Protein AF-0000000083106849 (afdb_homodimer)

Foldseek 3Di:
DPDDDDALLVVLLVLLVVLLVVLVVFFFWDADADPPREGAAPRIDTDPPVPFDRADPVLSVCLLVVLLVVCVLVLLLLLQLLLLLLLLVVLLLLLQVLVVVLVVCQVPVLVVLLVLLQVLLQVCQQANPFSNLLSCLLRQQLSLLVSQFALLLSLLSNLQSSLQSLLLHQQHCQALVLLCVLLVHQSRPPNVLSVVSSVVSSVLSSVLSSVQRVVCSVPVVSDLVSVCSVVLNCVSPNVPPPDCRDHNDPLSVVLVVLVVVLVVVVSQQCGPCVSVVNPVDDHNNDDSVVNSVSSNVSLVVNLVSSVVPDVPRDPVNSVVSSNVSSVLCSVLSSLSSSLSSLVVSNVSSNNVSVLLVVLLVVLLPDALLVNLLVLLVSLQVVCLSRVRSSVSSRHRSNHSLVSCVNNVHHSSLSSSSNSNSNSLCLSQHSSNSSNSSSCVSSVHRSVSSCVSCVVVSVVSSVVSSVSSSVSSVVND/DPDDDDALLVVLLVLLVVLLVVLVVFFFWDADADPPREGAAPRIDTDPPVPFDRADPVLSVCLLVVLLVVCVLVLLLLLQLLLLLLLLVVLLLLLQVLVVVLVVCQVPVLVVLLVLLQVLLQVCQQANPFSNLLSCLLRQQLSLLVSQFALLLSLLSNLQSSLQSLLLHQQHCQALVLLCVLLVHQSRPPNVLSVVSSVVSSVLSSVLSSVQRVVCSVPVVSDLVSVCSVVLCCVSPNVPPPDCRDHNDPLSVVLVVLVVVLVVVVSQQCGPCVSVVNPVDDHNNDDSVVNSVSSNVSLVVNLVSSVVPDVPRDPVNSVVSSNVSSVLCSVLSSLSSSLSSLVVSNVSSNNVSVLLVVLLVVLLPDALLCNLLVLLVSLQVVCLSRVRSSVSSRHRSNHSLVSCVNNVHHSSLSSSSNSNSNSLCLSQHSSRSSNSSSCVSSVHRSVSSCVSCVVVSVVSSVVSSVSSSVSSVVND

Secondary structure (DSSP, 8-state):
---PPPPHHHHHHHHHHHHHHHHHHSPPEEPPB-GGGPBPTT--EEPPGGG-----HHHHHHHHHHHHHHTHHHHHHHHHHHHHHHHHHHTTHHHHHHHHHHHHTTT-HHHHHHHHHHHHHHHHHHH--SGGGGGGHHHHHHHHHHTT--HHHHHHHHHHHHHHHHHT-SS-IIIIIHHHHHHT--TTTTHHHHHHHHHHHHHHHHHHHHHHHHHHHH-GGGSTTGGGHHHHHIIIIISS-TT------HHHHHHHHHHHHHHHHHHHHH--GGGGT--SS------HHHHHHHHHHHHHHHHHHHHTT-TT--HHHHHHHHHHHHHHTHHHHHHHHHHHHHHHHHHHTT-HHHHHHHHHHHHTT--HHHHHHHHHHHHHHHHHHS--HHHHHHHHHHHHHHHHHHTT--HHHHHHHHHHHHHHHTTT-TT-HHHHHHHHHHT--HHHHHHHHHHHHHHHHHHHHHHHHHHTTS--/---PPPPHHHHHHHHHHHHHHHHHHSPPEEPPB-GGGPBPTT--EEPPGGG-----HHHHHHHHHHHHHHTHHHHHHHHHHHHHHHHHHHTTHHHHHHHHHHHHTTT-HHHHHHHHHHHHHHHHHHH--SGGGGGGHHHHHHHHHHTT--HHHHHHHHHHHHHHHHHT-SS-IIIIIHHHHHHT--TTTTHHHHHHHHHHHHHHHHHHHHHHHHHHHH-GGGSTTGGGHHHHHIIIIISS-TT------HHHHHHHHHHHHHHHHHHHHH--GGGGT--SS------HHHHHHHHHHHHHHHHHHHHTT-TT--HHHHHHHHHHHHHHTHHHHHHHHHHHHHHHHHHHTT-HHHHHHHHHHHHTT--HHHHHHHHHHHHHHHHHHS--HHHHHHHHHHHHHHHHHHTT--HHHHHHHHHHHHHHHTTT-TT-HHHHHHHHHHT--HHHHHHHHHHHHHHHHHHHHHHHHHHTTS--

Radius of gyration: 29.7 Å; Cα contacts (8 Å, |Δi|>4): 1632; chains: 2; bounding box: 66×82×68 Å

Nearest PDB structures (foldseek):
  4r0c-assembly1_C  TM=4.716E-01  e=1.924E-08  Alcanivorax borkumensis SK2
  4r1i-assembly1_B  TM=5.079E-01  e=9.275E-08  Neisseria gonorrhoeae FA19
  4r0c-assembly1_B  TM=4.677E-01  e=1.911E-07  Alcanivorax borkumensis SK2
  9b3m-assembly1_A  TM=1.326E-01  e=3.443E+00  Staphylococcus aureus
  4r0c-assembly1_C  TM=4.715E-01  e=1.320E-08  Alcanivorax borkumensis SK2

InterPro domains:
  IPR018385 C4-dicarboxylate anaerobic carrier-like [PF03606] (5-471)
  IPR051679 Divalent Anion Sodium Symporter-Related Transporters [PTHR43652] (2-228)

pLDDT: mean 91.33, std 8.6, range [34.84, 98.75]

Solvent-accessible surface area (backbone atoms only — not comparable to full-atom values): 47086 Å² total; per-residue (Å²): 129,83,86,69,80,74,53,56,67,58,51,41,52,51,50,32,50,53,50,27,55,40,26,70,69,47,64,24,22,42,50,46,64,49,80,94,68,27,42,40,68,91,44,72,40,73,48,53,76,89,71,46,39,57,44,51,72,68,49,56,55,39,17,39,58,54,8,28,64,74,33,38,55,60,26,52,31,43,25,38,49,21,13,27,46,25,41,47,51,73,68,38,27,56,53,11,50,46,46,50,50,50,61,71,33,60,93,43,58,69,56,50,50,51,53,49,20,50,52,32,16,51,39,2,12,43,60,47,44,44,74,70,52,56,71,43,49,80,56,46,25,41,51,32,37,73,72,47,37,43,45,66,46,31,44,41,35,49,51,46,16,11,26,29,9,34,25,16,39,44,52,7,41,57,43,48,38,50,24,21,60,54,49,72,46,64,55,64,51,34,34,65,55,22,48,50,42,23,52,54,39,44,52,51,44,45,52,54,47,50,54,52,37,50,48,19,53,77,36,56,78,69,34,90,54,40,93,43,42,69,60,46,44,43,65,60,51,44,88,49,62,88,83,70,61,53,74,70,42,73,66,31,47,50,49,49,48,50,52,54,47,52,53,52,50,48,52,54,29,42,38,59,34,53,75,71,69,39,70,92,51,82,57,61,74,45,50,52,68,55,50,34,32,50,40,47,52,49,31,51,52,50,45,54,57,55,26,58,90,35,92,83,41,48,72,66,49,44,51,49,28,22,48,52,20,17,39,72,26,40,63,33,25,50,38,39,10,37,32,39,8,34,37,47,47,35,53,62,11,26,30,54,46,35,55,50,47,52,49,50,61,60,44,67,73,29,51,51,70,59,28,55,53,48,49,24,60,54,28,34,63,47,32,67,52,33,64,40,62,46,56,43,28,57,66,41,23,40,45,54,20,62,46,22,60,77,32,71,33,55,44,46,55,48,48,49,27,42,42,31,20,36,18,62,45,58,63,67,37,65,54,28,31,50,44,48,36,41,26,57,76,46,70,41,56,66,68,54,47,50,69,63,44,51,65,53,51,53,52,50,49,54,51,49,52,53,46,54,56,48,43,76,70,44,94,91,128,83,85,70,80,74,51,56,66,58,52,42,52,51,51,34,50,52,50,26,54,41,25,70,68,47,64,26,23,41,50,46,63,49,79,95,68,29,43,40,68,92,44,72,38,73,50,54,78,90,70,46,38,56,46,50,72,68,49,55,57,39,18,40,58,54,8,26,65,74,33,39,56,61,28,51,30,43,24,36,47,21,15,28,47,25,38,48,51,73,67,38,26,56,53,11,49,45,46,50,51,51,61,71,32,60,93,44,58,71,56,52,50,50,52,48,20,50,53,32,16,50,39,1,11,43,59,47,43,42,73,70,52,57,71,43,49,79,56,46,26,40,51,32,37,73,73,46,39,43,46,65,46,31,44,41,35,50,50,46,16,11,28,30,8,33,26,18,38,45,52,6,41,57,42,48,39,49,25,21,61,54,49,73,45,64,56,65,52,35,34,65,53,23,48,51,42,23,53,53,38,44,51,52,43,45,52,53,49,49,55,52,37,50,48,19,52,76,35,54,80,68,33,91,54,40,93,42,44,67,61,48,46,41,66,61,52,43,89,49,63,88,83,71,61,53,75,72,41,72,66,32,48,51,49,48,49,52,53,54,46,51,53,51,50,48,52,54,28,42,36,57,34,53,73,70,69,39,69,89,51,82,57,61,72,43,50,52,68,55,51,32,32,50,39,48,50,49,32,53,53,50,46,52,55,54,27,57,92,35,90,82,40,48,73,64,49,44,51,50,28,22,49,53,20,16,40,74,27,40,65,32,26,51,38,40,9,38,29,40,9,33,38,47,46,35,54,62,11,25,30,54,46,36,54,50,46,53,49,51,61,59,44,67,73,28,52,50,69,59,28,54,52,46,49,23,59,54,27,36,62,46,32,67,49,32,64,35,65,45,57,43,28,57,64,41,22,40,46,54,20,62,45,23,60,78,33,70,34,56,42,46,55,46,49,48,28,42,42,30,21,37,19,60,44,56,64,67,37,66,50,28,32,49,44,49,36,42,26,56,75,45,70,43,57,66,69,55,48,51,69,63,45,50,64,55,51,54,52,51,50,53,52,49,52,52,46,54,57,49,42,75,71,43,94,91

Organism: NCBI:txid1720316

Sequence (952 aa):
MKFKMPTAYTILVAIIIVVAILTWIVPAGEYELGENDAPVPGTYEQLPEEETTPQGAFDVMMAPIRGFYDAIDVALFVLVIGGFLGVVMKTGAIDAGIAKVVETFKGRESWMIIILMALFSLGGSTYGMAEETIAFYPLIIPVFIAAGYDAVTGVSVILLGAGVGVLGSTVNPFATGIASGFADVALGKGILIRLIMLVAGLILAILYTTRYAKKVKDDPSKSLVADMGESNKEYFLGKKDEGEFPELTGKRLFILVLFALTFATMIYGVLPLEDFGVEAIPTLWWWFPELTALFLVAAIIIGFIHAFGEDDFGEEEFIDSFVTGAKDLLGVALIVGVSRGITVVMNAGNITSTVLHAGETTLSQAGRIPFIILTYLFYIPLSFLIPSTSGLATVSMPIMAPLGDFANVARSLVITAYQSASGIVNLVTPTSAVVMGGLAIGRVPYGKWLKYVWKFLVIIFIMTILALILGLYINIMKFKMPTAYTILVAIIIVVAILTWIVPAGEYELGENDAPVPGTYEQLPEEETTPQGAFDVMMAPIRGFYDAIDVALFVLVIGGFLGVVMKTGAIDAGIAKVVETFKGRESWMIIILMALFSLGGSTYGMAEETIAFYPLIIPVFIAAGYDAVTGVSVILLGAGVGVLGSTVNPFATGIASGFADVALGKGILIRLIMLVAGLILAILYTTRYAKKVKDDPSKSLVADMGESNKEYFLGKKDEGEFPELTGKRLFILVLFALTFATMIYGVLPLEDFGVEAIPTLWWWFPELTALFLVAAIIIGFIHAFGEDDFGEEEFIDSFVTGAKDLLGVALIVGVSRGITVVMNAGNITSTVLHAGETTLSQAGRIPFIILTYLFYIPLSFLIPSTSGLATVSMPIMAPLGDFANVARSLVITAYQSASGIVNLVTPTSAVVMGGLAIGRVPYGKWLKYVWKFLVIIFIMTILALILGLYINI

Structure (mmCIF, N/CA/C/O backbone):
data_AF-0000000083106849-model_v1
#
loop_
_entity.id
_entity.type
_entity.pdbx_description
1 polymer 'YfcC family protein'
#
loop_
_atom_site.group_PDB
_atom_site.id
_atom_site.type_symbol
_atom_site.label_atom_id
_atom_site.label_alt_id
_atom_site.label_comp_id
_atom_site.label_asym_id
_atom_site.label_entity_id
_atom_site.label_seq_id
_atom_site.pdbx_PDB_ins_code
_atom_site.Cartn_x
_atom_site.Cartn_y
_atom_site.Cartn_z
_atom_site.occupancy
_atom_site.B_iso_or_equiv
_atom_site.auth_seq_id
_atom_site.auth_comp_id
_atom_site.auth_asym_id
_atom_site.auth_atom_id
_atom_site.pdbx_PDB_model_num
ATOM 1 N N . MET A 1 1 ? -15.578 -27.312 20.703 1 36.53 1 MET A N 1
ATOM 2 C CA . MET A 1 1 ? -15.312 -26.156 19.859 1 36.53 1 MET A CA 1
ATOM 3 C C . MET A 1 1 ? -14.578 -26.562 18.594 1 36.53 1 MET A C 1
ATOM 5 O O . MET A 1 1 ? -13.547 -27.234 18.656 1 36.53 1 MET A O 1
ATOM 9 N N . LYS A 1 2 ? -15.352 -26.828 17.562 1 50.81 2 LYS A N 1
ATOM 10 C CA . LYS A 1 2 ? -14.797 -27.344 16.312 1 50.81 2 LYS A CA 1
ATOM 11 C C . LYS A 1 2 ? -13.609 -26.516 15.852 1 50.81 2 LYS A C 1
ATOM 13 O O . LYS A 1 2 ? -13.695 -25.281 15.797 1 50.81 2 LYS A O 1
ATOM 18 N N . PHE A 1 3 ? -12.414 -26.969 15.859 1 63.72 3 PHE A N 1
ATOM 19 C CA . PHE A 1 3 ? -11.188 -26.312 15.438 1 63.72 3 PHE A CA 1
ATOM 20 C C . PHE A 1 3 ? -11.367 -25.656 14.07 1 63.72 3 PHE A C 1
ATOM 22 O O . PHE A 1 3 ? -11.781 -26.312 13.109 1 63.72 3 PHE A O 1
ATOM 29 N N . LYS A 1 4 ? -11.375 -24.406 14.016 1 77.88 4 LYS A N 1
ATOM 30 C CA . LYS A 1 4 ? -11.438 -23.656 12.758 1 77.88 4 LYS A CA 1
ATOM 31 C C . LYS A 1 4 ? -10.047 -23.234 12.305 1 77.88 4 LYS A C 1
ATOM 33 O O . LYS A 1 4 ? -9.242 -22.766 13.117 1 77.88 4 LYS A O 1
ATOM 38 N N . MET A 1 5 ? -9.719 -23.547 11.078 1 82.5 5 MET A N 1
ATOM 39 C CA . MET A 1 5 ? -8.414 -23.188 10.523 1 82.5 5 MET A CA 1
ATOM 40 C C . MET A 1 5 ? -8.18 -21.672 10.609 1 82.5 5 MET A C 1
ATOM 42 O O . MET A 1 5 ? -9.078 -20.891 10.305 1 82.5 5 MET A O 1
ATOM 46 N N . PRO A 1 6 ? -7.012 -21.312 11.125 1 88 6 PRO A N 1
ATOM 47 C CA . PRO A 1 6 ? -6.695 -19.891 11.219 1 88 6 PRO A CA 1
ATOM 48 C C . PRO A 1 6 ? -6.652 -19.203 9.859 1 88 6 PRO A C 1
ATOM 50 O O . PRO A 1 6 ? -6.531 -19.875 8.828 1 88 6 PRO A O 1
ATOM 53 N N . THR A 1 7 ? -6.82 -17.938 9.852 1 88.94 7 THR A N 1
ATOM 54 C CA . THR A 1 7 ? -6.746 -17.156 8.625 1 88.94 7 THR A CA 1
ATOM 55 C C . THR A 1 7 ? -5.32 -17.141 8.078 1 88.94 7 THR A C 1
ATOM 57 O O . THR A 1 7 ? -4.383 -17.547 8.766 1 88.94 7 THR A O 1
ATOM 60 N N . ALA A 1 8 ? -5.227 -16.688 6.859 1 87.5 8 ALA A N 1
ATOM 61 C CA . ALA A 1 8 ? -3.926 -16.578 6.207 1 87.5 8 ALA A CA 1
ATOM 62 C C . ALA A 1 8 ? -2.99 -15.68 7.004 1 87.5 8 ALA A C 1
ATOM 64 O O . ALA A 1 8 ? -1.802 -15.977 7.148 1 87.5 8 ALA A O 1
ATOM 65 N N . TYR A 1 9 ? -3.479 -14.625 7.574 1 92.94 9 TYR A N 1
ATOM 66 C CA . TYR A 1 9 ? -2.676 -13.656 8.32 1 92.94 9 TYR A CA 1
ATOM 67 C C . TYR A 1 9 ? -2.064 -14.297 9.562 1 92.94 9 TYR A C 1
ATOM 69 O O . TYR A 1 9 ? -0.876 -14.109 9.836 1 92.94 9 TYR A O 1
ATOM 77 N N . THR A 1 10 ? -2.867 -15 10.234 1 93.06 10 THR A N 1
ATOM 78 C CA . THR A 1 10 ? -2.418 -15.656 11.461 1 93.06 10 THR A CA 1
ATOM 79 C C . THR A 1 10 ? -1.362 -16.719 11.148 1 93.06 10 THR A C 1
ATOM 81 O O . THR A 1 10 ? -0.366 -16.828 11.867 1 93.06 10 THR A O 1
ATOM 84 N N . ILE A 1 11 ? -1.63 -17.422 10.086 1 90.75 11 ILE A N 1
ATOM 85 C CA . ILE A 1 11 ? -0.672 -18.438 9.68 1 90.75 11 ILE A CA 1
ATOM 86 C C . ILE A 1 11 ? 0.662 -17.781 9.328 1 90.75 11 ILE A C 1
ATOM 88 O O . ILE A 1 11 ? 1.723 -18.266 9.727 1 90.75 11 ILE A O 1
ATOM 92 N N . LEU A 1 12 ? 0.622 -16.734 8.617 1 93.06 12 LEU A N 1
ATOM 93 C CA . LEU A 1 12 ? 1.829 -16.062 8.164 1 93.06 12 LEU A CA 1
ATOM 94 C C . LEU A 1 12 ? 2.611 -15.5 9.352 1 93.06 12 LEU A C 1
ATOM 96 O O . LEU A 1 12 ? 3.84 -15.609 9.398 1 93.06 12 LEU A O 1
ATOM 100 N N . VAL A 1 13 ? 1.96 -14.93 10.312 1 94.88 13 VAL A N 1
ATOM 101 C CA . VAL A 1 13 ? 2.627 -14.391 11.492 1 94.88 13 VAL A CA 1
ATOM 102 C C . VAL A 1 13 ? 3.252 -15.531 12.297 1 94.88 13 VAL A C 1
ATOM 104 O O . VAL A 1 13 ? 4.352 -15.383 12.836 1 94.88 13 VAL A O 1
ATOM 107 N N . ALA A 1 14 ? 2.535 -16.625 12.383 1 94.88 14 ALA A N 1
ATOM 108 C CA . ALA A 1 14 ? 3.08 -17.797 13.07 1 94.88 14 ALA A CA 1
ATOM 109 C C . ALA A 1 14 ? 4.367 -18.266 12.398 1 94.88 14 ALA A C 1
ATOM 111 O O . ALA A 1 14 ? 5.332 -18.625 13.086 1 94.88 14 ALA A O 1
ATOM 112 N N . ILE A 1 15 ? 4.363 -18.266 11.102 1 94 15 ILE A N 1
ATOM 113 C CA . ILE A 1 15 ? 5.551 -18.672 10.367 1 94 15 ILE A CA 1
ATOM 114 C C . ILE A 1 15 ? 6.691 -17.703 10.625 1 94 15 ILE A C 1
ATOM 116 O O . ILE A 1 15 ? 7.844 -18.109 10.797 1 94 15 ILE A O 1
ATOM 120 N N . ILE A 1 16 ? 6.418 -16.391 10.656 1 96.38 16 ILE A N 1
ATOM 121 C CA . ILE A 1 16 ? 7.418 -15.383 10.961 1 96.38 16 ILE A CA 1
ATOM 122 C C . ILE A 1 16 ? 8.039 -15.656 12.328 1 96.38 16 ILE A C 1
ATOM 124 O O . ILE A 1 16 ? 9.258 -15.586 12.492 1 96.38 16 ILE A O 1
ATOM 128 N N . ILE A 1 17 ? 7.234 -16 13.281 1 97.31 17 ILE A N 1
ATOM 129 C CA . ILE A 1 17 ? 7.703 -16.297 14.633 1 97.31 17 ILE A CA 1
ATOM 130 C C . ILE A 1 17 ? 8.602 -17.531 14.617 1 97.31 17 ILE A C 1
ATOM 132 O O . ILE A 1 17 ? 9.664 -17.547 15.234 1 97.31 17 ILE A O 1
ATOM 136 N N . VAL A 1 18 ? 8.156 -18.547 13.906 1 96.5 18 VAL A N 1
ATOM 137 C CA . VAL A 1 18 ? 8.93 -19.781 13.82 1 96.5 18 VAL A CA 1
ATOM 138 C C . VAL A 1 18 ? 10.289 -19.5 13.195 1 96.5 18 VAL A C 1
ATOM 140 O O . VAL A 1 18 ? 11.32 -19.984 13.672 1 96.5 18 VAL A O 1
ATOM 143 N N . VAL A 1 19 ? 10.328 -18.719 12.172 1 95.75 19 VAL A N 1
ATOM 144 C CA . VAL A 1 19 ? 11.586 -18.406 11.492 1 95.75 19 VAL A CA 1
ATOM 145 C C . VAL A 1 19 ? 12.461 -17.562 12.406 1 95.75 19 VAL A C 1
ATOM 147 O O . VAL A 1 19 ? 13.688 -17.719 12.43 1 95.75 19 VAL A O 1
ATOM 150 N N . ALA A 1 20 ? 11.852 -16.625 13.117 1 97.06 20 ALA A N 1
ATOM 151 C CA . ALA A 1 20 ? 12.609 -15.844 14.086 1 97.06 20 ALA A CA 1
ATOM 152 C C . ALA A 1 20 ? 13.281 -16.75 15.117 1 97.06 20 ALA A C 1
ATOM 154 O O . ALA A 1 20 ? 14.445 -16.547 15.469 1 97.06 20 ALA A O 1
ATOM 155 N N . ILE A 1 21 ? 12.562 -17.75 15.602 1 97.06 21 ILE A N 1
ATOM 156 C CA . ILE A 1 21 ? 13.109 -18.703 16.562 1 97.06 21 ILE A CA 1
ATOM 157 C C . ILE A 1 21 ? 14.266 -19.484 15.914 1 97.06 21 ILE A C 1
ATOM 159 O O . ILE A 1 21 ? 15.289 -19.719 16.562 1 97.06 21 ILE A O 1
ATOM 163 N N . LEU A 1 22 ? 14.141 -19.781 14.672 1 95.31 22 LEU A N 1
ATOM 164 C CA . LEU A 1 22 ? 15.172 -20.531 13.961 1 95.31 22 LEU A CA 1
ATOM 165 C C . LEU A 1 22 ? 16.469 -19.719 13.875 1 95.31 22 LEU A C 1
ATOM 167 O O . LEU A 1 22 ? 17.562 -20.297 13.828 1 95.31 22 LEU A O 1
ATOM 171 N N . THR A 1 23 ? 16.344 -18.391 13.844 1 94.75 23 THR A N 1
ATOM 172 C CA . THR A 1 23 ? 17.531 -17.547 13.758 1 94.75 23 THR A CA 1
ATOM 173 C C . THR A 1 23 ? 18.375 -17.672 15.023 1 94.75 23 THR A C 1
ATOM 175 O O . THR A 1 23 ? 19.547 -17.281 15.047 1 94.75 23 THR A O 1
ATOM 178 N N . TRP A 1 24 ? 17.75 -18.188 16.094 1 94.56 24 TRP A N 1
ATOM 179 C CA . TRP A 1 24 ? 18.469 -18.406 17.344 1 94.56 24 TRP A CA 1
ATOM 180 C C . TRP A 1 24 ? 19.141 -19.781 17.359 1 94.56 24 TRP A C 1
ATOM 182 O O . TRP A 1 24 ? 20.031 -20.031 18.188 1 94.56 24 TRP A O 1
ATOM 192 N N . ILE A 1 25 ? 18.734 -20.641 16.484 1 93.69 25 ILE A N 1
ATOM 193 C CA . ILE A 1 25 ? 19.188 -22.031 16.484 1 93.69 25 ILE A CA 1
ATOM 194 C C . ILE A 1 25 ? 20.141 -22.266 15.32 1 93.69 25 ILE A C 1
ATOM 196 O O . ILE A 1 25 ? 21.203 -22.875 15.492 1 93.69 25 ILE A O 1
ATOM 200 N N . VAL A 1 26 ? 19.781 -21.797 14.164 1 93.19 26 VAL A N 1
ATOM 201 C CA . VAL A 1 26 ? 20.562 -21.984 12.945 1 93.19 26 VAL A CA 1
ATOM 202 C C . VAL A 1 26 ? 21.734 -20.984 12.938 1 93.19 26 VAL A C 1
ATOM 204 O O . VAL A 1 26 ? 21.531 -19.797 13.141 1 93.19 26 VAL A O 1
ATOM 207 N N . PRO A 1 27 ? 22.891 -21.5 12.742 1 92.31 27 PRO A N 1
ATOM 208 C CA . PRO A 1 27 ? 24.047 -20.578 12.711 1 92.31 27 PRO A CA 1
ATOM 209 C C . PRO A 1 27 ? 23.938 -19.547 11.594 1 92.31 27 PRO A C 1
ATOM 211 O O . PRO A 1 27 ? 23.469 -19.859 10.492 1 92.31 27 PRO A O 1
ATOM 214 N N . ALA A 1 28 ? 24.344 -18.344 11.852 1 93.62 28 ALA A N 1
ATOM 215 C CA . ALA A 1 28 ? 24.375 -17.281 10.852 1 93.62 28 ALA A CA 1
ATOM 216 C C . ALA A 1 28 ? 25.594 -17.422 9.938 1 93.62 28 ALA A C 1
ATOM 218 O O . ALA A 1 28 ? 26.656 -17.859 10.383 1 93.62 28 ALA A O 1
ATOM 219 N N . GLY A 1 29 ? 25.422 -17.109 8.664 1 93.38 29 GLY A N 1
ATOM 220 C CA . GLY A 1 29 ? 26.516 -17.156 7.699 1 93.38 29 GLY A CA 1
ATOM 221 C C . GLY A 1 29 ? 26.266 -16.281 6.488 1 93.38 29 GLY A C 1
ATOM 222 O O . GLY A 1 29 ? 25.188 -15.719 6.324 1 93.38 29 GLY A O 1
ATOM 223 N N . GLU A 1 30 ? 27.281 -16.078 5.773 1 92.69 30 GLU A N 1
ATOM 224 C CA . GLU A 1 30 ? 27.172 -15.211 4.598 1 92.69 30 GLU A CA 1
ATOM 225 C C . GLU A 1 30 ? 28.062 -15.703 3.465 1 92.69 30 GLU A C 1
ATOM 227 O O . GLU A 1 30 ? 29.078 -16.375 3.709 1 92.69 30 GLU A O 1
ATOM 232 N N . TYR A 1 31 ? 27.562 -15.469 2.297 1 91.38 31 TYR A N 1
ATOM 233 C CA . TYR A 1 31 ? 28.391 -15.633 1.106 1 91.38 31 TYR A CA 1
ATOM 234 C C . TYR A 1 31 ? 29.016 -14.305 0.685 1 91.38 31 TYR A C 1
ATOM 236 O O . TYR A 1 31 ? 28.453 -13.242 0.951 1 91.38 31 TYR A O 1
ATOM 244 N N . GLU A 1 32 ? 30.156 -14.445 0.063 1 90.81 32 GLU A N 1
ATOM 245 C CA . GLU A 1 32 ? 30.641 -13.266 -0.633 1 90.81 32 GLU A CA 1
ATOM 246 C C . GLU A 1 32 ? 29.75 -12.898 -1.812 1 90.81 32 GLU A C 1
ATOM 248 O O . GLU A 1 32 ? 29.188 -13.781 -2.463 1 90.81 32 GLU A O 1
ATOM 253 N N . LEU A 1 33 ? 29.609 -11.586 -1.933 1 89.25 33 LEU A N 1
ATOM 254 C CA . LEU A 1 33 ? 28.766 -11.133 -3.035 1 89.25 33 LEU A CA 1
ATOM 255 C C . LEU A 1 33 ? 29.609 -10.688 -4.223 1 89.25 33 LEU A C 1
ATOM 257 O O . LEU A 1 33 ? 30.641 -10.031 -4.043 1 89.25 33 LEU A O 1
ATOM 261 N N . GLY A 1 34 ? 29.281 -11.172 -5.367 1 86.19 34 GLY A N 1
ATOM 262 C CA . GLY A 1 34 ? 29.969 -10.812 -6.598 1 86.19 34 GLY A CA 1
ATOM 263 C C . GLY A 1 34 ? 29.234 -9.75 -7.398 1 86.19 34 GLY A C 1
ATOM 264 O O . GLY A 1 34 ? 28.688 -8.805 -6.828 1 86.19 34 GLY A O 1
ATOM 265 N N . GLU A 1 35 ? 29.375 -9.875 -8.742 1 77.94 35 GLU A N 1
ATOM 266 C CA . GLU A 1 35 ? 28.703 -8.938 -9.648 1 77.94 35 GLU A CA 1
ATOM 267 C C . GLU A 1 35 ? 27.188 -8.938 -9.422 1 77.94 35 GLU A C 1
ATOM 269 O O . GLU A 1 35 ? 26.594 -9.984 -9.18 1 77.94 35 GLU A O 1
ATOM 274 N N . ASN A 1 36 ? 26.484 -7.82 -9.367 1 73.19 36 ASN A N 1
ATOM 275 C CA . ASN A 1 36 ? 25.047 -7.629 -9.195 1 73.19 36 ASN A CA 1
ATOM 276 C C . ASN A 1 36 ? 24.562 -8.141 -7.84 1 73.19 36 ASN A C 1
ATOM 278 O O . ASN A 1 36 ? 23.469 -8.672 -7.727 1 73.19 36 ASN A O 1
ATOM 282 N N . ASP A 1 37 ? 25.5 -8.414 -6.883 1 79.94 37 ASP A N 1
ATOM 283 C CA . ASP A 1 37 ? 25.188 -8.789 -5.504 1 79.94 37 ASP A CA 1
ATOM 284 C C . ASP A 1 37 ? 24.766 -10.25 -5.418 1 79.94 37 ASP A C 1
ATOM 286 O O . ASP A 1 37 ? 23.984 -10.625 -4.535 1 79.94 37 ASP A O 1
ATOM 290 N N . ALA A 1 38 ? 25.219 -11.078 -6.414 1 85 38 ALA A N 1
ATOM 291 C CA . ALA A 1 38 ? 24.922 -12.508 -6.406 1 85 38 ALA A CA 1
ATOM 292 C C . ALA A 1 38 ? 25.922 -13.266 -5.527 1 85 38 ALA A C 1
ATOM 294 O O . ALA A 1 38 ? 27.109 -12.961 -5.527 1 85 38 ALA A O 1
ATOM 295 N N . PRO A 1 39 ? 25.391 -14.211 -4.754 1 88.5 39 PRO A N 1
ATOM 296 C CA . PRO A 1 39 ? 26.312 -15 -3.928 1 88.5 39 PRO A CA 1
ATOM 297 C C . PRO A 1 39 ? 27.281 -15.82 -4.758 1 88.5 39 PRO A C 1
ATOM 299 O O . PRO A 1 39 ? 26.922 -16.344 -5.809 1 88.5 39 PRO A O 1
ATOM 302 N N . VAL A 1 40 ? 28.562 -15.891 -4.277 1 88.31 40 VAL A N 1
ATOM 303 C CA . VAL A 1 40 ? 29.609 -16.641 -4.965 1 88.31 40 VAL A CA 1
ATOM 304 C C . VAL A 1 40 ? 29.766 -18.016 -4.336 1 88.31 40 VAL A C 1
ATOM 306 O O . VAL A 1 40 ? 30.047 -18.141 -3.145 1 88.31 40 VAL A O 1
ATOM 309 N N . PRO A 1 41 ? 29.578 -19.078 -5.191 1 86.44 41 PRO A N 1
ATOM 310 C CA . PRO A 1 41 ? 29.672 -20.438 -4.668 1 86.44 41 PRO A CA 1
ATOM 311 C C . PRO A 1 41 ? 31.016 -20.734 -4.012 1 86.44 41 PRO A C 1
ATOM 313 O O . PRO A 1 41 ? 32.062 -20.266 -4.5 1 86.44 41 PRO A O 1
ATOM 316 N N . GLY A 1 42 ? 30.969 -21.453 -2.891 1 86.56 42 GLY A N 1
ATOM 317 C CA . GLY A 1 42 ? 32.188 -21.906 -2.23 1 86.56 42 GLY A CA 1
ATOM 318 C C . GLY A 1 42 ? 32.75 -20.906 -1.254 1 86.56 42 GLY A C 1
ATOM 319 O O . GLY A 1 42 ? 33.781 -21.141 -0.624 1 86.56 42 GLY A O 1
ATOM 320 N N . THR A 1 43 ? 32.062 -19.844 -1.056 1 91 43 THR A N 1
ATOM 321 C CA . THR A 1 43 ? 32.625 -18.781 -0.231 1 91 43 THR A CA 1
ATOM 322 C C . THR A 1 43 ? 31.891 -18.672 1.098 1 91 43 THR A C 1
ATOM 324 O O . THR A 1 43 ? 32.094 -17.719 1.852 1 91 43 THR A O 1
ATOM 327 N N . TYR A 1 44 ? 31.078 -19.594 1.404 1 92.94 44 TYR A N 1
ATOM 328 C CA . TYR A 1 44 ? 30.281 -19.547 2.629 1 92.94 44 TYR A CA 1
ATOM 329 C C . TYR A 1 44 ? 31.188 -19.406 3.852 1 92.94 44 TYR A C 1
ATOM 331 O O . TYR A 1 44 ? 32.188 -20.109 3.963 1 92.94 44 TYR A O 1
ATOM 339 N N . GLU A 1 45 ? 30.859 -18.469 4.684 1 93.25 45 GLU A N 1
ATOM 340 C CA . GLU A 1 45 ? 31.531 -18.312 5.969 1 93.25 45 GLU A CA 1
ATOM 341 C C . GLU A 1 45 ? 30.516 -18.125 7.098 1 93.25 45 GLU A C 1
ATOM 343 O O . GLU A 1 45 ? 29.641 -17.281 7.012 1 93.25 45 GLU A O 1
ATOM 348 N N . GLN A 1 46 ? 30.734 -18.984 8.078 1 93.31 46 GLN A N 1
ATOM 349 C CA . GLN A 1 46 ? 29.906 -18.828 9.266 1 93.31 46 GLN A CA 1
ATOM 350 C C . GLN A 1 46 ? 30.312 -17.594 10.062 1 93.31 46 GLN A C 1
ATOM 352 O O . GLN A 1 46 ? 31.5 -17.344 10.258 1 93.31 46 GLN A O 1
ATOM 357 N N . LEU A 1 47 ? 29.344 -16.812 10.422 1 92.06 47 LEU A N 1
ATOM 358 C CA . LEU A 1 47 ? 29.625 -15.594 11.188 1 92.06 47 LEU A CA 1
ATOM 359 C C . LEU A 1 47 ? 29.906 -15.93 12.648 1 92.06 47 LEU A C 1
ATOM 361 O O . LEU A 1 47 ? 29.297 -16.828 13.211 1 92.06 47 LEU A O 1
ATOM 365 N N . PRO A 1 48 ? 30.906 -15.18 13.148 1 90.12 48 PRO A N 1
ATOM 366 C CA . PRO A 1 48 ? 31.156 -15.383 14.578 1 90.12 48 PRO A CA 1
ATOM 367 C C . PRO A 1 48 ? 29.953 -15.031 15.445 1 90.12 48 PRO A C 1
ATOM 369 O O . PRO A 1 48 ? 29.062 -14.305 15.008 1 90.12 48 PRO A O 1
ATOM 372 N N . GLU A 1 49 ? 29.953 -15.617 16.531 1 85.69 49 GLU A N 1
ATOM 373 C CA . GLU A 1 49 ? 28.812 -15.477 17.438 1 85.69 49 GLU A CA 1
ATOM 374 C C . GLU A 1 49 ? 28.484 -14.008 17.688 1 85.69 49 GLU A C 1
ATOM 376 O O . GLU A 1 49 ? 27.312 -13.641 17.828 1 85.69 49 GLU A O 1
ATOM 381 N N . GLU A 1 50 ? 29.453 -13.172 17.703 1 84.25 50 GLU A N 1
ATOM 382 C CA . GLU A 1 50 ? 29.281 -11.75 18 1 84.25 50 GLU A CA 1
ATOM 383 C C . GLU A 1 50 ? 28.562 -11.039 16.844 1 84.25 50 GLU A C 1
ATOM 385 O O . GLU A 1 50 ? 27.953 -9.984 17.047 1 84.25 50 GLU A O 1
ATOM 390 N N . GLU A 1 51 ? 28.578 -11.656 15.734 1 85.25 51 GLU A N 1
ATOM 391 C CA . GLU A 1 51 ? 28 -11 14.555 1 85.25 51 GLU A CA 1
ATOM 392 C C . GLU A 1 51 ? 26.656 -11.609 14.188 1 85.25 51 GLU A C 1
ATOM 394 O O . GLU A 1 51 ? 26.031 -11.203 13.211 1 85.25 51 GLU A O 1
ATOM 399 N N . THR A 1 52 ? 26.359 -12.578 15.07 1 84.94 52 THR A N 1
ATOM 400 C CA . THR A 1 52 ? 25.031 -13.156 14.828 1 84.94 52 THR A CA 1
ATOM 401 C C . THR A 1 52 ? 23.938 -12.18 15.211 1 84.94 52 THR A C 1
ATOM 403 O O . THR A 1 52 ? 24.109 -11.344 16.094 1 84.94 52 THR A O 1
ATOM 406 N N . THR A 1 53 ? 22.891 -12.219 14.469 1 89 53 THR A N 1
ATOM 407 C CA . THR A 1 53 ? 21.797 -11.289 14.68 1 89 53 THR A CA 1
ATOM 408 C C . THR A 1 53 ? 20.469 -12.039 14.859 1 89 53 THR A C 1
ATOM 410 O O . THR A 1 53 ? 19.562 -11.914 14.039 1 89 53 THR A O 1
ATOM 413 N N . PRO A 1 54 ? 20.391 -12.797 15.977 1 93.38 54 PRO A N 1
ATOM 414 C CA . PRO A 1 54 ? 19.094 -13.438 16.219 1 93.38 54 PRO A CA 1
ATOM 415 C C . PRO A 1 54 ? 17.938 -12.438 16.266 1 93.38 54 PRO A C 1
ATOM 417 O O . PRO A 1 54 ? 18.094 -11.328 16.781 1 93.38 54 PRO A O 1
ATOM 420 N N . GLN A 1 55 ? 16.859 -12.828 15.695 1 96.25 55 GLN A N 1
ATOM 421 C CA . GLN A 1 55 ? 15.719 -11.93 15.578 1 96.25 55 GLN A CA 1
ATOM 422 C C . GLN A 1 55 ? 14.805 -12.039 16.797 1 96.25 55 GLN A C 1
ATOM 424 O O . GLN A 1 55 ? 14.344 -13.125 17.141 1 96.25 55 GLN A O 1
ATOM 429 N N . GLY A 1 56 ? 14.578 -10.898 17.484 1 95.88 56 GLY A N 1
ATOM 430 C CA . GLY A 1 56 ? 13.766 -10.875 18.688 1 95.88 56 GLY A CA 1
ATOM 431 C C . GLY A 1 56 ? 12.336 -10.43 18.438 1 95.88 56 GLY A C 1
ATOM 432 O O . GLY A 1 56 ? 11.891 -10.391 17.297 1 95.88 56 GLY A O 1
ATOM 433 N N . ALA A 1 57 ? 11.664 -10.133 19.516 1 95.88 57 ALA A N 1
ATOM 434 C CA . ALA A 1 57 ? 10.25 -9.773 19.469 1 95.88 57 ALA A CA 1
ATOM 435 C C . ALA A 1 57 ? 10.031 -8.516 18.641 1 95.88 57 ALA A C 1
ATOM 437 O O . ALA A 1 57 ? 9.062 -8.422 17.875 1 95.88 57 ALA A O 1
ATOM 438 N N . PHE A 1 58 ? 10.883 -7.551 18.766 1 95.38 58 PHE A N 1
ATOM 439 C CA . PHE A 1 58 ? 10.781 -6.309 18.016 1 95.38 58 PHE A CA 1
ATOM 440 C C . PHE A 1 58 ? 10.898 -6.57 16.516 1 95.38 58 PHE A C 1
ATOM 442 O O . PHE A 1 58 ? 10.164 -5.984 15.719 1 95.38 58 PHE A O 1
ATOM 449 N N . ASP A 1 59 ? 11.789 -7.449 16.172 1 96.62 59 ASP A N 1
ATOM 450 C CA . ASP A 1 59 ? 12 -7.789 14.766 1 96.62 59 ASP A CA 1
ATOM 451 C C . ASP A 1 59 ? 10.773 -8.484 14.18 1 96.62 59 ASP A C 1
ATOM 453 O O . ASP A 1 59 ? 10.422 -8.258 13.016 1 96.62 59 ASP A O 1
ATOM 457 N N . VAL A 1 60 ? 10.227 -9.305 14.992 1 96.94 60 VAL A N 1
ATOM 458 C CA . VAL A 1 60 ? 9.023 -10.016 14.562 1 96.94 60 VAL A CA 1
ATOM 459 C C . VAL A 1 60 ? 7.895 -9.023 14.312 1 96.94 60 VAL A C 1
ATOM 461 O O . VAL A 1 60 ? 7.152 -9.148 13.336 1 96.94 60 VAL A O 1
ATOM 464 N N . MET A 1 61 ? 7.773 -8.039 15.156 1 96.75 61 MET A N 1
ATOM 465 C CA . MET A 1 61 ? 6.73 -7.027 15.016 1 96.75 61 MET A CA 1
ATOM 466 C C . MET A 1 61 ? 6.977 -6.16 13.789 1 96.75 61 MET A C 1
ATOM 468 O O . MET A 1 61 ? 6.031 -5.711 13.133 1 96.75 61 MET A O 1
ATOM 472 N N . MET A 1 62 ? 8.219 -5.957 13.422 1 97.62 62 MET A N 1
ATOM 473 C CA . MET A 1 62 ? 8.602 -5.086 12.312 1 97.62 62 MET A CA 1
ATOM 474 C C . MET A 1 62 ? 8.547 -5.836 10.984 1 97.62 62 MET A C 1
ATOM 476 O O . MET A 1 62 ? 8.477 -5.219 9.922 1 97.62 62 MET A O 1
ATOM 480 N N . ALA A 1 63 ? 8.516 -7.141 11.055 1 97.31 63 ALA A N 1
ATOM 481 C CA . ALA A 1 63 ? 8.703 -7.988 9.883 1 97.31 63 ALA A CA 1
ATOM 482 C C . ALA A 1 63 ? 7.602 -7.742 8.852 1 97.31 63 ALA A C 1
ATOM 484 O O . ALA A 1 63 ? 7.887 -7.566 7.66 1 97.31 63 ALA A O 1
ATOM 485 N N . PRO A 1 64 ? 6.32 -7.719 9.273 1 97.12 64 PRO A N 1
ATOM 486 C CA . PRO A 1 64 ? 5.277 -7.461 8.281 1 97.12 64 PRO A CA 1
ATOM 487 C C . PRO A 1 64 ? 5.41 -6.09 7.621 1 97.12 64 PRO A C 1
ATOM 489 O O . PRO A 1 64 ? 5.102 -5.938 6.438 1 97.12 64 PRO A O 1
ATOM 492 N N . ILE A 1 65 ? 5.816 -5.125 8.344 1 98.06 65 ILE A N 1
ATOM 493 C CA . ILE A 1 65 ? 5.957 -3.76 7.844 1 98.06 65 ILE A CA 1
ATOM 494 C C . ILE A 1 65 ? 7.09 -3.697 6.82 1 98.06 65 ILE A C 1
ATOM 496 O O . ILE A 1 65 ? 6.898 -3.209 5.707 1 98.06 65 ILE A O 1
ATOM 500 N N . ARG A 1 66 ? 8.242 -4.211 7.215 1 97.62 66 ARG A N 1
ATOM 501 C CA . ARG A 1 66 ? 9.391 -4.234 6.309 1 97.62 66 ARG A CA 1
ATOM 502 C C . ARG A 1 66 ? 9.102 -5.098 5.086 1 97.62 66 ARG A C 1
ATOM 504 O O . ARG A 1 66 ? 9.57 -4.797 3.984 1 97.62 66 ARG A O 1
ATOM 511 N N . GLY A 1 67 ? 8.414 -6.199 5.348 1 96.75 67 GLY A N 1
ATOM 512 C CA . GLY A 1 67 ? 7.996 -7.031 4.23 1 96.75 67 GLY A CA 1
ATOM 513 C C . GLY A 1 67 ? 7.141 -6.289 3.223 1 96.75 67 GLY A C 1
ATOM 514 O O . GLY A 1 67 ? 7.344 -6.414 2.014 1 96.75 67 GLY A O 1
ATOM 515 N N . PHE A 1 68 ? 6.184 -5.52 3.715 1 97.12 68 PHE A N 1
ATOM 516 C CA . PHE A 1 68 ? 5.324 -4.742 2.832 1 97.12 68 PHE A CA 1
ATOM 517 C C . PHE A 1 68 ? 6.141 -3.727 2.039 1 97.12 68 PHE A C 1
ATOM 519 O O . PHE A 1 68 ? 5.891 -3.512 0.852 1 97.12 68 PHE A O 1
ATOM 526 N N . TYR A 1 69 ? 7.082 -3.062 2.711 1 97.31 69 TYR A N 1
ATOM 527 C CA . TYR A 1 69 ? 7.961 -2.125 2.021 1 97.31 69 TYR A CA 1
ATOM 528 C C . TYR A 1 69 ? 8.727 -2.818 0.898 1 97.31 69 TYR A C 1
ATOM 530 O O . TYR A 1 69 ? 8.82 -2.289 -0.212 1 97.31 69 TYR A O 1
ATOM 538 N N . ASP A 1 70 ? 9.172 -4.031 1.188 1 94.62 70 ASP A N 1
ATOM 539 C CA . ASP A 1 70 ? 9.969 -4.793 0.226 1 94.62 70 ASP A CA 1
ATOM 540 C C . ASP A 1 70 ? 9.109 -5.27 -0.94 1 94.62 70 ASP A C 1
ATOM 542 O O . ASP A 1 70 ? 9.609 -5.469 -2.049 1 94.62 70 ASP A O 1
ATOM 546 N N . ALA A 1 71 ? 7.84 -5.438 -0.691 1 94.94 71 ALA A N 1
ATOM 547 C CA . ALA A 1 71 ? 6.957 -6.016 -1.701 1 94.94 71 ALA A CA 1
ATOM 548 C C . ALA A 1 71 ? 6.02 -4.961 -2.279 1 94.94 71 ALA A C 1
ATOM 550 O O . ALA A 1 71 ? 4.996 -5.293 -2.883 1 94.94 71 ALA A O 1
ATOM 551 N N . ILE A 1 72 ? 6.324 -3.715 -2.164 1 96.44 72 ILE A N 1
ATOM 552 C CA . ILE A 1 72 ? 5.41 -2.625 -2.49 1 96.44 72 ILE A CA 1
ATOM 553 C C . ILE A 1 72 ? 5.051 -2.68 -3.975 1 96.44 72 ILE A C 1
ATOM 555 O O . ILE A 1 72 ? 3.926 -2.348 -4.359 1 96.44 72 ILE A O 1
ATOM 559 N N . ASP A 1 73 ? 5.98 -3.059 -4.863 1 95.56 73 ASP A N 1
ATOM 560 C CA . ASP A 1 73 ? 5.707 -3.088 -6.297 1 95.56 73 ASP A CA 1
ATOM 561 C C . ASP A 1 73 ? 4.59 -4.078 -6.625 1 95.56 73 ASP A C 1
ATOM 563 O O . ASP A 1 73 ? 3.672 -3.756 -7.379 1 95.56 73 ASP A O 1
ATOM 567 N N . VAL A 1 74 ? 4.645 -5.246 -5.945 1 92.62 74 VAL A N 1
ATOM 568 C CA . VAL A 1 74 ? 3.617 -6.262 -6.164 1 92.62 74 VAL A CA 1
ATOM 569 C C . VAL A 1 74 ? 2.311 -5.82 -5.508 1 92.62 74 VAL A C 1
ATOM 571 O O . VAL A 1 74 ? 1.234 -5.977 -6.09 1 92.62 74 VAL A O 1
ATOM 574 N N . ALA A 1 75 ? 2.418 -5.277 -4.316 1 95.56 75 ALA A N 1
ATOM 575 C CA . ALA A 1 75 ? 1.233 -4.867 -3.564 1 95.56 75 ALA A CA 1
ATOM 576 C C . ALA A 1 75 ? 0.454 -3.793 -4.316 1 95.56 75 ALA A C 1
ATOM 578 O O . ALA A 1 75 ? -0.77 -3.883 -4.449 1 95.56 75 ALA A O 1
ATOM 579 N N . LEU A 1 76 ? 1.145 -2.764 -4.801 1 97.38 76 LEU A N 1
ATOM 580 C CA . LEU A 1 76 ? 0.467 -1.703 -5.539 1 97.38 76 LEU A CA 1
ATOM 581 C C . LEU A 1 76 ? -0.109 -2.232 -6.848 1 97.38 76 LEU A C 1
ATOM 583 O O . LEU A 1 76 ? -1.172 -1.789 -7.285 1 97.38 76 LEU A O 1
ATOM 587 N N . PHE A 1 77 ? 0.61 -3.088 -7.484 1 96.19 77 PHE A N 1
ATOM 588 C CA . PHE A 1 77 ? 0.123 -3.717 -8.703 1 96.19 77 PHE A CA 1
ATOM 589 C C . PHE A 1 77 ? -1.222 -4.395 -8.469 1 96.19 77 PHE A C 1
ATOM 591 O O . PHE A 1 77 ? -2.16 -4.211 -9.242 1 96.19 77 PHE A O 1
ATOM 598 N N . VAL A 1 78 ? -1.315 -5.168 -7.371 1 92.94 78 VAL A N 1
ATOM 599 C CA . VAL A 1 78 ? -2.541 -5.867 -7.008 1 92.94 78 VAL A CA 1
ATOM 600 C C . VAL A 1 78 ? -3.664 -4.859 -6.766 1 92.94 78 VAL A C 1
ATOM 602 O O . VAL A 1 78 ? -4.793 -5.059 -7.223 1 92.94 78 VAL A O 1
ATOM 605 N N . LEU A 1 79 ? -3.381 -3.803 -6.102 1 96.12 79 LEU A N 1
ATOM 606 C CA . LEU A 1 79 ? -4.383 -2.783 -5.809 1 96.12 79 LEU A CA 1
ATOM 607 C C . LEU A 1 79 ? -4.902 -2.145 -7.09 1 96.12 79 LEU A C 1
ATOM 609 O O . LEU A 1 79 ? -6.109 -1.947 -7.25 1 96.12 79 LEU A O 1
ATOM 613 N N . VAL A 1 80 ? -3.988 -1.854 -8.016 1 97.12 80 VAL A N 1
ATOM 614 C CA . VAL A 1 80 ? -4.367 -1.163 -9.242 1 97.12 80 VAL A CA 1
ATOM 615 C C . VAL A 1 80 ? -5.148 -2.109 -10.148 1 97.12 80 VAL A C 1
ATOM 617 O O . VAL A 1 80 ? -6.078 -1.689 -10.844 1 97.12 80 VAL A O 1
ATOM 620 N N . ILE A 1 81 ? -4.797 -3.373 -10.109 1 93.12 81 ILE A N 1
ATOM 621 C CA . ILE A 1 81 ? -5.602 -4.359 -10.828 1 93.12 81 ILE A CA 1
ATOM 622 C C . ILE A 1 81 ? -7.031 -4.352 -10.281 1 93.12 81 ILE A C 1
ATOM 624 O O . ILE A 1 81 ? -7.992 -4.414 -11.047 1 93.12 81 ILE A O 1
ATOM 628 N N . GLY A 1 82 ? -7.109 -4.352 -8.961 1 93.38 82 GLY A N 1
ATOM 629 C CA . GLY A 1 82 ? -8.43 -4.242 -8.359 1 93.38 82 GLY A CA 1
ATOM 630 C C . GLY A 1 82 ? -9.195 -3.023 -8.836 1 93.38 82 GLY A C 1
ATOM 631 O O . GLY A 1 82 ? -10.391 -3.115 -9.141 1 93.38 82 GLY A O 1
ATOM 632 N N . GLY A 1 83 ? -8.539 -1.838 -8.875 1 96.25 83 GLY A N 1
ATOM 633 C CA . GLY A 1 83 ? -9.172 -0.641 -9.406 1 96.25 83 GLY A CA 1
ATOM 634 C C . GLY A 1 83 ? -9.609 -0.785 -10.852 1 96.25 83 GLY A C 1
ATOM 635 O O . GLY A 1 83 ? -10.727 -0.405 -11.203 1 96.25 83 GLY A O 1
ATOM 636 N N . PHE A 1 84 ? -8.742 -1.335 -11.68 1 96.06 84 PHE A N 1
ATOM 637 C CA . PHE A 1 84 ? -9.031 -1.593 -13.086 1 96.06 84 PHE A CA 1
ATOM 638 C C . PHE A 1 84 ? -10.273 -2.467 -13.234 1 96.06 84 PHE A C 1
ATOM 640 O O . PHE A 1 84 ? -11.172 -2.15 -14.008 1 96.06 84 PHE A O 1
ATOM 647 N N . LEU A 1 85 ? -10.352 -3.482 -12.438 1 90.69 85 LEU A N 1
ATOM 648 C CA . LEU A 1 85 ? -11.5 -4.391 -12.469 1 90.69 85 LEU A CA 1
ATOM 649 C C . LEU A 1 85 ? -12.758 -3.689 -11.984 1 90.69 85 LEU A C 1
ATOM 651 O O . LEU A 1 85 ? -13.852 -3.928 -12.508 1 90.69 85 LEU A O 1
ATOM 655 N N . GLY A 1 86 ? -12.602 -2.896 -10.922 1 92.56 86 GLY A N 1
ATOM 656 C CA . GLY A 1 86 ? -13.742 -2.143 -10.43 1 92.56 86 GLY A CA 1
ATOM 657 C C . GLY A 1 86 ? -14.383 -1.269 -11.492 1 92.56 86 GLY A C 1
ATOM 658 O O . GLY A 1 86 ? -15.609 -1.21 -11.594 1 92.56 86 GLY A O 1
ATOM 659 N N . VAL A 1 87 ? -13.547 -0.658 -12.32 1 94.75 87 VAL A N 1
ATOM 660 C CA . VAL A 1 87 ? -14.039 0.212 -13.383 1 94.75 87 VAL A CA 1
ATOM 661 C C . VAL A 1 87 ? -14.703 -0.628 -14.477 1 94.75 87 VAL A C 1
ATOM 663 O O . VAL A 1 87 ? -15.797 -0.302 -14.938 1 94.75 87 VAL A O 1
ATOM 666 N N . VAL A 1 88 ? -14.094 -1.709 -14.867 1 91 88 VAL A N 1
ATOM 667 C CA . VAL A 1 88 ? -14.625 -2.555 -15.93 1 91 88 VAL A CA 1
ATOM 668 C C . VAL A 1 88 ? -15.945 -3.17 -15.484 1 91 88 VAL A C 1
ATOM 670 O O . VAL A 1 88 ? -16.891 -3.244 -16.266 1 91 88 VAL A O 1
ATOM 673 N N . MET A 1 89 ? -16.016 -3.584 -14.25 1 87.25 89 MET A N 1
ATOM 674 C CA . MET A 1 89 ? -17.234 -4.188 -13.727 1 87.25 89 MET A CA 1
ATOM 675 C C . MET A 1 89 ? -18.391 -3.178 -13.711 1 87.25 89 MET A C 1
ATOM 677 O O . MET A 1 89 ? -19.531 -3.525 -13.992 1 87.25 89 MET A O 1
ATOM 681 N N . LYS A 1 90 ? -18.078 -1.987 -13.383 1 89.75 90 LYS A N 1
ATOM 682 C CA . LYS A 1 90 ? -19.094 -0.933 -13.312 1 89.75 90 LYS A CA 1
ATOM 683 C C . LYS A 1 90 ? -19.734 -0.694 -14.68 1 89.75 90 LYS A C 1
ATOM 685 O O . LYS A 1 90 ? -20.891 -0.262 -14.766 1 89.75 90 LYS A O 1
ATOM 690 N N . THR A 1 91 ? -19 -1.018 -15.758 1 90.62 91 THR A N 1
ATOM 691 C CA . THR A 1 91 ? -19.516 -0.795 -17.109 1 90.62 91 THR A CA 1
ATOM 692 C C . THR A 1 91 ? -20.547 -1.862 -17.469 1 90.62 91 THR A C 1
ATOM 694 O O . THR A 1 91 ? -21.281 -1.71 -18.453 1 90.62 91 THR A O 1
ATOM 697 N N . GLY A 1 92 ? -20.547 -3.008 -16.75 1 86.31 92 GLY A N 1
ATOM 698 C CA . GLY A 1 92 ? -21.438 -4.121 -17.062 1 86.31 92 GLY A CA 1
ATOM 699 C C . GLY A 1 92 ? -20.875 -5.02 -18.156 1 86.31 92 GLY A C 1
ATOM 700 O O . GLY A 1 92 ? -21.484 -6.035 -18.5 1 86.31 92 GLY A O 1
ATOM 701 N N . ALA A 1 93 ? -19.781 -4.664 -18.688 1 86.12 93 ALA A N 1
ATOM 702 C CA . ALA A 1 93 ? -19.203 -5.418 -19.797 1 86.12 93 ALA A CA 1
ATOM 703 C C . ALA A 1 93 ? -18.875 -6.852 -19.375 1 86.12 93 ALA A C 1
ATOM 705 O O . ALA A 1 93 ? -19.141 -7.793 -20.125 1 86.12 93 ALA A O 1
ATOM 706 N N . ILE A 1 94 ? -18.297 -6.996 -18.219 1 80.81 94 ILE A N 1
ATOM 707 C CA . ILE A 1 94 ? -17.922 -8.312 -17.719 1 80.81 94 ILE A CA 1
ATOM 708 C C . ILE A 1 94 ? -19.172 -9.18 -17.547 1 80.81 94 ILE A C 1
ATOM 710 O O . ILE A 1 94 ? -19.203 -10.336 -17.969 1 80.81 94 ILE A O 1
ATOM 714 N N . ASP A 1 95 ? -20.203 -8.57 -16.969 1 79.38 95 ASP A N 1
ATOM 715 C CA . ASP A 1 95 ? -21.469 -9.289 -16.766 1 79.38 95 ASP A CA 1
ATOM 716 C C . ASP A 1 95 ? -22.062 -9.727 -18.094 1 79.38 95 ASP A C 1
ATOM 718 O O . ASP A 1 95 ? -22.547 -10.852 -18.219 1 79.38 95 ASP A O 1
ATOM 722 N N . ALA A 1 96 ? -22.062 -8.883 -19 1 83.62 96 ALA A N 1
ATOM 723 C CA . ALA A 1 96 ? -22.594 -9.188 -20.328 1 83.62 96 ALA A CA 1
ATOM 724 C C . ALA A 1 96 ? -21.781 -10.289 -21 1 83.62 96 ALA A C 1
ATOM 726 O O . ALA A 1 96 ? -22.344 -11.148 -21.688 1 83.62 96 ALA A O 1
ATOM 727 N N . GLY A 1 97 ? -20.469 -10.195 -20.844 1 77.56 97 GLY A N 1
ATOM 728 C CA . GLY A 1 97 ? -19.594 -11.227 -21.391 1 77.56 97 GLY A CA 1
ATOM 729 C C . GLY A 1 97 ? -19.828 -12.594 -20.781 1 77.56 97 GLY A C 1
ATOM 730 O O . GLY A 1 97 ? -19.859 -13.602 -21.5 1 77.56 97 GLY A O 1
ATOM 731 N N . ILE A 1 98 ? -20 -12.625 -19.5 1 72.69 98 ILE A N 1
ATOM 732 C CA . ILE A 1 98 ? -20.281 -13.859 -18.781 1 72.69 98 ILE A CA 1
ATOM 733 C C . ILE A 1 98 ? -21.578 -14.484 -19.281 1 72.69 98 ILE A C 1
ATOM 735 O O . ILE A 1 98 ? -21.641 -15.688 -19.531 1 72.69 98 ILE A O 1
ATOM 739 N N . ALA A 1 99 ? -22.562 -13.656 -19.422 1 76.25 99 ALA A N 1
ATOM 740 C CA . ALA A 1 99 ? -23.859 -14.133 -19.906 1 76.25 99 ALA A CA 1
ATOM 741 C C . ALA A 1 99 ? -23.719 -14.789 -21.281 1 76.25 99 ALA A C 1
ATOM 743 O O . ALA A 1 99 ? -24.312 -15.844 -21.531 1 76.25 99 ALA A O 1
ATOM 744 N N . LYS A 1 100 ? -22.984 -14.195 -22.078 1 79.88 100 LYS A N 1
ATOM 745 C CA . LYS A 1 100 ? -22.812 -14.719 -23.438 1 79.88 100 LYS A CA 1
ATOM 746 C C . LYS A 1 100 ? -22.047 -16.047 -23.422 1 79.88 100 LYS A C 1
ATOM 748 O O . LYS A 1 100 ? -22.391 -16.969 -24.156 1 79.88 100 LYS A O 1
ATOM 753 N N . VAL A 1 101 ? -21.062 -16.156 -22.547 1 76.12 101 VAL A N 1
ATOM 754 C CA . VAL A 1 101 ? -20.266 -17.391 -22.453 1 76.12 101 VAL A CA 1
ATOM 755 C C . VAL A 1 101 ? -21.125 -18.516 -21.906 1 76.12 101 VAL A C 1
ATOM 757 O O . VAL A 1 101 ? -21.078 -19.641 -22.422 1 76.12 101 VAL A O 1
ATOM 760 N N . VAL A 1 102 ? -21.906 -18.234 -20.891 1 74.62 102 VAL A N 1
ATOM 761 C CA . VAL A 1 102 ? -22.781 -19.234 -20.297 1 74.62 102 VAL A CA 1
ATOM 762 C C . VAL A 1 102 ? -23.797 -19.719 -21.328 1 74.62 102 VAL A C 1
ATOM 764 O O . VAL A 1 102 ? -24.078 -20.922 -21.438 1 74.62 102 VAL A O 1
ATOM 767 N N . GLU A 1 103 ? -24.297 -18.75 -22.031 1 79.38 103 GLU A N 1
ATOM 768 C CA . GLU A 1 103 ? -25.266 -19.094 -23.062 1 79.38 103 GLU A CA 1
ATOM 769 C C . GLU A 1 103 ? -24.641 -19.953 -24.156 1 79.38 103 GLU A C 1
ATOM 771 O O . GLU A 1 103 ? -25.25 -20.906 -24.625 1 79.38 103 GLU A O 1
ATOM 776 N N . THR A 1 104 ? -23.484 -19.562 -24.531 1 82.06 104 THR A N 1
ATOM 777 C CA . THR A 1 104 ? -22.797 -20.234 -25.625 1 82.06 104 THR A CA 1
ATOM 778 C C . THR A 1 104 ? -22.422 -21.656 -25.234 1 82.06 104 THR A C 1
ATOM 780 O O . THR A 1 104 ? -22.422 -22.547 -26.078 1 82.06 104 THR A O 1
ATOM 783 N N . PHE A 1 105 ? -22.094 -21.875 -23.938 1 80.88 105 PHE A N 1
ATOM 784 C CA . PHE A 1 105 ? -21.594 -23.188 -23.516 1 80.88 105 PHE A CA 1
ATOM 785 C C . PHE A 1 105 ? -22.672 -23.984 -22.797 1 80.88 105 PHE A C 1
ATOM 787 O O . PHE A 1 105 ? -22.375 -24.969 -22.141 1 80.88 105 PHE A O 1
ATOM 794 N N . LYS A 1 106 ? -23.859 -23.406 -22.906 1 79.25 106 LYS A N 1
ATOM 795 C CA . LYS A 1 106 ? -24.969 -24.141 -22.312 1 79.25 106 LYS A CA 1
ATOM 796 C C . LYS A 1 106 ? -25.016 -25.578 -22.828 1 79.25 106 LYS A C 1
ATOM 798 O O . LYS A 1 106 ? -25.047 -25.812 -24.031 1 79.25 106 LYS A O 1
ATOM 803 N N . GLY A 1 107 ? -24.891 -26.547 -21.938 1 76.12 107 GLY A N 1
ATOM 804 C CA . GLY A 1 107 ? -24.906 -27.953 -22.312 1 76.12 107 GLY A CA 1
ATOM 805 C C . GLY A 1 107 ? -23.531 -28.531 -22.531 1 76.12 107 GLY A C 1
ATOM 806 O O . GLY A 1 107 ? -23.375 -29.75 -22.688 1 76.12 107 GLY A O 1
ATOM 807 N N . ARG A 1 108 ? -22.562 -27.766 -22.688 1 86.62 108 ARG A N 1
ATOM 808 C CA . ARG A 1 108 ? -21.188 -28.172 -22.891 1 86.62 108 ARG A CA 1
ATOM 809 C C . ARG A 1 108 ? -20.266 -27.531 -21.859 1 86.62 108 ARG A C 1
ATOM 811 O O . ARG A 1 108 ? -19.203 -27 -22.203 1 86.62 108 ARG A O 1
ATOM 818 N N . GLU A 1 109 ? -20.688 -27.594 -20.672 1 84 109 GLU A N 1
ATOM 819 C CA . GLU A 1 109 ? -20 -26.875 -19.594 1 84 109 GLU A CA 1
ATOM 820 C C . GLU A 1 109 ? -18.625 -27.469 -19.328 1 84 109 GLU A C 1
ATOM 822 O O . GLU A 1 109 ? -17.703 -26.766 -18.922 1 84 109 GLU A O 1
ATOM 827 N N . SER A 1 110 ? -18.453 -28.734 -19.594 1 88.25 110 SER A N 1
ATOM 828 C CA . SER A 1 110 ? -17.172 -29.375 -19.375 1 88.25 110 SER A CA 1
ATOM 829 C C . SER A 1 110 ? -16.094 -28.797 -20.297 1 88.25 110 SER A C 1
ATOM 831 O O . SER A 1 110 ? -14.922 -28.734 -19.922 1 88.25 110 SER A O 1
ATOM 833 N N . TRP A 1 111 ? -16.453 -28.344 -21.453 1 91.69 111 TRP A N 1
ATOM 834 C CA . TRP A 1 111 ? -15.516 -27.734 -22.391 1 91.69 111 TRP A CA 1
ATOM 835 C C . TRP A 1 111 ? -15.008 -26.406 -21.859 1 91.69 111 TRP A C 1
ATOM 837 O O . TRP A 1 111 ? -13.875 -26.016 -22.156 1 91.69 111 TRP A O 1
ATOM 847 N N . MET A 1 112 ? -15.844 -25.797 -21.078 1 90.56 112 MET A N 1
ATOM 848 C CA . MET A 1 112 ? -15.422 -24.531 -20.469 1 90.56 112 MET A CA 1
ATOM 849 C C . MET A 1 112 ? -14.234 -24.75 -19.547 1 90.56 112 MET A C 1
ATOM 851 O O . MET A 1 112 ? -13.297 -23.938 -19.531 1 90.56 112 MET A O 1
ATOM 855 N N . ILE A 1 113 ? -14.305 -25.812 -18.812 1 95.31 113 ILE A N 1
ATOM 856 C CA . ILE A 1 113 ? -13.219 -26.141 -17.906 1 95.31 113 ILE A CA 1
ATOM 857 C C . ILE A 1 113 ? -11.93 -26.359 -18.688 1 95.31 113 ILE A C 1
ATOM 859 O O . ILE A 1 113 ? -10.891 -25.781 -18.359 1 95.31 113 ILE A O 1
ATOM 863 N N . ILE A 1 114 ? -11.984 -27.062 -19.797 1 96.06 114 ILE A N 1
ATOM 864 C CA . ILE A 1 114 ? -10.828 -27.422 -20.609 1 96.06 114 ILE A CA 1
ATOM 865 C C . ILE A 1 114 ? -10.234 -26.172 -21.25 1 96.06 114 ILE A C 1
ATOM 867 O O . ILE A 1 114 ? -9.023 -25.938 -21.156 1 96.06 114 ILE A O 1
ATOM 871 N N . ILE A 1 115 ? -11.023 -25.344 -21.75 1 93.56 115 ILE A N 1
ATOM 872 C CA . ILE A 1 115 ? -10.562 -24.172 -22.484 1 93.56 115 ILE A CA 1
ATOM 873 C C . ILE A 1 115 ? -9.969 -23.156 -21.531 1 93.56 115 ILE A C 1
ATOM 875 O O . ILE A 1 115 ? -8.883 -22.625 -21.766 1 93.56 115 ILE A O 1
ATOM 879 N N . LEU A 1 116 ? -10.703 -22.875 -20.438 1 93.25 116 LEU A N 1
ATOM 880 C CA . LEU A 1 116 ? -10.25 -21.859 -19.5 1 93.25 116 LEU A CA 1
ATOM 881 C C . LEU A 1 116 ? -8.961 -22.297 -18.812 1 93.25 116 LEU A C 1
ATOM 883 O O . LEU A 1 116 ? -8.039 -21.484 -18.641 1 93.25 116 LEU A O 1
ATOM 887 N N . MET A 1 117 ? -8.898 -23.531 -18.453 1 97.12 117 MET A N 1
ATOM 888 C CA . MET A 1 117 ? -7.676 -24.016 -17.812 1 97.12 117 MET A CA 1
ATOM 889 C C . MET A 1 117 ? -6.5 -23.953 -18.781 1 97.12 117 MET A C 1
ATOM 891 O O . MET A 1 117 ? -5.375 -23.656 -18.391 1 97.12 117 MET A O 1
ATOM 895 N N . ALA A 1 118 ? -6.742 -24.25 -20.031 1 96.31 118 ALA A N 1
ATOM 896 C CA . ALA A 1 118 ? -5.691 -24.141 -21.031 1 96.31 118 ALA A CA 1
ATOM 897 C C . ALA A 1 118 ? -5.215 -22.703 -21.172 1 96.31 118 ALA A C 1
ATOM 899 O O . ALA A 1 118 ? -4.012 -22.453 -21.25 1 96.31 118 ALA A O 1
ATOM 900 N N . LEU A 1 119 ? -6.133 -21.812 -21.156 1 92.19 119 LEU A N 1
ATOM 901 C CA . LEU A 1 119 ? -5.797 -20.391 -21.297 1 92.19 119 LEU A CA 1
ATOM 902 C C . LEU A 1 119 ? -5.02 -19.906 -20.078 1 92.19 119 LEU A C 1
ATOM 904 O O . LEU A 1 119 ? -4.008 -19.203 -20.219 1 92.19 119 LEU A O 1
ATOM 908 N N . PHE A 1 120 ? -5.508 -20.234 -18.922 1 95.19 120 PHE A N 1
ATOM 909 C CA . PHE A 1 120 ? -4.836 -19.797 -17.703 1 95.19 120 PHE A CA 1
ATOM 910 C C . PHE A 1 120 ? -3.457 -20.438 -17.594 1 95.19 120 PHE A C 1
ATOM 912 O O . PHE A 1 120 ? -2.514 -19.812 -17.109 1 95.19 120 PHE A O 1
ATOM 919 N N . SER A 1 121 ? -3.383 -21.688 -18.047 1 97.62 121 SER A N 1
ATOM 920 C CA . SER A 1 121 ? -2.092 -22.359 -18.016 1 97.62 121 SER A CA 1
ATOM 921 C C . SER A 1 121 ? -1.092 -21.688 -18.953 1 97.62 121 SER A C 1
ATOM 923 O O . SER A 1 121 ? 0.094 -21.594 -18.625 1 97.62 121 SER A O 1
ATOM 925 N N . LEU A 1 122 ? -1.533 -21.266 -20.078 1 93.44 122 LEU A N 1
ATOM 926 C CA . LEU A 1 122 ? -0.674 -20.547 -21.016 1 93.44 122 LEU A CA 1
ATOM 927 C C . LEU A 1 122 ? -0.162 -19.25 -20.375 1 93.44 122 LEU A C 1
ATOM 929 O O . LEU A 1 122 ? 1.009 -18.891 -20.547 1 93.44 122 LEU A O 1
ATOM 933 N N . GLY A 1 123 ? -1.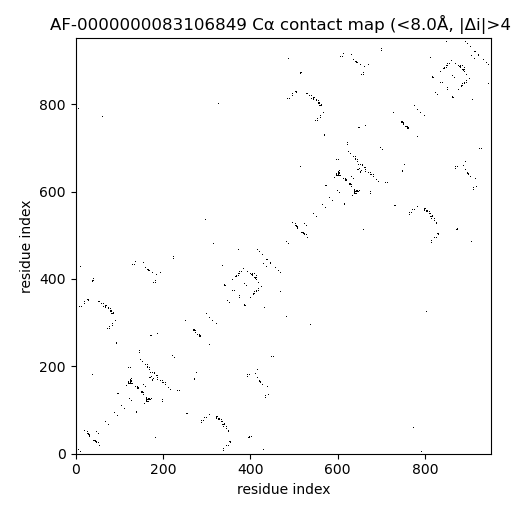014 -18.547 -19.75 1 92.88 123 GLY A N 1
ATOM 934 C CA . GLY A 1 123 ? -0.588 -17.359 -19.031 1 92.88 123 GLY A CA 1
ATOM 935 C C . GLY A 1 123 ? 0.422 -17.672 -17.938 1 92.88 123 GLY A C 1
ATOM 936 O O . GLY A 1 123 ? 1.434 -16.969 -17.812 1 92.88 123 GLY A O 1
ATOM 937 N N . GLY A 1 124 ? 0.15 -18.703 -17.188 1 95.5 124 GLY A N 1
ATOM 938 C CA . GLY A 1 124 ? 1.082 -19.109 -16.141 1 95.5 124 GLY A CA 1
ATOM 939 C C . GLY A 1 124 ? 2.453 -19.469 -16.688 1 95.5 124 GLY A C 1
ATOM 940 O O . GLY A 1 124 ? 3.473 -19.031 -16.141 1 95.5 124 GLY A O 1
ATOM 941 N N . SER A 1 125 ? 2.451 -20.141 -17.75 1 96.12 125 SER A N 1
ATOM 942 C CA . SER A 1 125 ? 3.699 -20.656 -18.297 1 96.12 125 SER A CA 1
ATOM 943 C C . SER A 1 125 ? 4.5 -19.547 -18.984 1 96.12 125 SER A C 1
ATOM 945 O O . SER A 1 125 ? 5.73 -19.547 -18.953 1 96.12 125 SER A O 1
ATOM 947 N N . THR A 1 126 ? 3.867 -18.609 -19.531 1 90.69 126 THR A N 1
ATOM 948 C CA . THR A 1 126 ? 4.547 -17.641 -20.391 1 90.69 126 THR A CA 1
ATOM 949 C C . THR A 1 126 ? 5.016 -16.438 -19.562 1 90.69 126 THR A C 1
ATOM 951 O O . THR A 1 126 ? 6.113 -15.914 -19.797 1 90.69 126 THR A O 1
ATOM 954 N N . TYR A 1 127 ? 4.211 -16.016 -18.625 1 89.81 127 TYR A N 1
ATOM 955 C CA . TYR A 1 127 ? 4.641 -14.82 -17.922 1 89.81 127 TYR A CA 1
ATOM 956 C C . TYR A 1 127 ? 4.355 -14.93 -16.422 1 89.81 127 TYR A C 1
ATOM 958 O O . TYR A 1 127 ? 4.355 -13.922 -15.711 1 89.81 127 TYR A O 1
ATOM 966 N N . GLY A 1 128 ? 4.023 -16.109 -16.016 1 93.62 128 GLY A N 1
ATOM 967 C CA . GLY A 1 128 ? 3.812 -16.312 -14.586 1 93.62 128 GLY A CA 1
ATOM 968 C C . GLY A 1 128 ? 2.529 -15.688 -14.078 1 93.62 128 GLY A C 1
ATOM 969 O O . GLY A 1 128 ? 2.516 -15.07 -13.008 1 93.62 128 GLY A O 1
ATOM 970 N N . MET A 1 129 ? 1.484 -15.828 -14.852 1 91.31 129 MET A N 1
ATOM 971 C CA . MET A 1 129 ? 0.185 -15.281 -14.477 1 91.31 129 MET A CA 1
ATOM 972 C C . MET A 1 129 ? -0.248 -15.805 -13.109 1 91.31 129 MET A C 1
ATOM 974 O O . MET A 1 129 ? -0.44 -17.016 -12.93 1 91.31 129 MET A O 1
ATOM 978 N N . ALA A 1 130 ? -0.304 -15 -12.125 1 90.75 130 ALA A N 1
ATOM 979 C CA . ALA A 1 130 ? -0.688 -15.328 -10.758 1 90.75 130 ALA A CA 1
ATOM 980 C C . ALA A 1 130 ? -1.551 -14.227 -10.148 1 90.75 130 ALA A C 1
ATOM 982 O O . ALA A 1 130 ? -2.779 -14.328 -10.133 1 90.75 130 ALA A O 1
ATOM 983 N N . GLU A 1 131 ? -0.999 -13.078 -9.93 1 87.75 131 GLU A N 1
ATOM 984 C CA . GLU A 1 131 ? -1.73 -11.953 -9.359 1 87.75 131 GLU A CA 1
ATOM 985 C C . GLU A 1 131 ? -2.85 -11.492 -10.289 1 87.75 131 GLU A C 1
ATOM 987 O O . GLU A 1 131 ? -3.936 -11.133 -9.828 1 87.75 131 GLU A O 1
ATOM 992 N N . GLU A 1 132 ? -2.672 -11.578 -11.516 1 86.88 132 GLU A N 1
ATOM 993 C CA . GLU A 1 132 ? -3.621 -11.156 -12.547 1 86.88 132 GLU A CA 1
ATOM 994 C C . GLU A 1 132 ? -4.875 -12.023 -12.531 1 86.88 132 GLU A C 1
ATOM 996 O O . GLU A 1 132 ? -5.953 -11.578 -12.914 1 86.88 132 GLU A O 1
ATOM 1001 N N . THR A 1 133 ? -4.664 -13.25 -12.047 1 92.81 133 THR A N 1
ATOM 1002 C CA . THR A 1 133 ? -5.789 -14.18 -12.062 1 92.81 133 THR A CA 1
ATOM 1003 C C . THR A 1 133 ? -6.879 -13.719 -11.094 1 92.81 133 THR A C 1
ATOM 1005 O O . THR A 1 133 ? -8.039 -14.117 -11.227 1 92.81 133 THR A O 1
ATOM 1008 N N . ILE A 1 134 ? -6.52 -12.961 -10.148 1 86.88 134 ILE A N 1
ATOM 1009 C CA . ILE A 1 134 ? -7.445 -12.523 -9.109 1 86.88 134 ILE A CA 1
ATOM 1010 C C . ILE A 1 134 ? -8.633 -11.805 -9.742 1 86.88 134 ILE A C 1
ATOM 1012 O O . ILE A 1 134 ? -9.766 -11.922 -9.266 1 86.88 134 ILE A O 1
ATOM 1016 N N . ALA A 1 135 ? -8.367 -11.18 -10.836 1 76.38 135 ALA A N 1
ATOM 1017 C CA . ALA A 1 135 ? -9.391 -10.406 -11.547 1 76.38 135 ALA A CA 1
ATOM 1018 C C . ALA A 1 135 ? -10.469 -11.32 -12.117 1 76.38 135 ALA A C 1
ATOM 1020 O O . ALA A 1 135 ? -11.594 -10.883 -12.367 1 76.38 135 ALA A O 1
ATOM 1021 N N . PHE A 1 136 ? -10.195 -12.547 -12.234 1 84.38 136 PHE A N 1
ATOM 1022 C CA . PHE A 1 136 ? -11.078 -13.414 -13.008 1 84.38 136 PHE A CA 1
ATOM 1023 C C . PHE A 1 136 ? -11.977 -14.234 -12.086 1 84.38 136 PHE A C 1
ATOM 1025 O O . PHE A 1 136 ? -12.977 -14.812 -12.539 1 84.38 136 PHE A O 1
ATOM 1032 N N . TYR A 1 137 ? -11.711 -14.266 -10.828 1 90.69 137 TYR A N 1
ATOM 1033 C CA . TYR A 1 137 ? -12.5 -15.086 -9.914 1 90.69 137 TYR A CA 1
ATOM 1034 C C . TYR A 1 137 ? -13.938 -14.594 -9.836 1 90.69 137 TYR A C 1
ATOM 1036 O O . TYR A 1 137 ? -14.883 -15.375 -9.969 1 90.69 137 TYR A O 1
ATOM 1044 N N . PRO A 1 138 ? -14.117 -13.281 -9.648 1 79.62 138 PRO A N 1
ATOM 1045 C CA . PRO A 1 138 ? -15.5 -12.805 -9.586 1 79.62 138 PRO A CA 1
ATOM 1046 C C . PRO A 1 138 ? -16.25 -13.008 -10.906 1 79.62 138 PRO A C 1
ATOM 1048 O O . PRO A 1 138 ? -17.484 -13.039 -10.922 1 79.62 138 PRO A O 1
ATOM 1051 N N . LEU A 1 139 ? -15.492 -13.18 -11.93 1 75.94 139 LEU A N 1
ATOM 1052 C CA . LEU A 1 139 ? -16.094 -13.328 -13.258 1 75.94 139 LEU A CA 1
ATOM 1053 C C . LEU A 1 139 ? -16.438 -14.789 -13.523 1 75.94 139 LEU A C 1
ATOM 1055 O O . LEU A 1 139 ? -17.516 -15.086 -14.055 1 75.94 139 LEU A O 1
ATOM 1059 N N . ILE A 1 140 ? -15.625 -15.672 -13.148 1 86.69 140 ILE A N 1
ATOM 1060 C CA . ILE A 1 140 ? -15.703 -17.062 -13.594 1 86.69 140 ILE A CA 1
ATOM 1061 C C . ILE A 1 140 ? -16.531 -17.875 -12.609 1 86.69 140 ILE A C 1
ATOM 1063 O O . ILE A 1 140 ? -17.312 -18.75 -13.008 1 86.69 140 ILE A O 1
ATOM 1067 N N . ILE A 1 141 ? -16.516 -17.562 -11.375 1 91.88 141 ILE A N 1
ATOM 1068 C CA . ILE A 1 141 ? -17.156 -18.391 -10.352 1 91.88 141 ILE A CA 1
ATOM 1069 C C . ILE A 1 141 ? -18.672 -18.359 -10.523 1 91.88 141 ILE A C 1
ATOM 1071 O O . ILE A 1 141 ? -19.328 -19.406 -10.523 1 91.88 141 ILE A O 1
ATOM 1075 N N . PRO A 1 142 ? -19.266 -17.156 -10.703 1 86.38 142 PRO A N 1
ATOM 1076 C CA . PRO A 1 142 ? -20.719 -17.156 -10.906 1 86.38 142 PRO A CA 1
ATOM 1077 C C . PRO A 1 142 ? -21.141 -17.969 -12.125 1 86.38 142 PRO A C 1
ATOM 1079 O O . PRO A 1 142 ? -22.219 -18.578 -12.125 1 86.38 142 PRO A O 1
ATOM 1082 N N . VAL A 1 143 ? -20.344 -18 -13.141 1 85.19 143 VAL A N 1
ATOM 1083 C CA . VAL A 1 143 ? -20.641 -18.766 -14.352 1 85.19 143 VAL A CA 1
ATOM 1084 C C . VAL A 1 143 ? -20.703 -20.25 -14.023 1 85.19 143 VAL A C 1
ATOM 1086 O O . VAL A 1 143 ? -21.625 -20.953 -14.453 1 85.19 143 VAL A O 1
ATOM 1089 N N . PHE A 1 144 ? -19.828 -20.75 -13.297 1 92.12 144 PHE A N 1
ATOM 1090 C CA . PHE A 1 144 ? -19.781 -22.156 -12.953 1 92.12 144 PHE A CA 1
ATOM 1091 C C . PHE A 1 144 ? -20.906 -22.531 -12 1 92.12 144 PHE A C 1
ATOM 1093 O O . PHE A 1 144 ? -21.5 -23.594 -12.117 1 92.12 144 PHE A O 1
ATOM 1100 N N . ILE A 1 145 ? -21.156 -21.656 -11.086 1 90.81 145 ILE A N 1
ATOM 1101 C CA . ILE A 1 145 ? -22.25 -21.906 -10.164 1 90.81 145 ILE A CA 1
ATOM 1102 C C . ILE A 1 145 ? -23.578 -21.938 -10.93 1 90.81 145 ILE A C 1
ATOM 1104 O O . ILE A 1 145 ? -24.406 -22.812 -10.711 1 90.81 145 ILE A O 1
ATOM 1108 N N . ALA A 1 146 ? -23.75 -21.016 -11.789 1 84.81 146 ALA A N 1
ATOM 1109 C CA . ALA A 1 146 ? -24.953 -20.969 -12.602 1 84.81 146 ALA A CA 1
ATOM 1110 C C . ALA A 1 146 ? -25.094 -22.234 -13.461 1 84.81 146 ALA A C 1
ATOM 1112 O O . ALA A 1 146 ? -26.203 -22.672 -13.742 1 84.81 146 ALA A O 1
ATOM 1113 N N . ALA A 1 147 ? -24.031 -22.812 -13.828 1 87.69 147 ALA A N 1
ATOM 1114 C CA . ALA A 1 147 ? -24.016 -24 -14.688 1 87.69 147 ALA A CA 1
ATOM 1115 C C . ALA A 1 147 ? -24.234 -25.266 -13.859 1 87.69 147 ALA A C 1
ATOM 1117 O O . ALA A 1 147 ? -24.281 -26.359 -14.414 1 87.69 147 ALA A O 1
ATOM 1118 N N . GLY A 1 148 ? -24.266 -25.078 -12.555 1 89.94 148 GLY A N 1
ATOM 1119 C CA . GLY A 1 148 ? -24.578 -26.219 -11.703 1 89.94 148 GLY A CA 1
ATOM 1120 C C . GLY A 1 148 ? -23.359 -26.781 -10.984 1 89.94 148 GLY A C 1
ATOM 1121 O O . GLY A 1 148 ? -23.469 -27.797 -10.281 1 89.94 148 GLY A O 1
ATOM 1122 N N . TYR A 1 149 ? -22.281 -26.156 -11.18 1 94.75 149 TYR A N 1
ATOM 1123 C CA . TYR A 1 149 ? -21.078 -26.547 -10.461 1 94.75 149 TYR A CA 1
ATOM 1124 C C . TYR A 1 149 ? -20.969 -25.797 -9.141 1 94.75 149 TYR A C 1
ATOM 1126 O O . TYR A 1 149 ? -21.953 -25.266 -8.625 1 94.75 149 TYR A O 1
ATOM 1134 N N . ASP A 1 150 ? -19.844 -25.906 -8.5 1 97 150 ASP A N 1
ATOM 1135 C CA . ASP A 1 150 ? -19.688 -25.219 -7.223 1 97 150 ASP A CA 1
ATOM 1136 C C . ASP A 1 150 ? -18.516 -24.25 -7.262 1 97 150 ASP A C 1
ATOM 1138 O O . ASP A 1 150 ? -17.859 -24.094 -8.297 1 97 150 ASP A O 1
ATOM 1142 N N . ALA A 1 151 ? -18.281 -23.531 -6.207 1 97.31 151 ALA A N 1
ATOM 1143 C CA . ALA A 1 151 ? -17.234 -22.516 -6.109 1 97.31 151 ALA A CA 1
ATOM 1144 C C . ALA A 1 151 ? -15.852 -23.156 -6.215 1 97.31 151 ALA A C 1
ATOM 1146 O O . ALA A 1 151 ? -14.93 -22.578 -6.793 1 97.31 151 ALA A O 1
ATOM 1147 N N . VAL A 1 152 ? -15.711 -24.359 -5.699 1 98.19 152 VAL A N 1
ATOM 1148 C CA . VAL A 1 152 ? -14.43 -25.047 -5.738 1 98.19 152 VAL A CA 1
ATOM 1149 C C . VAL A 1 152 ? -14.031 -25.312 -7.188 1 98.19 152 VAL A C 1
ATOM 1151 O O . VAL A 1 152 ? -12.859 -25.188 -7.547 1 98.19 152 VAL A O 1
ATOM 1154 N N . THR A 1 153 ? -15 -25.656 -7.988 1 97.81 153 THR A N 1
ATOM 1155 C CA . THR A 1 153 ? -14.727 -25.875 -9.406 1 97.81 153 THR A CA 1
ATOM 1156 C C . THR A 1 153 ? -14.195 -24.609 -10.062 1 97.81 153 THR A C 1
ATOM 1158 O O . THR A 1 153 ? -13.203 -24.641 -10.789 1 97.81 153 THR A O 1
ATOM 1161 N N . GLY A 1 154 ? -14.898 -23.531 -9.805 1 96 154 GLY A N 1
ATOM 1162 C CA . GLY A 1 154 ? -14.453 -22.25 -10.367 1 96 154 GLY A CA 1
ATOM 1163 C C . GLY A 1 154 ? -13.055 -21.875 -9.93 1 96 154 GLY A C 1
ATOM 1164 O O . GLY A 1 154 ? -12.227 -21.484 -10.758 1 96 154 GLY A O 1
ATOM 1165 N N . VAL A 1 155 ? -12.766 -21.984 -8.656 1 97.56 155 VAL A N 1
ATOM 1166 C CA . VAL A 1 155 ? -11.453 -21.672 -8.102 1 97.56 155 VAL A CA 1
ATOM 1167 C C . VAL A 1 155 ? -10.398 -22.594 -8.711 1 97.56 155 VAL A C 1
ATOM 1169 O O . VAL A 1 155 ? -9.297 -22.172 -9.047 1 97.56 155 VAL A O 1
ATOM 1172 N N . SER A 1 156 ? -10.742 -23.859 -8.836 1 98.19 156 SER A N 1
ATOM 1173 C CA . SER A 1 156 ? -9.828 -24.859 -9.375 1 98.19 156 SER A CA 1
ATOM 1174 C C . SER A 1 156 ? -9.438 -24.531 -10.812 1 98.19 156 SER A C 1
ATOM 1176 O O . SER A 1 156 ? -8.281 -24.672 -11.203 1 98.19 156 SER A O 1
ATOM 1178 N N . VAL A 1 157 ? -10.383 -24.109 -11.57 1 97.38 157 VAL A N 1
ATOM 1179 C CA . VAL A 1 157 ? -10.156 -23.797 -12.977 1 97.38 157 VAL A CA 1
ATOM 1180 C C . VAL A 1 157 ? -9.094 -22.703 -13.094 1 97.38 157 VAL A C 1
ATOM 1182 O O . VAL A 1 157 ? -8.188 -22.797 -13.93 1 97.38 157 VAL A O 1
ATOM 1185 N N . ILE A 1 158 ? -9.18 -21.734 -12.25 1 97.06 158 ILE A N 1
ATOM 1186 C CA . ILE A 1 158 ? -8.266 -20.609 -12.32 1 97.06 158 ILE A CA 1
ATOM 1187 C C . ILE A 1 158 ? -6.949 -20.969 -11.633 1 97.06 158 ILE A C 1
ATOM 1189 O O . ILE A 1 158 ? -5.879 -20.891 -12.242 1 97.06 158 ILE A O 1
ATOM 1193 N N . LEU A 1 159 ? -6.988 -21.406 -10.406 1 98.06 159 LEU A N 1
ATOM 1194 C CA . LEU A 1 159 ? -5.816 -21.609 -9.555 1 98.06 159 LEU A CA 1
ATOM 1195 C C . LEU A 1 159 ? -4.965 -22.766 -10.07 1 98.06 159 LEU A C 1
ATOM 1197 O O . LEU A 1 159 ? -3.74 -22.656 -10.156 1 98.06 159 LEU A O 1
ATOM 1201 N N . LEU A 1 160 ? -5.598 -23.922 -10.344 1 98.44 160 LEU A N 1
ATOM 1202 C CA . LEU A 1 160 ? -4.824 -25.047 -10.859 1 98.44 160 LEU A CA 1
ATOM 1203 C C . LEU A 1 160 ? -4.434 -24.812 -12.312 1 98.44 160 LEU A C 1
ATOM 1205 O O . LEU A 1 160 ? -3.355 -25.234 -12.742 1 98.44 160 LEU A O 1
ATOM 1209 N N . GLY A 1 161 ? -5.312 -24.188 -13.102 1 97.62 161 GLY A N 1
ATOM 1210 C CA . GLY A 1 161 ? -4.957 -23.859 -14.469 1 97.62 161 GLY A CA 1
ATOM 1211 C C . GLY A 1 161 ? -3.707 -23 -14.578 1 97.62 161 GLY A C 1
ATOM 1212 O O . GLY A 1 161 ? -2.703 -23.438 -15.148 1 97.62 161 GLY A O 1
ATOM 1213 N N . ALA A 1 162 ? -3.762 -21.828 -13.953 1 97.31 162 ALA A N 1
ATOM 1214 C CA . ALA A 1 162 ? -2.605 -20.938 -13.969 1 97.31 162 ALA A CA 1
ATOM 1215 C C . ALA A 1 162 ? -1.433 -21.547 -13.203 1 97.31 162 ALA A C 1
ATOM 1217 O O . ALA A 1 162 ? -0.276 -21.391 -13.602 1 97.31 162 ALA A O 1
ATOM 1218 N N . GLY A 1 163 ? -1.732 -22.266 -12.141 1 97.88 163 GLY A N 1
ATOM 1219 C CA . GLY A 1 163 ? -0.709 -22.828 -11.273 1 97.88 163 GLY A CA 1
ATOM 1220 C C . GLY A 1 163 ? 0.165 -23.859 -11.969 1 97.88 163 GLY A C 1
ATOM 1221 O O . GLY A 1 163 ? 1.389 -23.844 -11.812 1 97.88 163 GLY A O 1
ATOM 1222 N N . VAL A 1 164 ? -0.454 -24.75 -12.703 1 98.25 164 VAL A N 1
ATOM 1223 C CA . VAL A 1 164 ? 0.336 -25.75 -13.406 1 98.25 164 VAL A CA 1
ATOM 1224 C C . VAL A 1 164 ? 1.117 -25.094 -14.547 1 98.25 164 VAL A C 1
ATOM 1226 O O . VAL A 1 164 ? 2.197 -25.562 -14.914 1 98.25 164 VAL A O 1
ATOM 1229 N N . GLY A 1 165 ? 0.532 -24.031 -15.07 1 97.75 165 GLY A N 1
ATOM 1230 C CA . GLY A 1 165 ? 1.295 -23.219 -16.016 1 97.75 165 GLY A CA 1
ATOM 1231 C C . GLY A 1 165 ? 2.57 -22.656 -15.422 1 97.75 165 GLY A C 1
ATOM 1232 O O . GLY A 1 165 ? 3.641 -22.75 -16.031 1 97.75 165 GLY A O 1
ATOM 1233 N N . VAL A 1 166 ? 2.451 -22.109 -14.242 1 97.19 166 VAL A N 1
ATOM 1234 C CA . VAL A 1 166 ? 3.604 -21.531 -13.555 1 97.19 166 VAL A CA 1
ATOM 1235 C C . VAL A 1 166 ? 4.609 -22.641 -13.227 1 97.19 166 VAL A C 1
ATOM 1237 O O . VAL A 1 166 ? 5.816 -22.453 -13.398 1 97.19 166 VAL A O 1
ATOM 1240 N N . LEU A 1 167 ? 4.074 -23.781 -12.789 1 97.88 167 LEU A N 1
ATOM 1241 C CA . LEU A 1 167 ? 4.914 -24.938 -12.484 1 97.88 167 LEU A CA 1
ATOM 1242 C C . LEU A 1 167 ? 5.707 -25.359 -13.711 1 97.88 167 LEU A C 1
ATOM 1244 O O . LEU A 1 167 ? 6.887 -25.719 -13.602 1 97.88 167 LEU A O 1
ATOM 1248 N N . GLY A 1 168 ? 5.078 -25.344 -14.82 1 97.5 168 GLY A N 1
ATOM 1249 C CA . GLY A 1 168 ? 5.711 -25.656 -16.094 1 97.5 168 GLY A CA 1
ATOM 1250 C C . GLY A 1 168 ? 6.098 -24.422 -16.891 1 97.5 168 GLY A C 1
ATOM 1251 O O . GLY A 1 168 ? 5.855 -24.359 -18.094 1 97.5 168 GLY A O 1
ATOM 1252 N N . SER A 1 169 ? 6.648 -23.453 -16.219 1 96.88 169 SER A N 1
ATOM 1253 C CA . SER A 1 169 ? 7.031 -22.203 -16.875 1 96.88 169 SER A CA 1
ATOM 1254 C C . SER A 1 169 ? 8.008 -22.453 -18.016 1 96.88 169 SER A C 1
ATOM 1256 O O . SER A 1 169 ? 9 -23.172 -17.844 1 96.88 169 SER A O 1
ATOM 1258 N N . THR A 1 170 ? 7.789 -21.844 -19.156 1 94.06 170 THR A N 1
ATOM 1259 C CA . THR A 1 170 ? 8.648 -22 -20.312 1 94.06 170 THR A CA 1
ATOM 1260 C C . THR A 1 170 ? 9.516 -20.766 -20.531 1 94.06 170 THR A C 1
ATOM 1262 O O . THR A 1 170 ? 10.742 -20.844 -20.516 1 94.06 170 THR A O 1
ATOM 1265 N N . VAL A 1 171 ? 8.836 -19.578 -20.516 1 89.62 171 VAL A N 1
ATOM 1266 C CA . VAL A 1 171 ? 9.57 -18.344 -20.781 1 89.62 171 VAL A CA 1
ATOM 1267 C C . VAL A 1 171 ? 9.211 -17.297 -19.75 1 89.62 171 VAL A C 1
ATOM 1269 O O . VAL A 1 171 ? 9.367 -16.094 -19.984 1 89.62 171 VAL A O 1
ATOM 1272 N N . ASN A 1 172 ? 8.672 -17.719 -18.641 1 93.25 172 ASN A N 1
ATOM 1273 C CA . ASN A 1 172 ? 8.289 -16.828 -17.547 1 93.25 172 ASN A CA 1
ATOM 1274 C C . ASN A 1 172 ? 9.461 -15.961 -17.094 1 93.25 172 ASN A C 1
ATOM 1276 O O . ASN A 1 172 ? 10.391 -16.453 -16.453 1 93.25 172 ASN A O 1
ATOM 1280 N N . PRO A 1 173 ? 9.438 -14.695 -17.406 1 91.12 173 PRO A N 1
ATOM 1281 C CA . PRO A 1 173 ? 10.578 -13.836 -17.078 1 91.12 173 PRO A CA 1
ATOM 1282 C C . PRO A 1 173 ? 10.812 -13.719 -15.57 1 91.12 173 PRO A C 1
ATOM 1284 O O . PRO A 1 173 ? 11.938 -13.477 -15.133 1 91.12 173 PRO A O 1
ATOM 1287 N N . PHE A 1 174 ? 9.805 -13.922 -14.797 1 91.88 174 PHE A N 1
ATOM 1288 C CA . PHE A 1 174 ? 9.883 -13.688 -13.359 1 91.88 174 PHE A CA 1
ATOM 1289 C C . PHE A 1 174 ? 10.367 -14.938 -12.633 1 91.88 174 PHE A C 1
ATOM 1291 O O . PHE A 1 174 ? 10.562 -14.914 -11.422 1 91.88 174 PHE A O 1
ATOM 1298 N N . ALA A 1 175 ? 10.469 -16.016 -13.352 1 95.25 175 ALA A N 1
ATOM 1299 C CA . ALA A 1 175 ? 11.008 -17.25 -12.789 1 95.25 175 ALA A CA 1
ATOM 1300 C C . ALA A 1 175 ? 12.133 -17.797 -13.656 1 95.25 175 ALA A C 1
ATOM 1302 O O . ALA A 1 175 ? 13.312 -17.625 -13.352 1 95.25 175 ALA A O 1
ATOM 1303 N N . THR A 1 176 ?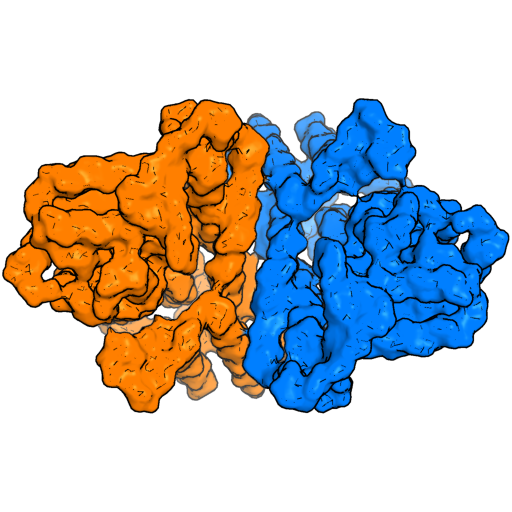 11.781 -18.266 -14.789 1 95.06 176 THR A N 1
ATOM 1304 C CA . THR A 1 176 ? 12.734 -18.875 -15.695 1 95.06 176 THR A CA 1
ATOM 1305 C C . THR A 1 176 ? 13.758 -17.859 -16.188 1 95.06 176 THR A C 1
ATOM 1307 O O . THR A 1 176 ? 14.953 -18.141 -16.234 1 95.06 176 THR A O 1
ATOM 1310 N N . GLY A 1 177 ? 13.289 -16.719 -16.562 1 91.56 177 GLY A N 1
ATOM 1311 C CA . GLY A 1 177 ? 14.172 -15.68 -17.062 1 91.56 177 GLY A CA 1
ATOM 1312 C C . GLY A 1 177 ? 15.211 -15.234 -16.047 1 91.56 177 GLY A C 1
ATOM 1313 O O . GLY A 1 177 ? 16.406 -15.188 -16.359 1 91.56 177 GLY A O 1
ATOM 1314 N N . ILE A 1 178 ? 14.758 -14.906 -14.875 1 92 178 ILE A N 1
ATOM 1315 C CA . ILE A 1 178 ? 15.664 -14.453 -13.82 1 92 178 ILE A CA 1
ATOM 1316 C C . ILE A 1 178 ? 16.641 -15.57 -13.461 1 92 178 ILE A C 1
ATOM 1318 O O . ILE A 1 178 ? 17.844 -15.336 -13.336 1 92 178 ILE A O 1
ATOM 1322 N N . ALA A 1 179 ? 16.156 -16.75 -13.312 1 95.5 179 ALA A N 1
ATOM 1323 C CA . ALA A 1 179 ? 16.984 -17.891 -12.961 1 95.5 179 ALA A CA 1
ATOM 1324 C C . ALA A 1 179 ? 18.047 -18.156 -14.031 1 95.5 179 ALA A C 1
ATOM 1326 O O . ALA A 1 179 ? 19.203 -18.438 -13.711 1 95.5 179 ALA A O 1
ATOM 1327 N N . SER A 1 180 ? 17.641 -18.062 -15.258 1 94.38 180 SER A N 1
ATOM 1328 C CA . SER A 1 180 ? 18.562 -18.297 -16.375 1 94.38 180 SER A CA 1
ATOM 1329 C C . SER A 1 180 ? 19.688 -17.266 -16.375 1 94.38 180 SER A C 1
ATOM 1331 O O . SER A 1 180 ? 20.828 -17.594 -16.688 1 94.38 180 SER A O 1
ATOM 1333 N N . GLY A 1 181 ? 19.359 -16.078 -16.094 1 90.81 181 GLY A N 1
ATOM 1334 C CA . GLY A 1 181 ? 20.375 -15.031 -16 1 90.81 181 GLY A CA 1
ATOM 1335 C C . GLY A 1 181 ? 21.438 -15.328 -14.961 1 90.81 181 GLY A C 1
ATOM 1336 O O . GLY A 1 181 ? 22.641 -15.25 -15.25 1 90.81 181 GLY A O 1
ATOM 1337 N N . PHE A 1 182 ? 21.016 -15.734 -13.852 1 91.62 182 PHE A N 1
ATOM 1338 C CA . PHE A 1 182 ? 21.953 -15.984 -12.758 1 91.62 182 PHE A CA 1
ATOM 1339 C C . PHE A 1 182 ? 22.688 -17.297 -12.969 1 91.62 182 PHE A C 1
ATOM 1341 O O . PHE 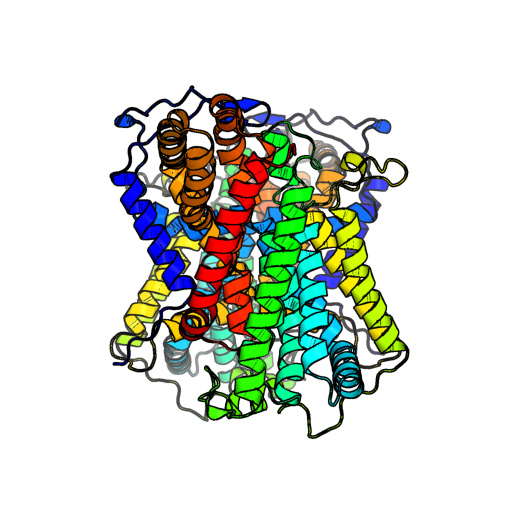A 1 182 ? 23.797 -17.484 -12.445 1 91.62 182 PHE A O 1
ATOM 1348 N N . ALA A 1 183 ? 22.047 -18.203 -13.719 1 93.62 183 ALA A N 1
ATOM 1349 C CA . ALA A 1 183 ? 22.672 -19.5 -14.023 1 93.62 183 ALA A CA 1
ATOM 1350 C C . ALA A 1 183 ? 23.578 -19.391 -15.25 1 93.62 183 ALA A C 1
ATOM 1352 O O . ALA A 1 183 ? 24.266 -20.344 -15.602 1 93.62 183 ALA A O 1
ATOM 1353 N N . ASP A 1 184 ? 23.531 -18.25 -15.938 1 90.5 184 ASP A N 1
ATOM 1354 C CA . ASP A 1 184 ? 24.297 -18 -17.156 1 90.5 184 ASP A CA 1
ATOM 1355 C C . ASP A 1 184 ? 23.953 -19.016 -18.234 1 90.5 184 ASP A C 1
ATOM 1357 O O . ASP A 1 184 ? 24.844 -19.672 -18.797 1 90.5 184 ASP A O 1
ATOM 1361 N N . VAL A 1 185 ? 22.703 -19.266 -18.422 1 91.94 185 VAL A N 1
ATOM 1362 C CA . VAL A 1 185 ? 22.188 -20.141 -19.469 1 91.94 185 VAL A CA 1
ATOM 1363 C C . VAL A 1 185 ? 21.141 -19.422 -20.312 1 91.94 185 VAL A C 1
ATOM 1365 O O . VAL A 1 185 ? 20.453 -18.531 -19.812 1 91.94 185 VAL A O 1
ATOM 1368 N N . ALA A 1 186 ? 21.094 -19.797 -21.547 1 90.19 186 ALA A N 1
ATOM 1369 C CA . ALA A 1 186 ? 20.062 -19.219 -22.422 1 90.19 186 ALA A CA 1
ATOM 1370 C C . ALA A 1 186 ? 18.672 -19.609 -21.969 1 90.19 186 ALA A C 1
ATOM 1372 O O . ALA A 1 186 ? 18.453 -20.75 -21.531 1 90.19 186 ALA A O 1
ATOM 1373 N N . LEU A 1 187 ? 17.719 -18.766 -22.078 1 89.81 187 LEU A N 1
ATOM 1374 C CA . LEU A 1 187 ? 16.344 -18.938 -21.625 1 89.81 187 LEU A CA 1
ATOM 1375 C C . LEU A 1 187 ? 15.703 -20.172 -22.281 1 89.81 187 LEU A C 1
ATOM 1377 O O . LEU A 1 187 ? 14.914 -20.875 -21.641 1 89.81 187 LEU A O 1
ATOM 1381 N N . GLY A 1 188 ? 16.078 -20.406 -23.469 1 88.31 188 GLY A N 1
ATOM 1382 C CA . GLY A 1 188 ? 15.438 -21.469 -24.234 1 88.31 188 GLY A CA 1
ATOM 1383 C C . GLY A 1 188 ? 15.945 -22.859 -23.875 1 88.31 188 GLY A C 1
ATOM 1384 O O . GLY A 1 188 ? 15.312 -23.859 -24.203 1 88.31 188 GLY A O 1
ATOM 1385 N N . LYS A 1 189 ? 17.109 -22.891 -23.219 1 91.12 189 LYS A N 1
ATOM 1386 C CA . LYS A 1 189 ? 17.641 -24.188 -22.828 1 91.12 189 LYS A CA 1
ATOM 1387 C C . LYS A 1 189 ? 16.734 -24.891 -21.812 1 91.12 189 LYS A C 1
ATOM 1389 O O . LYS A 1 189 ? 16.281 -24.281 -20.844 1 91.12 189 LYS A O 1
ATOM 1394 N N . GLY A 1 190 ? 16.391 -26.188 -22.125 1 92.88 190 GLY A N 1
ATOM 1395 C CA . GLY A 1 190 ? 15.531 -26.969 -21.25 1 92.88 190 GLY A CA 1
ATOM 1396 C C . GLY A 1 190 ? 14.055 -26.781 -21.531 1 92.88 190 GLY A C 1
ATOM 1397 O O . GLY A 1 190 ? 13.211 -27.312 -20.812 1 92.88 190 GLY A O 1
ATOM 1398 N N . ILE A 1 191 ? 13.727 -26.062 -22.547 1 93.44 191 ILE A N 1
ATOM 1399 C CA . ILE A 1 191 ? 12.344 -25.688 -22.812 1 93.44 191 ILE A CA 1
ATOM 1400 C C . ILE A 1 191 ? 11.531 -26.938 -23.141 1 93.44 191 ILE A C 1
ATOM 1402 O O . ILE A 1 191 ? 10.336 -27 -22.828 1 93.44 191 ILE A O 1
ATOM 1406 N N . LEU A 1 192 ? 12.125 -27.906 -23.703 1 94.62 192 LEU A N 1
ATOM 1407 C CA . LEU A 1 192 ? 11.391 -29.094 -24.094 1 94.62 192 LEU A CA 1
ATOM 1408 C C . LEU A 1 192 ? 10.805 -29.812 -22.875 1 94.62 192 LEU A C 1
ATOM 1410 O O . LEU A 1 192 ? 9.625 -30.156 -22.859 1 94.62 192 LEU A O 1
ATOM 1414 N N . ILE A 1 193 ? 11.656 -30.047 -21.875 1 95.81 193 ILE A N 1
ATOM 1415 C CA . ILE A 1 193 ? 11.18 -30.734 -20.672 1 95.81 193 ILE A CA 1
ATOM 1416 C C . ILE A 1 193 ? 10.117 -29.875 -19.984 1 95.81 193 ILE A C 1
ATOM 1418 O O . ILE A 1 193 ? 9.148 -30.406 -19.422 1 95.81 193 ILE A O 1
ATOM 1422 N N . ARG A 1 194 ? 10.297 -28.609 -20 1 96.94 194 ARG A N 1
ATOM 1423 C CA . ARG A 1 194 ? 9.32 -27.703 -19.406 1 96.94 194 ARG A CA 1
ATOM 1424 C C . ARG A 1 194 ? 7.988 -27.766 -20.141 1 96.94 194 ARG A C 1
ATOM 1426 O O . ARG A 1 194 ? 6.922 -27.703 -19.516 1 96.94 194 ARG A O 1
ATOM 1433 N N . LEU A 1 195 ? 8.07 -27.875 -21.453 1 96.75 195 LEU A N 1
ATOM 1434 C CA . LEU A 1 195 ? 6.859 -28.016 -22.25 1 96.75 195 LEU A CA 1
ATOM 1435 C C . LEU A 1 195 ? 6.156 -29.344 -21.938 1 96.75 195 LEU A C 1
ATOM 1437 O O . LEU A 1 195 ? 4.926 -29.391 -21.859 1 96.75 195 LEU A O 1
ATOM 1441 N N . ILE A 1 196 ? 6.895 -30.359 -21.828 1 97.12 196 ILE A N 1
ATOM 1442 C CA . ILE A 1 196 ? 6.336 -31.656 -21.469 1 97.12 196 ILE A CA 1
ATOM 1443 C C . ILE A 1 196 ? 5.641 -31.578 -20.109 1 97.12 196 ILE A C 1
ATOM 1445 O O . ILE A 1 196 ? 4.523 -32.062 -19.953 1 97.12 196 ILE A O 1
ATOM 1449 N N . MET A 1 197 ? 6.277 -30.906 -19.203 1 97.69 197 MET A N 1
ATOM 1450 C CA . MET A 1 197 ? 5.707 -30.734 -17.875 1 97.69 197 MET A CA 1
ATOM 1451 C C . MET A 1 197 ? 4.43 -29.906 -17.938 1 97.69 197 MET A C 1
ATOM 1453 O O . MET A 1 197 ? 3.459 -30.188 -17.234 1 97.69 197 MET A O 1
ATOM 1457 N N . LEU A 1 198 ? 4.496 -28.875 -18.734 1 98.25 198 LEU A N 1
ATOM 1458 C CA . LEU A 1 198 ? 3.332 -28.016 -18.875 1 98.25 198 LEU A CA 1
ATOM 1459 C C . LEU A 1 198 ? 2.137 -28.797 -19.422 1 98.25 198 LEU A C 1
ATOM 1461 O O . LEU A 1 198 ? 1.04 -28.719 -18.859 1 98.25 198 LEU A O 1
ATOM 1465 N N . VAL A 1 199 ? 2.346 -29.547 -20.453 1 98.44 199 VAL A N 1
ATOM 1466 C CA . VAL A 1 199 ? 1.268 -30.281 -21.094 1 98.44 199 VAL A CA 1
ATOM 1467 C C . VAL A 1 199 ? 0.77 -31.391 -20.172 1 98.44 199 VAL A C 1
ATOM 1469 O O . VAL A 1 199 ? -0.438 -31.562 -19.984 1 98.44 199 VAL A O 1
ATOM 1472 N N . ALA A 1 200 ? 1.688 -32.156 -19.609 1 98.56 200 ALA A N 1
ATOM 1473 C CA . ALA A 1 200 ? 1.305 -33.219 -18.688 1 98.56 200 ALA A CA 1
ATOM 1474 C C . ALA A 1 200 ? 0.557 -32.656 -17.469 1 98.56 200 ALA A C 1
ATOM 1476 O O . ALA A 1 200 ? -0.466 -33.188 -17.062 1 98.56 200 ALA A O 1
ATOM 1477 N N . GLY A 1 201 ? 1.132 -31.562 -16.906 1 98.56 201 GLY A N 1
ATOM 1478 C CA . GLY A 1 201 ? 0.471 -30.922 -15.789 1 98.56 201 GLY A CA 1
ATOM 1479 C C . GLY A 1 201 ? -0.926 -30.438 -16.109 1 98.56 201 GLY A C 1
ATOM 1480 O O . GLY A 1 201 ? -1.851 -30.594 -15.32 1 98.56 201 GLY A O 1
ATOM 1481 N N . LEU A 1 202 ? -1.051 -29.812 -17.281 1 98.62 202 LEU A N 1
ATOM 1482 C CA . LEU A 1 202 ? -2.344 -29.297 -17.703 1 98.62 202 LEU A CA 1
ATOM 1483 C C . LEU A 1 202 ? -3.355 -30.422 -17.875 1 98.62 202 LEU A C 1
ATOM 1485 O O . LEU A 1 202 ? -4.5 -30.312 -17.422 1 98.62 202 LEU A O 1
ATOM 1489 N N . ILE A 1 203 ? -2.936 -31.484 -18.5 1 98.75 203 ILE A N 1
ATOM 1490 C CA . ILE A 1 203 ? -3.824 -32.625 -18.703 1 98.75 203 ILE A CA 1
ATOM 1491 C C . ILE A 1 203 ? -4.277 -33.156 -17.359 1 98.75 203 ILE A C 1
ATOM 1493 O O . ILE A 1 203 ? -5.469 -33.438 -17.141 1 98.75 203 ILE A O 1
ATOM 1497 N N . LEU A 1 204 ? -3.373 -33.312 -16.438 1 98.75 204 LEU A N 1
ATOM 1498 C CA . LEU A 1 204 ? -3.699 -33.844 -15.109 1 98.75 204 LEU A CA 1
ATOM 1499 C C . LEU A 1 204 ? -4.633 -32.906 -14.367 1 98.75 204 LEU A C 1
ATOM 1501 O O . LEU A 1 204 ? -5.559 -33.344 -13.68 1 98.75 204 LEU A O 1
ATOM 1505 N N . ALA A 1 205 ? -4.383 -31.578 -14.469 1 98.62 205 ALA A N 1
ATOM 1506 C CA . ALA A 1 205 ? -5.234 -30.594 -13.805 1 98.62 205 ALA A CA 1
ATOM 1507 C C . ALA A 1 205 ? -6.652 -30.625 -14.367 1 98.62 205 ALA A C 1
ATOM 1509 O O . ALA A 1 205 ? -7.625 -30.547 -13.617 1 98.62 205 ALA A O 1
ATOM 1510 N N . ILE A 1 206 ? -6.723 -30.719 -15.703 1 98.44 206 ILE A N 1
ATOM 1511 C CA . ILE A 1 206 ? -8.023 -30.766 -16.359 1 98.44 206 ILE A CA 1
ATOM 1512 C C . ILE A 1 206 ? -8.781 -32 -15.922 1 98.44 206 ILE A C 1
ATOM 1514 O O . ILE A 1 206 ? -9.961 -31.938 -15.555 1 98.44 206 ILE A O 1
ATOM 1518 N N . LEU A 1 207 ? -8.141 -33.125 -15.914 1 98.44 207 LEU A N 1
ATOM 1519 C CA . LEU A 1 207 ? -8.773 -34.375 -15.531 1 98.44 207 LEU A CA 1
ATOM 1520 C C . LEU A 1 207 ? -9.219 -34.344 -14.07 1 98.44 207 LEU A C 1
ATOM 1522 O O . LEU A 1 207 ? -10.32 -34.781 -13.734 1 98.44 207 LEU A O 1
ATOM 1526 N N . TYR A 1 208 ? -8.383 -33.812 -13.242 1 98.5 208 TYR A N 1
ATOM 1527 C CA . TYR A 1 208 ? -8.68 -33.75 -11.82 1 98.5 208 TYR A CA 1
ATOM 1528 C C . TYR A 1 208 ? -9.883 -32.844 -11.562 1 98.5 208 TYR A C 1
ATOM 1530 O O . TYR A 1 208 ? -10.797 -33.219 -10.812 1 98.5 208 TYR A O 1
ATOM 1538 N N . THR A 1 209 ? -9.859 -31.656 -12.156 1 98.31 209 THR A N 1
ATOM 1539 C CA . THR A 1 209 ? -10.914 -30.672 -11.961 1 98.31 209 THR A CA 1
ATOM 1540 C C . THR A 1 209 ? -12.227 -31.156 -12.562 1 98.31 209 THR A C 1
ATOM 1542 O O . THR A 1 209 ? -13.289 -31.016 -11.953 1 98.31 209 THR A O 1
ATOM 1545 N N . THR A 1 210 ? -12.188 -31.766 -13.766 1 97.19 210 THR A N 1
ATOM 1546 C CA . THR A 1 210 ? -13.391 -32.25 -14.43 1 97.19 210 THR A CA 1
ATOM 1547 C C . THR A 1 210 ? -14.023 -33.406 -13.656 1 97.19 210 THR A C 1
ATOM 1549 O O . THR A 1 210 ? -15.25 -33.5 -13.594 1 97.19 210 THR A O 1
ATOM 1552 N N . ARG A 1 211 ? -13.219 -34.25 -13.133 1 97.31 211 ARG A N 1
ATOM 1553 C CA . ARG A 1 211 ? -13.742 -35.344 -12.336 1 97.31 211 ARG A CA 1
ATOM 1554 C C . ARG A 1 211 ? -14.508 -34.844 -11.125 1 97.31 211 ARG A C 1
ATOM 1556 O O . ARG A 1 211 ? -15.602 -35.344 -10.82 1 97.31 211 ARG A O 1
ATOM 1563 N N . TYR A 1 212 ? -13.945 -33.906 -10.461 1 97.88 212 TYR A N 1
ATOM 1564 C CA . TYR A 1 212 ? -14.625 -33.312 -9.305 1 97.88 212 TYR A CA 1
ATOM 1565 C C . TYR A 1 212 ? -15.891 -32.594 -9.734 1 97.88 212 TYR A C 1
ATOM 1567 O O . TYR A 1 212 ? -16.938 -32.75 -9.102 1 97.88 212 TYR A O 1
ATOM 1575 N N . ALA A 1 213 ? -15.766 -31.797 -10.773 1 97.19 213 ALA A N 1
ATOM 1576 C CA . ALA A 1 213 ? -16.891 -31 -11.266 1 97.19 213 ALA A CA 1
ATOM 1577 C C . ALA A 1 213 ? -18.062 -31.906 -11.656 1 97.19 213 ALA A C 1
ATOM 1579 O O . ALA A 1 213 ? -19.219 -31.594 -11.375 1 97.19 213 ALA A O 1
ATOM 1580 N N . LYS A 1 214 ? -17.781 -32.969 -12.281 1 95.88 214 LYS A N 1
ATOM 1581 C CA . LYS A 1 214 ? -18.828 -33.906 -12.695 1 95.88 214 LYS A CA 1
ATOM 1582 C C . LYS A 1 214 ? -19.516 -34.531 -11.484 1 95.88 214 LYS A C 1
ATOM 1584 O O . LYS A 1 214 ? -20.75 -34.688 -11.477 1 95.88 214 LYS A O 1
ATOM 1589 N N . LYS A 1 215 ? -18.734 -34.875 -10.531 1 97 215 LYS A N 1
ATOM 1590 C CA . LYS A 1 215 ? -19.281 -35.438 -9.305 1 97 215 LYS A CA 1
ATOM 1591 C C . LYS A 1 215 ? -20.266 -34.469 -8.648 1 97 215 LYS A C 1
ATOM 1593 O O . LYS A 1 215 ? -21.328 -34.875 -8.18 1 97 215 LYS A O 1
ATOM 1598 N N . VAL A 1 216 ? -19.891 -33.219 -8.578 1 96.62 216 VAL A N 1
ATOM 1599 C CA . VAL A 1 216 ? -20.688 -32.188 -7.941 1 96.62 216 VAL A CA 1
ATOM 1600 C C . VAL A 1 216 ? -21.953 -31.922 -8.766 1 96.62 216 VAL A C 1
ATOM 1602 O O . VAL A 1 216 ? -23.031 -31.734 -8.219 1 96.62 216 VAL A O 1
ATOM 1605 N N . LYS A 1 217 ? -21.781 -31.797 -10.078 1 94.5 217 LYS A N 1
ATOM 1606 C CA . LYS A 1 217 ? -22.906 -31.547 -10.953 1 94.5 217 LYS A CA 1
ATOM 1607 C C . LYS A 1 217 ? -23.938 -32.688 -10.867 1 94.5 217 LYS A C 1
ATOM 1609 O O . LYS A 1 217 ? -25.141 -32.438 -10.883 1 94.5 217 LYS A O 1
ATOM 1614 N N . ASP A 1 218 ? -23.516 -33.875 -10.727 1 95.44 218 ASP A N 1
ATOM 1615 C CA . ASP A 1 218 ? -24.375 -35.062 -10.617 1 95.44 218 ASP A CA 1
ATOM 1616 C C . ASP A 1 218 ? -25.047 -35.125 -9.25 1 95.44 218 ASP A C 1
ATOM 1618 O O . ASP A 1 218 ? -26.203 -35.531 -9.133 1 95.44 218 ASP A O 1
ATOM 1622 N N . ASP A 1 219 ? -24.281 -34.75 -8.211 1 97.19 219 ASP A N 1
ATOM 1623 C CA . ASP A 1 219 ? -24.781 -34.781 -6.84 1 97.19 219 ASP A CA 1
ATOM 1624 C C . ASP A 1 219 ? -24.203 -33.594 -6.039 1 97.19 219 ASP A C 1
ATOM 1626 O O . ASP A 1 219 ? -23.141 -33.719 -5.43 1 97.19 219 ASP A O 1
ATOM 1630 N N . PRO A 1 220 ? -24.969 -32.562 -5.953 1 95.56 220 PRO A N 1
ATOM 1631 C CA . PRO A 1 220 ? -24.484 -31.359 -5.285 1 95.56 220 PRO A CA 1
ATOM 1632 C C . PRO A 1 220 ? -24.062 -31.625 -3.836 1 95.56 220 PRO A C 1
ATOM 1634 O O . PRO A 1 220 ? -23.297 -30.844 -3.27 1 95.56 220 PRO A O 1
ATOM 1637 N N . SER A 1 221 ? -24.547 -32.656 -3.271 1 95.88 221 SER A N 1
ATOM 1638 C CA . SER A 1 221 ? -24.203 -32.969 -1.891 1 95.88 221 SER A CA 1
ATOM 1639 C C . SER A 1 221 ? -22.75 -33.406 -1.773 1 95.88 221 SER A C 1
ATOM 1641 O O . SER A 1 221 ? -22.188 -33.406 -0.679 1 95.88 221 SER A O 1
ATOM 1643 N N . LYS A 1 222 ? -22.172 -33.75 -2.846 1 96.5 222 LYS A N 1
ATOM 1644 C CA . LYS A 1 222 ? -20.797 -34.219 -2.857 1 96.5 222 LYS A CA 1
ATOM 1645 C C . LYS A 1 222 ? -19.828 -33.031 -2.945 1 96.5 222 LYS A C 1
ATOM 1647 O O . LYS A 1 222 ? -18.609 -33.219 -2.834 1 96.5 222 LYS A O 1
ATOM 1652 N N . SER A 1 223 ? -20.328 -31.906 -3.078 1 97.56 223 SER A N 1
ATOM 1653 C CA . SER A 1 223 ? -19.484 -30.703 -3.072 1 97.56 223 SER A CA 1
ATOM 1654 C C . SER A 1 223 ? -18.781 -30.531 -1.729 1 97.56 223 SER A C 1
ATOM 1656 O O . SER A 1 223 ? -19.375 -30.766 -0.677 1 97.56 223 SER A O 1
ATOM 1658 N N . LEU A 1 224 ? -17.578 -30.094 -1.767 1 96.62 224 LEU A N 1
ATOM 1659 C CA . LEU A 1 224 ? -16.828 -29.828 -0.543 1 96.62 224 LEU A CA 1
ATOM 1660 C C . LEU A 1 224 ? -17.359 -28.594 0.159 1 96.62 224 LEU A C 1
ATOM 1662 O O . LEU A 1 224 ? -17.062 -28.359 1.337 1 96.62 224 LEU A O 1
ATOM 1666 N N . VAL A 1 225 ? -18.094 -27.797 -0.585 1 96.38 225 VAL A N 1
ATOM 1667 C CA . VAL A 1 225 ? -18.703 -26.609 0.004 1 96.38 225 VAL A CA 1
ATOM 1668 C C . VAL A 1 225 ? -20.234 -26.703 -0.095 1 96.38 225 VAL A C 1
ATOM 1670 O O . VAL A 1 225 ? -20.906 -25.688 -0.295 1 96.38 225 VAL A O 1
ATOM 1673 N N . ALA A 1 226 ? -20.734 -27.859 0.038 1 95.44 226 ALA A N 1
ATOM 1674 C CA . ALA A 1 226 ? -22.188 -28.078 -0.041 1 95.44 226 ALA A CA 1
ATOM 1675 C C . ALA A 1 226 ? -22.922 -27.281 1.032 1 95.44 226 ALA A C 1
ATOM 1677 O O . ALA A 1 226 ? -24.031 -26.812 0.804 1 95.44 226 ALA A O 1
ATOM 1678 N N . ASP A 1 227 ? -22.266 -27.156 2.15 1 94.75 227 ASP A N 1
ATOM 1679 C CA . ASP A 1 227 ? -22.859 -26.453 3.279 1 94.75 227 ASP A CA 1
ATOM 1680 C C . ASP A 1 227 ? -23 -24.953 2.977 1 94.75 227 ASP A C 1
ATOM 1682 O O . ASP A 1 227 ? -23.781 -24.266 3.623 1 94.75 227 ASP A O 1
ATOM 1686 N N . MET A 1 228 ? -22.312 -24.531 1.976 1 94.88 228 MET A N 1
ATOM 1687 C CA . MET A 1 228 ? -22.375 -23.125 1.589 1 94.88 228 MET A CA 1
ATOM 1688 C C . MET A 1 228 ? -23.031 -22.953 0.228 1 94.88 228 MET A C 1
ATOM 1690 O O . MET A 1 228 ? -23 -21.875 -0.354 1 94.88 228 MET A O 1
ATOM 1694 N N . GLY A 1 229 ? -23.547 -24 -0.222 1 93.69 229 GLY A N 1
ATOM 1695 C CA . GLY A 1 229 ? -24.078 -24 -1.573 1 93.69 229 GLY A CA 1
ATOM 1696 C C . GLY A 1 229 ? -25.156 -22.953 -1.793 1 93.69 229 GLY A C 1
ATOM 1697 O O . GLY A 1 229 ? -25.062 -22.156 -2.73 1 93.69 229 GLY A O 1
ATOM 1698 N N . GLU A 1 230 ? -26.109 -22.812 -0.958 1 92.19 230 GLU A N 1
ATOM 1699 C CA . GLU A 1 230 ? -27.219 -21.859 -1.09 1 92.19 230 GLU A CA 1
ATOM 1700 C C . GLU A 1 230 ? -26.734 -20.438 -0.868 1 92.19 230 GLU A C 1
ATOM 1702 O O . GLU A 1 230 ? -27.125 -19.516 -1.594 1 92.19 230 GLU A O 1
ATOM 1707 N N . SER A 1 231 ? -25.922 -20.312 0.134 1 93.88 231 SER A N 1
ATOM 1708 C CA . SER A 1 231 ? -25.391 -18.984 0.417 1 93.88 231 SER A CA 1
ATOM 1709 C C . SER A 1 231 ? -24.516 -18.484 -0.726 1 93.88 231 SER A C 1
ATOM 1711 O O . SER A 1 231 ? -24.531 -17.297 -1.042 1 93.88 231 SER A O 1
ATOM 1713 N N . ASN A 1 232 ? -23.781 -19.391 -1.321 1 94.12 232 ASN A N 1
ATOM 1714 C CA . ASN A 1 232 ? -22.938 -19.031 -2.455 1 94.12 232 ASN A CA 1
ATOM 1715 C C . ASN A 1 232 ? -23.766 -18.672 -3.684 1 94.12 232 ASN A C 1
ATOM 1717 O O . ASN A 1 232 ? -23.438 -17.734 -4.418 1 94.12 232 ASN A O 1
ATOM 1721 N N . LYS A 1 233 ? -24.797 -19.391 -3.84 1 90.56 233 LYS A N 1
ATOM 1722 C CA . LYS A 1 233 ? -25.688 -19.078 -4.945 1 90.56 233 LYS A CA 1
ATOM 1723 C C . LYS A 1 233 ? -26.297 -17.688 -4.781 1 90.56 233 LYS A C 1
ATOM 1725 O O . LYS A 1 233 ? -26.359 -16.922 -5.742 1 90.56 233 LYS A O 1
ATOM 1730 N N . GLU A 1 234 ? -26.703 -17.359 -3.615 1 90.25 234 GLU A N 1
ATOM 1731 C CA . GLU A 1 234 ? -27.266 -16.047 -3.326 1 90.25 234 GLU A CA 1
ATOM 1732 C C . GLU A 1 234 ? -26.219 -14.953 -3.49 1 90.25 234 GLU A C 1
ATOM 1734 O O . GLU A 1 234 ? -26.5 -13.891 -4.059 1 90.25 234 GLU A O 1
ATOM 1739 N N . TYR A 1 235 ? -25.109 -15.305 -3.066 1 87.69 235 TYR A N 1
ATOM 1740 C CA . TYR A 1 235 ? -24.031 -14.32 -3.092 1 87.69 235 TYR A CA 1
ATOM 1741 C C . TYR A 1 235 ? -23.578 -14.039 -4.52 1 87.69 235 TYR A C 1
ATOM 1743 O O . TYR A 1 235 ? -23.438 -12.875 -4.914 1 87.69 235 TYR A O 1
ATOM 1751 N N . PHE A 1 236 ? -23.438 -15.016 -5.25 1 86.38 236 PHE A N 1
ATOM 1752 C CA . PHE A 1 236 ? -22.812 -14.867 -6.559 1 86.38 236 PHE A CA 1
ATOM 1753 C C . PHE A 1 236 ? -23.859 -14.602 -7.633 1 86.38 236 PHE A C 1
ATOM 1755 O O . PHE A 1 236 ? -23.562 -13.961 -8.648 1 86.38 236 PHE A O 1
ATOM 1762 N N . LEU A 1 237 ? -25.125 -15.047 -7.305 1 79.12 237 LEU A N 1
ATOM 1763 C CA . LEU A 1 237 ? -26.156 -14.953 -8.344 1 79.12 237 LEU A CA 1
ATOM 1764 C C . LEU A 1 237 ? -27.281 -14.031 -7.906 1 79.12 237 LEU A C 1
ATOM 1766 O O . LEU A 1 237 ? -28.109 -13.625 -8.727 1 79.12 237 LEU A O 1
ATOM 1770 N N . GLY A 1 238 ? -27.562 -13.781 -6.594 1 65.5 238 GLY A N 1
ATOM 1771 C CA . GLY A 1 238 ? -28.703 -13.086 -6.043 1 65.5 238 GLY A CA 1
ATOM 1772 C C . GLY A 1 238 ? -28.828 -11.656 -6.52 1 65.5 238 GLY A C 1
ATOM 1773 O O . GLY A 1 238 ? -29.938 -11.141 -6.711 1 65.5 238 GLY A O 1
ATOM 1774 N N . LYS A 1 239 ? -27.969 -10.727 -6.012 1 56.41 239 LYS A N 1
ATOM 1775 C CA . LYS A 1 239 ? -28.203 -9.312 -6.273 1 56.41 239 LYS A CA 1
ATOM 1776 C C . LYS A 1 239 ? -28.656 -9.094 -7.715 1 56.41 239 LYS A C 1
ATOM 1778 O O . LYS A 1 239 ? -28.984 -7.969 -8.102 1 56.41 239 LYS A O 1
ATOM 1783 N N . LYS A 1 240 ? -28.453 -9.969 -8.523 1 51.53 240 LYS A N 1
ATOM 1784 C CA . LYS A 1 240 ? -28.781 -9.828 -9.938 1 51.53 240 LYS A CA 1
ATOM 1785 C C . LYS A 1 240 ? -30.25 -10.188 -10.188 1 51.53 240 LYS A C 1
ATOM 1787 O O . LYS A 1 240 ? -30.703 -11.281 -9.844 1 51.53 240 LYS A O 1
ATOM 1792 N N . ASP A 1 241 ? -31 -9.234 -9.922 1 45.97 241 ASP A N 1
ATOM 1793 C CA . ASP A 1 241 ? -32.406 -9.5 -10.25 1 45.97 241 ASP A CA 1
ATOM 1794 C C . ASP A 1 241 ? -32.531 -10.719 -11.156 1 45.97 241 ASP A C 1
ATOM 1796 O O . ASP A 1 241 ? -31.672 -10.961 -12.008 1 45.97 241 ASP A O 1
ATOM 1800 N N . GLU A 1 242 ? -33.281 -11.617 -10.891 1 37.53 242 GLU A N 1
ATOM 1801 C CA . GLU A 1 242 ? -33.75 -12.758 -11.664 1 37.53 242 GLU A CA 1
ATOM 1802 C C . GLU A 1 242 ? -33.625 -12.508 -13.156 1 37.53 242 GLU A C 1
ATOM 1804 O O . GLU A 1 242 ? -34.406 -11.742 -13.742 1 37.53 242 GLU A O 1
ATOM 1809 N N . GLY A 1 243 ? -32.656 -13.016 -13.891 1 45.03 243 GLY A N 1
ATOM 1810 C CA . GLY A 1 243 ? -32.562 -13.383 -15.297 1 45.03 243 GLY A CA 1
ATOM 1811 C C . GLY A 1 243 ? -31.922 -12.32 -16.156 1 45.03 243 GLY A C 1
ATOM 1812 O O . GLY A 1 243 ? -31.688 -12.531 -17.359 1 45.03 243 GLY A O 1
ATOM 1813 N N . GLU A 1 244 ? -31.828 -10.984 -15.766 1 57.56 244 GLU A N 1
ATOM 1814 C CA . GLU A 1 244 ? -31.562 -10.164 -16.953 1 57.56 244 GLU A CA 1
ATOM 1815 C C . GLU A 1 244 ? -30.109 -9.711 -16.984 1 57.56 244 GLU A C 1
ATOM 1817 O O . GLU A 1 244 ? -29.719 -8.789 -16.266 1 57.56 244 GLU A O 1
ATOM 1822 N N . PHE A 1 245 ? -29.094 -10.602 -17.281 1 69.25 245 PHE A N 1
ATOM 1823 C CA . PHE A 1 245 ? -27.766 -10.164 -17.703 1 69.25 245 PHE A CA 1
ATOM 1824 C C . PHE A 1 245 ? -27.859 -9.039 -18.719 1 69.25 245 PHE A C 1
ATOM 1826 O O . PHE A 1 245 ? -28.75 -9.047 -19.578 1 69.25 245 PHE A O 1
ATOM 1833 N N . PRO A 1 246 ? -27.016 -8.094 -18.391 1 77.69 246 PRO A N 1
ATOM 1834 C CA . PRO A 1 246 ? -27.047 -7.035 -19.391 1 77.69 246 PRO A CA 1
ATOM 1835 C C . PRO A 1 246 ? -26.719 -7.539 -20.797 1 77.69 246 PRO A C 1
ATOM 1837 O O . PRO A 1 246 ? -26.062 -8.578 -20.938 1 77.69 246 PRO A O 1
ATOM 1840 N N . GLU A 1 247 ? -27.25 -6.863 -21.719 1 83.62 247 GLU A N 1
ATOM 1841 C CA . GLU A 1 247 ? -26.984 -7.199 -23.109 1 83.62 247 GLU A CA 1
ATOM 1842 C C . GLU A 1 247 ? -25.562 -6.793 -23.516 1 83.62 247 GLU A C 1
ATOM 1844 O O . GLU A 1 247 ? -25.047 -5.789 -23.016 1 83.62 247 GLU A O 1
ATOM 1849 N N . LEU A 1 248 ? -25 -7.547 -24.281 1 89.19 248 LEU A N 1
ATOM 1850 C CA . LEU A 1 248 ? -23.688 -7.227 -24.828 1 89.19 248 LEU A CA 1
ATOM 1851 C C . LEU A 1 248 ? -23.797 -6.195 -25.953 1 89.19 248 LEU A C 1
ATOM 1853 O O . LEU A 1 248 ? -23.859 -6.551 -27.125 1 89.19 248 LEU A O 1
ATOM 1857 N N . THR A 1 249 ? -23.766 -4.973 -25.625 1 90.56 249 THR A N 1
ATOM 1858 C CA . THR A 1 249 ? -23.828 -3.873 -26.578 1 90.56 249 THR A CA 1
ATOM 1859 C C . THR A 1 249 ? -22.469 -3.678 -27.266 1 90.56 249 THR A C 1
ATOM 1861 O O . THR A 1 249 ? -21.469 -4.262 -26.859 1 90.56 249 THR A O 1
ATOM 1864 N N . GLY A 1 250 ? -22.469 -2.898 -28.328 1 92.19 250 GLY A N 1
ATOM 1865 C CA . GLY A 1 250 ? -21.219 -2.58 -29.016 1 92.19 250 GLY A CA 1
ATOM 1866 C C . GLY A 1 250 ? -20.188 -1.946 -28.109 1 92.19 250 GLY A C 1
ATOM 1867 O O . GLY A 1 250 ? -19 -2.262 -28.188 1 92.19 250 GLY A O 1
ATOM 1868 N N . LYS A 1 251 ? -20.656 -1.113 -27.281 1 93.06 251 LYS A N 1
ATOM 1869 C CA . LYS A 1 251 ? -19.766 -0.447 -26.328 1 93.06 251 LYS A CA 1
ATOM 1870 C C . LYS A 1 251 ? -19.156 -1.446 -25.344 1 93.06 251 LYS A C 1
ATOM 1872 O O . LYS A 1 251 ? -17.953 -1.402 -25.078 1 93.06 251 LYS A O 1
ATOM 1877 N N . ARG A 1 252 ? -19.969 -2.307 -24.828 1 92.25 252 ARG A N 1
ATOM 1878 C CA . ARG A 1 252 ? -19.5 -3.305 -23.875 1 92.25 252 ARG A CA 1
ATOM 1879 C C . ARG A 1 252 ? -18.531 -4.281 -24.531 1 92.25 252 ARG A C 1
ATOM 1881 O O . ARG A 1 252 ? -17.562 -4.719 -23.906 1 92.25 252 ARG A O 1
ATOM 1888 N N . LEU A 1 253 ? -18.828 -4.605 -25.719 1 93.44 253 LEU A N 1
ATOM 1889 C CA . LEU A 1 253 ? -17.891 -5.457 -26.469 1 93.44 253 LEU A CA 1
ATOM 1890 C C . LEU A 1 253 ? -16.562 -4.758 -26.672 1 93.44 253 LEU A C 1
ATOM 1892 O O . LEU A 1 253 ? -15.5 -5.387 -26.562 1 93.44 253 LEU A O 1
ATOM 1896 N N . PHE A 1 254 ? -16.625 -3.539 -27.031 1 95.06 254 PHE A N 1
ATOM 1897 C CA . PHE A 1 254 ? -15.398 -2.76 -27.203 1 95.06 254 PHE A CA 1
ATOM 1898 C C . PHE A 1 254 ? -14.586 -2.725 -25.922 1 95.06 254 PHE A C 1
ATOM 1900 O O . PHE A 1 254 ? -13.359 -2.84 -25.953 1 95.06 254 PHE A O 1
ATOM 1907 N N . ILE A 1 255 ? -15.273 -2.576 -24.812 1 94.12 255 ILE A N 1
ATOM 1908 C CA . ILE A 1 255 ? -14.609 -2.545 -23.5 1 94.12 255 ILE A CA 1
ATOM 1909 C C . ILE A 1 255 ? -13.969 -3.9 -23.219 1 94.12 255 ILE A C 1
ATOM 1911 O O . ILE A 1 255 ? -12.844 -3.965 -22.703 1 94.12 255 ILE A O 1
ATOM 1915 N N . LEU A 1 256 ? -14.633 -4.949 -23.578 1 90.25 256 LEU A N 1
ATOM 1916 C CA . LEU A 1 256 ? -14.07 -6.285 -23.391 1 90.25 256 LEU A CA 1
ATOM 1917 C C . LEU A 1 256 ? -12.828 -6.477 -24.266 1 90.25 256 LEU A C 1
ATOM 1919 O O . LEU A 1 256 ? -11.867 -7.121 -23.844 1 90.25 256 LEU A O 1
ATOM 1923 N N . VAL A 1 257 ? -12.875 -5.965 -25.422 1 94.75 257 VAL A N 1
ATOM 1924 C CA . VAL A 1 257 ? -11.727 -6.047 -26.312 1 94.75 257 VAL A CA 1
ATOM 1925 C C . VAL A 1 257 ? -10.555 -5.27 -25.719 1 94.75 257 VAL A C 1
ATOM 1927 O O . VAL A 1 257 ? -9.414 -5.734 -25.75 1 94.75 257 VAL A O 1
ATOM 1930 N N . LEU A 1 258 ? -10.836 -4.086 -25.219 1 95.75 258 LEU A N 1
ATOM 1931 C CA . LEU A 1 258 ? -9.797 -3.287 -24.578 1 95.75 258 LEU A CA 1
ATOM 1932 C C . LEU A 1 258 ? -9.227 -4.012 -23.375 1 95.75 258 LEU A C 1
ATOM 1934 O O . LEU A 1 258 ? -8.031 -3.928 -23.094 1 95.75 258 LEU A O 1
ATOM 1938 N N . PHE A 1 259 ? -10.117 -4.637 -22.672 1 91 259 PHE A N 1
ATOM 1939 C CA . PHE A 1 259 ? -9.711 -5.457 -21.531 1 91 259 PHE A CA 1
ATOM 1940 C C . PHE A 1 259 ? -8.727 -6.535 -21.984 1 91 259 PHE A C 1
ATOM 1942 O O . PHE A 1 259 ? -7.648 -6.672 -21.391 1 91 259 PHE A O 1
ATOM 1949 N N . ALA A 1 260 ? -9.047 -7.254 -22.969 1 88.94 260 ALA A N 1
ATOM 1950 C CA . ALA A 1 260 ? -8.188 -8.312 -23.5 1 88.94 260 ALA A CA 1
ATOM 1951 C C . ALA A 1 260 ? -6.887 -7.734 -24.047 1 88.94 260 ALA A C 1
ATOM 1953 O O . ALA A 1 260 ? -5.816 -8.328 -23.859 1 88.94 260 ALA A O 1
ATOM 1954 N N . LEU A 1 261 ? -6.961 -6.617 -24.703 1 95.12 261 LEU A N 1
ATOM 1955 C CA . LEU A 1 261 ? -5.789 -5.969 -25.281 1 95.12 261 LEU A CA 1
ATOM 1956 C C . LEU A 1 261 ? -4.82 -5.523 -24.203 1 95.12 261 LEU A C 1
ATOM 1958 O O . LEU A 1 261 ? -3.605 -5.531 -24.406 1 95.12 261 LEU A O 1
ATOM 1962 N N . THR A 1 262 ? -5.371 -5.074 -23.062 1 94.25 262 THR A N 1
ATOM 1963 C CA . THR A 1 262 ? -4.523 -4.676 -21.938 1 94.25 262 THR A CA 1
ATOM 1964 C C . THR A 1 262 ? -3.648 -5.84 -21.484 1 94.25 262 THR A C 1
ATOM 1966 O O . THR A 1 262 ? -2.445 -5.672 -21.281 1 94.25 262 THR A O 1
ATOM 1969 N N . PHE A 1 263 ? -4.207 -6.984 -21.391 1 87.75 263 PHE A N 1
ATOM 1970 C CA . PHE A 1 263 ? -3.453 -8.172 -20.984 1 87.75 263 PHE A CA 1
ATOM 1971 C C . PHE A 1 263 ? -2.469 -8.578 -22.078 1 87.75 263 PHE A C 1
ATOM 1973 O O . PHE A 1 263 ? -1.353 -9.008 -21.781 1 87.75 263 PHE A O 1
ATOM 1980 N N . ALA A 1 264 ? -2.891 -8.492 -23.297 1 91.31 264 ALA A N 1
ATOM 1981 C CA . ALA A 1 264 ? -1.984 -8.797 -24.406 1 91.31 264 ALA A CA 1
ATOM 1982 C C . ALA A 1 264 ? -0.77 -7.871 -24.391 1 91.31 264 ALA A C 1
ATOM 1984 O O . ALA A 1 264 ? 0.36 -8.32 -24.609 1 91.31 264 ALA A O 1
ATOM 1985 N N . THR A 1 265 ? -1.043 -6.602 -24.141 1 94.44 265 THR A N 1
ATOM 1986 C CA . THR A 1 265 ? 0.042 -5.629 -24.062 1 94.44 265 THR A CA 1
ATOM 1987 C C . THR A 1 265 ? 0.967 -5.957 -22.891 1 94.44 265 THR A C 1
ATOM 1989 O O . THR A 1 265 ? 2.186 -5.793 -22.984 1 94.44 265 THR A O 1
ATOM 1992 N N . MET A 1 266 ? 0.384 -6.371 -21.812 1 91 266 MET A N 1
ATOM 1993 C CA . MET A 1 266 ? 1.177 -6.77 -20.656 1 91 266 MET A CA 1
ATOM 1994 C C . MET A 1 266 ? 2.113 -7.922 -21.016 1 91 266 MET A C 1
ATOM 1996 O O . MET A 1 266 ? 3.297 -7.891 -20.672 1 91 266 MET A O 1
ATOM 2000 N N . ILE A 1 267 ? 1.579 -8.93 -21.672 1 87.5 267 ILE A N 1
ATOM 2001 C CA . ILE A 1 267 ? 2.361 -10.094 -22.062 1 87.5 267 ILE A CA 1
ATOM 2002 C C . ILE A 1 267 ? 3.518 -9.656 -22.969 1 87.5 267 ILE A C 1
ATOM 2004 O O . ILE A 1 267 ? 4.664 -10.055 -22.75 1 87.5 267 ILE A O 1
ATOM 2008 N N . TYR A 1 268 ? 3.188 -8.797 -23.859 1 91 268 TYR A N 1
ATOM 2009 C CA . TYR A 1 268 ? 4.223 -8.266 -24.734 1 91 268 TYR A CA 1
ATOM 2010 C C . TYR A 1 268 ? 5.281 -7.508 -23.938 1 91 268 TYR A C 1
ATOM 2012 O O . TYR A 1 268 ? 6.477 -7.645 -24.203 1 91 268 TYR A O 1
ATOM 2020 N N . GLY A 1 269 ? 4.93 -6.785 -22.984 1 92.25 269 GLY A N 1
ATOM 2021 C CA . GLY A 1 269 ? 5.832 -5.945 -22.203 1 92.25 269 GLY A CA 1
ATOM 2022 C C . GLY A 1 269 ? 6.836 -6.742 -21.406 1 92.25 269 GLY A C 1
ATOM 2023 O O . GLY A 1 269 ? 7.949 -6.277 -21.156 1 92.25 269 GLY A O 1
ATOM 2024 N N . VAL A 1 270 ? 6.469 -7.938 -20.984 1 89.25 270 VAL A N 1
ATOM 2025 C CA . VAL A 1 270 ? 7.324 -8.656 -20.047 1 89.25 270 VAL A CA 1
ATOM 2026 C C . VAL A 1 270 ? 8.102 -9.742 -20.781 1 89.25 270 VAL A C 1
ATOM 2028 O O . VAL A 1 270 ? 9.109 -10.242 -20.281 1 89.25 270 VAL A O 1
ATOM 2031 N N . LEU A 1 271 ? 7.703 -10.172 -21.969 1 86.5 271 LEU A N 1
ATOM 2032 C CA . LEU A 1 271 ? 8.359 -11.258 -22.688 1 86.5 271 LEU A CA 1
ATOM 2033 C C . LEU A 1 271 ? 9.719 -10.82 -23.219 1 86.5 271 LEU A C 1
ATOM 2035 O O . LEU A 1 271 ? 9.836 -9.766 -23.844 1 86.5 271 LEU A O 1
ATOM 2039 N N . PRO A 1 272 ? 10.727 -11.555 -22.875 1 86.44 272 PRO A N 1
ATOM 2040 C CA . PRO A 1 272 ? 12.055 -11.258 -23.422 1 86.44 272 PRO A CA 1
ATOM 2041 C C . PRO A 1 272 ? 12.227 -11.742 -24.859 1 86.44 272 PRO A C 1
ATOM 2043 O O . PRO A 1 272 ? 12.977 -12.688 -25.109 1 86.44 272 PRO A O 1
ATOM 2046 N N . LEU A 1 273 ? 11.711 -11.094 -25.766 1 84.81 273 LEU A N 1
ATOM 2047 C CA . LEU A 1 273 ? 11.672 -11.5 -27.156 1 84.81 273 LEU A CA 1
ATOM 2048 C C . LEU A 1 273 ? 13.086 -11.625 -27.719 1 84.81 273 LEU A C 1
ATOM 2050 O O . LEU A 1 273 ? 13.352 -12.516 -28.531 1 84.81 273 LEU A O 1
ATOM 2054 N N . GLU A 1 274 ? 13.969 -10.773 -27.234 1 82.19 274 GLU A N 1
ATOM 2055 C CA . GLU A 1 274 ? 15.352 -10.82 -27.703 1 82.19 274 GLU A CA 1
ATOM 2056 C C . GLU A 1 274 ? 16.016 -12.133 -27.328 1 82.19 274 GLU A C 1
ATOM 2058 O O . GLU A 1 274 ? 16.828 -12.664 -28.078 1 82.19 274 GLU A O 1
ATOM 2063 N N . ASP A 1 275 ? 15.664 -12.539 -26.219 1 79.06 275 ASP A N 1
ATOM 2064 C CA . ASP A 1 275 ? 16.25 -13.789 -25.734 1 79.06 275 ASP A CA 1
ATOM 2065 C C . ASP A 1 275 ? 15.719 -14.984 -26.531 1 79.06 275 ASP A C 1
ATOM 2067 O O . ASP A 1 275 ? 16.328 -16.062 -26.516 1 79.06 275 ASP A O 1
ATOM 2071 N N . PHE A 1 276 ? 14.633 -14.766 -27.234 1 74 276 PHE A N 1
ATOM 2072 C CA . PHE A 1 276 ? 14.062 -15.805 -28.094 1 74 276 PHE A CA 1
ATOM 2073 C C . PHE A 1 276 ? 14.562 -15.672 -29.516 1 74 276 PHE A C 1
ATOM 2075 O O . PHE A 1 276 ? 14.133 -16.422 -30.406 1 74 276 PHE A O 1
ATOM 2082 N N . GLY A 1 277 ? 15.344 -14.773 -29.766 1 76.31 277 GLY A N 1
ATOM 2083 C CA . GLY A 1 277 ? 15.875 -14.586 -31.109 1 76.31 277 GLY A CA 1
ATOM 2084 C C . GLY A 1 277 ? 15.008 -13.695 -31.969 1 76.31 277 GLY A C 1
ATOM 2085 O O . GLY A 1 277 ? 15.219 -13.609 -33.188 1 76.31 277 GLY A O 1
ATOM 2086 N N . VAL A 1 278 ? 13.93 -13.227 -31.312 1 80.06 278 VAL A N 1
ATOM 2087 C CA . VAL A 1 278 ? 13.078 -12.312 -32.062 1 80.06 278 VAL A CA 1
ATOM 2088 C C . VAL A 1 278 ? 13.625 -10.891 -31.969 1 80.06 278 VAL A C 1
ATOM 2090 O O . VAL A 1 278 ? 13.367 -10.188 -31 1 80.06 278 VAL A O 1
ATOM 2093 N N . GLU A 1 279 ? 14.312 -10.43 -32.938 1 81.25 279 GLU A N 1
ATOM 2094 C CA . GLU A 1 279 ? 14.977 -9.125 -32.906 1 81.25 279 GLU A CA 1
ATOM 2095 C C . GLU A 1 279 ? 14.125 -8.062 -33.594 1 81.25 279 GLU A C 1
ATOM 2097 O O . GLU A 1 279 ? 14.297 -6.867 -33.344 1 81.25 279 GLU A O 1
ATOM 2102 N N . ALA A 1 280 ? 13.195 -8.484 -34.438 1 86.19 280 ALA A N 1
ATOM 2103 C CA . ALA A 1 280 ? 12.383 -7.551 -35.219 1 86.19 280 ALA A CA 1
ATOM 2104 C C . ALA A 1 280 ? 11.5 -6.703 -34.312 1 86.19 280 ALA A C 1
ATOM 2106 O O . ALA A 1 280 ? 11.172 -5.559 -34.656 1 86.19 280 ALA A O 1
ATOM 2107 N N . ILE A 1 281 ? 11.109 -7.258 -33.219 1 87.88 281 ILE A N 1
ATOM 2108 C CA . ILE A 1 281 ? 10.242 -6.562 -32.25 1 87.88 281 ILE A CA 1
ATOM 2109 C C . ILE A 1 281 ? 11.023 -6.246 -30.984 1 87.88 281 ILE A C 1
ATOM 2111 O O . ILE A 1 281 ? 11.633 -7.133 -30.391 1 87.88 281 ILE A O 1
ATOM 2115 N N . PRO A 1 282 ? 11.023 -4.984 -30.625 1 90.12 282 PRO A N 1
ATOM 2116 C CA . PRO A 1 282 ? 11.828 -4.609 -29.453 1 90.12 282 PRO A CA 1
ATOM 2117 C C . PRO A 1 282 ? 11.305 -5.211 -28.156 1 90.12 282 PRO A C 1
ATOM 2119 O O . PRO A 1 282 ? 10.086 -5.293 -27.953 1 90.12 282 PRO A O 1
ATOM 2122 N N . THR A 1 283 ? 12.234 -5.73 -27.359 1 89.94 283 THR A N 1
ATOM 2123 C CA . THR A 1 283 ? 11.898 -6.148 -26 1 89.94 283 THR A CA 1
ATOM 2124 C C . THR A 1 283 ? 11.719 -4.934 -25.094 1 89.94 283 THR A C 1
ATOM 2126 O O . THR A 1 283 ? 12.57 -4.039 -25.062 1 89.94 283 THR A O 1
ATOM 2129 N N . LEU A 1 284 ? 10.641 -4.898 -24.281 1 92.06 284 LEU A N 1
ATOM 2130 C CA . LEU A 1 284 ? 10.328 -3.717 -23.484 1 92.06 284 LEU A CA 1
ATOM 2131 C C . LEU A 1 284 ? 10.883 -3.854 -22.078 1 92.06 284 LEU A C 1
ATOM 2133 O O . LEU A 1 284 ? 11.023 -2.859 -21.359 1 92.06 284 LEU A O 1
ATOM 2137 N N . TRP A 1 285 ? 11.141 -5.039 -21.547 1 90.81 285 TRP A N 1
ATOM 2138 C CA . TRP A 1 285 ? 11.742 -5.34 -20.25 1 90.81 285 TRP A CA 1
ATOM 2139 C C . TRP A 1 285 ? 10.922 -4.723 -19.109 1 90.81 285 TRP A C 1
ATOM 2141 O O . TRP A 1 285 ? 11.477 -4.156 -18.172 1 90.81 285 TRP A O 1
ATOM 2151 N N . TRP A 1 286 ? 9.562 -4.727 -19.297 1 92.62 286 TRP A N 1
ATOM 2152 C CA . TRP A 1 286 ? 8.688 -4.184 -18.266 1 92.62 286 TRP A CA 1
ATOM 2153 C C . TRP A 1 286 ? 8.75 -5.031 -17 1 92.62 286 TRP A C 1
ATOM 2155 O O . TRP A 1 286 ? 9.062 -6.227 -17.062 1 92.62 286 TRP A O 1
ATOM 2165 N N . TRP A 1 287 ? 8.633 -4.359 -15.922 1 91.81 287 TRP A N 1
ATOM 2166 C CA . TRP A 1 287 ? 8.461 -4.953 -14.594 1 91.81 287 TRP A CA 1
ATOM 2167 C C . TRP A 1 287 ? 7.211 -4.402 -13.914 1 91.81 287 TRP A C 1
ATOM 2169 O O . TRP A 1 287 ? 6.352 -3.805 -14.57 1 91.81 287 TRP A O 1
ATOM 2179 N N . PHE A 1 288 ? 7.055 -4.629 -12.703 1 91.12 288 PHE A N 1
ATOM 2180 C CA . PHE A 1 288 ? 5.816 -4.355 -11.977 1 91.12 288 PHE A CA 1
ATOM 2181 C C . PHE A 1 288 ? 5.441 -2.883 -12.086 1 91.12 288 PHE A C 1
ATOM 2183 O O . PHE A 1 288 ? 4.266 -2.549 -12.258 1 91.12 288 PHE A O 1
ATOM 2190 N N . PRO A 1 289 ? 6.367 -1.927 -12.039 1 95.31 289 PRO A N 1
ATOM 2191 C CA . PRO A 1 289 ? 5.957 -0.523 -12.141 1 95.31 289 PRO A CA 1
ATOM 2192 C C . PRO A 1 289 ? 5.281 -0.201 -13.469 1 95.31 289 PRO A C 1
ATOM 2194 O O . PRO A 1 289 ? 4.23 0.446 -13.492 1 95.31 289 PRO A O 1
ATOM 2197 N N . GLU A 1 290 ? 5.867 -0.671 -14.578 1 96.5 290 GLU A N 1
ATOM 2198 C CA . GLU A 1 290 ? 5.293 -0.434 -15.898 1 96.5 290 GLU A CA 1
ATOM 2199 C C . GLU A 1 290 ? 3.949 -1.141 -16.047 1 96.5 290 GLU A C 1
ATOM 2201 O O . GLU A 1 290 ? 3.021 -0.598 -16.656 1 96.5 290 GLU A O 1
ATOM 2206 N N . LEU A 1 291 ? 3.891 -2.34 -15.523 1 94.94 291 LEU A N 1
ATOM 2207 C CA . LEU A 1 291 ? 2.633 -3.074 -15.609 1 94.94 291 LEU A CA 1
ATOM 2208 C C . LEU A 1 291 ? 1.532 -2.359 -14.836 1 94.94 291 LEU A C 1
ATOM 2210 O O . LEU A 1 291 ? 0.387 -2.299 -15.289 1 94.94 291 LEU A O 1
ATOM 2214 N N . THR A 1 292 ? 1.891 -1.859 -13.664 1 96.94 292 THR A N 1
ATOM 2215 C CA . THR A 1 292 ? 0.939 -1.104 -12.852 1 96.94 292 THR A CA 1
ATOM 2216 C C . THR A 1 292 ? 0.434 0.118 -13.609 1 96.94 292 THR A C 1
ATOM 2218 O O . THR A 1 292 ? -0.768 0.393 -13.625 1 96.94 292 THR A O 1
ATOM 2221 N N . ALA A 1 293 ? 1.337 0.838 -14.281 1 97.38 293 ALA A N 1
ATOM 2222 C CA . ALA A 1 293 ? 0.962 2.008 -15.07 1 97.38 293 ALA A CA 1
ATOM 2223 C C . ALA A 1 293 ? 0.034 1.62 -16.219 1 97.38 293 ALA A C 1
ATOM 2225 O O . ALA A 1 293 ? -0.909 2.35 -16.531 1 97.38 293 ALA A O 1
ATOM 2226 N N . LEU A 1 294 ? 0.318 0.493 -16.859 1 97.06 294 LEU A N 1
ATOM 2227 C CA . LEU A 1 294 ? -0.506 0.006 -17.969 1 97.06 294 LEU A CA 1
ATOM 2228 C C . LEU A 1 294 ? -1.956 -0.164 -17.531 1 97.06 294 LEU A C 1
ATOM 2230 O O . LEU A 1 294 ? -2.873 0.31 -18.203 1 97.06 294 LEU A O 1
ATOM 2234 N N . PHE A 1 295 ? -2.133 -0.815 -16.438 1 96.38 295 PHE A N 1
ATOM 2235 C CA . PHE A 1 295 ? -3.49 -1.094 -15.977 1 96.38 295 PHE A CA 1
ATOM 2236 C C . PHE A 1 295 ? -4.172 0.178 -15.484 1 96.38 295 PHE A C 1
ATOM 2238 O O . PHE A 1 295 ? -5.383 0.337 -15.633 1 96.38 295 PHE A O 1
ATOM 2245 N N . LEU A 1 296 ? -3.422 1.084 -14.875 1 97.62 296 LEU A N 1
ATOM 2246 C CA . LEU A 1 296 ? -3.982 2.373 -14.492 1 97.62 296 LEU A CA 1
ATOM 2247 C C . LEU A 1 296 ? -4.48 3.139 -15.711 1 97.62 296 LEU A C 1
ATOM 2249 O O . LEU A 1 296 ? -5.605 3.648 -15.711 1 97.62 296 LEU A O 1
ATOM 2253 N N . VAL A 1 297 ? -3.666 3.232 -16.734 1 97.38 297 VAL A N 1
ATOM 2254 C CA . VAL A 1 297 ? -4.016 3.947 -17.969 1 97.38 297 VAL A CA 1
ATOM 2255 C C . VAL A 1 297 ? -5.203 3.268 -18.641 1 97.38 297 VAL A C 1
ATOM 2257 O O . VAL A 1 297 ? -6.117 3.939 -19.125 1 97.38 297 VAL A O 1
ATOM 2260 N N . ALA A 1 298 ? -5.152 1.956 -18.672 1 97.44 298 ALA A N 1
ATOM 2261 C CA . ALA A 1 298 ? -6.266 1.217 -19.25 1 97.44 298 ALA A CA 1
ATOM 2262 C C . ALA A 1 298 ? -7.57 1.519 -18.516 1 97.44 298 ALA A C 1
ATOM 2264 O O . ALA A 1 298 ? -8.617 1.675 -19.141 1 97.44 298 ALA A O 1
ATOM 2265 N N . ALA A 1 299 ? -7.52 1.553 -17.188 1 97.12 299 ALA A N 1
ATOM 2266 C CA . ALA A 1 299 ? -8.703 1.895 -16.391 1 97.12 299 ALA A CA 1
ATOM 2267 C C . ALA A 1 299 ? -9.227 3.275 -16.766 1 97.12 299 ALA A C 1
ATOM 2269 O O . ALA A 1 299 ? -10.438 3.469 -16.906 1 97.12 299 ALA A O 1
ATOM 2270 N N . ILE A 1 300 ? -8.352 4.246 -16.953 1 96.19 300 ILE A N 1
ATOM 2271 C CA . ILE A 1 300 ? -8.734 5.609 -17.297 1 96.19 300 ILE A CA 1
ATOM 2272 C C . ILE A 1 300 ? -9.367 5.633 -18.672 1 96.19 300 ILE A C 1
ATOM 2274 O O . ILE A 1 300 ? -10.422 6.242 -18.875 1 96.19 300 ILE A O 1
ATOM 2278 N N . ILE A 1 301 ? -8.781 4.938 -19.656 1 96.62 301 ILE A N 1
ATOM 2279 C CA . ILE A 1 301 ? -9.297 4.898 -21.016 1 96.62 301 ILE A CA 1
ATOM 2280 C C . ILE A 1 301 ? -10.695 4.277 -21.031 1 96.62 301 ILE A C 1
ATOM 2282 O O . ILE A 1 301 ? -11.617 4.828 -21.625 1 96.62 301 ILE A O 1
ATOM 2286 N N . ILE A 1 302 ? -10.828 3.166 -20.359 1 95.75 302 ILE A N 1
ATOM 2287 C CA . ILE A 1 302 ? -12.109 2.477 -20.312 1 95.75 302 ILE A CA 1
ATOM 2288 C C . ILE A 1 302 ? -13.141 3.354 -19.594 1 95.75 302 ILE A C 1
ATOM 2290 O O . ILE A 1 302 ? -14.297 3.43 -20.031 1 95.75 302 ILE A O 1
ATOM 2294 N N . GLY A 1 303 ? -12.719 3.988 -18.484 1 94.38 303 GLY A N 1
ATOM 2295 C CA . GLY A 1 303 ? -13.609 4.926 -17.812 1 94.38 303 GLY A CA 1
ATOM 2296 C C . GLY A 1 303 ? -14.102 6.031 -18.734 1 94.38 303 GLY A C 1
ATOM 2297 O O . GLY A 1 303 ? -15.289 6.371 -18.719 1 94.38 303 GLY A O 1
ATOM 2298 N N . PHE A 1 304 ? -13.258 6.57 -19.547 1 93.12 304 PHE A N 1
ATOM 2299 C CA . PHE A 1 304 ? -13.617 7.633 -20.484 1 93.12 304 PHE A CA 1
ATOM 2300 C C . PHE A 1 304 ? -14.586 7.117 -21.531 1 93.12 304 PHE A C 1
ATOM 2302 O O . PHE A 1 304 ? -15.547 7.809 -21.891 1 93.12 304 PHE A O 1
ATOM 2309 N N . ILE A 1 305 ? -14.352 5.98 -22 1 93.31 305 ILE A N 1
ATOM 2310 C CA . ILE A 1 305 ? -15.211 5.383 -23.016 1 93.31 305 ILE A CA 1
ATOM 2311 C C . ILE A 1 305 ? -16.594 5.133 -22.438 1 93.31 305 ILE A C 1
ATOM 2313 O O . ILE A 1 305 ? -17.609 5.422 -23.094 1 93.31 305 ILE A O 1
ATOM 2317 N N . HIS A 1 306 ? -16.594 4.59 -21.25 1 91.56 306 HIS A N 1
ATOM 2318 C CA . HIS A 1 306 ? -17.875 4.309 -20.594 1 91.56 306 HIS A CA 1
ATOM 2319 C C . HIS A 1 306 ? -18.641 5.598 -20.328 1 91.56 306 HIS A C 1
ATOM 2321 O O . HIS A 1 306 ? -19.875 5.617 -20.422 1 91.56 306 HIS A O 1
ATOM 2327 N N . ALA A 1 307 ? -17.969 6.629 -19.969 1 88.56 307 ALA A N 1
ATOM 2328 C CA . ALA A 1 307 ? -18.594 7.91 -19.656 1 88.56 307 ALA A CA 1
ATOM 2329 C C . ALA A 1 307 ? -19.234 8.523 -20.891 1 88.56 307 ALA A C 1
ATOM 2331 O O . ALA A 1 307 ? -20.203 9.289 -20.766 1 88.56 307 ALA A O 1
ATOM 2332 N N . PHE A 1 308 ? -18.719 8.133 -21.984 1 81.94 308 PHE A N 1
ATOM 2333 C CA . PHE A 1 308 ? -19.266 8.688 -23.203 1 81.94 308 PHE A CA 1
ATOM 2334 C C . PHE A 1 308 ? -20.656 8.117 -23.469 1 81.94 308 PHE A C 1
ATOM 2336 O O . PHE A 1 308 ? -20.828 6.902 -23.609 1 81.94 308 PHE A O 1
ATOM 2343 N N . GLY A 1 309 ? -21.609 8.883 -23.391 1 69.56 309 GLY A N 1
ATOM 2344 C CA . GLY A 1 309 ? -22.969 8.484 -23.719 1 69.56 309 GLY A CA 1
ATOM 2345 C C . GLY A 1 309 ? -23.781 8.094 -22.5 1 69.56 309 GLY A C 1
ATOM 2346 O O . GLY A 1 309 ? -24.969 7.773 -22.625 1 69.56 309 GLY A O 1
ATOM 2347 N N . GLU A 1 310 ? -23.047 7.844 -21.406 1 70.06 310 GLU A N 1
ATOM 2348 C CA . GLU A 1 310 ? -23.75 7.5 -20.172 1 70.06 310 GLU A CA 1
ATOM 2349 C C . GLU A 1 310 ? -23.812 8.688 -19.219 1 70.06 310 GLU A C 1
ATOM 2351 O O . GLU A 1 310 ? -22.781 9.266 -18.875 1 70.06 310 GLU A O 1
ATOM 2356 N N . ASP A 1 311 ? -24.922 9.156 -18.953 1 63.25 311 ASP A N 1
ATOM 2357 C CA . ASP A 1 311 ? -25.109 10.375 -18.156 1 63.25 311 ASP A CA 1
ATOM 2358 C C . ASP A 1 311 ? -24.688 10.148 -16.703 1 63.25 311 ASP A C 1
ATOM 2360 O O . ASP A 1 311 ? -24.266 11.086 -16.031 1 63.25 311 ASP A O 1
ATOM 2364 N N . ASP A 1 312 ? -24.609 8.852 -16.328 1 73.69 312 ASP A N 1
ATOM 2365 C CA . ASP A 1 312 ? -24.469 8.711 -14.875 1 73.69 312 ASP A CA 1
ATOM 2366 C C . ASP A 1 312 ? -23.078 8.227 -14.5 1 73.69 312 ASP A C 1
ATOM 2368 O O . ASP A 1 312 ? -22.812 7.918 -13.336 1 73.69 312 ASP A O 1
ATOM 2372 N N . PHE A 1 313 ? -22.234 8.203 -15.469 1 86.5 313 PHE A N 1
ATOM 2373 C CA . PHE A 1 313 ? -20.875 7.773 -15.156 1 86.5 313 PHE A CA 1
ATOM 2374 C C . PHE A 1 313 ? -19.891 8.898 -15.422 1 86.5 313 PHE A C 1
ATOM 2376 O O . PHE A 1 313 ? -19.359 9.016 -16.531 1 86.5 313 PHE A O 1
ATOM 2383 N N . GLY A 1 314 ? -19.766 9.742 -14.398 1 88.06 314 GLY A N 1
ATOM 2384 C CA . GLY A 1 314 ? -18.844 10.859 -14.484 1 88.06 314 GLY A CA 1
ATOM 2385 C C . GLY A 1 314 ? -17.531 10.609 -13.773 1 88.06 314 GLY A C 1
ATOM 2386 O O . GLY A 1 314 ? -17.188 9.461 -13.469 1 88.06 314 GLY A O 1
ATOM 2387 N N . GLU A 1 315 ? -16.703 11.602 -13.586 1 91.56 315 GLU A N 1
ATOM 2388 C CA . GLU A 1 315 ? -15.375 11.539 -12.977 1 91.56 315 GLU A CA 1
ATOM 2389 C C . GLU A 1 315 ? -15.445 11.008 -11.547 1 91.56 315 GLU A C 1
ATOM 2391 O O . GLU A 1 315 ? -14.633 10.18 -11.148 1 91.56 315 GLU A O 1
ATOM 2396 N N . GLU A 1 316 ? -16.391 11.406 -10.836 1 90.06 316 GLU A N 1
ATOM 2397 C CA . GLU A 1 316 ? -16.547 10.961 -9.453 1 90.06 316 GLU A CA 1
ATOM 2398 C C . GLU A 1 316 ? -16.875 9.469 -9.391 1 90.06 316 GLU A C 1
ATOM 2400 O O . GLU A 1 316 ? -16.359 8.75 -8.531 1 90.06 316 GLU A O 1
ATOM 2405 N N . GLU A 1 317 ? -17.734 9.047 -10.242 1 92.44 317 GLU A N 1
ATOM 2406 C CA . GLU A 1 317 ? -18.094 7.637 -10.297 1 92.44 317 GLU A CA 1
ATOM 2407 C C . GLU A 1 317 ? -16.906 6.773 -10.711 1 92.44 317 GLU A C 1
ATOM 2409 O O . GLU A 1 317 ? -16.75 5.648 -10.227 1 92.44 317 GLU A O 1
ATOM 2414 N N . PHE A 1 318 ? -16.188 7.309 -11.648 1 95.06 318 PHE A N 1
ATOM 2415 C CA . PHE A 1 318 ? -14.984 6.609 -12.062 1 95.06 318 PHE A CA 1
ATOM 2416 C C . PHE A 1 318 ? -14.055 6.383 -10.875 1 95.06 318 PHE A C 1
ATOM 2418 O O . PHE A 1 318 ? -13.602 5.262 -10.641 1 95.06 318 PHE A O 1
ATOM 2425 N N . ILE A 1 319 ? -13.812 7.469 -10.125 1 94.56 319 ILE A N 1
ATOM 2426 C CA . ILE A 1 319 ? -12.883 7.398 -9 1 94.56 319 ILE A CA 1
ATOM 2427 C C . ILE A 1 319 ? -13.438 6.457 -7.934 1 94.56 319 ILE A C 1
ATOM 2429 O O . ILE A 1 319 ? -12.703 5.641 -7.375 1 94.56 319 ILE A O 1
ATOM 2433 N N . ASP A 1 320 ? -14.68 6.57 -7.715 1 93.62 320 ASP A N 1
ATOM 2434 C CA . ASP A 1 320 ? -15.312 5.711 -6.719 1 93.62 320 ASP A CA 1
ATOM 2435 C C . ASP A 1 320 ? -15.211 4.238 -7.121 1 93.62 320 ASP A C 1
ATOM 2437 O O . ASP A 1 320 ? -14.938 3.379 -6.281 1 93.62 320 ASP A O 1
ATOM 2441 N N . SER A 1 321 ? -15.445 3.961 -8.398 1 95 321 SER A N 1
ATOM 2442 C CA . SER A 1 321 ? -15.367 2.59 -8.883 1 95 321 SER A CA 1
ATOM 2443 C C . SER A 1 321 ? -13.945 2.047 -8.781 1 95 321 SER A C 1
ATOM 2445 O O . SER A 1 321 ? -13.742 0.896 -8.383 1 95 321 SER A O 1
ATOM 2447 N N . PHE A 1 322 ? -13 2.895 -9.117 1 97 322 PHE A N 1
ATOM 2448 C CA . PHE A 1 322 ? -11.602 2.498 -9.055 1 97 322 PHE A CA 1
ATOM 2449 C C . PHE A 1 322 ? -11.18 2.221 -7.621 1 97 322 PHE A C 1
ATOM 2451 O O . PHE A 1 322 ? -10.594 1.175 -7.328 1 97 322 PHE A O 1
ATOM 2458 N N . VAL A 1 323 ? -11.5 3.1 -6.738 1 96.31 323 VAL A N 1
ATOM 2459 C CA . VAL A 1 323 ? -11.062 2.99 -5.348 1 96.31 323 VAL A CA 1
ATOM 2460 C C . VAL A 1 323 ? -11.766 1.809 -4.68 1 96.31 323 VAL A C 1
ATOM 2462 O O . VAL A 1 323 ? -11.148 1.067 -3.912 1 96.31 323 VAL A O 1
ATOM 2465 N N . THR A 1 324 ? -13.039 1.636 -4.941 1 94.81 324 THR A N 1
ATOM 2466 C CA . THR A 1 324 ? -13.781 0.508 -4.387 1 94.81 324 THR A CA 1
ATOM 2467 C C . THR A 1 324 ? -13.195 -0.815 -4.867 1 94.81 324 THR A C 1
ATOM 2469 O O . THR A 1 324 ? -13.047 -1.756 -4.082 1 94.81 324 THR A O 1
ATOM 2472 N N . GLY A 1 325 ? -12.906 -0.9 -6.148 1 94.06 325 GLY A N 1
ATOM 2473 C CA . GLY A 1 325 ? -12.25 -2.092 -6.66 1 94.06 325 GLY A CA 1
ATOM 2474 C C . GLY A 1 325 ? -10.914 -2.361 -6.008 1 94.06 325 GLY A C 1
ATOM 2475 O O . GLY A 1 325 ? -10.578 -3.51 -5.707 1 94.06 325 GLY A O 1
ATOM 2476 N N . ALA A 1 326 ? -10.109 -1.33 -5.848 1 96.56 326 ALA A N 1
ATOM 2477 C CA . ALA A 1 326 ? -8.828 -1.465 -5.164 1 96.56 326 ALA A CA 1
ATOM 2478 C C . ALA A 1 326 ? -9.016 -1.956 -3.73 1 96.56 326 ALA A C 1
ATOM 2480 O O . ALA A 1 326 ? -8.25 -2.795 -3.248 1 96.56 326 ALA A O 1
ATOM 2481 N N . LYS A 1 327 ? -10.031 -1.427 -3.061 1 95.75 327 LYS A N 1
ATOM 2482 C CA . LYS A 1 327 ? -10.352 -1.837 -1.695 1 95.75 327 LYS A CA 1
ATOM 2483 C C . LYS A 1 327 ? -10.617 -3.338 -1.622 1 95.75 327 LYS A C 1
ATOM 2485 O O . LYS A 1 327 ? -10.211 -4.004 -0.669 1 95.75 327 LYS A O 1
ATOM 2490 N N . ASP A 1 328 ? -11.242 -3.842 -2.615 1 90.06 328 ASP A N 1
ATOM 2491 C CA . ASP A 1 328 ? -11.617 -5.254 -2.635 1 90.06 328 ASP A CA 1
ATOM 2492 C C . ASP A 1 328 ? -10.383 -6.148 -2.623 1 90.06 328 ASP A C 1
ATOM 2494 O O . ASP A 1 328 ? -10.445 -7.297 -2.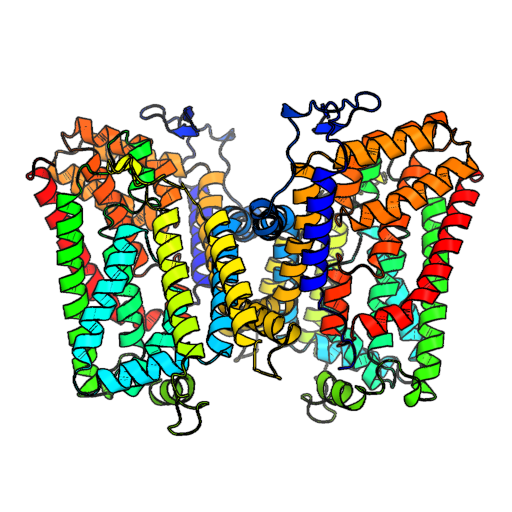174 1 90.06 328 ASP A O 1
ATOM 2498 N N . LEU A 1 329 ? -9.281 -5.586 -3.105 1 92.19 329 LEU A N 1
ATOM 2499 C CA . LEU A 1 329 ? -8.086 -6.414 -3.205 1 92.19 329 LEU A CA 1
ATOM 2500 C C . LEU A 1 329 ? -7.055 -6.012 -2.158 1 92.19 329 LEU A C 1
ATOM 2502 O O . LEU A 1 329 ? -5.926 -6.512 -2.162 1 92.19 329 LEU A O 1
ATOM 2506 N N . LEU A 1 330 ? -7.406 -5.16 -1.272 1 95.56 330 LEU A N 1
ATOM 2507 C CA . LEU A 1 330 ? -6.445 -4.719 -0.268 1 95.56 330 LEU A CA 1
ATOM 2508 C C . LEU A 1 330 ? -6.023 -5.879 0.627 1 95.56 330 LEU A C 1
ATOM 2510 O O . LEU A 1 330 ? -4.859 -5.977 1.02 1 95.56 330 LEU A O 1
ATOM 2514 N N . GLY A 1 331 ? -6.992 -6.742 1.007 1 93.44 331 GLY A N 1
ATOM 2515 C CA . GLY A 1 331 ? -6.641 -7.906 1.808 1 93.44 331 GLY A CA 1
ATOM 2516 C C . GLY A 1 331 ? -5.559 -8.758 1.176 1 93.44 331 GLY A C 1
ATOM 2517 O O . GLY A 1 331 ? -4.656 -9.234 1.865 1 93.44 331 GLY A O 1
ATOM 2518 N N . VAL A 1 332 ? -5.664 -8.906 -0.115 1 90.56 332 VAL A N 1
ATOM 2519 C CA . VAL A 1 332 ? -4.695 -9.695 -0.868 1 90.56 332 VAL A CA 1
ATOM 2520 C C . VAL A 1 332 ? -3.338 -8.992 -0.864 1 90.56 332 VAL A C 1
ATOM 2522 O O . VAL A 1 332 ? -2.301 -9.633 -0.682 1 90.56 332 VAL A O 1
ATOM 2525 N N . ALA A 1 333 ? -3.348 -7.691 -1.065 1 94.5 333 ALA A N 1
ATOM 2526 C CA . ALA A 1 333 ? -2.113 -6.91 -1.065 1 94.5 333 ALA A CA 1
ATOM 2527 C C . ALA A 1 333 ? -1.41 -7 0.287 1 94.5 333 ALA A C 1
ATOM 2529 O O . ALA A 1 333 ? -0.181 -7.074 0.35 1 94.5 333 ALA A O 1
ATOM 2530 N N . LEU A 1 334 ? -2.15 -6.969 1.351 1 96.12 334 LEU A N 1
ATOM 2531 C CA . LEU A 1 334 ? -1.569 -7.059 2.686 1 96.12 334 LEU A CA 1
ATOM 2532 C C . LEU A 1 334 ? -0.93 -8.43 2.904 1 96.12 334 LEU A C 1
ATOM 2534 O O . LEU A 1 334 ? 0.101 -8.531 3.572 1 96.12 334 LEU A O 1
ATOM 2538 N N . ILE A 1 335 ? -1.519 -9.461 2.342 1 93.19 335 ILE A N 1
ATOM 2539 C CA . ILE A 1 335 ? -0.954 -10.797 2.449 1 93.19 335 ILE A CA 1
ATOM 2540 C C . ILE A 1 335 ? 0.413 -10.836 1.769 1 93.19 335 ILE A C 1
ATOM 2542 O O . ILE A 1 335 ? 1.35 -11.461 2.277 1 93.19 335 ILE A O 1
ATOM 2546 N N . VAL A 1 336 ? 0.526 -10.164 0.628 1 92.31 336 VAL A N 1
ATOM 2547 C CA . VAL A 1 336 ? 1.797 -10.094 -0.085 1 92.31 336 VAL A CA 1
ATOM 2548 C C . VAL A 1 336 ? 2.877 -9.523 0.836 1 92.31 336 VAL A C 1
ATOM 2550 O O . VAL A 1 336 ? 3.977 -10.078 0.922 1 92.31 336 VAL A O 1
ATOM 2553 N N . GLY A 1 337 ? 2.559 -8.492 1.549 1 94 337 GLY A N 1
ATOM 2554 C CA . GLY A 1 337 ? 3.51 -7.84 2.438 1 94 337 GLY A CA 1
ATOM 2555 C C . GLY A 1 337 ? 3.893 -8.695 3.631 1 94 337 GLY A C 1
ATOM 2556 O O . GLY A 1 337 ? 5.078 -8.867 3.92 1 94 337 GLY A O 1
ATOM 2557 N N . VAL A 1 338 ? 2.898 -9.242 4.273 1 95.44 338 VAL A N 1
ATOM 2558 C CA . VAL A 1 338 ? 3.158 -10.055 5.461 1 95.44 338 VAL A CA 1
ATOM 2559 C C . VAL A 1 338 ? 3.982 -11.281 5.074 1 95.44 338 VAL A C 1
ATOM 2561 O O . VAL A 1 338 ? 4.895 -11.672 5.805 1 95.44 338 VAL A O 1
ATOM 2564 N N . SER A 1 339 ? 3.635 -11.844 3.945 1 93.94 339 SER A N 1
ATOM 2565 C CA . SER A 1 339 ? 4.367 -13.023 3.5 1 93.94 339 SER A CA 1
ATOM 2566 C C . SER A 1 339 ? 5.836 -12.695 3.248 1 93.94 339 SER A C 1
ATOM 2568 O O . SER A 1 339 ? 6.719 -13.5 3.557 1 93.94 339 SER A O 1
ATOM 2570 N N . ARG A 1 340 ? 6.105 -11.539 2.65 1 95.5 340 ARG A N 1
ATOM 2571 C CA . ARG A 1 340 ? 7.48 -11.117 2.416 1 95.5 340 ARG A CA 1
ATOM 2572 C C . ARG A 1 340 ? 8.219 -10.883 3.734 1 95.5 340 ARG A C 1
ATOM 2574 O O . ARG A 1 340 ? 9.445 -10.875 3.771 1 95.5 340 ARG A O 1
ATOM 2581 N N . GLY A 1 341 ? 7.508 -10.68 4.816 1 96.19 341 GLY A N 1
ATOM 2582 C CA . GLY A 1 341 ? 8.094 -10.531 6.137 1 96.19 341 GLY A CA 1
ATOM 2583 C C . GLY A 1 341 ? 8.891 -11.75 6.578 1 96.19 341 GLY A C 1
ATOM 2584 O O . GLY A 1 341 ? 9.852 -11.625 7.344 1 96.19 341 GLY A O 1
ATOM 2585 N N . ILE A 1 342 ? 8.508 -12.922 6.086 1 95.12 342 ILE A N 1
ATOM 2586 C CA . ILE A 1 342 ? 9.227 -14.148 6.402 1 95.12 342 ILE A CA 1
ATOM 2587 C C . ILE A 1 342 ? 10.664 -14.047 5.895 1 95.12 342 ILE A C 1
ATOM 2589 O O . ILE A 1 342 ? 11.617 -14.305 6.641 1 95.12 342 ILE A O 1
ATOM 2593 N N . THR A 1 343 ? 10.797 -13.602 4.68 1 93.62 343 THR A N 1
ATOM 2594 C CA . THR A 1 343 ? 12.109 -13.453 4.062 1 93.62 343 THR A CA 1
ATOM 2595 C C . THR A 1 343 ? 12.922 -12.375 4.777 1 93.62 343 THR A C 1
ATOM 2597 O O . THR A 1 343 ? 14.141 -12.5 4.914 1 93.62 343 THR A O 1
ATOM 2600 N N . VAL A 1 344 ? 12.25 -11.336 5.223 1 95.06 344 VAL A N 1
ATOM 2601 C CA . VAL A 1 344 ? 12.914 -10.242 5.918 1 95.06 344 VAL A CA 1
ATOM 2602 C C . VAL A 1 344 ? 13.586 -10.758 7.188 1 95.06 344 VAL A C 1
ATOM 2604 O O . VAL A 1 344 ? 14.75 -10.445 7.457 1 95.06 344 VAL A O 1
ATOM 2607 N N . VAL A 1 345 ? 12.891 -11.562 7.906 1 96.12 345 VAL A N 1
ATOM 2608 C CA . VAL A 1 345 ? 13.414 -12.094 9.164 1 96.12 345 VAL A CA 1
ATOM 2609 C C . VAL A 1 345 ? 14.547 -13.078 8.875 1 96.12 345 VAL A C 1
ATOM 2611 O O . VAL A 1 345 ? 15.562 -13.07 9.57 1 96.12 345 VAL A O 1
ATOM 2614 N N . MET A 1 346 ? 14.344 -13.867 7.891 1 93.75 346 MET A N 1
ATOM 2615 C CA . MET A 1 346 ? 15.367 -14.844 7.516 1 93.75 346 MET A CA 1
ATOM 2616 C C . MET A 1 346 ? 16.672 -14.141 7.113 1 93.75 346 MET A C 1
ATOM 2618 O O . MET A 1 346 ? 17.75 -14.547 7.527 1 93.75 346 MET A O 1
ATOM 2622 N N . ASN A 1 347 ? 16.578 -13.109 6.348 1 92.12 347 ASN A N 1
ATOM 2623 C CA . ASN A 1 347 ? 17.734 -12.359 5.887 1 92.12 347 ASN A CA 1
ATOM 2624 C C . ASN A 1 347 ? 18.391 -11.586 7.023 1 92.12 347 ASN A C 1
ATOM 2626 O O . ASN A 1 347 ? 19.625 -11.555 7.125 1 92.12 347 ASN A O 1
ATOM 2630 N N . ALA A 1 348 ? 17.578 -10.992 7.812 1 93.94 348 ALA A N 1
ATOM 2631 C CA . ALA A 1 348 ? 18.109 -10.219 8.938 1 93.94 348 ALA A CA 1
ATOM 2632 C C . ALA A 1 348 ? 18.844 -11.117 9.922 1 93.94 348 ALA A C 1
ATOM 2634 O O . ALA A 1 348 ? 19.812 -10.695 10.555 1 93.94 348 ALA A O 1
ATOM 2635 N N . GLY A 1 349 ? 18.391 -12.352 10.008 1 94.44 349 GLY A N 1
ATOM 2636 C CA . GLY A 1 349 ? 19.031 -13.32 10.867 1 94.44 349 GLY A CA 1
ATOM 2637 C C . GLY A 1 349 ? 20.234 -13.984 10.219 1 94.44 349 GLY A C 1
ATOM 2638 O O . GLY A 1 349 ? 20.922 -14.797 10.852 1 94.44 349 GLY A O 1
ATOM 2639 N N . ASN A 1 350 ? 20.484 -13.68 8.961 1 93 350 ASN A N 1
ATOM 2640 C CA . ASN A 1 350 ? 21.594 -14.227 8.195 1 93 350 ASN A CA 1
ATOM 2641 C C . ASN A 1 350 ? 21.562 -15.758 8.18 1 93 350 ASN A C 1
ATOM 2643 O O . ASN A 1 350 ? 22.594 -16.406 8.352 1 93 350 ASN A O 1
ATOM 2647 N N . ILE A 1 351 ? 20.391 -16.297 8.047 1 93.44 351 ILE A N 1
ATOM 2648 C CA . ILE A 1 351 ? 20.344 -17.766 8.055 1 93.44 351 ILE A CA 1
ATOM 2649 C C . ILE A 1 351 ? 20.047 -18.281 6.652 1 93.44 351 ILE A C 1
ATOM 2651 O O . ILE A 1 351 ? 20.172 -19.469 6.383 1 93.44 351 ILE A O 1
ATOM 2655 N N . THR A 1 352 ? 19.641 -17.406 5.734 1 91.56 352 THR A N 1
ATOM 2656 C CA . THR A 1 352 ? 19.391 -17.812 4.355 1 91.56 352 THR A CA 1
ATOM 2657 C C . THR A 1 352 ? 20.609 -18.484 3.746 1 91.56 352 THR A C 1
ATOM 2659 O O . THR A 1 352 ? 20.5 -19.547 3.139 1 91.56 352 THR A O 1
ATOM 2662 N N . SER A 1 353 ? 21.766 -17.859 3.912 1 91.81 353 SER A N 1
ATOM 2663 C CA . SER A 1 353 ? 23.016 -18.406 3.375 1 91.81 353 SER A CA 1
ATOM 2664 C C . SER A 1 353 ? 23.328 -19.766 3.971 1 91.81 353 SER A C 1
ATOM 2666 O O . SER A 1 353 ? 23.859 -20.656 3.283 1 91.81 353 SER A O 1
ATOM 2668 N N . THR A 1 354 ? 23.031 -19.891 5.211 1 92.38 354 THR A N 1
ATOM 2669 C CA . THR A 1 354 ? 23.281 -21.156 5.887 1 92.38 354 THR A CA 1
ATOM 2670 C C . THR A 1 354 ? 22.406 -22.266 5.301 1 92.38 354 THR A C 1
ATOM 2672 O O . THR A 1 354 ? 22.875 -23.391 5.102 1 92.38 354 THR A O 1
ATOM 2675 N N . VAL A 1 355 ? 21.203 -21.969 5.09 1 91.19 355 VAL A N 1
ATOM 2676 C CA . VAL A 1 355 ? 20.297 -22.938 4.477 1 91.19 355 VAL A CA 1
ATOM 2677 C C . VAL A 1 355 ? 20.797 -23.297 3.082 1 91.19 355 VAL A C 1
ATOM 2679 O O . VAL A 1 355 ? 20.812 -24.469 2.709 1 91.19 355 VAL A O 1
ATOM 2682 N N . LEU A 1 356 ? 21.234 -22.344 2.322 1 90.62 356 LEU A N 1
ATOM 2683 C CA . LEU A 1 356 ? 21.75 -22.578 0.982 1 90.62 356 LEU A CA 1
ATOM 2684 C C . LEU A 1 356 ? 23.031 -23.406 1.038 1 90.62 356 LEU A C 1
ATOM 2686 O O . LEU A 1 356 ? 23.25 -24.281 0.184 1 90.62 356 LEU A O 1
ATOM 2690 N N . HIS A 1 357 ? 23.828 -23.125 1.988 1 91.06 357 HIS A N 1
ATOM 2691 C CA . HIS A 1 357 ? 25.062 -23.891 2.162 1 91.06 357 HIS A CA 1
ATOM 2692 C C . HIS A 1 357 ? 24.766 -25.359 2.467 1 91.06 357 HIS A C 1
ATOM 2694 O O . HIS A 1 357 ? 25.469 -26.25 1.997 1 91.06 357 HIS A O 1
ATOM 2700 N N . ALA A 1 358 ? 23.812 -25.562 3.314 1 90 358 ALA A N 1
ATOM 2701 C CA . ALA A 1 358 ? 23.406 -26.938 3.578 1 90 358 ALA A CA 1
ATOM 2702 C C . ALA A 1 358 ? 23 -27.656 2.287 1 90 358 ALA A C 1
ATOM 2704 O O . ALA A 1 358 ? 23.312 -28.844 2.105 1 90 358 ALA A O 1
ATOM 2705 N N . GLY A 1 359 ? 22.312 -26.953 1.425 1 88.56 359 GLY A N 1
ATOM 2706 C CA . GLY A 1 359 ? 21.984 -27.5 0.115 1 88.56 359 GLY A CA 1
ATOM 2707 C C . GLY A 1 359 ? 23.219 -27.766 -0.742 1 88.56 359 GLY A C 1
ATOM 2708 O O . GLY A 1 359 ? 23.328 -28.828 -1.354 1 88.56 359 GLY A O 1
ATOM 2709 N N . GLU A 1 360 ? 24.047 -26.812 -0.733 1 88.75 360 GLU A N 1
ATOM 2710 C CA . GLU A 1 360 ? 25.281 -26.938 -1.498 1 88.75 360 GLU A CA 1
ATOM 2711 C C . GLU A 1 360 ? 26.078 -28.172 -1.074 1 88.75 360 GLU A C 1
ATOM 2713 O O . GLU A 1 360 ? 26.531 -28.953 -1.921 1 88.75 360 GLU A O 1
ATOM 2718 N N . THR A 1 361 ? 26.188 -28.344 0.199 1 88.44 361 THR A N 1
ATOM 2719 C CA . THR A 1 361 ? 26.984 -29.453 0.731 1 88.44 361 THR A CA 1
ATOM 2720 C C . THR A 1 361 ? 26.297 -30.781 0.469 1 88.44 361 THR A C 1
ATOM 2722 O O . THR A 1 361 ? 26.953 -31.781 0.136 1 88.44 361 THR A O 1
ATOM 2725 N N . THR A 1 362 ? 25.078 -30.828 0.641 1 88.69 362 THR A N 1
ATOM 2726 C CA . THR A 1 362 ? 24.312 -32.062 0.456 1 88.69 362 THR A CA 1
ATOM 2727 C C . THR A 1 362 ? 24.281 -32.438 -1.017 1 88.69 362 THR A C 1
ATOM 2729 O O . THR A 1 362 ? 24.438 -33.625 -1.352 1 88.69 362 THR A O 1
ATOM 2732 N N . LEU A 1 363 ? 24.188 -31.531 -1.885 1 89 363 LEU A N 1
ATOM 2733 C CA . LEU A 1 363 ? 23.969 -31.797 -3.303 1 89 363 LEU A CA 1
ATOM 2734 C C . LEU A 1 363 ? 25.297 -32.031 -4.02 1 89 363 LEU A C 1
ATOM 2736 O O . LEU A 1 363 ? 25.328 -32.688 -5.059 1 89 363 LEU A O 1
ATOM 2740 N N . SER A 1 364 ? 26.375 -31.531 -3.48 1 86.31 364 SER A N 1
ATOM 2741 C CA . SER A 1 364 ? 27.672 -31.656 -4.121 1 86.31 364 SER A CA 1
ATOM 2742 C C . SER A 1 364 ? 28.141 -33.094 -4.156 1 86.31 364 SER A C 1
ATOM 2744 O O . SER A 1 364 ? 28.984 -33.469 -4.977 1 86.31 364 SER A O 1
ATOM 2746 N N . GLN A 1 365 ? 27.469 -33.938 -3.389 1 86 365 GLN A N 1
ATOM 2747 C CA . GLN A 1 365 ? 27.922 -35.344 -3.289 1 86 365 GLN A CA 1
ATOM 2748 C C . GLN A 1 365 ? 26.953 -36.281 -4 1 86 365 GLN A C 1
ATOM 2750 O O . GLN A 1 365 ? 27.188 -37.469 -4.07 1 86 365 GLN A O 1
ATOM 2755 N N . ALA A 1 366 ? 26.047 -35.75 -4.586 1 89.69 366 ALA A N 1
ATOM 2756 C CA . ALA A 1 366 ? 24.969 -36.594 -5.141 1 89.69 366 ALA A CA 1
ATOM 2757 C C . ALA A 1 366 ? 25.25 -36.938 -6.602 1 89.69 366 ALA A C 1
ATOM 2759 O O . ALA A 1 366 ? 25.828 -36.125 -7.336 1 89.69 366 ALA A O 1
ATOM 2760 N N . GLY A 1 367 ? 24.875 -38.156 -6.961 1 90.38 367 GLY A N 1
ATOM 2761 C CA . GLY A 1 367 ? 24.922 -38.531 -8.367 1 90.38 367 GLY A CA 1
ATOM 2762 C C . GLY A 1 367 ? 23.844 -37.844 -9.195 1 90.38 367 GLY A C 1
ATOM 2763 O O . GLY A 1 367 ? 23.047 -37.062 -8.672 1 90.38 367 GLY A O 1
ATOM 2764 N N . ARG A 1 368 ? 23.828 -38.156 -10.398 1 93.19 368 ARG A N 1
ATOM 2765 C CA . ARG A 1 368 ? 23.016 -37.438 -11.383 1 93.19 368 ARG A CA 1
ATOM 2766 C C . ARG A 1 368 ? 21.531 -37.469 -11 1 93.19 368 ARG A C 1
ATOM 2768 O O . ARG A 1 368 ? 20.906 -36.438 -10.828 1 93.19 368 ARG A O 1
ATOM 2775 N N . ILE A 1 369 ? 20.953 -38.719 -10.789 1 95.12 369 ILE A N 1
ATOM 2776 C CA . ILE A 1 369 ? 19.531 -38.875 -10.508 1 95.12 369 ILE A CA 1
ATOM 2777 C C . ILE A 1 369 ? 19.219 -38.375 -9.102 1 95.12 369 ILE A C 1
ATOM 2779 O O . ILE A 1 369 ? 18.344 -37.531 -8.922 1 95.12 369 ILE A O 1
ATOM 2783 N N . PRO A 1 370 ? 19.953 -38.719 -8.062 1 96 370 PRO A N 1
ATOM 2784 C CA . PRO A 1 370 ? 19.672 -38.188 -6.727 1 96 370 PRO A CA 1
ATOM 2785 C C . PRO A 1 370 ? 19.812 -36.688 -6.66 1 96 370 PRO A C 1
ATOM 2787 O O . PRO A 1 370 ? 19.062 -36.031 -5.93 1 96 370 PRO A O 1
ATOM 2790 N N . PHE A 1 371 ? 20.75 -36.125 -7.438 1 96.06 371 PHE A N 1
ATOM 2791 C CA . PHE A 1 371 ? 21 -34.688 -7.422 1 96.06 371 PHE A CA 1
ATOM 2792 C C . PHE A 1 371 ? 19.734 -33.938 -7.812 1 96.06 371 PHE A C 1
ATOM 2794 O O . PHE A 1 371 ? 19.312 -33 -7.105 1 96.06 371 PHE A O 1
ATOM 2801 N N . ILE A 1 372 ? 19.141 -34.312 -8.906 1 96.44 372 ILE A N 1
ATOM 2802 C CA . ILE A 1 372 ? 18.031 -33.531 -9.43 1 96.44 372 ILE A CA 1
ATOM 2803 C C . ILE A 1 372 ? 16.812 -33.719 -8.531 1 96.44 372 ILE A C 1
ATOM 2805 O O . ILE A 1 372 ? 16.031 -32.781 -8.328 1 96.44 372 ILE A O 1
ATOM 2809 N N . ILE A 1 373 ? 16.578 -34.906 -7.992 1 97.5 373 ILE A N 1
ATOM 2810 C CA . ILE A 1 373 ? 15.469 -35.188 -7.09 1 97.5 373 ILE A CA 1
ATOM 2811 C C . ILE A 1 373 ? 15.648 -34.375 -5.801 1 97.5 373 ILE A C 1
ATOM 2813 O O . ILE A 1 373 ? 14.711 -33.75 -5.32 1 97.5 373 ILE A O 1
ATOM 2817 N N . LEU A 1 374 ? 16.844 -34.406 -5.289 1 96.5 374 LEU A N 1
ATOM 2818 C CA . LEU A 1 374 ? 17.125 -33.688 -4.043 1 96.5 374 LEU A CA 1
ATOM 2819 C C . LEU A 1 374 ? 17.031 -32.188 -4.238 1 96.5 374 LEU A C 1
ATOM 2821 O O . LEU A 1 374 ? 16.625 -31.453 -3.33 1 96.5 374 LEU A O 1
ATOM 2825 N N . THR A 1 375 ? 17.516 -31.75 -5.406 1 97.06 375 THR A N 1
ATOM 2826 C CA . THR A 1 375 ? 17.375 -30.328 -5.715 1 97.06 375 THR A CA 1
ATOM 2827 C C . THR A 1 375 ? 15.914 -29.906 -5.676 1 97.06 375 THR A C 1
ATOM 2829 O O . THR A 1 375 ? 15.57 -28.891 -5.078 1 97.06 375 THR A O 1
ATOM 2832 N N . TYR A 1 376 ? 15.07 -30.672 -6.27 1 98.06 376 TYR A N 1
ATOM 2833 C CA . TYR A 1 376 ? 13.633 -30.422 -6.262 1 98.06 376 TYR A CA 1
ATOM 2834 C C . TYR A 1 376 ? 13.094 -30.406 -4.836 1 98.06 376 TYR A C 1
ATOM 2836 O O . TYR A 1 376 ? 12.375 -29.484 -4.445 1 98.06 376 TYR A O 1
ATOM 2844 N N . LEU A 1 377 ? 13.461 -31.375 -4.062 1 97.62 377 LEU A N 1
ATOM 2845 C CA . LEU A 1 377 ? 12.984 -31.516 -2.689 1 97.62 377 LEU A CA 1
ATOM 2846 C C . LEU A 1 377 ? 13.508 -30.375 -1.819 1 97.62 377 LEU A C 1
ATOM 2848 O O . LEU A 1 377 ? 12.82 -29.938 -0.897 1 97.62 377 LEU A O 1
ATOM 2852 N N . PHE A 1 378 ? 14.703 -29.922 -2.127 1 96.25 378 PHE A N 1
ATOM 2853 C CA . PHE A 1 378 ? 15.32 -28.812 -1.391 1 96.25 378 PHE A CA 1
ATOM 2854 C C . PHE A 1 378 ? 14.57 -27.516 -1.633 1 96.25 378 PHE A C 1
ATOM 2856 O O . PHE A 1 378 ? 14.375 -26.719 -0.708 1 96.25 378 PHE A O 1
ATOM 2863 N N . TYR A 1 379 ? 14.109 -27.297 -2.834 1 97.56 379 TYR A N 1
ATOM 2864 C CA . TYR A 1 379 ? 13.484 -26.031 -3.197 1 97.56 379 TYR A CA 1
ATOM 2865 C C . TYR A 1 379 ? 12.047 -25.969 -2.693 1 97.56 379 TYR A C 1
ATOM 2867 O O . TYR A 1 379 ? 11.461 -24.891 -2.602 1 97.56 379 TYR A O 1
ATOM 2875 N N . ILE A 1 380 ? 11.406 -27.078 -2.328 1 97.12 380 ILE A N 1
ATOM 2876 C CA . ILE A 1 380 ? 10.016 -27.078 -1.877 1 97.12 380 ILE A CA 1
ATOM 2877 C C . ILE A 1 380 ? 9.906 -26.328 -0.559 1 97.12 380 ILE A C 1
ATOM 2879 O O . ILE A 1 380 ? 9.211 -25.297 -0.481 1 97.12 380 ILE A O 1
ATOM 2883 N N . PRO A 1 381 ? 10.656 -26.688 0.498 1 94.69 381 PRO A N 1
ATOM 2884 C CA . PRO A 1 381 ? 10.57 -25.906 1.734 1 94.69 381 PRO A CA 1
ATOM 2885 C C . PRO A 1 381 ? 11.133 -24.5 1.584 1 94.69 381 PRO A C 1
ATOM 2887 O O . PRO A 1 381 ? 10.648 -23.562 2.232 1 94.69 381 PRO A O 1
ATOM 2890 N N . LEU A 1 382 ? 12.164 -24.359 0.746 1 94.62 382 LEU A N 1
ATOM 2891 C CA . LEU A 1 382 ? 12.758 -23.031 0.543 1 94.62 382 LEU A CA 1
ATOM 2892 C C . LEU A 1 382 ? 11.758 -22.078 -0.108 1 94.62 382 LEU A C 1
ATOM 2894 O O . LEU A 1 382 ? 11.758 -20.891 0.179 1 94.62 382 LEU A O 1
ATOM 2898 N N . SER A 1 383 ? 10.93 -22.641 -1.021 1 95.69 383 SER A N 1
ATOM 2899 C CA . SER A 1 383 ? 9.906 -21.844 -1.678 1 95.69 383 SER A CA 1
ATOM 2900 C C . SER A 1 383 ? 8.844 -21.375 -0.682 1 95.69 383 SER A C 1
ATOM 2902 O O . SER A 1 383 ? 8.211 -20.344 -0.881 1 95.69 383 SER A O 1
ATOM 2904 N N . PHE A 1 384 ? 8.656 -22.156 0.304 1 92.06 384 PHE A N 1
ATOM 2905 C CA . PHE A 1 384 ? 7.73 -21.797 1.373 1 92.06 384 PHE A CA 1
ATOM 2906 C C . PHE A 1 384 ? 8.297 -20.656 2.217 1 92.06 384 PHE A C 1
ATOM 2908 O O . PHE A 1 384 ? 7.562 -19.75 2.617 1 92.06 384 PHE A O 1
ATOM 2915 N N . LEU A 1 385 ? 9.625 -20.609 2.424 1 90.75 385 LEU A N 1
ATOM 2916 C CA . LEU A 1 385 ? 10.305 -19.641 3.283 1 90.75 385 LEU A CA 1
ATOM 2917 C C . LEU A 1 385 ? 10.594 -18.344 2.527 1 90.75 385 LEU A C 1
ATOM 2919 O O . LEU A 1 385 ? 10.656 -17.281 3.127 1 90.75 385 LEU A O 1
ATOM 2923 N N . ILE A 1 386 ? 10.805 -18.469 1.225 1 92.38 386 ILE A N 1
ATOM 2924 C CA . ILE A 1 386 ? 11.016 -17.328 0.343 1 92.38 386 ILE A CA 1
ATOM 2925 C C . ILE A 1 386 ? 9.938 -17.297 -0.734 1 92.38 386 ILE A C 1
ATOM 2927 O O . ILE A 1 386 ? 10.18 -17.688 -1.88 1 92.38 386 ILE A O 1
ATOM 2931 N N . PRO A 1 387 ? 8.781 -16.719 -0.373 1 91.19 387 PRO A N 1
ATOM 2932 C CA . PRO A 1 387 ? 7.605 -16.812 -1.239 1 91.19 387 PRO A CA 1
ATOM 2933 C C . PRO A 1 387 ? 7.715 -15.945 -2.49 1 91.19 387 PRO A C 1
ATOM 2935 O O . PRO A 1 387 ? 6.789 -15.922 -3.309 1 91.19 387 PRO A O 1
ATOM 2938 N N . SER A 1 388 ? 8.773 -15.375 -2.777 1 91.44 388 SER A N 1
ATOM 2939 C CA . SER A 1 388 ? 9.07 -14.656 -4.016 1 91.44 388 SER A CA 1
ATOM 2940 C C . SER A 1 388 ? 9.852 -15.539 -4.984 1 91.44 388 SER A C 1
ATOM 2942 O O . SER A 1 388 ? 11.023 -15.836 -4.75 1 91.44 388 SER A O 1
ATOM 2944 N N . THR A 1 389 ? 9.117 -15.883 -6.039 1 93.88 389 THR A N 1
ATOM 2945 C CA . THR A 1 389 ? 9.766 -16.766 -7.012 1 93.88 389 THR A CA 1
ATOM 2946 C C . THR A 1 389 ? 11.008 -16.094 -7.602 1 93.88 389 THR A C 1
ATOM 2948 O O . THR A 1 389 ? 12.055 -16.734 -7.742 1 93.88 389 THR A O 1
ATOM 2951 N N . SER A 1 390 ? 10.906 -14.852 -7.945 1 92.62 390 SER A N 1
ATOM 2952 C CA . SER A 1 390 ? 12.055 -14.117 -8.477 1 92.62 390 SER A CA 1
ATOM 2953 C C . SER A 1 390 ? 13.125 -13.914 -7.41 1 92.62 390 SER A C 1
ATOM 2955 O O . SER A 1 390 ? 14.32 -14.031 -7.695 1 92.62 390 SER A O 1
ATOM 2957 N N . GLY A 1 391 ? 12.695 -13.664 -6.238 1 91.62 391 GLY A N 1
ATOM 2958 C CA . GLY A 1 391 ? 13.633 -13.523 -5.137 1 91.62 391 GLY A CA 1
ATOM 2959 C C . GLY A 1 391 ? 14.391 -14.797 -4.828 1 91.62 391 GLY A C 1
ATOM 2960 O O . GLY A 1 391 ? 15.594 -14.766 -4.559 1 91.62 391 GLY A O 1
ATOM 2961 N N . LEU A 1 392 ? 13.672 -15.867 -4.859 1 95.06 392 LEU A N 1
ATOM 2962 C CA . LEU A 1 392 ? 14.281 -17.172 -4.609 1 95.06 392 LEU A CA 1
ATOM 2963 C C . LEU A 1 392 ? 15.344 -17.484 -5.664 1 95.06 392 LEU A C 1
ATOM 2965 O O . LEU A 1 392 ? 16.422 -17.984 -5.336 1 95.06 392 LEU A O 1
ATOM 2969 N N . ALA A 1 393 ? 15.062 -17.156 -6.891 1 95.19 393 ALA A N 1
ATOM 2970 C CA . ALA A 1 393 ? 16.031 -17.344 -7.965 1 95.19 393 ALA A CA 1
ATOM 2971 C C . ALA A 1 393 ? 17.281 -16.5 -7.734 1 95.19 393 ALA A C 1
ATOM 2973 O O . ALA A 1 393 ? 18.406 -16.984 -7.883 1 95.19 393 ALA A O 1
ATOM 2974 N N . THR A 1 394 ? 17.094 -15.328 -7.344 1 89.94 394 THR A N 1
ATOM 2975 C CA . THR A 1 394 ? 18.172 -14.352 -7.188 1 89.94 394 THR A CA 1
ATOM 2976 C C . THR A 1 394 ? 19.156 -14.805 -6.105 1 89.94 394 THR A C 1
ATOM 2978 O O . THR A 1 394 ? 20.359 -14.703 -6.277 1 89.94 394 THR A O 1
ATOM 2981 N N . VAL A 1 395 ? 18.641 -15.414 -5.086 1 89.75 395 VAL A N 1
ATOM 2982 C CA . VAL A 1 395 ? 19.5 -15.711 -3.947 1 89.75 395 VAL A CA 1
ATOM 2983 C C . VAL A 1 395 ? 20.078 -17.109 -4.094 1 89.75 395 VAL A C 1
ATOM 2985 O O . VAL A 1 395 ? 21.172 -17.391 -3.613 1 89.75 395 VAL A O 1
ATOM 2988 N N . SER A 1 396 ? 19.438 -17.984 -4.789 1 94.25 396 SER A N 1
ATOM 2989 C CA . SER A 1 396 ? 19.812 -19.406 -4.727 1 94.25 396 SER A CA 1
ATOM 2990 C C . SER A 1 396 ? 20.453 -19.859 -6.027 1 94.25 396 SER A C 1
ATOM 2992 O O . SER A 1 396 ? 21.375 -20.688 -6.012 1 94.25 396 SER A O 1
ATOM 2994 N N . MET A 1 397 ? 20.078 -19.312 -7.156 1 94.56 397 MET A N 1
ATOM 2995 C CA . MET A 1 397 ? 20.469 -19.844 -8.453 1 94.56 397 MET A CA 1
ATOM 2996 C C . MET A 1 397 ? 21.969 -19.703 -8.672 1 94.56 397 MET A C 1
ATOM 2998 O O . MET A 1 397 ? 22.609 -20.609 -9.219 1 94.56 397 MET A O 1
ATOM 3002 N N . PRO A 1 398 ? 22.562 -18.594 -8.242 1 91.81 398 PRO A N 1
ATOM 3003 C CA . PRO A 1 398 ? 24.016 -18.469 -8.414 1 91.81 398 PRO A CA 1
ATOM 3004 C C . PRO A 1 398 ? 24.781 -19.578 -7.703 1 91.81 398 PRO A C 1
ATOM 3006 O O . PRO A 1 398 ? 25.891 -19.938 -8.133 1 91.81 398 PRO A O 1
ATOM 3009 N N . ILE A 1 399 ? 24.203 -20.172 -6.711 1 91.19 399 ILE A N 1
ATOM 3010 C CA . ILE A 1 399 ? 24.859 -21.188 -5.906 1 91.19 399 ILE A CA 1
ATOM 3011 C C . ILE A 1 399 ? 24.484 -22.578 -6.414 1 91.19 399 ILE A C 1
ATOM 3013 O O . ILE A 1 399 ? 25.344 -23.438 -6.598 1 91.19 399 ILE A O 1
ATOM 3017 N N . MET A 1 400 ? 23.219 -22.781 -6.684 1 93.5 400 MET A N 1
ATOM 3018 C CA . MET A 1 400 ? 22.688 -24.109 -6.941 1 93.5 400 MET A CA 1
ATOM 3019 C C . MET A 1 400 ? 22.938 -24.531 -8.383 1 93.5 400 MET A C 1
ATOM 3021 O O . MET A 1 400 ? 23.203 -25.703 -8.656 1 93.5 400 MET A O 1
ATOM 3025 N N . ALA A 1 401 ? 22.828 -23.625 -9.312 1 94.19 401 ALA A N 1
ATOM 3026 C CA . ALA A 1 401 ? 22.953 -23.953 -10.734 1 94.19 401 ALA A CA 1
ATOM 3027 C C . ALA A 1 401 ? 24.328 -24.547 -11.047 1 94.19 401 ALA A C 1
ATOM 3029 O O . ALA A 1 401 ? 24.422 -25.594 -11.688 1 94.19 401 ALA A O 1
ATOM 3030 N N . PRO A 1 402 ? 25.438 -23.953 -10.617 1 91.06 402 PRO A N 1
ATOM 3031 C CA . PRO A 1 402 ? 26.766 -24.5 -10.914 1 91.06 402 PRO A CA 1
ATOM 3032 C C . PRO A 1 402 ? 26.984 -25.875 -10.305 1 91.06 402 PRO A C 1
ATOM 3034 O O . PRO A 1 402 ? 27.828 -26.641 -10.781 1 91.06 402 PRO A O 1
ATOM 3037 N N . LEU A 1 403 ? 26.281 -26.203 -9.273 1 90.19 403 LEU A N 1
ATOM 3038 C CA . LEU A 1 403 ? 26.391 -27.516 -8.672 1 90.19 403 LEU A CA 1
ATOM 3039 C C . LEU A 1 403 ? 25.969 -28.609 -9.656 1 90.19 403 LEU A C 1
ATOM 3041 O O . LEU A 1 403 ? 26.438 -29.75 -9.57 1 90.19 403 LEU A O 1
ATOM 3045 N N . GLY A 1 404 ? 25.078 -28.219 -10.484 1 91.75 404 GLY A N 1
ATOM 3046 C CA . GLY A 1 404 ? 24.672 -29.141 -11.523 1 91.75 404 GLY A CA 1
ATOM 3047 C C . GLY A 1 404 ? 25.844 -29.594 -12.391 1 91.75 404 GLY A C 1
ATOM 3048 O O . GLY A 1 404 ? 25.891 -30.766 -12.797 1 91.75 404 GLY A O 1
ATOM 3049 N N . ASP A 1 405 ? 26.734 -28.75 -12.625 1 90.12 405 ASP A N 1
ATOM 3050 C CA . ASP A 1 405 ? 27.891 -29.078 -13.438 1 90.12 405 ASP A CA 1
ATOM 3051 C C . ASP A 1 405 ? 28.703 -30.219 -12.797 1 90.12 405 ASP A C 1
ATOM 3053 O O . ASP A 1 405 ? 29.234 -31.078 -13.5 1 90.12 405 ASP A O 1
ATOM 3057 N N . PHE A 1 406 ? 28.766 -30.234 -11.586 1 86.69 406 PHE A N 1
ATOM 3058 C CA . PHE A 1 406 ? 29.547 -31.234 -10.867 1 86.69 406 PHE A CA 1
ATOM 3059 C C . PHE A 1 406 ? 28.844 -32.594 -10.883 1 86.69 406 PHE A C 1
ATOM 3061 O O . PHE A 1 406 ? 29.5 -33.625 -10.883 1 86.69 406 PHE A O 1
ATOM 3068 N N . ALA A 1 407 ? 27.625 -32.531 -10.906 1 90.62 407 ALA A N 1
ATOM 3069 C CA . ALA A 1 407 ? 26.844 -33.75 -10.891 1 90.62 407 ALA A CA 1
ATOM 3070 C C . ALA A 1 407 ? 26.516 -34.219 -12.312 1 90.62 407 ALA A C 1
ATOM 3072 O O . ALA A 1 407 ? 25.781 -35.188 -12.5 1 90.62 407 ALA A O 1
ATOM 3073 N N . ASN A 1 408 ? 26.984 -33.469 -13.25 1 91.56 408 ASN A N 1
ATOM 3074 C CA . ASN A 1 408 ? 26.688 -33.719 -14.656 1 91.56 408 ASN A CA 1
ATOM 3075 C C . ASN A 1 408 ? 25.203 -33.562 -14.953 1 91.56 408 ASN A C 1
ATOM 3077 O O . ASN A 1 408 ? 24.594 -34.438 -15.594 1 91.56 408 ASN A O 1
ATOM 3081 N N . VAL A 1 409 ? 24.656 -32.625 -14.406 1 94.5 409 VAL A N 1
ATOM 3082 C CA . VAL A 1 409 ? 23.281 -32.219 -14.664 1 94.5 409 VAL A CA 1
ATOM 3083 C C . VAL A 1 409 ? 23.25 -30.828 -15.258 1 94.5 409 VAL A C 1
ATOM 3085 O O . VAL A 1 409 ? 23.922 -29.922 -14.75 1 94.5 409 VAL A O 1
ATOM 3088 N N . ALA A 1 410 ? 22.547 -30.703 -16.297 1 95.25 410 ALA A N 1
ATOM 3089 C CA . ALA A 1 410 ? 22.469 -29.406 -16.938 1 95.25 410 ALA A CA 1
ATOM 3090 C C . ALA A 1 410 ? 21.906 -28.344 -15.992 1 95.25 410 ALA A C 1
ATOM 3092 O O . ALA A 1 410 ? 20.953 -28.625 -15.242 1 95.25 410 ALA A O 1
ATOM 3093 N N . ARG A 1 411 ? 22.406 -27.125 -16.047 1 95.44 411 ARG A N 1
ATOM 3094 C CA . ARG A 1 411 ? 21.922 -26.031 -15.219 1 95.44 411 ARG A CA 1
ATOM 3095 C C . ARG A 1 411 ? 20.453 -25.719 -15.523 1 95.44 411 ARG A C 1
ATOM 3097 O O . ARG A 1 411 ? 19.703 -25.312 -14.633 1 95.44 411 ARG A O 1
ATOM 3104 N N . SER A 1 412 ? 20.109 -25.922 -16.812 1 95.94 412 SER A N 1
ATOM 3105 C CA . SER A 1 412 ? 18.719 -25.688 -17.203 1 95.94 412 SER A CA 1
ATOM 3106 C C . SER A 1 412 ? 17.766 -26.609 -16.453 1 95.94 412 SER A C 1
ATOM 3108 O O . SER A 1 412 ? 16.625 -26.219 -16.172 1 95.94 412 SER A O 1
ATOM 3110 N N . LEU A 1 413 ? 18.219 -27.766 -16.109 1 96.75 413 LEU A N 1
ATOM 3111 C CA . LEU A 1 413 ? 17.391 -28.703 -15.367 1 96.75 413 LEU A CA 1
ATOM 3112 C C . LEU A 1 413 ? 17.281 -28.297 -13.898 1 96.75 413 LEU A C 1
ATOM 3114 O O . LEU A 1 413 ? 16.266 -28.547 -13.258 1 96.75 413 LEU A O 1
ATOM 3118 N N . VAL A 1 414 ? 18.328 -27.688 -13.359 1 96.94 414 VAL A N 1
ATOM 3119 C CA . VAL A 1 414 ? 18.281 -27.125 -12.008 1 96.94 414 VAL A CA 1
ATOM 3120 C C . VAL A 1 414 ? 17.234 -26.016 -11.945 1 96.94 414 VAL A C 1
ATOM 3122 O O . VAL A 1 414 ? 16.453 -25.938 -10.992 1 96.94 414 VAL A O 1
ATOM 3125 N N . ILE A 1 415 ? 17.219 -25.203 -12.984 1 97.69 415 ILE A N 1
ATOM 3126 C CA . ILE A 1 415 ? 16.219 -24.141 -13.102 1 97.69 415 ILE A CA 1
ATOM 3127 C C . ILE A 1 415 ? 14.82 -24.75 -13.117 1 97.69 415 ILE A C 1
ATOM 3129 O O . ILE A 1 415 ? 13.914 -24.266 -12.43 1 97.69 415 ILE A O 1
ATOM 3133 N N . THR A 1 416 ? 14.648 -25.812 -13.875 1 97.81 416 THR A N 1
ATOM 3134 C CA . THR A 1 416 ? 13.359 -26.484 -13.977 1 97.81 416 THR A CA 1
ATOM 3135 C C . THR A 1 416 ? 12.938 -27.047 -12.625 1 97.81 416 THR A C 1
ATOM 3137 O O . THR A 1 416 ? 11.766 -26.969 -12.25 1 97.81 416 THR A O 1
ATOM 3140 N N . ALA A 1 417 ? 13.867 -27.641 -11.906 1 98.06 417 ALA A N 1
ATOM 3141 C CA . ALA A 1 417 ? 13.578 -28.156 -10.57 1 98.06 417 ALA A CA 1
ATOM 3142 C C . ALA A 1 417 ? 13.133 -27.031 -9.633 1 98.06 417 ALA A C 1
ATOM 3144 O O . ALA A 1 417 ? 12.164 -27.188 -8.891 1 98.06 417 ALA A O 1
ATOM 3145 N N . TYR A 1 418 ? 13.875 -25.984 -9.672 1 97.81 418 TYR A N 1
ATOM 3146 C CA . TYR A 1 418 ? 13.57 -24.812 -8.859 1 97.81 418 TYR A CA 1
ATOM 3147 C C . TYR A 1 418 ? 12.164 -24.297 -9.148 1 97.81 418 TYR A C 1
ATOM 3149 O O . TYR A 1 418 ? 11.352 -24.141 -8.227 1 97.81 418 TYR A O 1
ATOM 3157 N N . GLN A 1 419 ? 11.82 -24.016 -10.391 1 98.19 419 GLN A N 1
ATOM 3158 C CA . GLN A 1 419 ? 10.547 -23.375 -10.719 1 98.19 419 GLN A CA 1
ATOM 3159 C C . GLN A 1 419 ? 9.383 -24.328 -10.5 1 98.19 419 GLN A C 1
ATOM 3161 O O . GLN A 1 419 ? 8.281 -23.922 -10.117 1 98.19 419 GLN A O 1
ATOM 3166 N N . SER A 1 420 ? 9.586 -25.625 -10.742 1 98.44 420 SER A N 1
ATOM 3167 C CA . SER A 1 420 ? 8.531 -26.609 -10.5 1 98.44 420 SER A CA 1
ATOM 3168 C C . SER A 1 420 ? 8.266 -26.766 -9.008 1 98.44 420 SER A C 1
ATOM 3170 O O . SER A 1 420 ? 7.113 -26.953 -8.594 1 98.44 420 SER A O 1
ATOM 3172 N N . ALA A 1 421 ? 9.336 -26.719 -8.219 1 98.31 421 ALA A N 1
ATOM 3173 C CA . ALA A 1 421 ? 9.172 -26.781 -6.77 1 98.31 421 ALA A CA 1
ATOM 3174 C C . ALA A 1 421 ? 8.391 -25.562 -6.262 1 98.31 421 ALA A C 1
ATOM 3176 O O . ALA A 1 421 ? 7.473 -25.703 -5.457 1 98.31 421 ALA A O 1
ATOM 3177 N N . SER A 1 422 ? 8.805 -24.438 -6.738 1 97.38 422 SER A N 1
ATOM 3178 C CA . SER A 1 422 ? 8.062 -23.234 -6.391 1 97.38 422 SER A CA 1
ATOM 3179 C C . SER A 1 422 ? 6.609 -23.328 -6.855 1 97.38 422 SER A C 1
ATOM 3181 O O . SER A 1 422 ? 5.703 -22.859 -6.16 1 97.38 422 SER A O 1
ATOM 3183 N N . GLY A 1 423 ? 6.406 -23.891 -7.988 1 97.56 423 GLY A N 1
ATOM 3184 C CA . GLY A 1 423 ? 5.082 -24.016 -8.57 1 97.56 423 GLY A CA 1
ATOM 3185 C C . GLY A 1 423 ? 4.148 -24.875 -7.75 1 97.56 423 GLY A C 1
ATOM 3186 O O . GLY A 1 423 ? 2.984 -24.531 -7.543 1 97.56 423 GLY A O 1
ATOM 3187 N N . ILE A 1 424 ? 4.609 -26.016 -7.336 1 97.62 424 ILE A N 1
ATOM 3188 C CA . ILE A 1 424 ? 3.748 -26.922 -6.578 1 97.62 424 ILE A CA 1
ATOM 3189 C C . ILE A 1 424 ? 3.389 -26.281 -5.238 1 97.62 424 ILE A C 1
ATOM 3191 O O . ILE A 1 424 ? 2.26 -26.422 -4.758 1 97.62 424 ILE A O 1
ATOM 3195 N N . VAL A 1 425 ? 4.316 -25.578 -4.621 1 97.25 425 VAL A N 1
ATOM 3196 C CA . VAL A 1 425 ? 4.07 -24.906 -3.352 1 97.25 425 VAL A CA 1
ATOM 3197 C C . VAL A 1 425 ? 3.018 -23.812 -3.539 1 97.25 425 VAL A C 1
ATOM 3199 O O . VAL A 1 425 ? 2.125 -23.656 -2.703 1 97.25 425 VAL A O 1
ATOM 3202 N N . ASN A 1 426 ? 3.055 -23.172 -4.664 1 96.44 426 ASN A N 1
ATOM 3203 C CA . ASN A 1 426 ? 2.178 -22.031 -4.938 1 96.44 426 ASN A CA 1
ATOM 3204 C C . ASN A 1 426 ? 0.766 -22.484 -5.293 1 96.44 426 ASN A C 1
ATOM 3206 O O . ASN A 1 426 ? -0.111 -21.656 -5.555 1 96.44 426 ASN A O 1
ATOM 3210 N N . LEU A 1 427 ? 0.52 -23.812 -5.258 1 97.31 427 LEU A N 1
ATOM 3211 C CA . LEU A 1 427 ? -0.834 -24.312 -5.457 1 97.31 427 LEU A CA 1
ATOM 3212 C C . LEU A 1 427 ? -1.59 -24.375 -4.133 1 97.31 427 LEU A C 1
ATOM 3214 O O . LEU A 1 427 ? -2.816 -24.5 -4.121 1 97.31 427 LEU A O 1
ATOM 3218 N N . VAL A 1 428 ? -0.79 -24.219 -3.049 1 95.94 428 VAL A N 1
ATOM 3219 C CA . VAL A 1 428 ? -1.474 -24.547 -1.804 1 95.94 428 VAL A CA 1
ATOM 3220 C C . VAL A 1 428 ? -1.014 -23.609 -0.691 1 95.94 428 VAL A C 1
ATOM 3222 O O . VAL A 1 428 ? -1.741 -23.391 0.278 1 95.94 428 VAL A O 1
ATOM 3225 N N . THR A 1 429 ? 0.097 -22.984 -0.791 1 94.88 429 THR A N 1
ATOM 3226 C CA . THR A 1 429 ? 0.731 -22.344 0.352 1 94.88 429 THR A CA 1
ATOM 3227 C C . THR A 1 429 ? -0.062 -21.109 0.785 1 94.88 429 THR A C 1
ATOM 3229 O O . THR A 1 429 ? -0.583 -20.375 -0.056 1 94.88 429 THR A O 1
ATOM 3232 N N . PRO A 1 430 ? -0.188 -20.891 2.076 1 91.44 430 PRO A N 1
ATOM 3233 C CA . PRO A 1 430 ? -0.831 -19.672 2.568 1 91.44 430 PRO A CA 1
ATOM 3234 C C . PRO A 1 430 ? 0.027 -18.422 2.359 1 91.44 430 PRO A C 1
ATOM 3236 O O . PRO A 1 430 ? -0.458 -17.312 2.52 1 91.44 430 PRO A O 1
ATOM 3239 N N . THR A 1 431 ? 1.306 -18.594 1.984 1 91.56 431 THR A N 1
ATOM 3240 C CA . THR A 1 431 ? 2.209 -17.484 1.759 1 91.56 431 THR A CA 1
ATOM 3241 C C . THR A 1 431 ? 1.98 -16.875 0.377 1 91.56 431 THR A C 1
ATOM 3243 O O . THR A 1 431 ? 2.562 -15.836 0.045 1 91.56 431 THR A O 1
ATOM 3246 N N . SER A 1 432 ? 1.125 -17.547 -0.358 1 92.88 432 SER A N 1
ATOM 3247 C CA . SER A 1 432 ? 0.778 -17.031 -1.676 1 92.88 432 SER A CA 1
ATOM 3248 C C . SER A 1 432 ? -0.474 -16.156 -1.614 1 92.88 432 SER A C 1
ATOM 3250 O O . SER A 1 432 ? -1.556 -16.641 -1.273 1 92.88 432 SER A O 1
ATOM 3252 N N . ALA A 1 433 ? -0.297 -14.953 -1.904 1 89.38 433 ALA A N 1
ATOM 3253 C CA . ALA A 1 433 ? -1.432 -14.031 -1.944 1 89.38 433 ALA A CA 1
ATOM 3254 C C . ALA A 1 433 ? -2.453 -14.461 -2.99 1 89.38 433 ALA A C 1
ATOM 3256 O O . ALA A 1 433 ? -3.654 -14.242 -2.826 1 89.38 433 ALA A O 1
ATOM 3257 N N . VAL A 1 434 ? -2.004 -15.117 -3.973 1 93.06 434 VAL A N 1
ATOM 3258 C CA . VAL A 1 434 ? -2.857 -15.562 -5.07 1 93.06 434 VAL A CA 1
ATOM 3259 C C . VAL A 1 434 ? -3.758 -16.703 -4.59 1 93.06 434 VAL A C 1
ATOM 3261 O O . VAL A 1 434 ? -4.957 -16.719 -4.871 1 93.06 434 VAL A O 1
ATOM 3264 N N . VAL A 1 435 ? -3.174 -17.609 -3.828 1 95.38 435 VAL A N 1
ATOM 3265 C CA . VAL A 1 435 ? -3.941 -18.734 -3.301 1 95.38 435 VAL A CA 1
ATOM 3266 C C . VAL A 1 435 ? -4.98 -18.219 -2.305 1 95.38 435 VAL A C 1
ATOM 3268 O O . VAL A 1 435 ? -6.176 -18.484 -2.463 1 95.38 435 VAL A O 1
ATOM 3271 N N . MET A 1 436 ? -4.508 -17.453 -1.397 1 91.25 436 MET A N 1
ATOM 3272 C CA . MET A 1 436 ? -5.391 -17 -0.329 1 91.25 436 MET A CA 1
ATOM 3273 C C . MET A 1 436 ? -6.418 -16 -0.861 1 91.25 436 MET A C 1
ATOM 3275 O O . MET A 1 436 ? -7.578 -16.016 -0.441 1 91.25 436 MET A O 1
ATOM 3279 N N . GLY A 1 437 ? -5.973 -15.172 -1.694 1 89.88 437 GLY A N 1
ATOM 3280 C CA . GLY A 1 437 ? -6.895 -14.234 -2.311 1 89.88 437 GLY A CA 1
ATOM 3281 C C . GLY A 1 437 ? -7.961 -14.906 -3.15 1 89.88 437 GLY A C 1
ATOM 3282 O O . GLY A 1 437 ? -9.141 -14.57 -3.055 1 89.88 437 GLY A O 1
ATOM 3283 N N . GLY A 1 438 ? -7.547 -15.844 -3.998 1 94.19 438 GLY A N 1
ATOM 3284 C CA . GLY A 1 438 ? -8.492 -16.578 -4.812 1 94.19 438 GLY A CA 1
ATOM 3285 C C . GLY A 1 438 ? -9.523 -17.328 -3.99 1 94.19 438 GLY A C 1
ATOM 3286 O O . GLY A 1 438 ? -10.711 -17.328 -4.32 1 94.19 438 GLY A O 1
ATOM 3287 N N . LEU A 1 439 ? -9.086 -17.906 -2.93 1 94.62 439 LEU A N 1
ATOM 3288 C CA . LEU A 1 439 ? -9.977 -18.656 -2.047 1 94.62 439 LEU A CA 1
ATOM 3289 C C . LEU A 1 439 ? -10.961 -17.719 -1.359 1 94.62 439 LEU A C 1
ATOM 3291 O O . LEU A 1 439 ? -12.141 -18.047 -1.217 1 94.62 439 LEU A O 1
ATOM 3295 N N . ALA A 1 440 ? -10.445 -16.594 -1.028 1 88.31 440 ALA A N 1
ATOM 3296 C CA . ALA A 1 440 ? -11.305 -15.625 -0.352 1 88.31 440 ALA A CA 1
ATOM 3297 C C . ALA A 1 440 ? -12.391 -15.109 -1.287 1 88.31 440 ALA A C 1
ATOM 3299 O O . ALA A 1 440 ? -13.57 -15.062 -0.913 1 88.31 440 ALA A O 1
ATOM 3300 N N . ILE A 1 441 ? -12.016 -14.758 -2.414 1 87.75 441 ILE A N 1
ATOM 3301 C CA . ILE A 1 441 ? -12.969 -14.242 -3.387 1 87.75 441 ILE A CA 1
ATOM 3302 C C . ILE A 1 441 ? -13.969 -15.336 -3.764 1 87.75 441 ILE A C 1
ATOM 3304 O O . ILE A 1 441 ? -15.156 -15.055 -3.951 1 87.75 441 ILE A O 1
ATOM 3308 N N . GLY A 1 442 ? -13.523 -16.562 -3.84 1 93.94 442 GLY A N 1
ATOM 3309 C CA . GLY A 1 442 ? -14.375 -17.688 -4.215 1 93.94 442 GLY A CA 1
ATOM 3310 C C . GLY A 1 442 ? -15.172 -18.25 -3.053 1 93.94 442 GLY A C 1
ATOM 3311 O O . GLY A 1 442 ? -16 -19.141 -3.234 1 93.94 442 GLY A O 1
ATOM 3312 N N . ARG A 1 443 ? -14.922 -17.688 -1.889 1 92.81 443 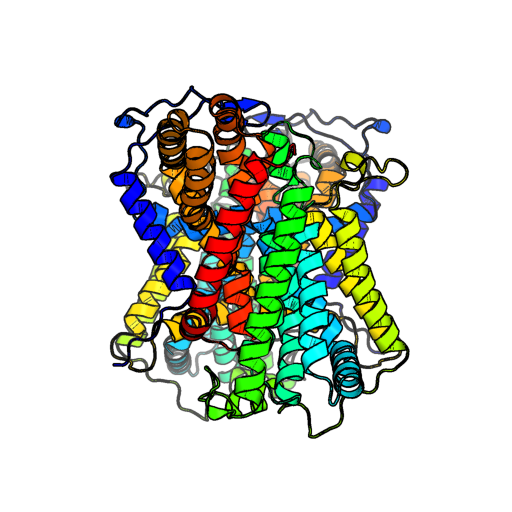ARG A N 1
ATOM 3313 C CA . ARG A 1 443 ? -15.586 -18.172 -0.681 1 92.81 443 ARG A CA 1
ATOM 3314 C C . ARG A 1 443 ? -15.336 -19.656 -0.48 1 92.81 443 ARG A C 1
ATOM 3316 O O . ARG A 1 443 ? -16.281 -20.422 -0.26 1 92.81 443 ARG A O 1
ATOM 3323 N N . VAL A 1 444 ? -14.156 -20.047 -0.598 1 95.44 444 VAL A N 1
ATOM 3324 C CA . VAL A 1 444 ? -13.703 -21.406 -0.32 1 95.44 444 VAL A CA 1
ATOM 3325 C C . VAL A 1 444 ? -12.742 -21.391 0.868 1 95.44 444 VAL A C 1
ATOM 3327 O O . VAL A 1 444 ? -11.609 -20.922 0.756 1 95.44 444 VAL A O 1
ATOM 3330 N N . PRO A 1 445 ? -13.172 -21.969 1.948 1 92.56 445 PRO A N 1
ATOM 3331 C CA . PRO A 1 445 ? -12.266 -22.016 3.094 1 92.56 445 PRO A CA 1
ATOM 3332 C C . PRO A 1 445 ? -10.969 -22.766 2.789 1 92.56 445 PRO A C 1
ATOM 3334 O O . PRO A 1 445 ? -10.984 -23.781 2.088 1 92.56 445 PRO A O 1
ATOM 3337 N N . TYR A 1 446 ? -9.906 -22.297 3.324 1 92.81 446 TYR A N 1
ATOM 3338 C CA . TYR A 1 446 ? -8.586 -22.844 3.066 1 92.81 446 TYR A CA 1
ATOM 3339 C C . TYR A 1 446 ? -8.539 -24.328 3.408 1 92.81 446 TYR A C 1
ATOM 3341 O O . TYR A 1 446 ? -7.941 -25.125 2.674 1 92.81 446 TYR A O 1
ATOM 3349 N N . GLY A 1 447 ? -9.148 -24.656 4.531 1 93.25 447 GLY A N 1
ATOM 3350 C CA . GLY A 1 447 ? -9.18 -26.062 4.926 1 93.25 447 GLY A CA 1
ATOM 3351 C C . GLY A 1 447 ? -9.836 -26.953 3.895 1 93.25 447 GLY A C 1
ATOM 3352 O O . GLY A 1 447 ? -9.352 -28.062 3.631 1 93.25 447 GLY A O 1
ATOM 3353 N N . LYS A 1 448 ? -10.867 -26.516 3.312 1 95.56 448 LYS A N 1
ATOM 3354 C CA . LYS A 1 448 ? -11.57 -27.266 2.285 1 95.56 448 LYS A CA 1
ATOM 3355 C C . LYS A 1 448 ? -10.75 -27.359 1.005 1 95.56 448 LYS A C 1
ATOM 3357 O O . LYS A 1 448 ? -10.805 -28.359 0.293 1 95.56 448 LYS A O 1
ATOM 3362 N N . TRP A 1 449 ? -10.031 -26.312 0.743 1 96.75 449 TRP A N 1
ATOM 3363 C CA . TRP A 1 449 ? -9.141 -26.344 -0.415 1 96.75 449 TRP A CA 1
ATOM 3364 C C . TRP A 1 449 ? -8.055 -27.391 -0.234 1 96.75 449 TRP A C 1
ATOM 3366 O O . TRP A 1 449 ? -7.746 -28.141 -1.164 1 96.75 449 TRP A O 1
ATOM 3376 N N . LEU A 1 450 ? -7.469 -27.469 0.988 1 96.25 450 LEU A N 1
ATOM 3377 C CA . LEU A 1 450 ? -6.445 -28.469 1.276 1 96.25 450 LEU A CA 1
ATOM 3378 C C . LEU A 1 450 ? -6.988 -29.875 1.076 1 96.25 450 LEU A C 1
ATOM 3380 O O . LEU A 1 450 ? -6.305 -30.75 0.519 1 96.25 450 LEU A O 1
ATOM 3384 N N . LYS A 1 451 ? -8.18 -30.062 1.51 1 96.5 451 LYS A N 1
ATOM 3385 C CA . LYS A 1 451 ? -8.828 -31.359 1.35 1 96.5 451 LYS A CA 1
ATOM 3386 C C . LYS A 1 451 ? -9.039 -31.703 -0.125 1 96.5 451 LYS A C 1
ATOM 3388 O O . LYS A 1 451 ? -8.93 -32.844 -0.525 1 96.5 451 LYS A O 1
ATOM 3393 N N . TYR A 1 452 ? -9.305 -30.719 -0.866 1 97.75 452 TYR A N 1
ATOM 3394 C CA . TYR A 1 452 ? -9.531 -30.875 -2.297 1 97.75 452 TYR A CA 1
ATOM 3395 C C . TYR A 1 452 ? -8.219 -31.141 -3.033 1 97.75 452 TYR A C 1
ATOM 3397 O O . TYR A 1 452 ? -8.125 -32.094 -3.82 1 97.75 452 TYR A O 1
ATOM 3405 N N . VAL A 1 453 ? -7.18 -30.375 -2.746 1 98.25 453 VAL A N 1
ATOM 3406 C CA . VAL A 1 453 ? -6.059 -30.25 -3.67 1 98.25 453 VAL A CA 1
ATOM 3407 C C . VAL A 1 453 ? -4.961 -31.234 -3.279 1 98.25 453 VAL A C 1
ATOM 3409 O O . VAL A 1 453 ? -4.086 -31.562 -4.09 1 98.25 453 VAL A O 1
ATOM 3412 N N . TRP A 1 454 ? -4.926 -31.828 -2.072 1 97.81 454 TRP A N 1
ATOM 3413 C CA . TRP A 1 454 ? -3.793 -32.625 -1.594 1 97.81 454 TRP A CA 1
ATOM 3414 C C . TRP A 1 454 ? -3.523 -33.781 -2.514 1 97.81 454 TRP A C 1
ATOM 3416 O O . TRP A 1 454 ? -2.369 -34.156 -2.762 1 97.81 454 TRP A O 1
ATOM 3426 N N . LYS A 1 455 ? -4.555 -34.469 -3.021 1 98 455 LYS A N 1
ATOM 3427 C CA . LYS A 1 455 ? -4.348 -35.594 -3.938 1 98 455 LYS A CA 1
ATOM 3428 C C . LYS A 1 455 ? -3.688 -35.125 -5.23 1 98 455 LYS A C 1
ATOM 3430 O O . LYS A 1 455 ? -2.834 -35.812 -5.785 1 98 455 LYS A O 1
ATOM 3435 N N . PHE A 1 456 ? -4.156 -34 -5.656 1 98.62 456 PHE A N 1
ATOM 3436 C CA . PHE A 1 456 ? -3.564 -33.438 -6.871 1 98.62 456 PHE A CA 1
ATOM 3437 C C . PHE A 1 456 ? -2.094 -33.094 -6.652 1 98.62 456 PHE A C 1
ATOM 3439 O O . PHE A 1 456 ? -1.269 -33.281 -7.547 1 98.62 456 PHE A O 1
ATOM 3446 N N . LEU A 1 457 ? -1.755 -32.562 -5.461 1 98.62 457 LEU A N 1
ATOM 3447 C CA . LEU A 1 457 ? -0.372 -32.25 -5.129 1 98.62 457 LEU A CA 1
ATOM 3448 C C . LEU A 1 457 ? 0.515 -33.5 -5.223 1 98.62 457 LEU A C 1
ATOM 3450 O O . LEU A 1 457 ? 1.644 -33.406 -5.715 1 98.62 457 LEU A O 1
ATOM 3454 N N . VAL A 1 458 ? 0.033 -34.594 -4.785 1 98.44 458 VAL A N 1
ATOM 3455 C CA . VAL A 1 458 ? 0.792 -35.844 -4.844 1 98.44 458 VAL A CA 1
ATOM 3456 C C . VAL A 1 458 ? 1 -36.25 -6.301 1 98.44 458 VAL A C 1
ATOM 3458 O O . VAL A 1 458 ? 2.1 -36.656 -6.688 1 98.44 458 VAL A O 1
ATOM 3461 N N . ILE A 1 459 ? -0.045 -36.125 -7.062 1 98.56 459 ILE A N 1
ATOM 3462 C CA . ILE A 1 459 ? 0.011 -36.5 -8.477 1 98.56 459 ILE A CA 1
ATOM 3463 C C . ILE A 1 459 ? 1.045 -35.625 -9.188 1 98.56 459 ILE A C 1
ATOM 3465 O O . ILE A 1 459 ? 1.897 -36.156 -9.914 1 98.56 459 ILE A O 1
ATOM 3469 N N . ILE A 1 460 ? 0.962 -34.375 -8.961 1 98.56 460 ILE A N 1
ATOM 3470 C CA . ILE A 1 460 ? 1.846 -33.438 -9.641 1 98.56 460 ILE A CA 1
ATOM 3471 C C . ILE A 1 460 ? 3.275 -33.594 -9.141 1 98.56 460 ILE A C 1
ATOM 3473 O O . ILE A 1 460 ? 4.234 -33.438 -9.898 1 98.56 460 ILE A O 1
ATOM 3477 N N . PHE A 1 461 ? 3.426 -33.906 -7.852 1 98.62 461 PHE A N 1
ATOM 3478 C CA . PHE A 1 461 ? 4.734 -34.188 -7.262 1 98.62 461 PHE A CA 1
ATOM 3479 C C . PHE A 1 461 ? 5.422 -35.312 -7.98 1 98.62 461 PHE A C 1
ATOM 3481 O O . PHE A 1 461 ? 6.578 -35.219 -8.391 1 98.62 461 PHE A O 1
ATOM 3488 N N . ILE A 1 462 ? 4.73 -36.406 -8.172 1 98.62 462 ILE A N 1
ATOM 3489 C CA . ILE A 1 462 ? 5.27 -37.594 -8.836 1 98.62 462 ILE A CA 1
ATOM 3490 C C . ILE A 1 462 ? 5.551 -37.281 -10.305 1 98.62 462 ILE A C 1
ATOM 3492 O O . ILE A 1 462 ? 6.605 -37.656 -10.828 1 98.62 462 ILE A O 1
ATOM 3496 N N . MET A 1 463 ? 4.625 -36.594 -10.914 1 98.5 463 MET A N 1
ATOM 3497 C CA . MET A 1 463 ? 4.805 -36.219 -12.312 1 98.5 463 MET A CA 1
ATOM 3498 C C . MET A 1 463 ? 6.059 -35.375 -12.492 1 98.5 463 MET A C 1
ATOM 3500 O O . MET A 1 463 ? 6.82 -35.594 -13.445 1 98.5 463 MET A O 1
ATOM 3504 N N . THR A 1 464 ? 6.289 -34.406 -11.586 1 98.56 464 THR A N 1
ATOM 3505 C CA . THR A 1 464 ? 7.438 -33.5 -11.672 1 98.56 464 THR A CA 1
ATOM 3506 C C . THR A 1 464 ? 8.742 -34.281 -11.508 1 98.56 464 THR A C 1
ATOM 3508 O O . THR A 1 464 ? 9.703 -34.062 -12.242 1 98.56 464 THR A O 1
ATOM 3511 N N . ILE A 1 465 ? 8.781 -35.219 -10.547 1 98.31 465 ILE A N 1
ATOM 3512 C CA . ILE A 1 465 ? 9.969 -36.031 -10.328 1 98.31 465 ILE A CA 1
ATOM 3513 C C . ILE A 1 465 ? 10.273 -36.844 -11.578 1 98.31 465 ILE A C 1
ATOM 3515 O O . ILE A 1 465 ? 11.422 -36.906 -12.031 1 98.31 465 ILE A O 1
ATOM 3519 N N . LEU A 1 466 ? 9.281 -37.469 -12.164 1 98.19 466 LEU A N 1
ATOM 3520 C CA . LEU A 1 466 ? 9.461 -38.281 -13.367 1 98.19 466 LEU A CA 1
ATOM 3521 C C . LEU A 1 466 ? 9.938 -37.438 -14.531 1 98.19 466 LEU A C 1
ATOM 3523 O O . LEU A 1 466 ? 10.805 -37.844 -15.305 1 98.19 466 LEU A O 1
ATOM 3527 N N . ALA A 1 467 ? 9.398 -36.281 -14.648 1 97.81 467 ALA A N 1
ATOM 3528 C CA . ALA A 1 467 ? 9.789 -35.375 -15.727 1 97.81 467 ALA A CA 1
ATOM 3529 C C . ALA A 1 467 ? 11.242 -34.906 -15.562 1 97.81 467 ALA A C 1
ATOM 3531 O O . ALA A 1 467 ? 11.977 -34.812 -16.547 1 97.81 467 ALA A O 1
ATOM 3532 N N . LEU A 1 468 ? 11.609 -34.594 -14.344 1 97.62 468 LEU A N 1
ATOM 3533 C CA . LEU A 1 468 ? 12.984 -34.156 -14.078 1 97.62 468 LEU A CA 1
ATOM 3534 C C . LEU A 1 468 ? 13.969 -35.281 -14.391 1 97.62 468 LEU A C 1
ATOM 3536 O O . LEU A 1 468 ? 15.031 -35.062 -14.969 1 97.62 468 LEU A O 1
ATOM 3540 N N . ILE A 1 469 ? 13.578 -36.531 -14.008 1 97.12 469 ILE A N 1
ATOM 3541 C CA . ILE A 1 469 ? 14.422 -37.688 -14.32 1 97.12 469 ILE A CA 1
ATOM 3542 C C . ILE A 1 469 ? 14.523 -37.844 -15.828 1 97.12 469 ILE A C 1
ATOM 3544 O O . ILE A 1 469 ? 15.602 -38.094 -16.359 1 97.12 469 ILE A O 1
ATOM 3548 N N . LEU A 1 470 ? 13.43 -37.719 -16.5 1 96.69 470 LEU A N 1
ATOM 3549 C CA . LEU A 1 470 ? 13.422 -37.781 -17.969 1 96.69 470 LEU A CA 1
ATOM 3550 C C . LEU A 1 470 ? 14.344 -36.75 -18.578 1 96.69 470 LEU A C 1
ATOM 3552 O O . LEU A 1 470 ? 14.992 -37 -19.594 1 96.69 470 LEU A O 1
ATOM 3556 N N . GLY A 1 471 ? 14.367 -35.562 -17.953 1 95.56 471 GLY A N 1
ATOM 3557 C CA . GLY A 1 471 ? 15.195 -34.469 -18.438 1 95.56 471 GLY A CA 1
ATOM 3558 C C . GLY A 1 471 ? 16.688 -34.781 -18.406 1 95.56 471 GLY A C 1
ATOM 3559 O O . GLY A 1 471 ? 17.453 -34.188 -19.156 1 95.56 471 GLY A O 1
ATOM 3560 N N . LEU A 1 472 ? 17.094 -35.719 -17.547 1 94.56 472 LEU A N 1
ATOM 3561 C CA . LEU A 1 472 ? 18.484 -36.125 -17.469 1 94.56 472 LEU A CA 1
ATOM 3562 C C . LEU A 1 472 ? 18.906 -36.875 -18.719 1 94.56 472 LEU A C 1
ATOM 3564 O O . LEU A 1 472 ? 20.094 -36.938 -19.047 1 94.56 472 LEU A O 1
ATOM 3568 N N . TYR A 1 473 ? 17.859 -37.406 -19.375 1 91.75 473 TYR A N 1
ATOM 3569 C CA . TYR A 1 473 ? 18.172 -38.281 -20.5 1 91.75 473 TYR A CA 1
ATOM 3570 C C . TYR A 1 473 ? 17.859 -37.562 -21.828 1 91.75 473 TYR A C 1
ATOM 3572 O O . TYR A 1 473 ? 18.219 -38.062 -22.891 1 91.75 473 TYR A O 1
ATOM 3580 N N . ILE A 1 474 ? 17.109 -36.594 -21.734 1 82.19 474 ILE A N 1
ATOM 3581 C CA . ILE A 1 474 ? 16.797 -35.812 -22.938 1 82.19 474 ILE A CA 1
ATOM 3582 C C . ILE A 1 474 ? 17.844 -34.719 -23.125 1 82.19 474 ILE A C 1
ATOM 3584 O O . ILE A 1 474 ? 18.219 -34.031 -22.172 1 82.19 474 ILE A O 1
ATOM 3588 N N . ASN A 1 475 ? 18.859 -34.781 -23.969 1 61.69 475 ASN A N 1
ATOM 3589 C CA . ASN A 1 475 ? 19.891 -33.781 -24.25 1 61.69 475 ASN A CA 1
ATOM 3590 C C . ASN A 1 475 ? 19.312 -32.375 -24.359 1 61.69 475 ASN A C 1
ATOM 3592 O O . ASN A 1 475 ? 18.797 -31.984 -25.406 1 61.69 475 ASN A O 1
ATOM 3596 N N . ILE A 1 476 ? 18.922 -31.844 -23.219 1 52.47 476 ILE A N 1
ATOM 3597 C CA . ILE A 1 476 ? 18.328 -30.516 -23.281 1 52.47 476 ILE A CA 1
ATOM 3598 C C . ILE A 1 476 ? 19.406 -29.469 -23 1 52.47 476 ILE A C 1
ATOM 3600 O O . ILE A 1 476 ? 20.266 -29.672 -22.141 1 52.47 476 ILE A O 1
ATOM 3604 N N . MET B 1 1 ? -25.125 22.344 -16.828 1 34.84 1 MET B N 1
ATOM 3605 C CA . MET B 1 1 ? -24.438 21.344 -16.016 1 34.84 1 MET B CA 1
ATOM 3606 C C . MET B 1 1 ? -23.578 22 -14.93 1 34.84 1 MET B C 1
ATOM 3608 O O . MET B 1 1 ? -22.828 22.922 -15.211 1 34.84 1 MET B O 1
ATOM 3612 N N . LYS B 1 2 ? -24.156 22.188 -13.734 1 51.69 2 LYS B N 1
ATOM 3613 C CA . LYS B 1 2 ? -23.484 22.891 -12.641 1 51.69 2 LYS B CA 1
ATOM 3614 C C . LYS B 1 2 ? -22.078 22.344 -12.43 1 51.69 2 LYS B C 1
ATOM 3616 O O . LYS B 1 2 ? -21.859 21.141 -12.445 1 51.69 2 LYS B O 1
ATOM 3621 N N . PHE B 1 3 ? -21.094 23.062 -12.648 1 65.5 3 PHE B N 1
ATOM 3622 C CA . PHE B 1 3 ? -19.688 22.703 -12.492 1 65.5 3 PHE B CA 1
ATOM 3623 C C . PHE B 1 3 ? -19.453 22.047 -11.141 1 65.5 3 PHE B C 1
ATOM 3625 O O . PHE B 1 3 ? -19.797 22.609 -10.102 1 65.5 3 PHE B O 1
ATOM 3632 N N . LYS B 1 4 ? -19.172 20.828 -11.18 1 78.62 4 LYS B N 1
ATOM 3633 C CA . LYS B 1 4 ? -18.812 20.109 -9.961 1 78.62 4 LYS B CA 1
ATOM 3634 C C . LYS B 1 4 ? -17.297 20.031 -9.805 1 78.62 4 LYS B C 1
ATOM 3636 O O . LYS B 1 4 ? -16.578 19.719 -10.758 1 78.62 4 LYS B O 1
ATOM 3641 N N . MET B 1 5 ? -16.828 20.422 -8.648 1 82.56 5 MET B N 1
ATOM 3642 C CA . MET B 1 5 ? -15.398 20.375 -8.375 1 82.56 5 MET B CA 1
ATOM 3643 C C . MET B 1 5 ? -14.859 18.953 -8.547 1 82.56 5 MET B C 1
ATOM 3645 O O . MET B 1 5 ? -15.477 18 -8.086 1 82.56 5 MET B O 1
ATOM 3649 N N . PRO B 1 6 ? -13.758 18.844 -9.305 1 87.94 6 PRO B N 1
ATOM 3650 C CA . PRO B 1 6 ? -13.164 17.516 -9.492 1 87.94 6 PRO B CA 1
ATOM 3651 C C . PRO B 1 6 ? -12.695 16.891 -8.18 1 87.94 6 PRO B C 1
ATOM 3653 O O . PRO B 1 6 ? -12.516 17.609 -7.18 1 87.94 6 PRO B O 1
ATOM 3656 N N . THR B 1 7 ? -12.578 15.625 -8.164 1 89 7 THR B N 1
ATOM 3657 C CA . THR B 1 7 ? -12.078 14.898 -7 1 89 7 THR B CA 1
ATOM 3658 C C . THR B 1 7 ? -10.602 15.219 -6.758 1 89 7 THR B C 1
ATOM 3660 O O . THR B 1 7 ? -9.938 15.805 -7.613 1 89 7 THR B O 1
ATOM 3663 N N . ALA B 1 8 ? -10.164 14.836 -5.59 1 87.56 8 ALA B N 1
ATOM 3664 C CA . ALA B 1 8 ? -8.758 15.039 -5.223 1 87.56 8 ALA B CA 1
ATOM 3665 C C . ALA B 1 8 ? -7.832 14.344 -6.215 1 87.56 8 ALA B C 1
ATOM 3667 O O . ALA B 1 8 ? -6.793 14.898 -6.59 1 87.56 8 ALA B O 1
ATOM 3668 N N . TYR B 1 9 ? -8.18 13.195 -6.707 1 93 9 TYR B N 1
ATOM 3669 C CA . TYR B 1 9 ? -7.355 12.414 -7.625 1 93 9 TYR B CA 1
ATOM 3670 C C . TYR B 1 9 ? -7.168 13.148 -8.945 1 93 9 TYR B C 1
ATOM 3672 O O . TYR B 1 9 ? -6.055 13.234 -9.469 1 93 9 TYR B O 1
ATOM 3680 N N . THR B 1 10 ? -8.227 13.641 -9.422 1 93.12 10 THR B N 1
ATOM 3681 C CA . THR B 1 10 ? -8.203 14.352 -10.695 1 93.12 10 THR B CA 1
ATOM 3682 C C . THR B 1 10 ? -7.371 15.625 -10.586 1 93.12 10 THR B C 1
ATOM 3684 O O . THR B 1 10 ? -6.598 15.945 -11.492 1 93.12 10 THR B O 1
ATOM 3687 N N . ILE B 1 11 ? -7.562 16.266 -9.469 1 90.88 11 ILE B N 1
ATOM 3688 C CA . ILE B 1 11 ? -6.797 17.484 -9.242 1 90.88 11 ILE B CA 1
ATOM 3689 C C . ILE B 1 11 ? -5.309 17.172 -9.188 1 90.88 11 ILE B C 1
ATOM 3691 O O . ILE B 1 11 ? -4.488 17.859 -9.789 1 90.88 11 ILE B O 1
ATOM 3695 N N . LEU B 1 12 ? -4.965 16.156 -8.516 1 93.12 12 LEU B N 1
ATOM 3696 C CA . LEU B 1 12 ? -3.566 15.773 -8.336 1 93.12 12 LEU B CA 1
ATOM 3697 C C . LEU B 1 12 ? -2.939 15.375 -9.672 1 93.12 12 LEU B C 1
ATOM 3699 O O . LEU B 1 12 ? -1.804 15.758 -9.969 1 93.12 12 LEU B O 1
ATOM 3703 N N . VAL B 1 13 ? -3.635 14.648 -10.492 1 94.94 13 VAL B N 1
ATOM 3704 C CA . VAL B 1 13 ? -3.121 14.25 -11.797 1 94.94 13 VAL B CA 1
ATOM 3705 C C . VAL B 1 13 ? -2.947 15.477 -12.688 1 94.94 13 VAL B C 1
ATOM 3707 O O . VAL B 1 13 ? -1.979 15.57 -13.438 1 94.94 13 VAL B O 1
ATOM 3710 N N . ALA B 1 14 ? -3.887 16.391 -12.602 1 94.88 14 ALA B N 1
ATOM 3711 C CA . ALA B 1 14 ? -3.771 17.625 -13.352 1 94.88 14 ALA B CA 1
ATOM 3712 C C . ALA B 1 14 ? -2.516 18.391 -12.953 1 94.88 14 ALA B C 1
ATOM 3714 O O . ALA B 1 14 ? -1.819 18.953 -13.812 1 94.88 14 ALA B O 1
ATOM 3715 N N . ILE B 1 15 ? -2.248 18.422 -11.68 1 93.94 15 ILE B N 1
ATOM 3716 C CA . ILE B 1 15 ? -1.06 19.109 -11.195 1 93.94 15 ILE B CA 1
ATOM 3717 C C . ILE B 1 15 ? 0.194 18.406 -11.703 1 93.94 15 ILE B C 1
ATOM 3719 O O . ILE B 1 15 ? 1.166 19.062 -12.094 1 93.94 15 ILE B O 1
ATOM 3723 N N . ILE B 1 16 ? 0.217 17.078 -11.711 1 96.38 16 ILE B N 1
ATOM 3724 C CA . ILE B 1 16 ? 1.338 16.312 -12.234 1 96.38 16 ILE B CA 1
ATOM 3725 C C . ILE B 1 16 ? 1.585 16.688 -13.695 1 96.38 16 ILE B C 1
ATOM 3727 O O . ILE B 1 16 ? 2.73 16.891 -14.109 1 96.38 16 ILE B O 1
ATOM 3731 N N . ILE B 1 17 ? 0.542 16.828 -14.453 1 97.31 17 ILE B N 1
ATOM 3732 C CA . ILE B 1 17 ? 0.645 17.172 -15.867 1 97.31 17 ILE B CA 1
ATOM 3733 C C . ILE B 1 17 ? 1.221 18.578 -16 1 97.31 17 ILE B C 1
ATOM 3735 O O . ILE B 1 17 ? 2.109 18.828 -16.828 1 97.31 17 ILE B O 1
ATOM 3739 N N . VAL B 1 18 ? 0.73 19.484 -15.195 1 96.44 18 VAL B N 1
ATOM 3740 C CA . VAL B 1 18 ? 1.202 20.875 -15.242 1 96.44 18 VAL B CA 1
ATOM 3741 C C . VAL B 1 18 ? 2.691 20.922 -14.914 1 96.44 18 VAL B C 1
ATOM 3743 O O . VAL B 1 18 ? 3.461 21.609 -15.586 1 96.44 18 VAL B O 1
ATOM 3746 N N . VAL B 1 19 ? 3.111 20.188 -13.93 1 95.75 19 VAL B N 1
ATOM 3747 C CA . VAL B 1 19 ? 4.516 20.172 -13.539 1 95.75 19 VAL B CA 1
ATOM 3748 C C . VAL B 1 19 ? 5.355 19.531 -14.633 1 95.75 19 VAL B C 1
ATOM 3750 O O . VAL B 1 19 ? 6.477 19.969 -14.906 1 95.75 19 VAL B O 1
ATOM 3753 N N . ALA B 1 20 ? 4.836 18.469 -15.227 1 97 20 ALA B N 1
ATOM 3754 C CA . ALA B 1 20 ? 5.535 17.859 -16.344 1 97 20 ALA B CA 1
ATOM 3755 C C . ALA B 1 20 ? 5.758 18.859 -17.469 1 97 20 ALA B C 1
ATOM 3757 O O . ALA B 1 20 ? 6.84 18.906 -18.062 1 97 20 ALA B O 1
ATOM 3758 N N . ILE B 1 21 ? 4.75 19.656 -17.781 1 97.06 21 ILE B N 1
ATOM 3759 C CA . ILE B 1 21 ? 4.855 20.688 -18.797 1 97.06 21 ILE B CA 1
ATOM 3760 C C . ILE B 1 21 ? 5.91 21.719 -18.391 1 97.06 21 ILE B C 1
ATOM 3762 O O . ILE B 1 21 ? 6.699 22.172 -19.234 1 97.06 21 ILE B O 1
ATOM 3766 N N . LEU B 1 22 ? 5.98 22.031 -17.141 1 95.25 22 LEU B N 1
ATOM 3767 C CA . LEU B 1 22 ? 6.945 23 -16.641 1 95.25 22 LEU B CA 1
ATOM 3768 C C . LEU B 1 22 ? 8.375 22.5 -16.844 1 95.25 22 LEU B C 1
ATOM 3770 O O . LEU B 1 22 ? 9.297 23.297 -17 1 95.25 22 LEU B O 1
ATOM 3774 N N . THR B 1 23 ? 8.562 21.172 -16.812 1 94.75 23 THR B N 1
ATOM 3775 C CA . THR B 1 23 ? 9.906 20.625 -17 1 94.75 23 THR B CA 1
ATOM 3776 C C . THR B 1 23 ? 10.414 20.906 -18.406 1 94.75 23 THR B C 1
ATOM 3778 O O . THR B 1 23 ? 11.609 20.781 -18.672 1 94.75 23 THR B O 1
ATOM 3781 N N . TRP B 1 24 ? 9.492 21.25 -19.312 1 94.5 24 TRP B N 1
ATOM 3782 C CA . TRP B 1 24 ? 9.867 21.578 -20.688 1 94.5 24 TRP B CA 1
ATOM 3783 C C . TRP B 1 24 ? 10.195 23.062 -20.812 1 94.5 24 TRP B C 1
ATOM 3785 O O . TRP B 1 24 ? 10.812 23.484 -21.797 1 94.5 24 TRP B O 1
ATOM 3795 N N . ILE B 1 25 ? 9.797 23.844 -19.844 1 93.62 25 ILE B N 1
ATOM 3796 C CA . ILE B 1 25 ? 9.914 25.297 -19.906 1 93.62 25 ILE B CA 1
ATOM 3797 C C . ILE B 1 25 ? 11.008 25.781 -18.953 1 93.62 25 ILE B C 1
ATOM 3799 O O . ILE B 1 25 ? 11.852 26.594 -19.328 1 93.62 25 ILE B O 1
ATOM 3803 N N . VAL B 1 26 ? 11 25.266 -17.75 1 93.12 26 VAL B N 1
ATOM 3804 C CA . VAL B 1 26 ? 11.961 25.656 -16.719 1 93.12 26 VAL B CA 1
ATOM 3805 C C . VAL B 1 26 ? 13.297 24.969 -16.984 1 93.12 26 VAL B C 1
ATOM 3807 O O . VAL B 1 26 ? 13.344 23.75 -17.172 1 93.12 26 VAL B O 1
ATOM 3810 N N . PRO B 1 27 ? 14.328 25.734 -17.016 1 92.25 27 PRO B N 1
ATOM 3811 C CA . PRO B 1 27 ? 15.633 25.109 -17.234 1 92.25 27 PRO B CA 1
ATOM 3812 C C . PRO B 1 27 ? 15.992 24.094 -16.141 1 92.25 27 PRO B C 1
ATOM 3814 O O . PRO B 1 27 ? 15.711 24.312 -14.969 1 92.25 27 PRO B O 1
ATOM 3817 N N . ALA B 1 28 ? 16.594 23 -16.516 1 93.56 28 ALA B N 1
ATOM 3818 C CA . ALA B 1 28 ? 17.078 22 -15.562 1 93.56 28 ALA B CA 1
ATOM 3819 C C . ALA B 1 28 ? 18.391 22.422 -14.93 1 93.56 28 ALA B C 1
ATOM 3821 O O . ALA B 1 28 ? 19.219 23.078 -15.57 1 93.56 28 ALA B O 1
ATOM 3822 N N . GLY B 1 29 ? 18.562 22.125 -13.656 1 93.38 29 GLY B N 1
ATOM 3823 C CA . GLY B 1 29 ? 19.797 22.438 -12.938 1 93.38 29 GLY B CA 1
ATOM 3824 C C . GLY B 1 29 ? 20.016 21.547 -11.719 1 93.38 29 GLY B C 1
ATOM 3825 O O . GLY B 1 29 ? 19.141 20.766 -11.352 1 93.38 29 GLY B O 1
ATOM 3826 N N . GLU B 1 30 ? 21.172 21.578 -11.234 1 92.69 30 GLU B N 1
ATOM 3827 C CA . GLU B 1 30 ? 21.5 20.75 -10.086 1 92.69 30 GLU B CA 1
ATOM 3828 C C . GLU B 1 30 ? 22.469 21.453 -9.148 1 92.69 30 GLU B C 1
ATOM 3830 O O . GLU B 1 30 ? 23.234 22.328 -9.578 1 92.69 30 GLU B O 1
ATOM 3835 N N . TYR B 1 31 ? 22.297 21.125 -7.906 1 91.38 31 TYR B N 1
ATOM 3836 C CA . TYR B 1 31 ? 23.281 21.5 -6.91 1 91.38 31 TYR B CA 1
ATOM 3837 C C . TYR B 1 31 ? 24.266 20.359 -6.66 1 91.38 31 TYR B C 1
ATOM 3839 O O . TYR B 1 31 ? 23.922 19.203 -6.832 1 91.38 31 TYR B O 1
ATOM 3847 N N . GLU B 1 32 ? 25.453 20.766 -6.297 1 90.75 32 GLU B N 1
ATOM 3848 C CA . GLU B 1 32 ? 26.328 19.75 -5.742 1 90.75 32 GLU B CA 1
ATOM 3849 C C . GLU B 1 32 ? 25.812 19.219 -4.41 1 90.75 32 GLU B C 1
ATOM 3851 O O . GLU B 1 32 ? 25.219 19.969 -3.635 1 90.75 32 GLU B O 1
ATOM 3856 N N . LEU B 1 33 ? 25.984 17.906 -4.297 1 89.44 33 LEU B N 1
ATOM 3857 C CA . LEU B 1 33 ? 25.516 17.297 -3.057 1 89.44 33 LEU B CA 1
ATOM 3858 C C . LEU B 1 33 ? 26.672 17.094 -2.078 1 89.44 33 LEU B C 1
ATOM 3860 O O . LEU B 1 33 ? 27.766 16.672 -2.479 1 89.44 33 LEU B O 1
ATOM 3864 N N . GLY B 1 34 ? 26.469 17.5 -0.877 1 86.31 34 GLY B N 1
ATOM 3865 C CA . GLY B 1 34 ? 27.453 17.328 0.178 1 86.31 34 GLY B CA 1
ATOM 3866 C C . GLY B 1 34 ? 27.172 16.156 1.086 1 86.31 34 GLY B C 1
ATOM 3867 O O . GLY B 1 34 ? 26.734 15.094 0.621 1 86.31 34 GLY B O 1
ATOM 3868 N N . GLU B 1 35 ? 27.547 16.344 2.381 1 78 35 GLU B N 1
ATOM 3869 C CA . GLU B 1 35 ? 27.297 15.297 3.375 1 78 35 GLU B CA 1
ATOM 3870 C C . GLU B 1 35 ? 25.812 14.953 3.463 1 78 35 GLU B C 1
ATOM 3872 O O . GLU B 1 35 ? 24.953 15.836 3.379 1 78 35 GLU B O 1
ATOM 3877 N N . ASN B 1 36 ? 25.375 13.703 3.521 1 73.5 36 ASN B N 1
ATOM 3878 C CA . ASN B 1 36 ? 24.016 13.195 3.645 1 73.5 36 ASN B CA 1
ATOM 3879 C C . ASN B 1 36 ? 23.172 13.555 2.43 1 73.5 36 ASN B C 1
ATOM 3881 O O . ASN B 1 36 ? 21.969 13.828 2.559 1 73.5 36 ASN B O 1
ATOM 3885 N N . ASP B 1 37 ? 23.781 14.016 1.309 1 80.12 37 ASP B N 1
ATOM 3886 C CA . ASP B 1 37 ? 23.125 14.289 0.03 1 80.12 37 ASP B CA 1
ATOM 3887 C C . ASP B 1 37 ? 22.375 15.609 0.071 1 80.12 37 ASP B C 1
ATOM 3889 O O . ASP B 1 37 ? 21.359 15.781 -0.612 1 80.12 37 ASP B O 1
ATOM 3893 N N . ALA B 1 38 ? 22.828 16.531 0.979 1 85.06 38 ALA B N 1
ATOM 3894 C CA . ALA B 1 38 ? 22.234 17.859 1.068 1 85.06 38 ALA B CA 1
ATOM 3895 C C . ALA B 1 38 ? 22.828 18.812 0.023 1 85.06 38 ALA B C 1
ATOM 3897 O O . ALA B 1 38 ? 24.031 18.781 -0.233 1 85.06 38 ALA B O 1
ATOM 3898 N N . PRO B 1 39 ? 21.953 19.578 -0.614 1 88.62 39 PRO B N 1
ATOM 3899 C CA . PRO B 1 39 ? 22.484 20.531 -1.593 1 88.62 39 PRO B CA 1
ATOM 3900 C C . PRO B 1 39 ? 23.391 21.578 -0.962 1 88.62 39 PRO B C 1
ATOM 3902 O O . PRO B 1 39 ? 23.141 22.047 0.155 1 88.62 39 PRO B O 1
ATOM 3905 N N . VAL B 1 40 ? 24.5 21.922 -1.684 1 88.38 40 VAL B N 1
ATOM 3906 C CA . VAL B 1 40 ? 25.469 22.906 -1.21 1 88.38 40 VAL B CA 1
ATOM 3907 C C . VAL B 1 40 ? 25.156 24.266 -1.818 1 88.38 40 VAL B C 1
ATOM 3909 O O . VAL B 1 40 ? 25.156 24.438 -3.041 1 88.38 40 VAL B O 1
ATOM 3912 N N . PRO B 1 41 ? 24.938 25.266 -0.923 1 86.5 41 PRO B N 1
ATOM 3913 C CA . PRO B 1 41 ? 24.609 26.609 -1.418 1 86.5 41 PRO B CA 1
ATOM 3914 C C . PRO B 1 41 ? 25.688 27.188 -2.332 1 86.5 41 PRO B C 1
ATOM 3916 O O . PRO B 1 41 ? 26.875 26.984 -2.086 1 86.5 41 PRO B O 1
ATOM 3919 N N . GLY B 1 42 ? 25.234 27.859 -3.404 1 86.56 42 GLY B N 1
ATOM 3920 C CA . GLY B 1 42 ? 26.141 28.562 -4.289 1 86.56 42 GLY B CA 1
ATOM 3921 C C . GLY B 1 42 ? 26.719 27.688 -5.387 1 86.56 42 GLY B C 1
ATOM 3922 O O . GLY B 1 42 ? 27.516 28.141 -6.207 1 86.56 42 GLY B O 1
ATOM 3923 N N . THR B 1 43 ? 26.281 26.484 -5.469 1 91.06 43 THR B N 1
ATOM 3924 C CA . THR B 1 43 ? 26.891 25.562 -6.418 1 91.06 43 THR B CA 1
ATOM 3925 C C . THR B 1 43 ? 25.938 25.266 -7.57 1 91.06 43 THR B C 1
ATOM 3927 O O . THR B 1 43 ? 26.188 24.375 -8.375 1 91.06 43 THR B O 1
ATOM 3930 N N . TYR B 1 44 ? 24.875 25.969 -7.66 1 93 44 TYR B N 1
ATOM 3931 C CA . TYR B 1 44 ? 23.891 25.703 -8.695 1 93 44 TYR B CA 1
ATOM 3932 C C . TYR B 1 44 ? 24.516 25.766 -10.086 1 93 44 TYR B C 1
ATOM 3934 O O . TYR B 1 44 ? 25.297 26.672 -10.383 1 93 44 TYR B O 1
ATOM 3942 N N . GLU B 1 45 ? 24.25 24.75 -10.852 1 93.25 45 GLU B N 1
ATOM 3943 C CA . GLU B 1 45 ? 24.656 24.719 -12.25 1 93.25 45 GLU B CA 1
ATOM 3944 C C . GLU B 1 45 ? 23.5 24.297 -13.148 1 93.25 45 GLU B C 1
ATOM 3946 O O . GLU B 1 45 ? 22.875 23.266 -12.906 1 93.25 45 GLU B O 1
ATOM 3951 N N . GLN B 1 46 ? 23.328 25.141 -14.133 1 93.25 46 GLN B N 1
ATOM 3952 C CA . GLN B 1 46 ? 22.312 24.766 -15.125 1 93.25 46 GLN B CA 1
ATOM 3953 C C . GLN B 1 46 ? 22.828 23.641 -16.016 1 93.25 46 GLN B C 1
ATOM 3955 O O . GLN B 1 46 ? 23.969 23.656 -16.469 1 93.25 46 GLN B O 1
ATOM 3960 N N . LEU B 1 47 ? 22 22.656 -16.188 1 92.06 47 LEU B N 1
ATOM 3961 C CA . LEU B 1 47 ? 22.391 21.531 -17.031 1 92.06 47 LEU B CA 1
ATOM 3962 C C . LEU B 1 47 ? 22.266 21.891 -18.516 1 92.06 47 LEU B C 1
ATOM 3964 O O . LEU B 1 47 ? 21.359 22.609 -18.906 1 92.06 47 LEU B O 1
ATOM 3968 N N . PRO B 1 48 ? 23.281 21.375 -19.234 1 90 48 PRO B N 1
ATOM 3969 C CA . PRO B 1 48 ? 23.172 21.594 -20.688 1 90 48 PRO B CA 1
ATOM 3970 C C . PRO B 1 48 ? 21.938 20.953 -21.281 1 90 48 PRO B C 1
ATOM 3972 O O . PRO B 1 48 ? 21.344 20.047 -20.688 1 90 48 PRO B O 1
ATOM 3975 N N . GLU B 1 49 ? 21.562 21.484 -22.344 1 85.5 49 GLU B N 1
ATOM 3976 C CA . GLU B 1 49 ? 20.328 21.062 -23 1 85.5 49 GLU B CA 1
ATOM 3977 C C . GLU B 1 49 ? 20.312 19.547 -23.203 1 85.5 49 GLU B C 1
ATOM 3979 O O . GLU B 1 49 ? 19.25 18.922 -23.109 1 85.5 49 GLU B O 1
ATOM 3984 N N . GLU B 1 50 ? 21.422 18.969 -23.422 1 84.25 50 GLU B N 1
ATOM 3985 C CA . GLU B 1 50 ? 21.516 17.547 -23.719 1 84.25 50 GLU B CA 1
ATOM 3986 C C . GLU B 1 50 ? 21.234 16.703 -22.469 1 84.25 50 GLU B C 1
ATOM 3988 O O . GLU B 1 50 ? 20.859 15.539 -22.562 1 84.25 50 GLU B O 1
ATOM 3993 N N . GLU B 1 51 ? 21.344 17.344 -21.359 1 85.12 51 GLU B N 1
ATOM 3994 C CA . GLU B 1 51 ? 21.188 16.594 -20.109 1 85.12 51 GLU B CA 1
ATOM 3995 C C . GLU B 1 51 ? 19.844 16.891 -19.453 1 85.12 51 GLU B C 1
ATOM 3997 O O . GLU B 1 51 ? 19.531 16.359 -18.375 1 85.12 51 GLU B O 1
ATOM 4002 N N . THR B 1 52 ? 19.156 17.75 -20.219 1 84.69 52 THR B N 1
ATOM 4003 C CA . THR B 1 52 ? 17.812 18.031 -19.703 1 84.69 52 THR B CA 1
ATOM 4004 C C . THR B 1 52 ? 16.906 16.812 -19.875 1 84.69 52 THR B C 1
ATOM 4006 O O . THR B 1 52 ? 17.094 16.016 -20.797 1 84.69 52 THR B O 1
ATOM 4009 N N . THR B 1 53 ? 16.062 16.641 -18.938 1 89.06 53 THR B N 1
ATOM 4010 C CA . THR B 1 53 ? 15.18 15.469 -18.938 1 89.06 53 THR B CA 1
ATOM 4011 C C . THR B 1 53 ? 13.719 15.906 -18.828 1 89.06 53 THR B C 1
ATOM 4013 O O . THR B 1 53 ? 13.055 15.602 -17.828 1 89.06 53 THR B O 1
ATOM 4016 N N . PRO B 1 54 ? 13.234 16.609 -19.875 1 93.38 54 PRO B N 1
ATOM 4017 C CA . PRO B 1 54 ? 11.805 16.938 -19.828 1 93.38 54 PRO B CA 1
ATOM 4018 C C . PRO B 1 54 ? 10.922 15.695 -19.656 1 93.38 54 PRO B C 1
ATOM 4020 O O . PRO B 1 54 ? 11.227 14.633 -20.219 1 93.38 54 PRO B O 1
ATOM 4023 N N . GLN B 1 55 ? 9.938 15.836 -18.859 1 96.25 55 GLN B N 1
ATOM 4024 C CA . GLN B 1 55 ? 9.078 14.711 -18.531 1 96.25 55 GLN B CA 1
ATOM 4025 C C . GLN B 1 55 ? 7.934 14.578 -19.531 1 96.25 55 GLN B C 1
ATOM 4027 O O . GLN B 1 55 ? 7.164 15.523 -19.734 1 96.25 55 GLN B O 1
ATOM 4032 N N . GLY B 1 56 ? 7.828 13.414 -20.188 1 95.88 56 GLY B N 1
ATOM 4033 C CA . GLY B 1 56 ? 6.812 13.18 -21.203 1 95.88 56 GLY B CA 1
ATOM 4034 C C . GLY B 1 56 ? 5.605 12.43 -20.672 1 95.88 56 GLY B C 1
ATOM 4035 O O . GLY B 1 56 ? 5.422 12.305 -19.469 1 95.88 56 GLY B O 1
ATOM 4036 N N . ALA B 1 57 ? 4.805 11.961 -21.609 1 95.88 57 ALA B N 1
ATOM 4037 C CA . ALA B 1 57 ? 3.549 11.289 -21.281 1 95.88 57 ALA B CA 1
ATOM 4038 C C . ALA B 1 57 ? 3.797 10.031 -20.453 1 95.88 57 ALA B C 1
ATOM 4040 O O . ALA B 1 57 ? 3.049 9.742 -19.516 1 95.88 57 ALA B O 1
ATOM 4041 N N . PHE B 1 58 ? 4.797 9.289 -20.781 1 95.38 58 PHE B N 1
ATOM 4042 C CA . PHE B 1 58 ? 5.129 8.07 -20.047 1 95.38 58 PHE B CA 1
ATOM 4043 C C . PHE B 1 58 ? 5.488 8.383 -18.609 1 95.38 58 PHE B C 1
ATOM 4045 O O . PHE B 1 58 ? 5.086 7.664 -17.688 1 95.38 58 PHE B O 1
ATOM 4052 N N . ASP B 1 59 ? 6.207 9.445 -18.422 1 96.69 59 ASP B N 1
ATOM 4053 C CA . ASP B 1 59 ? 6.621 9.852 -17.078 1 96.69 59 ASP B CA 1
ATOM 4054 C C . ASP B 1 59 ? 5.418 10.266 -16.25 1 96.69 59 ASP B C 1
ATOM 4056 O O . ASP B 1 59 ? 5.371 9.992 -15.039 1 96.69 59 ASP B O 1
ATOM 4060 N N . VAL B 1 60 ? 4.535 10.922 -16.906 1 96.94 60 VAL B N 1
ATOM 4061 C CA . VAL B 1 60 ? 3.322 11.359 -16.219 1 96.94 60 VAL B CA 1
ATOM 4062 C C . VAL B 1 60 ? 2.518 10.141 -15.773 1 96.94 60 VAL B C 1
ATOM 4064 O O . VAL B 1 60 ? 1.988 10.117 -14.656 1 96.94 60 VAL B O 1
ATOM 4067 N N . MET B 1 61 ? 2.455 9.141 -16.594 1 96.81 61 MET B N 1
ATOM 4068 C CA . MET B 1 61 ? 1.718 7.926 -16.266 1 96.81 61 MET B CA 1
ATOM 4069 C C . MET B 1 61 ? 2.4 7.164 -15.133 1 96.81 61 MET B C 1
ATOM 4071 O O . MET B 1 61 ? 1.734 6.527 -14.312 1 96.81 61 MET B O 1
ATOM 4075 N N . MET B 1 62 ? 3.707 7.25 -15.039 1 97.69 62 MET B N 1
ATOM 4076 C CA . MET B 1 62 ? 4.496 6.516 -14.055 1 97.69 62 MET B CA 1
ATOM 4077 C C . MET B 1 62 ? 4.547 7.266 -12.727 1 97.69 62 MET B C 1
ATOM 4079 O O . MET B 1 62 ? 4.836 6.672 -11.68 1 97.69 62 MET B O 1
ATOM 4083 N N . ALA B 1 63 ? 4.215 8.531 -12.758 1 97.38 63 ALA B N 1
ATOM 4084 C CA . ALA B 1 63 ? 4.441 9.422 -11.625 1 97.38 63 ALA B CA 1
ATOM 4085 C C . ALA B 1 63 ? 3.664 8.961 -10.398 1 97.38 63 ALA B C 1
ATOM 4087 O O . ALA B 1 63 ? 4.219 8.883 -9.297 1 97.38 63 ALA B O 1
ATOM 4088 N N . PRO B 1 64 ? 2.355 8.633 -10.547 1 97.12 64 PRO B N 1
ATOM 4089 C CA . PRO B 1 64 ? 1.626 8.18 -9.367 1 97.12 64 PRO B CA 1
ATOM 4090 C C . PRO B 1 64 ? 2.197 6.887 -8.781 1 97.12 64 PRO B C 1
ATOM 4092 O O . PRO B 1 64 ? 2.184 6.695 -7.562 1 97.12 64 PRO B O 1
ATOM 4095 N N . ILE B 1 65 ? 2.656 6.023 -9.586 1 98.06 65 ILE B N 1
ATOM 4096 C CA . ILE B 1 65 ? 3.201 4.738 -9.164 1 98.06 65 ILE B CA 1
ATOM 4097 C C . ILE B 1 65 ? 4.504 4.957 -8.398 1 98.06 65 ILE B C 1
ATOM 4099 O O . ILE B 1 65 ? 4.664 4.457 -7.281 1 98.06 65 ILE B O 1
ATOM 4103 N N . ARG B 1 66 ? 5.406 5.707 -9.008 1 97.62 66 ARG B N 1
ATOM 4104 C CA . ARG B 1 66 ? 6.676 6.008 -8.359 1 97.62 66 ARG B CA 1
ATOM 4105 C C . ARG B 1 66 ? 6.465 6.812 -7.082 1 97.62 66 ARG B C 1
ATOM 4107 O O . ARG B 1 66 ? 7.199 6.648 -6.109 1 97.62 66 ARG B O 1
ATOM 4114 N N . GLY B 1 67 ? 5.5 7.723 -7.172 1 96.75 67 GLY B N 1
ATOM 4115 C CA . GLY B 1 67 ? 5.145 8.461 -5.973 1 96.75 67 GLY B CA 1
ATOM 4116 C C . GLY B 1 67 ? 4.703 7.57 -4.828 1 96.75 67 GLY B C 1
ATOM 4117 O O . GLY B 1 67 ? 5.117 7.77 -3.682 1 96.75 67 GLY B O 1
ATOM 4118 N N . PHE B 1 68 ? 3.869 6.598 -5.125 1 97.12 68 PHE B N 1
ATOM 4119 C CA . PHE B 1 68 ? 3.408 5.664 -4.102 1 97.12 68 PHE B CA 1
ATOM 4120 C C . PHE B 1 68 ? 4.578 4.883 -3.52 1 97.12 68 PHE B C 1
ATOM 4122 O O . PHE B 1 68 ? 4.629 4.641 -2.312 1 97.12 68 PHE B O 1
ATOM 4129 N N . TYR B 1 69 ? 5.48 4.434 -4.391 1 97.31 69 TYR B N 1
ATOM 4130 C CA . TYR B 1 69 ? 6.668 3.736 -3.918 1 97.31 69 TYR B CA 1
ATOM 4131 C C . TYR B 1 69 ? 7.469 4.613 -2.959 1 97.31 69 TYR B C 1
ATOM 4133 O O . TYR B 1 69 ? 7.91 4.145 -1.905 1 97.31 69 TYR B O 1
ATOM 4141 N N . ASP B 1 70 ? 7.562 5.895 -3.307 1 94.62 70 ASP B N 1
ATOM 4142 C CA . ASP B 1 70 ? 8.344 6.832 -2.508 1 94.62 70 ASP B CA 1
ATOM 4143 C C . ASP B 1 70 ? 7.652 7.133 -1.18 1 94.62 70 ASP B C 1
ATOM 4145 O O . ASP B 1 70 ? 8.312 7.469 -0.194 1 94.62 70 ASP B O 1
ATOM 4149 N N . ALA B 1 71 ? 6.359 6.996 -1.156 1 94.94 71 ALA B N 1
ATOM 4150 C CA . ALA B 1 71 ? 5.594 7.383 0.027 1 94.94 71 ALA B CA 1
ATOM 4151 C C . ALA B 1 71 ? 5.059 6.156 0.759 1 94.94 71 ALA B C 1
ATOM 4153 O O . ALA B 1 71 ? 4.133 6.266 1.566 1 94.94 71 ALA B O 1
ATOM 4154 N N . ILE B 1 72 ? 5.605 5.012 0.556 1 96.5 72 ILE B N 1
ATOM 4155 C CA . ILE B 1 72 ? 5.047 3.75 1.038 1 96.5 72 ILE B CA 1
ATOM 4156 C C . ILE B 1 72 ? 4.996 3.76 2.564 1 96.5 72 ILE B C 1
ATOM 4158 O O . ILE B 1 72 ? 4.082 3.193 3.164 1 96.5 72 ILE B O 1
ATOM 4162 N N . ASP B 1 73 ? 5.977 4.355 3.252 1 95.56 73 ASP B N 1
ATOM 4163 C CA . ASP B 1 73 ? 6.004 4.359 4.711 1 95.56 73 ASP B CA 1
ATOM 4164 C C . ASP B 1 73 ? 4.785 5.078 5.281 1 95.56 73 ASP B C 1
ATOM 4166 O O . ASP B 1 73 ? 4.133 4.574 6.199 1 95.56 73 ASP B O 1
ATOM 4170 N N . VAL B 1 74 ? 4.434 6.215 4.641 1 92.69 74 VAL B N 1
ATOM 4171 C CA . VAL B 1 74 ? 3.273 6.98 5.09 1 92.69 74 VAL B CA 1
ATOM 4172 C C . VAL B 1 74 ? 1.992 6.242 4.703 1 92.69 74 VAL B C 1
ATOM 4174 O O . VAL B 1 74 ? 1.05 6.168 5.496 1 92.69 74 VAL B O 1
ATOM 4177 N N . ALA B 1 75 ? 1.975 5.715 3.5 1 95.56 75 ALA B N 1
ATOM 4178 C CA . ALA B 1 75 ? 0.784 5.031 2.998 1 95.56 75 ALA B CA 1
ATOM 4179 C C . ALA B 1 75 ? 0.436 3.824 3.865 1 95.56 75 ALA B C 1
ATOM 4181 O O . ALA B 1 75 ? -0.723 3.639 4.246 1 95.56 75 ALA B O 1
ATOM 4182 N N . LEU B 1 76 ? 1.421 2.984 4.172 1 97.38 76 LEU B N 1
ATOM 4183 C CA . LEU B 1 76 ? 1.164 1.817 5.004 1 97.38 76 LEU B CA 1
ATOM 4184 C C . LEU B 1 76 ? 0.764 2.236 6.418 1 97.38 76 LEU B C 1
ATOM 4186 O O . LEU B 1 76 ? -0.059 1.576 7.055 1 97.38 76 LEU B O 1
ATOM 4190 N N . PHE B 1 77 ? 1.387 3.242 6.914 1 96.12 77 PHE B N 1
ATOM 4191 C CA . PHE B 1 77 ? 1.032 3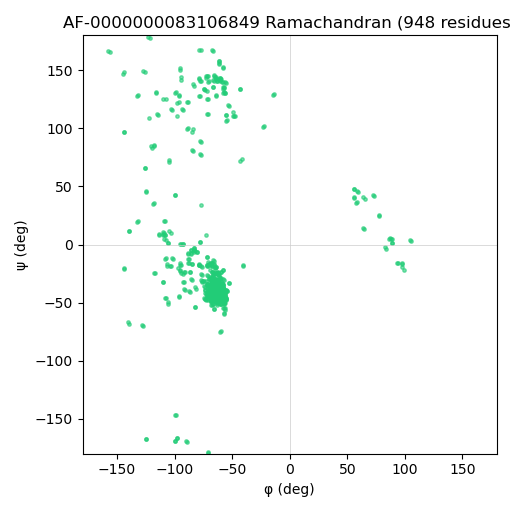.771 8.227 1 96.12 77 PHE B CA 1
ATOM 4192 C C . PHE B 1 77 ? -0.45 4.121 8.281 1 96.12 77 PHE B C 1
ATOM 4194 O O . PHE B 1 77 ? -1.145 3.746 9.227 1 96.12 77 PHE B O 1
ATOM 4201 N N . VAL B 1 78 ? -0.933 4.828 7.25 1 93 78 VAL B N 1
ATOM 4202 C CA . VAL B 1 78 ? -2.334 5.227 7.16 1 93 78 VAL B CA 1
ATOM 4203 C C . VAL B 1 78 ? -3.223 3.986 7.129 1 93 78 VAL B C 1
ATOM 4205 O O . VAL B 1 78 ? -4.25 3.936 7.809 1 93 78 VAL B O 1
ATOM 4208 N N . LEU B 1 79 ? -2.855 3.01 6.391 1 96.19 79 LEU B N 1
ATOM 4209 C CA . LEU B 1 79 ? -3.639 1.784 6.285 1 96.19 79 LEU B CA 1
ATOM 4210 C C . LEU B 1 79 ? -3.725 1.076 7.633 1 96.19 79 LEU B C 1
ATOM 4212 O O . LEU B 1 79 ? -4.797 0.614 8.031 1 96.19 79 LEU B O 1
ATOM 4216 N N . VAL B 1 80 ? -2.602 1.015 8.352 1 97.12 80 VAL B N 1
ATOM 4217 C CA . VAL B 1 80 ? -2.555 0.289 9.617 1 97.12 80 VAL B CA 1
ATOM 4218 C C . VAL B 1 80 ? -3.33 1.058 10.68 1 97.12 80 VAL B C 1
ATOM 4220 O O . VAL B 1 80 ? -3.979 0.457 11.547 1 97.12 80 VAL B O 1
ATOM 4223 N N . ILE B 1 81 ? -3.285 2.371 10.602 1 93.12 81 ILE B N 1
ATOM 4224 C CA . ILE B 1 81 ? -4.129 3.17 11.484 1 93.12 81 ILE B CA 1
ATOM 4225 C C . ILE B 1 81 ? -5.598 2.828 11.242 1 93.12 81 ILE B C 1
ATOM 4227 O O . ILE B 1 81 ? -6.371 2.691 12.195 1 93.12 81 ILE B O 1
ATOM 4231 N N . GLY B 1 82 ? -5.945 2.77 9.977 1 93.38 82 GLY B N 1
ATOM 4232 C CA . GLY B 1 82 ? -7.301 2.348 9.656 1 93.38 82 GLY B CA 1
ATOM 4233 C C . GLY B 1 82 ? -7.664 1 10.25 1 93.38 82 GLY B C 1
ATOM 4234 O O . GLY B 1 82 ? -8.758 0.83 10.797 1 93.38 82 GLY B O 1
ATOM 4235 N N . GLY B 1 83 ? -6.754 0 10.125 1 96.25 83 GLY B N 1
ATOM 4236 C CA . GLY B 1 83 ? -6.977 -1.296 10.75 1 96.25 83 GLY B CA 1
ATOM 4237 C C . GLY B 1 83 ? -7.133 -1.217 12.258 1 96.25 83 GLY B C 1
ATOM 4238 O O . GLY B 1 83 ? -8.039 -1.83 12.828 1 96.25 83 GLY B O 1
ATOM 4239 N N . PHE B 1 84 ? -6.258 -0.466 12.891 1 96.06 84 PHE B N 1
ATOM 4240 C CA . PHE B 1 84 ? -6.301 -0.246 14.336 1 96.06 84 PHE B CA 1
ATOM 4241 C C . PHE B 1 84 ? -7.648 0.33 14.75 1 96.06 84 PHE B C 1
ATOM 4243 O O . PHE B 1 84 ? -8.273 -0.162 15.695 1 96.06 84 PHE B O 1
ATOM 4250 N N . LEU B 1 85 ? -8.125 1.287 14.016 1 90.56 85 LEU B N 1
ATOM 4251 C CA . LEU B 1 85 ? -9.406 1.916 14.305 1 90.56 85 LEU B CA 1
ATOM 4252 C C . LEU B 1 85 ? -10.555 0.937 14.07 1 90.56 85 LEU B C 1
ATOM 4254 O O . LEU B 1 85 ? -11.539 0.938 14.82 1 90.56 85 LEU B O 1
ATOM 4258 N N . GLY B 1 86 ? -10.445 0.175 12.977 1 92.56 86 GLY B N 1
ATOM 4259 C CA . GLY B 1 86 ? -11.461 -0.829 12.711 1 92.56 86 GLY B CA 1
ATOM 4260 C C . GLY B 1 86 ? -11.656 -1.8 13.859 1 92.56 86 GLY B C 1
ATOM 4261 O O . GLY B 1 86 ? -12.789 -2.135 14.219 1 92.56 86 GLY B O 1
ATOM 4262 N N . VAL B 1 87 ? -10.555 -2.191 14.492 1 94.81 87 VAL B N 1
ATOM 4263 C CA . VAL B 1 87 ? -10.609 -3.123 15.617 1 94.81 87 VAL B CA 1
ATOM 4264 C C . VAL B 1 87 ? -11.203 -2.428 16.844 1 94.81 87 VAL B C 1
ATOM 4266 O O . VAL B 1 87 ? -12.078 -2.98 17.516 1 94.81 87 VAL B O 1
ATOM 4269 N N . VAL B 1 88 ? -10.789 -1.229 17.125 1 91.06 88 VAL B N 1
ATOM 4270 C CA . VAL B 1 88 ? -11.266 -0.502 18.281 1 91.06 88 VAL B CA 1
ATOM 4271 C C . VAL B 1 88 ? -12.758 -0.213 18.141 1 91.06 88 VAL B C 1
ATOM 4273 O O . VAL B 1 88 ? -13.516 -0.338 19.109 1 91.06 88 VAL B O 1
ATOM 4276 N N . MET B 1 89 ? -13.18 0.145 16.953 1 87.19 89 MET B N 1
ATOM 4277 C CA . MET B 1 89 ? -14.586 0.444 16.719 1 87.19 89 MET B CA 1
ATOM 4278 C C . MET B 1 89 ? -15.445 -0.799 16.906 1 87.19 89 MET B C 1
ATOM 4280 O O . MET B 1 89 ? -16.562 -0.713 17.438 1 87.19 89 MET B O 1
ATOM 4284 N N . LYS B 1 90 ? -14.953 -1.905 16.5 1 89.81 90 LYS B N 1
ATOM 4285 C CA . LYS B 1 90 ? -15.688 -3.16 16.609 1 89.81 90 LYS B CA 1
ATOM 4286 C C . LYS B 1 90 ? -15.961 -3.506 18.078 1 89.81 90 LYS B C 1
ATOM 4288 O O . LYS B 1 90 ? -16.938 -4.188 18.391 1 89.81 90 LYS B O 1
ATOM 4293 N N . THR B 1 91 ? -15.117 -2.994 18.984 1 90.5 91 THR B N 1
ATOM 4294 C CA . THR B 1 91 ? -15.281 -3.293 20.406 1 90.5 91 THR B CA 1
ATOM 4295 C C . THR B 1 91 ? -16.422 -2.479 21 1 90.5 91 THR B C 1
ATOM 4297 O O . THR B 1 91 ? -16.891 -2.77 22.109 1 90.5 91 THR B O 1
ATOM 4300 N N . GLY B 1 92 ? -16.844 -1.378 20.328 1 86.44 92 GLY B N 1
ATOM 4301 C CA . GLY B 1 92 ? -17.859 -0.485 20.844 1 86.44 92 GLY B CA 1
ATOM 4302 C C . GLY B 1 92 ? -17.312 0.54 21.828 1 86.44 92 GLY B C 1
ATOM 4303 O O . GLY B 1 92 ? -18.062 1.402 22.297 1 86.44 92 GLY B O 1
ATOM 4304 N N . ALA B 1 93 ? -16.078 0.465 22.094 1 86.19 93 ALA B N 1
ATOM 4305 C CA . ALA B 1 93 ? -15.477 1.354 23.078 1 86.19 93 ALA B CA 1
ATOM 4306 C C . ALA B 1 93 ? -15.578 2.812 22.641 1 86.19 93 ALA B C 1
ATOM 4308 O O . ALA B 1 93 ? -15.875 3.691 23.453 1 86.19 93 ALA B O 1
ATOM 4309 N N . ILE B 1 94 ? -15.297 3.051 21.391 1 80.75 94 ILE B N 1
ATOM 4310 C CA . ILE B 1 94 ? -15.336 4.414 20.859 1 80.75 94 ILE B CA 1
ATOM 4311 C C . ILE B 1 94 ? -16.75 4.965 20.969 1 80.75 94 ILE B C 1
ATOM 4313 O O . ILE B 1 94 ? -16.953 6.102 21.406 1 80.75 94 ILE B O 1
ATOM 4317 N N . ASP B 1 95 ? -17.719 4.117 20.594 1 79.56 95 ASP B N 1
ATOM 4318 C CA . ASP B 1 95 ? -19.125 4.531 20.672 1 79.56 95 ASP B CA 1
ATOM 4319 C C . ASP B 1 95 ? -19.516 4.848 22.109 1 79.56 95 ASP B C 1
ATOM 4321 O O . ASP B 1 95 ? -20.219 5.836 22.375 1 79.56 95 ASP B O 1
ATOM 4325 N N . ALA B 1 96 ? -19.141 4.055 22.984 1 83.62 96 ALA B N 1
ATOM 4326 C CA . ALA B 1 96 ? -19.438 4.266 24.406 1 83.62 96 ALA B CA 1
ATOM 4327 C C . ALA B 1 96 ? -18.781 5.535 24.922 1 83.62 96 ALA B C 1
ATOM 4329 O O . ALA B 1 96 ? -19.359 6.266 25.719 1 83.62 96 ALA B O 1
ATOM 4330 N N . GLY B 1 97 ? -17.531 5.746 24.5 1 77.75 97 GLY B N 1
ATOM 4331 C CA . GLY B 1 97 ? -16.828 6.957 24.875 1 77.75 97 GLY B CA 1
ATOM 4332 C C . GLY B 1 97 ? -17.484 8.219 24.375 1 77.75 97 GLY B C 1
ATOM 4333 O O . GLY B 1 97 ? -17.609 9.211 25.094 1 77.75 97 GLY B O 1
ATOM 4334 N N . ILE B 1 98 ? -17.922 8.172 23.141 1 72.75 98 ILE B N 1
ATOM 4335 C CA . ILE B 1 98 ? -18.609 9.297 22.516 1 72.75 98 ILE B CA 1
ATOM 4336 C C . ILE B 1 98 ? -19.891 9.617 23.297 1 72.75 98 ILE B C 1
ATOM 4338 O O . ILE B 1 98 ? -20.172 10.781 23.578 1 72.75 98 ILE B O 1
ATOM 4342 N N . ALA B 1 99 ? -20.609 8.586 23.625 1 76.38 99 ALA B N 1
ATOM 4343 C CA . ALA B 1 99 ? -21.844 8.773 24.375 1 76.38 99 ALA B CA 1
ATOM 4344 C C . ALA B 1 99 ? -21.594 9.477 25.703 1 76.38 99 ALA B C 1
ATOM 4346 O O . ALA B 1 99 ? -22.344 10.375 26.094 1 76.38 99 ALA B O 1
ATOM 4347 N N . LYS B 1 100 ? -20.578 9.102 26.328 1 80 100 LYS B N 1
ATOM 4348 C CA . LYS B 1 100 ? -20.25 9.68 27.625 1 80 100 LYS B CA 1
ATOM 4349 C C . LYS B 1 100 ? -19.844 11.148 27.469 1 80 100 LYS B C 1
ATOM 4351 O O . LYS B 1 100 ? -20.203 11.984 28.297 1 80 100 LYS B O 1
ATOM 4356 N N . VAL B 1 101 ? -19.094 11.461 26.422 1 76.25 101 VAL B N 1
ATOM 4357 C CA . VAL B 1 101 ? -18.625 12.828 26.188 1 76.25 101 VAL B CA 1
ATOM 4358 C C . VAL B 1 101 ? -19.828 13.734 25.875 1 76.25 101 VAL B C 1
ATOM 4360 O O . VAL B 1 101 ? -19.922 14.844 26.391 1 76.25 101 VAL B O 1
ATOM 4363 N N . VAL B 1 102 ? -20.719 13.25 25.031 1 74.44 102 VAL B N 1
ATOM 4364 C CA . VAL B 1 102 ? -21.891 14.008 24.656 1 74.44 102 VAL B CA 1
ATOM 4365 C C . VAL B 1 102 ? -22.75 14.266 25.891 1 74.44 102 VAL B C 1
ATOM 4367 O O . VAL B 1 102 ? -23.266 15.375 26.078 1 74.44 102 VAL B O 1
ATOM 4370 N N . GLU B 1 103 ? -22.859 13.242 26.656 1 79.44 103 GLU B N 1
ATOM 4371 C CA . GLU B 1 103 ? -23.641 13.383 27.875 1 79.44 103 GLU B CA 1
ATOM 4372 C C . GLU B 1 103 ? -23 14.375 28.844 1 79.44 103 GLU B C 1
ATOM 4374 O O . GLU B 1 103 ? -23.703 15.188 29.453 1 79.44 103 GLU B O 1
ATOM 4379 N N . THR B 1 104 ? -21.734 14.266 28.953 1 82.19 104 THR B N 1
ATOM 4380 C CA . THR B 1 104 ? -21 15.094 29.906 1 82.19 104 THR B CA 1
ATOM 4381 C C . THR B 1 104 ? -21.031 16.562 29.484 1 82.19 104 THR B C 1
ATOM 4383 O O . THR B 1 104 ? -21.062 17.453 30.328 1 82.19 104 THR B O 1
ATOM 4386 N N . PHE B 1 105 ? -21.062 16.812 28.141 1 80.75 105 PHE B N 1
ATOM 4387 C CA . PHE B 1 105 ? -20.969 18.188 27.672 1 80.75 105 PHE B CA 1
ATOM 4388 C C . PHE B 1 105 ? -22.328 18.719 27.203 1 80.75 105 PHE B C 1
ATOM 4390 O O . PHE B 1 105 ? -22.406 19.734 26.516 1 80.75 105 PHE B O 1
ATOM 4397 N N . LYS B 1 106 ? -23.297 17.891 27.562 1 79.19 106 LYS B N 1
ATOM 4398 C CA . LYS B 1 106 ? -24.641 18.344 27.219 1 79.19 106 LYS B CA 1
ATOM 4399 C C . LYS B 1 106 ? -24.891 19.75 27.766 1 79.19 106 LYS B C 1
ATOM 4401 O O . LYS B 1 106 ? -24.719 20 28.953 1 79.19 106 LYS B O 1
ATOM 4406 N N . GLY B 1 107 ? -25.172 20.703 26.891 1 75.94 107 GLY B N 1
ATOM 4407 C CA . GLY B 1 107 ? -25.422 22.078 27.281 1 75.94 107 GLY B CA 1
ATOM 4408 C C . GLY B 1 107 ? -24.188 22.953 27.234 1 75.94 107 GLY B C 1
ATOM 4409 O O . GLY B 1 107 ? -24.281 24.172 27.359 1 75.94 107 GLY B O 1
ATOM 4410 N N . ARG B 1 108 ? -23.062 22.406 27.172 1 86.75 108 ARG B N 1
ATOM 4411 C CA . ARG B 1 108 ? -21.797 23.125 27.094 1 86.75 108 ARG B CA 1
ATOM 4412 C C . ARG B 1 108 ? -20.984 22.688 25.875 1 86.75 108 ARG B C 1
ATOM 4414 O O . ARG B 1 108 ? -19.797 22.406 25.984 1 86.75 108 ARG B O 1
ATOM 4421 N N . GLU B 1 109 ? -21.656 22.609 24.812 1 84 109 GLU B N 1
ATOM 4422 C CA . GLU B 1 109 ? -21.062 22.047 23.594 1 84 109 GLU B CA 1
ATOM 4423 C C . GLU B 1 109 ? -19.953 22.938 23.062 1 84 109 GLU B C 1
ATOM 4425 O O . GLU B 1 109 ? -18.984 22.453 22.453 1 84 109 GLU B O 1
ATOM 4430 N N . SER B 1 110 ? -20.016 24.203 23.312 1 88.25 110 SER B N 1
ATOM 4431 C CA . SER B 1 110 ? -18.969 25.125 22.859 1 88.25 110 SER B CA 1
ATOM 4432 C C . SER B 1 110 ? -17.625 24.812 23.516 1 88.25 110 SER B C 1
ATOM 4434 O O . SER B 1 110 ? -16.578 25.016 22.922 1 88.25 110 SER B O 1
ATOM 4436 N N . TRP B 1 111 ? -17.625 24.312 24.703 1 91.69 111 TRP B N 1
ATOM 4437 C CA . TRP B 1 111 ? -16.406 23.969 25.422 1 91.69 111 TRP B CA 1
ATOM 4438 C C . TRP B 1 111 ? -15.727 22.766 24.766 1 91.69 111 TRP B C 1
ATOM 4440 O O . TRP B 1 111 ? -14.5 22.641 24.812 1 91.69 111 TRP B O 1
ATOM 4450 N N . MET B 1 112 ? -16.562 21.969 24.141 1 90.56 112 MET B N 1
ATOM 4451 C CA . MET B 1 112 ? -16 20.812 23.438 1 90.56 112 MET B CA 1
ATOM 4452 C C . MET B 1 112 ? -15.102 21.266 22.297 1 90.56 112 MET B C 1
ATOM 4454 O O . MET B 1 112 ? -14.039 20.688 22.062 1 90.56 112 MET B O 1
ATOM 4458 N N . ILE B 1 113 ? -15.57 22.281 21.609 1 95.38 113 ILE B N 1
ATOM 4459 C CA . ILE B 1 113 ? -14.789 22.828 20.516 1 95.38 113 ILE B CA 1
ATOM 4460 C C . ILE B 1 113 ? -13.445 23.344 21.016 1 95.38 113 ILE B C 1
ATOM 4462 O O . ILE B 1 113 ? -12.398 23 20.469 1 95.38 113 ILE B O 1
ATOM 4466 N N . ILE B 1 114 ? -13.438 24.047 22.141 1 96.06 114 ILE B N 1
ATOM 4467 C CA . ILE B 1 114 ? -12.25 24.688 22.703 1 96.06 114 ILE B CA 1
ATOM 4468 C C . ILE B 1 114 ? -11.266 23.609 23.172 1 96.06 114 ILE B C 1
ATOM 4470 O O . ILE B 1 114 ? -10.078 23.656 22.828 1 96.06 114 ILE B O 1
ATOM 4474 N N . ILE B 1 115 ? -11.727 22.641 23.797 1 93.62 115 ILE B N 1
ATOM 4475 C CA . ILE B 1 115 ? -10.875 21.625 24.406 1 93.62 115 ILE B CA 1
ATOM 4476 C C . ILE B 1 115 ? -10.281 20.734 23.328 1 93.62 115 ILE B C 1
ATOM 4478 O O . ILE B 1 115 ? -9.078 20.469 23.312 1 93.62 115 ILE B O 1
ATOM 4482 N N . LEU B 1 116 ? -11.141 20.281 22.406 1 93.31 116 LEU B N 1
ATOM 4483 C CA . LEU B 1 116 ? -10.672 19.359 21.359 1 93.31 116 LEU B CA 1
ATOM 4484 C C . LEU B 1 116 ? -9.68 20.062 20.438 1 93.31 116 LEU B C 1
ATOM 4486 O O . LEU B 1 116 ? -8.664 19.484 20.062 1 93.31 116 LEU B O 1
ATOM 4490 N N . MET B 1 117 ? -9.977 21.281 20.109 1 97.12 117 MET B N 1
ATOM 4491 C CA . MET B 1 117 ? -9.047 22 19.234 1 97.12 117 MET B CA 1
ATOM 4492 C C . MET B 1 117 ? -7.715 22.234 19.938 1 97.12 117 MET B C 1
ATOM 4494 O O . MET B 1 117 ? -6.656 22.172 19.312 1 97.12 117 MET B O 1
ATOM 4498 N N . ALA B 1 118 ? -7.766 22.5 21.219 1 96.31 118 ALA B N 1
ATOM 4499 C CA . ALA B 1 118 ? -6.527 22.656 21.984 1 96.31 118 ALA B CA 1
ATOM 4500 C C . ALA B 1 118 ? -5.719 21.359 21.984 1 96.31 118 ALA B C 1
ATOM 4502 O O . ALA B 1 118 ? -4.5 21.391 21.812 1 96.31 118 ALA B O 1
ATOM 4503 N N . LEU B 1 119 ? -6.398 20.281 22.141 1 92.12 119 LEU B N 1
ATOM 4504 C CA . LEU B 1 119 ? -5.727 18.984 22.172 1 92.12 119 LEU B CA 1
ATOM 4505 C C . LEU B 1 119 ? -5.129 18.656 20.812 1 92.12 119 LEU B C 1
ATOM 4507 O O . LEU B 1 119 ? -3.979 18.219 20.719 1 92.12 119 LEU B O 1
ATOM 4511 N N . PHE B 1 120 ? -5.906 18.828 19.781 1 95.25 120 PHE B N 1
ATOM 4512 C CA . PHE B 1 120 ? -5.422 18.531 18.438 1 95.25 120 PHE B CA 1
ATOM 4513 C C . PHE B 1 120 ? -4.273 19.469 18.062 1 95.25 120 PHE B C 1
ATOM 4515 O O . PHE B 1 120 ? -3.334 19.062 17.375 1 95.25 120 PHE B O 1
ATOM 4522 N N . SER B 1 121 ? -4.387 20.703 18.516 1 97.56 121 SER B N 1
ATOM 4523 C CA . SER B 1 121 ? -3.314 21.656 18.25 1 97.56 121 SER B CA 1
ATOM 4524 C C . SER B 1 121 ? -2.018 21.25 18.938 1 97.56 121 SER B C 1
ATOM 4526 O O . SER B 1 121 ? -0.933 21.422 18.375 1 97.56 121 SER B O 1
ATOM 4528 N N . LEU B 1 122 ? -2.111 20.766 20.109 1 93.38 122 LEU B N 1
ATOM 4529 C CA . LEU B 1 122 ? -0.938 20.281 20.828 1 93.38 122 LEU B CA 1
ATOM 4530 C C . LEU B 1 122 ? -0.29 19.125 20.078 1 93.38 122 LEU B C 1
ATOM 4532 O O . LEU B 1 122 ? 0.937 19.047 19.984 1 93.38 122 LEU B O 1
ATOM 4536 N N . GLY B 1 123 ? -1.074 18.234 19.625 1 92.88 123 GLY B N 1
ATOM 4537 C CA . GLY B 1 123 ? -0.552 17.156 18.797 1 92.88 123 GLY B CA 1
ATOM 4538 C C . GLY B 1 123 ? 0.117 17.656 17.531 1 92.88 123 GLY B C 1
ATOM 4539 O O . GLY B 1 123 ? 1.21 17.203 17.188 1 92.88 123 GLY B O 1
ATOM 4540 N N . GLY B 1 124 ? -0.529 18.578 16.875 1 95.5 124 GLY B N 1
ATOM 4541 C CA . GLY B 1 124 ? 0.051 19.156 15.672 1 95.5 124 GLY B CA 1
ATOM 4542 C C . GLY B 1 124 ? 1.387 19.828 15.93 1 95.5 124 GLY B C 1
ATOM 4543 O O . GLY B 1 124 ? 2.342 19.625 15.172 1 95.5 124 GLY B O 1
ATOM 4544 N N . SER B 1 125 ? 1.452 20.516 16.984 1 96.12 125 SER B N 1
ATOM 4545 C CA . SER B 1 125 ? 2.639 21.297 17.281 1 96.12 125 SER B CA 1
ATOM 4546 C C . SER B 1 125 ? 3.791 20.422 17.75 1 96.12 125 SER B C 1
ATOM 4548 O O . SER B 1 125 ? 4.957 20.703 17.469 1 96.12 125 SER B O 1
ATOM 4550 N N . THR B 1 126 ? 3.514 19.375 18.391 1 90.69 126 THR B N 1
ATOM 4551 C CA . THR B 1 126 ? 4.555 18.609 19.062 1 90.69 126 THR B CA 1
ATOM 4552 C C . THR B 1 126 ? 5.102 17.516 18.141 1 90.69 126 THR B C 1
ATOM 4554 O O . THR B 1 126 ? 6.309 17.281 18.109 1 90.69 126 THR B O 1
ATOM 4557 N N . TYR B 1 127 ? 4.23 16.906 17.375 1 89.69 127 TYR B N 1
ATOM 4558 C CA . TYR B 1 127 ? 4.762 15.82 16.578 1 89.69 127 TYR B CA 1
ATOM 4559 C C . TYR B 1 127 ? 4.16 15.828 15.18 1 89.69 127 TYR B C 1
ATOM 4561 O O . TYR B 1 127 ? 4.242 14.828 14.453 1 89.69 127 TYR B O 1
ATOM 4569 N N . GLY B 1 128 ? 3.5 16.891 14.867 1 93.62 128 GLY B N 1
ATOM 4570 C CA . GLY B 1 128 ? 2.961 17.016 13.523 1 93.62 128 GLY B CA 1
ATOM 4571 C C . GLY B 1 128 ? 1.775 16.094 13.266 1 93.62 128 GLY B C 1
ATOM 4572 O O . GLY B 1 128 ? 1.679 15.477 12.211 1 93.62 128 GLY B O 1
ATOM 4573 N N . MET B 1 129 ? 0.905 16.016 14.242 1 91.25 129 MET B N 1
ATOM 4574 C CA . MET B 1 129 ? -0.289 15.188 14.125 1 91.25 129 MET B CA 1
ATOM 4575 C C . MET B 1 129 ? -1.096 15.562 12.891 1 91.25 129 MET B C 1
ATOM 4577 O O . MET B 1 129 ? -1.582 16.688 12.781 1 91.25 129 MET B O 1
ATOM 4581 N N . ALA B 1 130 ? -1.174 14.758 11.93 1 90.75 130 ALA B N 1
ATOM 4582 C CA . ALA B 1 130 ? -1.895 14.953 10.672 1 90.75 130 ALA B CA 1
ATOM 4583 C C . ALA B 1 130 ? -2.592 13.672 10.234 1 90.75 130 ALA B C 1
ATOM 4585 O O . ALA B 1 130 ? -3.787 13.492 10.477 1 90.75 130 ALA B O 1
ATOM 4586 N N . GLU B 1 131 ? -1.85 12.664 9.859 1 87.94 131 GLU B N 1
ATOM 4587 C CA . GLU B 1 131 ? -2.406 11.391 9.43 1 87.94 131 GLU B CA 1
ATOM 4588 C C . GLU B 1 131 ? -3.176 10.711 10.562 1 87.94 131 GLU B C 1
ATOM 4590 O O . GLU B 1 131 ? -4.219 10.102 10.328 1 87.94 131 GLU B O 1
ATOM 4595 N N . GLU B 1 132 ? -2.77 10.867 11.734 1 86.94 132 GLU B N 1
ATOM 4596 C CA . GLU B 1 132 ? -3.365 10.266 12.922 1 86.94 132 GLU B CA 1
ATOM 4597 C C . GLU B 1 132 ? -4.758 10.828 13.188 1 86.94 132 GLU B C 1
ATOM 4599 O O . GLU B 1 132 ? -5.605 10.156 13.781 1 86.94 132 GLU B O 1
ATOM 4604 N N . THR B 1 133 ? -4.938 12.055 12.703 1 92.81 133 THR B N 1
ATOM 4605 C CA . THR B 1 133 ? -6.215 12.711 12.969 1 92.81 133 THR B CA 1
ATOM 4606 C C . THR B 1 133 ? -7.348 11.992 12.242 1 92.81 133 THR B C 1
ATOM 4608 O O . THR B 1 133 ? -8.516 12.125 12.625 1 92.81 133 THR B O 1
ATOM 4611 N N . ILE B 1 134 ? -7.031 11.305 11.227 1 87.06 134 ILE B N 1
ATOM 4612 C CA . ILE B 1 134 ? -8.031 10.648 10.391 1 87.06 134 ILE B CA 1
ATOM 4613 C C . ILE B 1 134 ? -8.867 9.695 11.234 1 87.06 134 ILE B C 1
ATOM 4615 O O . ILE B 1 134 ? -10.07 9.539 11.008 1 87.06 134 ILE B O 1
ATOM 4619 N N . ALA B 1 135 ? -8.258 9.18 12.242 1 76.69 135 ALA B N 1
ATOM 4620 C CA . ALA B 1 135 ? -8.906 8.219 13.125 1 76.69 135 ALA B CA 1
ATOM 4621 C C . ALA B 1 135 ? -10.016 8.875 13.938 1 76.69 135 ALA B C 1
ATOM 4623 O O . ALA B 1 135 ? -10.945 8.203 14.391 1 76.69 135 ALA B O 1
ATOM 4624 N N . PHE B 1 136 ? -10.016 10.133 14.023 1 84.38 136 PHE B N 1
ATOM 4625 C CA . PHE B 1 136 ? -10.891 10.789 14.984 1 84.38 136 PHE B CA 1
ATOM 4626 C C . PHE B 1 136 ? -12.117 11.367 14.297 1 84.38 136 PHE B C 1
ATOM 4628 O O . PHE B 1 136 ? -13.102 11.711 14.953 1 84.38 136 PHE B O 1
ATOM 4635 N N . TYR B 1 137 ? -12.133 11.43 13.008 1 90.69 137 TYR B N 1
ATOM 4636 C CA . TYR B 1 137 ? -13.258 12.031 12.297 1 90.69 137 TYR B CA 1
ATOM 4637 C C . TYR B 1 137 ? -14.531 11.227 12.508 1 90.69 137 TYR B C 1
ATOM 4639 O O . TYR B 1 137 ? -15.578 11.781 12.852 1 90.69 137 TYR B O 1
ATOM 4647 N N . PRO B 1 138 ? -14.445 9.914 12.328 1 79.69 138 PRO B N 1
ATOM 4648 C CA . PRO B 1 138 ? -15.664 9.133 12.547 1 79.69 138 PRO B CA 1
ATOM 4649 C C . PRO B 1 138 ? -16.156 9.188 13.992 1 79.69 138 PRO B C 1
ATOM 4651 O O . PRO B 1 138 ? -17.328 8.945 14.258 1 79.69 138 PRO B O 1
ATOM 4654 N N . LEU B 1 139 ? -15.258 9.547 14.836 1 75.94 139 LEU B N 1
ATOM 4655 C CA . LEU B 1 139 ? -15.586 9.594 16.266 1 75.94 139 LEU B CA 1
ATOM 4656 C C . LEU B 1 139 ? -16.203 10.945 16.625 1 75.94 139 LEU B C 1
ATOM 4658 O O . LEU B 1 139 ? -17.188 11 17.375 1 75.94 139 LEU B O 1
ATOM 4662 N N . ILE B 1 140 ? -15.695 11.969 16.109 1 86.75 140 ILE B N 1
ATOM 4663 C CA . ILE B 1 140 ? -15.992 13.312 16.594 1 86.75 140 ILE B CA 1
ATOM 4664 C C . ILE B 1 140 ? -17.172 13.891 15.828 1 86.75 140 ILE B C 1
ATOM 4666 O O . ILE B 1 140 ? -18.016 14.586 16.406 1 86.75 140 ILE B O 1
ATOM 4670 N N . ILE B 1 141 ? -17.344 13.562 14.609 1 91.81 141 ILE B N 1
ATOM 4671 C CA . ILE B 1 141 ? -18.344 14.203 13.758 1 91.81 141 ILE B CA 1
ATOM 4672 C C . ILE B 1 141 ? -19.734 13.836 14.242 1 91.81 141 ILE B C 1
ATOM 4674 O O . ILE B 1 141 ? -20.594 14.711 14.398 1 91.81 141 ILE B O 1
ATOM 4678 N N . PRO B 1 142 ? -20 12.547 14.508 1 86.44 142 PRO B N 1
ATOM 4679 C CA . PRO B 1 142 ? -21.344 12.219 15.008 1 86.44 142 PRO B CA 1
ATOM 4680 C C . PRO B 1 142 ? -21.688 12.945 16.297 1 86.44 142 PRO B C 1
ATOM 4682 O O . PRO B 1 142 ? -22.844 13.289 16.531 1 86.44 142 PRO B O 1
ATOM 4685 N N . VAL B 1 143 ? -20.719 13.18 17.141 1 85.25 143 VAL B N 1
ATOM 4686 C CA . VAL B 1 143 ? -20.922 13.875 18.406 1 85.25 143 VAL B CA 1
ATOM 4687 C C . VAL B 1 143 ? -21.391 15.305 18.125 1 85.25 143 VAL B C 1
ATOM 4689 O O . VAL B 1 143 ? -22.328 15.789 18.766 1 85.25 143 VAL B O 1
ATOM 4692 N N . PHE B 1 144 ? -20.812 15.969 17.25 1 92.12 144 PHE B N 1
ATOM 4693 C CA . PHE B 1 144 ? -21.156 17.344 16.938 1 92.12 144 PHE B CA 1
ATOM 4694 C C . PHE B 1 144 ? -22.5 17.438 16.25 1 92.12 144 PHE B C 1
ATOM 4696 O O . PHE B 1 144 ? -23.297 18.344 16.516 1 92.12 144 PHE B O 1
ATOM 4703 N N . ILE B 1 145 ? -22.719 16.5 15.383 1 90.81 145 ILE B N 1
ATOM 4704 C CA . ILE B 1 145 ? -24.016 16.469 14.711 1 90.81 145 ILE B CA 1
ATOM 4705 C C . ILE B 1 145 ? -25.125 16.234 15.734 1 90.81 145 ILE B C 1
ATOM 4707 O O . ILE B 1 145 ? -26.172 16.891 15.711 1 90.81 145 ILE B O 1
ATOM 4711 N N . ALA B 1 146 ? -24.906 15.312 16.578 1 84.88 146 ALA B N 1
ATOM 4712 C CA . ALA B 1 146 ? -25.891 15.016 17.625 1 84.88 146 ALA B CA 1
ATOM 4713 C C . ALA B 1 146 ? -26.125 16.234 18.516 1 84.88 146 ALA B C 1
ATOM 4715 O O . ALA B 1 146 ? -27.219 16.422 19.047 1 84.88 146 ALA B O 1
ATOM 4716 N N . ALA B 1 147 ? -25.172 17.047 18.688 1 87.75 147 ALA B N 1
ATOM 4717 C CA . ALA B 1 147 ? -25.25 18.234 19.547 1 87.75 147 ALA B CA 1
ATOM 4718 C C . ALA B 1 147 ? -25.906 19.391 18.828 1 87.75 147 ALA B C 1
ATOM 4720 O O . ALA B 1 147 ? -26.078 20.469 19.391 1 87.75 147 ALA B O 1
ATOM 4721 N N . GLY B 1 148 ? -26.172 19.172 17.547 1 89.94 148 GLY B N 1
ATOM 4722 C CA . GLY B 1 148 ? -26.906 20.188 16.797 1 89.94 148 GLY B CA 1
ATOM 4723 C C . GLY B 1 148 ? -26.016 21 15.867 1 89.94 148 GLY B C 1
ATOM 4724 O O . GLY B 1 148 ? -26.484 21.938 15.227 1 89.94 148 GLY B O 1
ATOM 4725 N N . TYR B 1 149 ? -24.812 20.641 15.82 1 94.81 149 TYR B N 1
ATOM 4726 C CA . TYR B 1 149 ? -23.906 21.281 14.875 1 94.81 149 TYR B CA 1
ATOM 4727 C C . TYR B 1 149 ? -23.891 20.547 13.539 1 94.81 149 TYR B C 1
ATOM 4729 O O . TYR B 1 149 ? -24.828 19.797 13.234 1 94.81 149 TYR B O 1
ATOM 4737 N N . ASP B 1 150 ? -22.984 20.875 12.688 1 97 150 ASP B N 1
ATOM 4738 C CA . ASP B 1 150 ? -22.953 20.203 11.391 1 97 150 ASP B CA 1
ATOM 4739 C C . ASP B 1 150 ? -21.594 19.531 11.156 1 97 150 ASP B C 1
ATOM 4741 O O . ASP B 1 150 ? -20.734 19.547 12.031 1 97 150 ASP B O 1
ATOM 4745 N N . ALA B 1 151 ? -21.438 18.859 10.047 1 97.31 151 ALA B N 1
ATOM 4746 C CA . ALA B 1 151 ? -20.234 18.109 9.711 1 97.31 151 ALA B CA 1
ATOM 4747 C C . ALA B 1 151 ? -19.031 19.047 9.547 1 97.31 151 ALA B C 1
ATOM 4749 O O . ALA B 1 151 ? -17.906 18.703 9.906 1 97.31 151 ALA B O 1
ATOM 4750 N N . VAL B 1 152 ? -19.281 20.234 9.047 1 98.19 152 VAL B N 1
ATOM 4751 C CA . VAL B 1 152 ? -18.219 21.203 8.836 1 98.19 152 VAL B CA 1
ATOM 4752 C C . VAL B 1 152 ? -17.594 21.578 10.18 1 98.19 152 VAL B C 1
ATOM 4754 O O . VAL B 1 152 ? -16.375 21.734 10.289 1 98.19 152 VAL B O 1
ATOM 4757 N N . THR B 1 153 ? -18.422 21.703 11.172 1 97.81 153 THR B N 1
ATOM 4758 C CA . THR B 1 153 ? -17.922 22.031 12.508 1 97.81 153 THR B CA 1
ATOM 4759 C C . THR B 1 153 ? -17 20.922 13.008 1 97.81 153 THR B C 1
ATOM 4761 O O . THR B 1 153 ? -15.914 21.203 13.516 1 97.81 153 THR B O 1
ATOM 4764 N N . GLY B 1 154 ? -17.484 19.719 12.891 1 96 154 GLY B N 1
ATOM 4765 C CA . GLY B 1 154 ? -16.656 18.594 13.312 1 96 154 GLY B CA 1
ATOM 4766 C C . GLY B 1 154 ? -15.328 18.516 12.594 1 96 154 GLY B C 1
ATOM 4767 O O . GLY B 1 154 ? -14.281 18.344 13.219 1 96 154 GLY B O 1
ATOM 4768 N N . VAL B 1 155 ? -15.336 18.656 11.281 1 97.56 155 VAL B N 1
ATOM 4769 C CA . VAL B 1 155 ? -14.125 18.641 10.461 1 97.56 155 VAL B CA 1
ATOM 4770 C C . VAL B 1 155 ? -13.211 19.797 10.859 1 97.56 155 VAL B C 1
ATOM 4772 O O . VAL B 1 155 ? -11.992 19.625 10.945 1 97.56 155 VAL B O 1
ATOM 4775 N N . SER B 1 156 ? -13.789 20.938 11.086 1 98.19 156 SER B N 1
ATOM 4776 C CA . SER B 1 156 ? -13.031 22.125 11.453 1 98.19 156 SER B CA 1
ATOM 4777 C C . SER B 1 156 ? -12.289 21.938 12.773 1 98.19 156 SER B C 1
ATOM 4779 O O . SER B 1 156 ? -11.141 22.344 12.914 1 98.19 156 SER B O 1
ATOM 4781 N N . VAL B 1 157 ? -12.938 21.344 13.695 1 97.38 157 VAL B N 1
ATOM 4782 C CA . VAL B 1 157 ? -12.359 21.109 15.016 1 97.38 157 VAL B CA 1
ATOM 4783 C C . VAL B 1 157 ? -11.078 20.297 14.883 1 97.38 157 VAL B C 1
ATOM 4785 O O . VAL B 1 157 ? -10.07 20.609 15.523 1 97.38 157 VAL B O 1
ATOM 4788 N N . ILE B 1 158 ? -11.117 19.312 14.055 1 97.06 158 ILE B N 1
ATOM 4789 C CA . ILE B 1 158 ? -9.969 18.422 13.906 1 97.06 158 ILE B CA 1
ATOM 4790 C C . ILE B 1 158 ? -8.945 19.047 12.969 1 97.06 158 ILE B C 1
ATOM 4792 O O . ILE B 1 158 ? -7.785 19.234 13.344 1 97.06 158 ILE B O 1
ATOM 4796 N N . LEU B 1 159 ? -9.336 19.438 11.773 1 98.06 159 LEU B N 1
ATOM 4797 C CA . LEU B 1 159 ? -8.445 19.875 10.711 1 98.06 159 LEU B CA 1
ATOM 4798 C C . LEU B 1 159 ? -7.789 21.219 11.062 1 98.06 159 LEU B C 1
ATOM 4800 O O . LEU B 1 159 ? -6.578 21.375 10.891 1 98.06 159 LEU B O 1
ATOM 4804 N N . LEU B 1 160 ? -8.594 22.188 11.5 1 98.44 160 LEU B N 1
ATOM 4805 C CA . LEU B 1 160 ? -8.008 23.469 11.867 1 98.44 160 LEU B CA 1
ATOM 4806 C C . LEU B 1 160 ? -7.281 23.375 13.203 1 98.44 160 LEU B C 1
ATOM 4808 O O . LEU B 1 160 ? -6.262 24.047 13.414 1 98.44 160 LEU B O 1
ATOM 4812 N N . GLY B 1 161 ? -7.816 22.578 14.141 1 97.62 161 GLY B N 1
ATOM 4813 C CA . GLY B 1 161 ? -7.121 22.375 15.406 1 97.62 161 GLY B CA 1
ATOM 4814 C C . GLY B 1 161 ? -5.719 21.844 15.234 1 97.62 161 GLY B C 1
ATOM 4815 O O . GLY B 1 161 ? -4.742 22.5 15.594 1 97.62 161 GLY B O 1
ATOM 4816 N N . ALA B 1 162 ? -5.633 20.656 14.594 1 97.31 162 ALA B N 1
ATOM 4817 C CA . ALA B 1 162 ? -4.324 20.062 14.352 1 97.31 162 ALA B CA 1
ATOM 4818 C C . ALA B 1 162 ? -3.504 20.906 13.375 1 97.31 162 ALA B C 1
ATOM 4820 O O . ALA B 1 162 ? -2.285 21.016 13.523 1 97.31 162 ALA B O 1
ATOM 4821 N N . GLY B 1 163 ? -4.172 21.5 12.422 1 97.88 163 GLY B N 1
ATOM 4822 C CA . GLY B 1 163 ? -3.508 22.25 11.375 1 97.88 163 GLY B CA 1
ATOM 4823 C C . GLY B 1 163 ? -2.762 23.469 11.898 1 97.88 163 GLY B C 1
ATOM 4824 O O . GLY B 1 163 ? -1.627 23.734 11.492 1 97.88 163 GLY B O 1
ATOM 4825 N N . VAL B 1 164 ? -3.396 24.219 12.766 1 98.25 164 VAL B N 1
ATOM 4826 C CA . VAL B 1 164 ? -2.725 25.391 13.32 1 98.25 164 VAL B CA 1
ATOM 4827 C C . VAL B 1 164 ? -1.599 24.953 14.25 1 98.25 164 VAL B C 1
ATOM 4829 O O . VAL B 1 164 ? -0.612 25.672 14.422 1 98.25 164 VAL B O 1
ATOM 4832 N N . GLY B 1 165 ? -1.804 23.797 14.859 1 97.75 165 GLY B N 1
ATOM 4833 C CA . GLY B 1 165 ? -0.701 23.219 15.609 1 97.75 165 GLY B CA 1
ATOM 4834 C C . GLY B 1 165 ? 0.519 22.938 14.75 1 97.75 165 GLY B C 1
ATOM 4835 O O . GLY B 1 165 ? 1.64 23.281 15.125 1 97.75 165 GLY B O 1
ATOM 4836 N N . VAL B 1 166 ? 0.282 22.344 13.609 1 97.19 166 VAL B N 1
ATOM 4837 C CA . VAL B 1 166 ? 1.364 22.031 12.68 1 97.19 166 VAL B CA 1
ATOM 4838 C C . VAL B 1 166 ? 2.008 23.328 12.18 1 97.19 166 VAL B C 1
ATOM 4840 O O . VAL B 1 166 ? 3.234 23.422 12.094 1 97.19 166 VAL B O 1
ATOM 4843 N N . LEU B 1 167 ? 1.156 24.312 11.891 1 97.88 167 LEU B N 1
ATOM 4844 C CA . LEU B 1 167 ? 1.636 25.609 11.445 1 97.88 167 LEU B CA 1
ATOM 4845 C C . LEU B 1 167 ? 2.549 26.234 12.492 1 97.88 167 LEU B C 1
ATOM 4847 O O . LEU B 1 167 ? 3.566 26.844 12.156 1 97.88 167 LEU B O 1
ATOM 4851 N N . GLY B 1 168 ? 2.178 26.094 13.711 1 97.5 168 GLY B N 1
ATOM 4852 C CA . GLY B 1 168 ? 2.971 26.578 14.836 1 97.5 168 GLY B CA 1
ATOM 4853 C C . GLY B 1 168 ? 3.783 25.484 15.5 1 97.5 168 GLY B C 1
ATOM 4854 O O . GLY B 1 168 ? 3.814 25.391 16.734 1 97.5 168 GLY B O 1
ATOM 4855 N N . SER B 1 169 ? 4.395 24.625 14.703 1 96.88 169 SER B N 1
ATOM 4856 C CA . SER B 1 169 ? 5.18 23.516 15.227 1 96.88 169 SER B CA 1
ATOM 4857 C C . SER B 1 169 ? 6.289 24.016 16.156 1 96.88 169 SER B C 1
ATOM 4859 O O . SER B 1 169 ? 7.031 24.938 15.805 1 96.88 169 SER B O 1
ATOM 4861 N N . THR B 1 170 ? 6.449 23.391 17.281 1 93.94 170 THR B N 1
ATOM 4862 C CA . THR B 1 170 ? 7.473 23.766 18.25 1 93.94 170 THR B CA 1
ATOM 4863 C C . THR B 1 170 ? 8.617 22.766 18.25 1 93.94 170 THR B C 1
ATOM 4865 O O . THR B 1 170 ? 9.766 23.125 17.969 1 93.94 170 THR B O 1
ATOM 4868 N N . VAL B 1 171 ? 8.234 21.469 18.375 1 89.56 171 VAL B N 1
ATOM 4869 C CA . VAL B 1 171 ? 9.266 20.438 18.453 1 89.56 171 VAL B CA 1
ATOM 4870 C C . VAL B 1 171 ? 8.938 19.297 17.484 1 89.56 171 VAL B C 1
ATOM 4872 O O . VAL B 1 171 ? 9.406 18.172 17.656 1 89.56 171 VAL B O 1
ATOM 4875 N N . ASN B 1 172 ? 8.117 19.562 16.516 1 93.25 172 ASN B N 1
ATOM 4876 C CA . ASN B 1 172 ? 7.719 18.594 15.516 1 93.25 172 ASN B CA 1
ATOM 4877 C C . ASN B 1 172 ? 8.93 17.984 14.805 1 93.25 172 ASN B C 1
ATOM 4879 O O . ASN B 1 172 ? 9.578 18.656 14 1 93.25 172 ASN B O 1
ATOM 4883 N N . PRO B 1 173 ? 9.258 16.766 15.086 1 91.12 173 PRO B N 1
ATOM 4884 C CA . PRO B 1 173 ? 10.469 16.172 14.508 1 91.12 173 PRO B CA 1
ATOM 4885 C C . PRO B 1 173 ? 10.406 16.078 12.984 1 91.12 173 PRO B C 1
ATOM 4887 O O . PRO B 1 173 ? 11.445 16.078 12.32 1 91.12 173 PRO B O 1
ATOM 4890 N N . PHE B 1 174 ? 9.242 16.031 12.438 1 91.75 174 PHE B N 1
ATOM 4891 C CA . PHE B 1 174 ? 9.07 15.789 11.008 1 91.75 174 PHE B CA 1
ATOM 4892 C C . PHE B 1 174 ? 9.102 17.094 10.227 1 91.75 174 PHE B C 1
ATOM 4894 O O . PHE B 1 174 ? 9.055 17.094 8.992 1 91.75 174 PHE B O 1
ATOM 4901 N N . ALA B 1 175 ? 9.117 18.188 10.93 1 95.25 175 ALA B N 1
ATOM 4902 C CA . ALA B 1 175 ? 9.227 19.5 10.297 1 95.25 175 ALA B CA 1
ATOM 4903 C C . ALA B 1 175 ? 10.352 20.312 10.93 1 95.25 175 ALA B C 1
ATOM 4905 O O . ALA B 1 175 ? 11.453 20.391 10.383 1 95.25 175 ALA B O 1
ATOM 4906 N N . THR B 1 176 ? 10.148 20.703 12.125 1 95.06 176 THR B N 1
ATOM 4907 C CA . THR B 1 176 ? 11.117 21.547 12.828 1 95.06 176 THR B CA 1
ATOM 4908 C C . THR B 1 176 ? 12.414 20.781 13.078 1 95.06 176 THR B C 1
ATOM 4910 O O . THR B 1 176 ? 13.508 21.328 12.883 1 95.06 176 THR B O 1
ATOM 4913 N N . GLY B 1 177 ? 12.305 19.578 13.508 1 91.62 177 GLY B N 1
ATOM 4914 C CA . GLY B 1 177 ? 13.484 18.781 13.797 1 91.62 177 GLY B CA 1
ATOM 4915 C C . GLY B 1 177 ? 14.359 18.547 12.578 1 91.62 177 GLY B C 1
ATOM 4916 O O . GLY B 1 177 ? 15.57 18.781 12.633 1 91.62 177 GLY B O 1
ATOM 4917 N N . ILE B 1 178 ? 13.758 18.109 11.508 1 92.12 178 ILE B N 1
ATOM 4918 C CA . ILE B 1 178 ? 14.508 17.844 10.289 1 92.12 178 ILE B CA 1
ATOM 4919 C C . ILE B 1 178 ? 15.109 19.141 9.758 1 92.12 178 ILE B C 1
ATOM 4921 O O . ILE B 1 178 ? 16.281 19.188 9.383 1 92.12 178 ILE B O 1
ATOM 4925 N N . ALA B 1 179 ? 14.352 20.172 9.742 1 95.5 179 ALA B N 1
ATOM 4926 C CA . ALA B 1 179 ? 14.812 21.469 9.25 1 95.5 179 ALA B CA 1
ATOM 4927 C C . ALA B 1 179 ? 15.977 21.984 10.086 1 95.5 179 ALA B C 1
ATOM 4929 O O . ALA B 1 179 ? 16.953 22.516 9.547 1 95.5 179 ALA B O 1
ATOM 4930 N N . SER B 1 180 ? 15.883 21.844 11.367 1 94.38 180 SER B N 1
ATOM 4931 C CA . SER B 1 180 ? 16.938 22.297 12.266 1 94.38 180 SER B CA 1
ATOM 4932 C C . SER B 1 180 ? 18.234 21.547 12.016 1 94.38 180 SER B C 1
ATOM 4934 O O . SER B 1 180 ? 19.328 22.125 12.094 1 94.38 180 SER B O 1
ATOM 4936 N N . GLY B 1 181 ? 18.141 20.312 11.789 1 90.81 181 GLY B N 1
ATOM 4937 C CA . GLY B 1 181 ? 19.312 19.516 11.461 1 90.81 181 GLY B CA 1
ATOM 4938 C C . GLY B 1 181 ? 20.047 20.016 10.227 1 90.81 181 GLY B C 1
ATOM 4939 O O . GLY B 1 181 ? 21.266 20.219 10.258 1 90.81 181 GLY B O 1
ATOM 4940 N N . PHE B 1 182 ? 19.328 20.297 9.234 1 91.62 182 PHE B N 1
ATOM 4941 C CA . PHE B 1 182 ? 19.922 20.734 7.977 1 91.62 182 PHE B CA 1
ATOM 4942 C C . PHE B 1 182 ? 20.391 22.188 8.062 1 91.62 182 PHE B C 1
ATOM 4944 O O . PHE B 1 182 ? 21.297 22.594 7.34 1 91.62 182 PHE B O 1
ATOM 4951 N N . ALA B 1 183 ? 19.734 22.938 8.945 1 93.62 183 ALA B N 1
ATOM 4952 C CA . ALA B 1 183 ? 20.094 24.344 9.148 1 93.62 183 ALA B CA 1
ATOM 4953 C C . ALA B 1 183 ? 21.219 24.469 10.164 1 93.62 183 ALA B C 1
ATOM 4955 O O . ALA B 1 183 ? 21.75 25.578 10.383 1 93.62 183 ALA B O 1
ATOM 4956 N N . ASP B 1 184 ? 21.578 23.359 10.805 1 90.5 184 ASP B N 1
ATOM 4957 C CA . ASP B 1 184 ? 22.609 23.328 11.836 1 90.5 184 ASP B CA 1
ATOM 4958 C C . ASP B 1 184 ? 22.281 24.266 12.992 1 90.5 184 ASP B C 1
ATOM 4960 O O . ASP B 1 184 ? 23.094 25.109 13.367 1 90.5 184 ASP B O 1
ATOM 4964 N N . VAL B 1 185 ? 21.078 24.219 13.445 1 91.94 185 VAL B N 1
ATOM 4965 C CA . VAL B 1 185 ? 20.609 25 14.594 1 91.94 185 VAL B CA 1
ATOM 4966 C C . VAL B 1 185 ? 19.953 24.078 15.609 1 91.94 185 VAL B C 1
ATOM 4968 O O . VAL B 1 185 ? 19.391 23.047 15.242 1 91.94 185 VAL B O 1
ATOM 4971 N N . ALA B 1 186 ? 20.062 24.453 16.844 1 90.12 186 ALA B N 1
ATOM 4972 C CA . ALA B 1 186 ? 19.406 23.688 17.891 1 90.12 186 ALA B CA 1
ATOM 4973 C C . ALA B 1 186 ? 17.891 23.75 17.75 1 90.12 186 ALA B C 1
ATOM 4975 O O . ALA B 1 186 ? 17.328 24.781 17.375 1 90.12 186 ALA B O 1
ATOM 4976 N N . LEU B 1 187 ? 17.188 22.703 18.047 1 89.75 187 LEU B N 1
ATOM 4977 C CA . LEU B 1 187 ? 15.75 22.547 17.891 1 89.75 187 LEU B CA 1
ATOM 4978 C C . LEU B 1 187 ? 15.008 23.625 18.672 1 89.75 187 LEU B C 1
ATOM 4980 O O . LEU B 1 187 ? 13.961 24.109 18.234 1 89.75 187 LEU B O 1
ATOM 4984 N N . GLY B 1 188 ? 15.547 23.984 19.781 1 88.38 188 GLY B N 1
ATOM 4985 C CA . GLY B 1 188 ? 14.852 24.891 20.688 1 88.38 188 GLY B CA 1
ATOM 4986 C C . GLY B 1 188 ? 14.953 26.344 20.25 1 88.38 188 GLY B C 1
ATOM 4987 O O . GLY B 1 188 ? 14.188 27.188 20.734 1 88.38 188 GLY B O 1
ATOM 4988 N N . LYS B 1 189 ? 15.914 26.625 19.375 1 91.06 189 LYS B N 1
ATOM 4989 C CA . LYS B 1 189 ? 16.062 28 18.906 1 91.06 189 LYS B CA 1
ATOM 4990 C C . LYS B 1 189 ? 14.828 28.453 18.125 1 91.06 189 LYS B C 1
ATOM 4992 O O . LYS B 1 189 ? 14.344 27.734 17.25 1 91.06 189 LYS B O 1
ATOM 4997 N N . GLY B 1 190 ? 14.266 29.625 18.531 1 92.88 190 GLY B N 1
ATOM 4998 C CA . GLY B 1 190 ? 13.102 30.188 17.875 1 92.88 190 GLY B CA 1
ATOM 4999 C C . GLY B 1 190 ? 11.789 29.688 18.453 1 92.88 190 GLY B C 1
ATOM 5000 O O . GLY B 1 190 ? 10.719 29.984 17.938 1 92.88 190 GLY B O 1
ATOM 5001 N N . ILE B 1 191 ? 11.844 28.922 19.5 1 93.44 191 ILE B N 1
ATOM 5002 C CA . ILE B 1 191 ? 10.664 28.266 20.031 1 93.44 191 ILE B CA 1
ATOM 5003 C C . ILE B 1 191 ? 9.672 29.297 20.547 1 93.44 191 ILE B C 1
ATOM 5005 O O . ILE B 1 191 ? 8.461 29.094 20.5 1 93.44 191 ILE B O 1
ATOM 5009 N N . LEU B 1 192 ? 10.133 30.406 20.984 1 94.62 192 LEU B N 1
ATOM 5010 C CA . LEU B 1 192 ? 9.25 31.422 21.547 1 94.62 192 LEU B CA 1
ATOM 5011 C C . LEU B 1 192 ? 8.281 31.938 20.5 1 94.62 192 LEU B C 1
ATOM 5013 O O . LEU B 1 192 ? 7.074 32.031 20.75 1 94.62 192 LEU B O 1
ATOM 5017 N N . ILE B 1 193 ? 8.836 32.344 19.359 1 95.75 193 ILE B N 1
ATOM 5018 C CA . ILE B 1 193 ? 7.977 32.875 18.297 1 95.75 193 ILE B CA 1
ATOM 5019 C C . ILE B 1 193 ? 7.02 31.766 17.828 1 95.75 193 ILE B C 1
ATOM 5021 O O . ILE B 1 193 ? 5.867 32.062 17.484 1 95.75 193 ILE B O 1
ATOM 5025 N N . ARG B 1 194 ? 7.48 30.578 17.781 1 96.94 194 ARG B N 1
ATOM 5026 C CA . ARG B 1 194 ? 6.629 29.453 17.375 1 96.94 194 ARG B CA 1
ATOM 5027 C C . ARG B 1 194 ? 5.5 29.234 18.375 1 96.94 194 ARG B C 1
ATOM 5029 O O . ARG B 1 194 ? 4.375 28.922 17.984 1 96.94 194 ARG B O 1
ATOM 5036 N N . LEU B 1 195 ? 5.828 29.406 19.641 1 96.69 195 LEU B N 1
ATOM 5037 C CA . LEU B 1 195 ? 4.805 29.297 20.672 1 96.69 195 LEU B CA 1
ATOM 5038 C C . LEU B 1 195 ? 3.773 30.406 20.547 1 96.69 195 LEU B C 1
ATOM 5040 O O . LEU B 1 195 ? 2.574 30.188 20.719 1 96.69 195 LEU B O 1
ATOM 5044 N N . ILE B 1 196 ? 4.223 31.578 20.297 1 97.12 196 ILE B N 1
ATOM 5045 C CA . ILE B 1 196 ? 3.322 32.719 20.094 1 97.12 196 ILE B CA 1
ATOM 5046 C C . ILE B 1 196 ? 2.4 32.438 18.906 1 97.12 196 ILE B C 1
ATOM 5048 O O . ILE B 1 196 ? 1.191 32.656 18.984 1 97.12 196 ILE B O 1
ATOM 5052 N N . MET B 1 197 ? 2.973 31.891 17.875 1 97.69 197 MET B N 1
ATOM 5053 C CA . MET B 1 197 ? 2.189 31.562 16.688 1 97.69 197 MET B CA 1
ATOM 5054 C C . MET B 1 197 ? 1.177 30.469 16.984 1 97.69 197 MET B C 1
ATOM 5056 O O . MET B 1 197 ? 0.041 30.516 16.516 1 97.69 197 MET B O 1
ATOM 5060 N N . LEU B 1 198 ? 1.629 29.5 17.734 1 98.25 198 LEU B N 1
ATOM 5061 C CA . LEU B 1 198 ? 0.751 28.391 18.109 1 98.25 198 LEU B CA 1
ATOM 5062 C C . LEU B 1 198 ? -0.453 28.906 18.891 1 98.25 198 LEU B C 1
ATOM 5064 O O . LEU B 1 198 ? -1.596 28.562 18.562 1 98.25 198 LEU B O 1
ATOM 5068 N N . VAL B 1 199 ? -0.212 29.719 19.875 1 98.44 199 VAL B N 1
ATOM 5069 C CA . VAL B 1 199 ? -1.271 30.203 20.75 1 98.44 199 VAL B CA 1
ATOM 5070 C C . VAL B 1 199 ? -2.188 31.156 19.969 1 98.44 199 VAL B C 1
ATOM 5072 O O . VAL B 1 199 ? -3.412 31.047 20.062 1 98.44 199 VAL B O 1
ATOM 5075 N N . ALA B 1 200 ? -1.599 32.062 19.25 1 98.56 200 ALA B N 1
ATOM 5076 C CA . ALA B 1 200 ? -2.395 33 18.438 1 98.56 200 ALA B CA 1
ATOM 5077 C C . ALA B 1 200 ? -3.229 32.25 17.406 1 98.56 200 ALA B C 1
ATOM 5079 O O . ALA B 1 200 ? -4.414 32.531 17.234 1 98.56 200 ALA B O 1
ATOM 5080 N N . GLY B 1 201 ? -2.553 31.328 16.719 1 98.56 201 GLY B N 1
ATOM 5081 C CA . GLY B 1 201 ? -3.27 30.516 15.734 1 98.56 201 GLY B CA 1
ATOM 5082 C C . GLY B 1 201 ? -4.422 29.734 16.344 1 98.56 201 GLY B C 1
ATOM 5083 O O . GLY B 1 201 ? -5.504 29.656 15.75 1 98.56 201 GLY B O 1
ATOM 5084 N N . LEU B 1 202 ? -4.16 29.125 17.469 1 98.62 202 LEU B N 1
ATOM 5085 C CA . LEU B 1 202 ? -5.188 28.344 18.156 1 98.62 202 LEU B CA 1
ATOM 5086 C C . LEU B 1 202 ? -6.371 29.219 18.547 1 98.62 202 LEU B C 1
ATOM 5088 O O . LEU B 1 202 ? -7.527 28.828 18.344 1 98.62 202 LEU B O 1
ATOM 5092 N N . ILE B 1 203 ? -6.086 30.359 19.109 1 98.75 203 ILE B N 1
ATOM 5093 C CA . ILE B 1 203 ? -7.148 31.266 19.516 1 98.75 203 ILE B CA 1
ATOM 5094 C C . ILE B 1 203 ? -7.984 31.672 18.297 1 98.75 203 ILE B C 1
ATOM 5096 O O . ILE B 1 203 ? -9.219 31.641 18.359 1 98.75 203 ILE B O 1
ATOM 5100 N N . LEU B 1 204 ? -7.34 32 17.219 1 98.75 204 LEU B N 1
ATOM 5101 C CA . LEU B 1 204 ? -8.039 32.406 16 1 98.75 204 LEU B CA 1
ATOM 5102 C C . LEU B 1 204 ? -8.867 31.25 15.445 1 98.75 204 LEU B C 1
ATOM 5104 O O . LEU B 1 204 ? -9.992 31.469 14.984 1 98.75 204 LEU B O 1
ATOM 5108 N N . ALA B 1 205 ? -8.312 30.031 15.469 1 98.62 205 ALA B N 1
ATOM 5109 C CA . ALA B 1 205 ? -9.031 28.859 14.969 1 98.62 205 ALA B CA 1
ATOM 5110 C C . ALA B 1 205 ? -10.273 28.594 15.812 1 98.62 205 ALA B C 1
ATOM 5112 O O . ALA B 1 205 ? -11.344 28.281 15.273 1 98.62 205 ALA B O 1
ATOM 5113 N N . ILE B 1 206 ? -10.094 28.688 17.141 1 98.44 206 ILE B N 1
ATOM 5114 C CA . ILE B 1 206 ? -11.203 28.453 18.047 1 98.44 206 ILE B CA 1
ATOM 5115 C C . ILE B 1 206 ? -12.297 29.5 17.812 1 98.44 206 ILE B C 1
ATOM 5117 O O . ILE B 1 206 ? -13.477 29.156 17.688 1 98.44 206 ILE B O 1
ATOM 5121 N N . LEU B 1 207 ? -11.945 30.734 17.703 1 98.38 207 LEU B N 1
ATOM 5122 C CA . LEU B 1 207 ? -12.914 31.797 17.484 1 98.38 207 LEU B CA 1
ATOM 5123 C C . LEU B 1 207 ? -13.633 31.625 16.141 1 98.38 207 LEU B C 1
ATOM 5125 O O . LEU B 1 207 ? -14.852 31.797 16.062 1 98.38 207 LEU B O 1
ATOM 5129 N N . TYR B 1 208 ? -12.883 31.297 15.148 1 98.5 208 TYR B N 1
ATOM 5130 C CA . TYR B 1 208 ? -13.438 31.109 13.812 1 98.5 208 TYR B CA 1
ATOM 5131 C C . TYR B 1 208 ? -14.438 29.953 13.797 1 98.5 208 TYR B C 1
ATOM 5133 O O . TYR B 1 208 ? -15.539 30.094 13.258 1 98.5 208 TYR B O 1
ATOM 5141 N N . THR B 1 209 ? -14.023 28.812 14.336 1 98.25 209 THR B N 1
ATOM 5142 C CA . THR B 1 209 ? -14.844 27.609 14.344 1 98.25 209 THR B CA 1
ATOM 5143 C C . THR B 1 209 ? -16.078 27.812 15.219 1 98.25 209 THR B C 1
ATOM 5145 O O . THR B 1 209 ? -17.188 27.406 14.836 1 98.25 209 THR B O 1
ATOM 5148 N N . THR B 1 210 ? -15.938 28.438 16.406 1 97.12 210 THR B N 1
ATOM 5149 C CA . THR B 1 210 ? -17.047 28.641 17.312 1 97.12 210 THR B CA 1
ATOM 5150 C C . THR B 1 210 ? -18.078 29.594 16.719 1 97.12 210 THR B C 1
ATOM 5152 O O . THR B 1 210 ? -19.281 29.438 16.906 1 97.12 210 THR B O 1
ATOM 5155 N N . ARG B 1 211 ? -17.609 30.625 16.047 1 97.31 211 ARG B N 1
ATOM 5156 C CA . ARG B 1 211 ? -18.516 31.562 15.406 1 97.31 211 ARG B CA 1
ATOM 5157 C C . ARG B 1 211 ? -19.391 30.859 14.367 1 97.31 211 ARG B C 1
ATOM 5159 O O . ARG B 1 211 ? -20.594 31.078 14.305 1 97.31 211 ARG B O 1
ATOM 5166 N N . TYR B 1 212 ? -18.766 30.047 13.594 1 97.81 212 TYR B N 1
ATOM 5167 C CA . TYR B 1 212 ? -19.516 29.297 12.586 1 97.81 212 TYR B CA 1
ATOM 5168 C C . TYR B 1 212 ? -20.469 28.312 13.25 1 97.81 212 TYR B C 1
ATOM 5170 O O . TYR B 1 212 ? -21.625 28.203 12.852 1 97.81 212 TYR B O 1
ATOM 5178 N N . ALA B 1 213 ? -19.969 27.594 14.211 1 97.19 213 ALA B N 1
ATOM 5179 C CA . ALA B 1 213 ? -20.75 26.578 14.914 1 97.19 213 ALA B CA 1
ATOM 5180 C C . ALA B 1 213 ? -22 27.203 15.555 1 97.19 213 ALA B C 1
ATOM 5182 O O . ALA B 1 213 ? -23.078 26.625 15.508 1 97.19 213 ALA B O 1
ATOM 5183 N N . LYS B 1 214 ? -21.844 28.312 16.141 1 95.88 214 LYS B N 1
ATOM 5184 C CA . LYS B 1 214 ? -22.953 29.016 16.781 1 95.88 214 LYS B CA 1
ATOM 5185 C C . LYS B 1 214 ? -24.016 29.422 15.766 1 95.88 214 LYS B C 1
ATOM 5187 O O . LYS B 1 214 ? -25.203 29.297 16 1 95.88 214 LYS B O 1
ATOM 5192 N N . LYS B 1 215 ? -23.531 29.922 14.664 1 97 215 LYS B N 1
ATOM 5193 C CA . LYS B 1 215 ? -24.438 30.312 13.594 1 97 215 LYS B CA 1
ATOM 5194 C C . LYS B 1 215 ? -25.281 29.125 13.125 1 97 215 LYS B C 1
ATOM 5196 O O . LYS B 1 215 ? -26.484 29.266 12.898 1 97 215 LYS B O 1
ATOM 5201 N N . VAL B 1 216 ? -24.656 28 12.953 1 96.62 216 VAL B N 1
ATOM 5202 C CA . VAL B 1 216 ? -25.312 26.781 12.469 1 96.62 216 VAL B CA 1
ATOM 5203 C C . VAL B 1 216 ? -26.281 26.266 13.523 1 96.62 216 VAL B C 1
ATOM 5205 O O . VAL B 1 216 ? -27.391 25.844 13.203 1 96.62 216 VAL B O 1
ATOM 5208 N N . LYS B 1 217 ? -25.828 26.234 14.758 1 94.5 217 LYS B N 1
ATOM 5209 C CA . LYS B 1 217 ? -26.672 25.75 15.844 1 94.5 217 LYS B CA 1
ATOM 5210 C C . LYS B 1 217 ? -27.922 26.625 15.992 1 94.5 217 LYS B C 1
ATOM 5212 O O . LYS B 1 217 ? -29 26.109 16.25 1 94.5 217 LYS B O 1
ATOM 5217 N N . ASP B 1 218 ? -27.812 27.891 15.805 1 95.38 218 ASP B N 1
ATOM 5218 C CA . ASP B 1 218 ? -28.922 28.828 15.906 1 95.38 218 ASP B CA 1
ATOM 5219 C C . ASP B 1 218 ? -29.859 28.703 14.703 1 95.38 218 ASP B C 1
ATOM 5221 O O . ASP B 1 218 ? -31.078 28.844 14.844 1 95.38 218 ASP B O 1
ATOM 5225 N N . ASP B 1 219 ? -29.25 28.5 13.531 1 97.19 219 ASP B N 1
ATOM 5226 C CA . ASP B 1 219 ? -30 28.375 12.289 1 97.19 219 ASP B CA 1
ATOM 5227 C C . ASP B 1 219 ? -29.359 27.359 11.359 1 97.19 219 ASP B C 1
ATOM 5229 O O . ASP B 1 219 ? -28.5 27.703 10.547 1 97.19 219 ASP B O 1
ATOM 5233 N N . PRO B 1 220 ? -29.875 26.172 11.414 1 95.5 220 PRO B N 1
ATOM 5234 C CA . PRO B 1 220 ? -29.281 25.094 10.633 1 95.5 220 PRO B CA 1
ATOM 5235 C C . PRO B 1 220 ? -29.234 25.391 9.141 1 95.5 220 PRO B C 1
ATOM 5237 O O . PRO B 1 220 ? -28.453 24.797 8.406 1 95.5 220 PRO B O 1
ATOM 5240 N N . SER B 1 221 ? -30.062 26.266 8.711 1 95.94 221 SER B N 1
ATOM 5241 C CA . SER B 1 221 ? -30.078 26.625 7.293 1 95.94 221 SER B CA 1
ATOM 5242 C C . SER B 1 221 ? -28.828 27.375 6.883 1 95.94 221 SER B C 1
ATOM 5244 O O . SER B 1 221 ? -28.516 27.484 5.695 1 95.94 221 SER B O 1
ATOM 5246 N N . LYS B 1 222 ? -28.125 27.859 7.824 1 96.44 222 LYS B N 1
ATOM 5247 C CA . LYS B 1 222 ? -26.906 28.625 7.559 1 96.44 222 LYS B CA 1
ATOM 5248 C C . LYS B 1 222 ? -25.703 27.703 7.414 1 96.44 222 LYS B C 1
ATOM 5250 O O . LYS B 1 222 ? -24.609 28.156 7.055 1 96.44 222 LYS B O 1
ATOM 5255 N N . SER B 1 223 ? -25.906 26.484 7.625 1 97.5 223 SER B N 1
ATOM 5256 C CA . SER B 1 223 ? -24.828 25.516 7.422 1 97.5 223 SER B CA 1
ATOM 5257 C C . SER B 1 223 ? -24.406 25.469 5.957 1 97.5 223 SER B C 1
ATOM 5259 O O . SER B 1 223 ? -25.25 25.531 5.059 1 97.5 223 SER B O 1
ATOM 5261 N N . LEU B 1 224 ? -23.156 25.312 5.723 1 96.62 224 LEU B N 1
ATOM 5262 C CA . LEU B 1 224 ? -22.625 25.203 4.367 1 96.62 224 LEU B CA 1
ATOM 5263 C C . LEU B 1 224 ? -23 23.859 3.76 1 96.62 224 LEU B C 1
ATOM 5265 O O . LEU B 1 224 ? -22.922 23.672 2.541 1 96.62 224 LEU B O 1
ATOM 5269 N N . VAL B 1 225 ? -23.375 22.938 4.621 1 96.31 225 VAL B N 1
ATOM 5270 C CA . VAL B 1 225 ? -23.812 21.625 4.145 1 96.31 225 VAL B CA 1
ATOM 5271 C C . VAL B 1 225 ? -25.266 21.375 4.559 1 96.31 225 VAL B C 1
ATOM 5273 O O . VAL B 1 225 ? -25.641 20.25 4.871 1 96.31 225 VAL B O 1
ATOM 5276 N N . ALA B 1 226 ? -26.047 22.391 4.574 1 95.5 226 ALA B N 1
ATOM 5277 C CA . ALA B 1 226 ? -27.453 22.281 4.953 1 95.5 226 ALA B CA 1
ATOM 5278 C C . ALA B 1 226 ? -28.188 21.312 4.043 1 95.5 226 ALA B C 1
ATOM 5280 O O . ALA B 1 226 ? -29.094 20.594 4.488 1 95.5 226 ALA B O 1
ATOM 5281 N N . ASP B 1 227 ? -27.766 21.312 2.803 1 94.88 227 ASP B N 1
ATOM 5282 C CA . ASP B 1 227 ? -28.406 20.453 1.807 1 94.88 227 ASP B CA 1
ATOM 5283 C C . ASP B 1 227 ? -28.141 18.984 2.098 1 94.88 227 ASP B C 1
ATOM 5285 O O . ASP B 1 227 ? -28.859 18.109 1.611 1 94.88 227 ASP B O 1
ATOM 5289 N N . MET B 1 228 ? -27.188 18.75 2.926 1 95 228 MET B N 1
ATOM 5290 C CA . MET B 1 228 ? -26.828 17.375 3.279 1 95 228 MET B CA 1
ATOM 5291 C C . MET B 1 228 ? -27.141 17.094 4.742 1 95 228 MET B C 1
ATOM 5293 O O . MET B 1 228 ? -26.75 16.062 5.277 1 95 228 MET B O 1
ATOM 5297 N N . GLY B 1 229 ? -27.781 18.016 5.32 1 93.69 229 GLY B N 1
ATOM 5298 C CA . GLY B 1 229 ? -28.016 17.922 6.754 1 93.69 229 GLY B CA 1
ATOM 5299 C C . GLY B 1 229 ? -28.75 16.656 7.156 1 93.69 229 GLY B C 1
ATOM 5300 O O . GLY B 1 229 ? -28.281 15.922 8.039 1 93.69 229 GLY B O 1
ATOM 5301 N N . GLU B 1 230 ? -29.812 16.297 6.523 1 92.19 230 GLU B N 1
ATOM 5302 C CA . GLU B 1 230 ? -30.609 15.125 6.855 1 92.19 230 GLU B CA 1
ATOM 5303 C C . GLU B 1 230 ? -29.875 13.828 6.504 1 92.19 230 GLU B C 1
ATOM 5305 O O . GLU B 1 230 ? -29.906 12.867 7.273 1 92.19 230 GLU B O 1
ATOM 5310 N N . SER B 1 231 ? -29.297 13.883 5.363 1 93.94 231 SER B N 1
ATOM 5311 C CA . SER B 1 231 ? -28.547 12.695 4.945 1 93.94 231 SER B CA 1
ATOM 5312 C C . SER B 1 231 ? -27.375 12.43 5.867 1 93.94 231 SER B C 1
ATOM 5314 O O . SER B 1 231 ? -27.031 11.273 6.148 1 93.94 231 SER B O 1
ATOM 5316 N N . ASN B 1 232 ? -26.734 13.492 6.324 1 94.12 232 ASN B N 1
ATOM 5317 C CA . ASN B 1 232 ? -25.625 13.344 7.25 1 94.12 232 ASN B CA 1
ATOM 5318 C C . ASN B 1 232 ? -26.078 12.844 8.617 1 94.12 232 ASN B C 1
ATOM 5320 O O . ASN B 1 232 ? -25.406 12.023 9.242 1 94.12 232 ASN B O 1
ATOM 5324 N N . LYS B 1 233 ? -27.188 13.32 8.984 1 90.5 233 LYS B N 1
ATOM 5325 C CA . LYS B 1 233 ? -27.75 12.836 10.242 1 90.5 233 LYS B CA 1
ATOM 5326 C C . LYS B 1 233 ? -28.047 11.336 10.172 1 90.5 233 LYS B C 1
ATOM 5328 O O . LYS B 1 233 ? -27.75 10.594 11.109 1 90.5 233 LYS B O 1
ATOM 5333 N N . GLU B 1 234 ? -28.609 10.906 9.109 1 90.12 234 GLU B N 1
ATOM 5334 C CA . GLU B 1 234 ? -28.906 9.492 8.906 1 90.12 234 GLU B CA 1
ATOM 5335 C C . GLU B 1 234 ? -27.625 8.664 8.828 1 90.12 234 GLU B C 1
ATOM 5337 O O . GLU B 1 234 ? -27.531 7.586 9.414 1 90.12 234 GLU B O 1
ATOM 5342 N N . TYR B 1 235 ? -26.719 9.25 8.195 1 87.56 235 TYR B N 1
ATOM 5343 C CA . TYR B 1 235 ? -25.469 8.531 7.977 1 87.56 235 TYR B CA 1
ATOM 5344 C C . TYR B 1 235 ? -24.688 8.391 9.273 1 87.56 235 TYR B C 1
ATOM 5346 O O . TYR B 1 235 ? -24.203 7.301 9.602 1 87.56 235 TYR B O 1
ATOM 5354 N N . PHE B 1 236 ? -24.609 9.391 9.984 1 86.38 236 PHE B N 1
ATOM 5355 C CA . PHE B 1 236 ? -23.719 9.414 11.141 1 86.38 236 PHE B CA 1
ATOM 5356 C C . PHE B 1 236 ? -24.438 8.945 12.398 1 86.38 236 PHE B C 1
ATOM 5358 O O . PHE B 1 236 ? -23.812 8.414 13.312 1 86.38 236 PHE B O 1
ATOM 5365 N N . LEU B 1 237 ? -25.812 9.094 12.344 1 79.12 237 LEU B N 1
ATOM 5366 C CA . LEU B 1 237 ? -26.562 8.797 13.562 1 79.12 237 LEU B CA 1
ATOM 5367 C C . LEU B 1 237 ? -27.516 7.629 13.352 1 79.12 237 LEU B C 1
ATOM 5369 O O . LEU B 1 237 ? -28.047 7.066 14.312 1 79.12 237 LEU B O 1
ATOM 5373 N N . GLY B 1 238 ? -27.984 7.301 12.117 1 65.38 238 GLY B N 1
ATOM 5374 C CA . GLY B 1 238 ? -29.031 6.352 11.797 1 65.38 238 GLY B CA 1
ATOM 5375 C C . GLY B 1 238 ? -28.719 4.938 12.258 1 65.38 238 GLY B C 1
ATOM 5376 O O . GLY B 1 238 ? -29.625 4.203 12.672 1 65.38 238 GLY B O 1
ATOM 5377 N N . LYS B 1 239 ? -27.797 4.215 11.539 1 56.75 239 LYS B N 1
ATOM 5378 C CA . LYS B 1 239 ? -27.672 2.787 11.812 1 56.75 239 LYS B CA 1
ATOM 5379 C C . LYS B 1 239 ? -27.75 2.502 13.312 1 56.75 239 LYS B C 1
ATOM 5381 O O . LYS B 1 239 ? -27.734 1.342 13.727 1 56.75 239 LYS B O 1
ATOM 5386 N N . LYS B 1 240 ? -27.578 3.432 14.078 1 52.03 240 LYS B N 1
ATOM 5387 C CA . LYS B 1 240 ? -27.562 3.256 15.531 1 52.03 240 LYS B CA 1
ATOM 5388 C C . LYS B 1 240 ? -28.984 3.273 16.094 1 52.03 240 LYS B C 1
ATOM 5390 O O . LYS B 1 240 ? -29.734 4.234 15.891 1 52.03 240 LYS B O 1
ATOM 5395 N N . ASP B 1 241 ? -29.531 2.176 15.938 1 45.84 241 ASP B N 1
ATOM 5396 C CA . ASP B 1 241 ? -30.859 2.123 16.547 1 45.84 241 ASP B CA 1
ATOM 5397 C C . ASP B 1 241 ? -31.078 3.307 17.484 1 45.84 241 ASP B C 1
ATOM 5399 O O . ASP B 1 241 ? -30.156 3.744 18.172 1 45.84 241 ASP B O 1
ATOM 5403 N N . GLU B 1 242 ? -32.062 3.996 17.406 1 37.84 242 GLU B N 1
ATOM 5404 C CA . GLU B 1 242 ? -32.625 5.016 18.281 1 37.84 242 GLU B CA 1
ATOM 5405 C C . GLU B 1 242 ? -32.156 4.84 19.719 1 37.84 242 GLU B C 1
ATOM 5407 O O . GLU B 1 242 ? -32.594 3.93 20.422 1 37.84 242 GLU B O 1
ATOM 5412 N N . GLY B 1 243 ? -31.203 5.57 20.266 1 45.09 243 GLY B N 1
ATOM 5413 C CA . GLY B 1 243 ? -30.953 5.969 21.641 1 45.09 243 GLY B CA 1
ATOM 5414 C C . GLY B 1 243 ? -29.906 5.113 22.328 1 45.09 243 GLY B C 1
ATOM 5415 O O . GLY B 1 243 ? -29.516 5.398 23.469 1 45.09 243 GLY B O 1
ATOM 5416 N N . GLU B 1 244 ? -29.578 3.816 21.906 1 57.59 244 GLU B N 1
ATOM 5417 C CA . GLU B 1 244 ? -28.906 3.113 22.984 1 57.59 244 GLU B CA 1
ATOM 5418 C C . GLU B 1 244 ? -27.406 3 22.719 1 57.59 244 GLU B C 1
ATOM 5420 O O . GLU B 1 244 ? -26.969 2.17 21.906 1 57.59 244 GLU B O 1
ATOM 5425 N N . PHE B 1 245 ? -26.578 4.094 22.797 1 69.31 245 PHE B N 1
ATOM 5426 C CA . PHE B 1 245 ? -25.125 3.975 22.922 1 69.31 245 PHE B CA 1
ATOM 5427 C C . PHE B 1 245 ? -24.75 2.885 23.922 1 69.31 245 PHE B C 1
ATOM 5429 O O . PHE B 1 245 ? -25.422 2.713 24.938 1 69.31 245 PHE B O 1
ATOM 5436 N N . PRO B 1 246 ? -23.797 2.146 23.375 1 77.75 246 PRO B N 1
ATOM 5437 C CA . PRO B 1 246 ? -23.391 1.129 24.359 1 77.75 246 PRO B CA 1
ATOM 5438 C C . PRO B 1 246 ? -22.891 1.732 25.672 1 77.75 246 PRO B C 1
ATOM 5440 O O . PRO B 1 246 ? -22.484 2.896 25.703 1 77.75 246 PRO B O 1
ATOM 5443 N N . GLU B 1 247 ? -23.062 0.972 26.672 1 83.75 247 GLU B N 1
ATOM 5444 C CA . GLU B 1 247 ? -22.594 1.397 27.984 1 83.75 247 GLU B CA 1
ATOM 5445 C C . GLU B 1 247 ? -21.078 1.336 28.062 1 83.75 247 GLU B C 1
ATOM 5447 O O . GLU B 1 247 ? -20.453 0.471 27.453 1 83.75 247 GLU B O 1
ATOM 5452 N N . LEU B 1 248 ? -20.547 2.217 28.734 1 89.19 248 LEU B N 1
ATOM 5453 C CA . LEU B 1 248 ? -19.109 2.215 28.984 1 89.19 248 LEU B CA 1
ATOM 5454 C C . LEU B 1 248 ? -18.75 1.211 30.078 1 89.19 248 LEU B C 1
ATOM 5456 O O . LEU B 1 248 ? -18.656 1.572 31.25 1 89.19 248 LEU B O 1
ATOM 5460 N N . THR B 1 249 ? -18.5 0.029 29.719 1 90.44 249 THR B N 1
ATOM 5461 C CA . THR B 1 249 ? -18.125 -1.033 30.641 1 90.44 249 THR B CA 1
ATOM 5462 C C . THR B 1 249 ? -16.656 -0.903 31.031 1 90.44 249 THR B C 1
ATOM 5464 O O . THR B 1 249 ? -15.914 -0.113 30.438 1 90.44 249 THR B O 1
ATOM 5467 N N . GLY B 1 250 ? -16.25 -1.645 32.062 1 92.12 250 GLY B N 1
ATOM 5468 C CA . GLY B 1 250 ? -14.852 -1.656 32.469 1 92.12 250 GLY B CA 1
ATOM 5469 C C . GLY B 1 250 ? -13.914 -2.062 31.344 1 92.12 250 GLY B C 1
ATOM 5470 O O . GLY B 1 250 ? -12.836 -1.487 31.188 1 92.12 250 GLY B O 1
ATOM 5471 N N . LYS B 1 251 ? -14.336 -2.998 30.609 1 93 251 LYS B N 1
ATOM 5472 C CA . LYS B 1 251 ? -13.539 -3.471 29.469 1 93 251 LYS B CA 1
ATOM 5473 C C . LYS B 1 251 ? -13.383 -2.381 28.422 1 93 251 LYS B C 1
ATOM 5475 O O . LYS B 1 251 ? -12.289 -2.162 27.891 1 93 251 LYS B O 1
ATOM 5480 N N . ARG B 1 252 ? -14.469 -1.742 28.094 1 92.19 252 ARG B N 1
ATOM 5481 C CA . ARG B 1 252 ? -14.438 -0.687 27.078 1 92.19 252 ARG B CA 1
ATOM 5482 C C . ARG B 1 252 ? -13.602 0.499 27.562 1 92.19 252 ARG B C 1
ATOM 5484 O O . ARG B 1 252 ? -12.906 1.129 26.766 1 92.19 252 ARG B O 1
ATOM 5491 N N . LEU B 1 253 ? -13.703 0.778 28.797 1 93.44 253 LEU B N 1
ATOM 5492 C CA . LEU B 1 253 ? -12.859 1.834 29.344 1 93.44 253 LEU B CA 1
ATOM 5493 C C . LEU B 1 253 ? -11.383 1.46 29.25 1 93.44 253 LEU B C 1
ATOM 5495 O O . LEU B 1 253 ? -10.547 2.307 28.938 1 93.44 253 LEU B O 1
ATOM 5499 N N . PHE B 1 254 ? -11.094 0.266 29.594 1 95 254 PHE B N 1
ATOM 5500 C CA . PHE B 1 254 ? -9.719 -0.213 29.5 1 95 254 PHE B CA 1
ATOM 5501 C C . PHE B 1 254 ? -9.203 -0.093 28.078 1 95 254 PHE B C 1
ATOM 5503 O O . PHE B 1 254 ? -8.055 0.299 27.859 1 95 254 PHE B O 1
ATOM 5510 N N . ILE B 1 255 ? -10.047 -0.417 27.125 1 94.19 255 ILE B N 1
ATOM 5511 C CA . ILE B 1 255 ? -9.68 -0.33 25.703 1 94.19 255 ILE B CA 1
ATOM 5512 C C . ILE B 1 255 ? -9.43 1.127 25.328 1 94.19 255 ILE B C 1
ATOM 5514 O O . ILE B 1 255 ? -8.484 1.431 24.594 1 94.19 255 ILE B O 1
ATOM 5518 N N . LEU B 1 256 ? -10.219 2.018 25.828 1 90.12 256 LEU B N 1
ATOM 5519 C CA . LEU B 1 256 ? -10.023 3.438 25.562 1 90.12 256 LEU B CA 1
ATOM 5520 C C . LEU B 1 256 ? -8.711 3.926 26.172 1 90.12 256 LEU B C 1
ATOM 5522 O O . LEU B 1 256 ? -8.023 4.758 25.578 1 90.12 256 LEU B O 1
ATOM 5526 N N . VAL B 1 257 ? -8.406 3.441 27.297 1 94.69 257 VAL B N 1
ATOM 5527 C CA . VAL B 1 257 ? -7.145 3.801 27.938 1 94.69 257 VAL B CA 1
ATOM 5528 C C . VAL B 1 257 ? -5.973 3.291 27.109 1 94.69 257 VAL B C 1
ATOM 5530 O O . VAL B 1 257 ? -4.988 4.004 26.906 1 94.69 257 VAL B O 1
ATOM 5533 N N . LEU B 1 258 ? -6.082 2.061 26.656 1 95.69 258 LEU B N 1
ATOM 5534 C CA . LEU B 1 258 ? -5.047 1.501 25.797 1 95.69 258 LEU B CA 1
ATOM 5535 C C . LEU B 1 258 ? -4.914 2.305 24.5 1 95.69 258 LEU B C 1
ATOM 5537 O O . LEU B 1 258 ? -3.811 2.488 23.984 1 95.69 258 LEU B O 1
ATOM 5541 N N . PHE B 1 259 ? -6.047 2.699 24.016 1 90.94 259 PHE B N 1
ATOM 5542 C CA . PHE B 1 259 ? -6.07 3.566 22.844 1 90.94 259 PHE B CA 1
ATOM 5543 C C . PHE B 1 259 ? -5.285 4.848 23.094 1 90.94 259 PHE B C 1
ATOM 5545 O O . PHE B 1 259 ? -4.406 5.207 22.312 1 90.94 259 PHE B O 1
ATOM 5552 N N . ALA B 1 260 ? -5.543 5.496 24.141 1 89 260 ALA B N 1
ATOM 5553 C CA . ALA B 1 260 ? -4.855 6.734 24.5 1 89 260 ALA B CA 1
ATOM 5554 C C . ALA B 1 260 ? -3.371 6.48 24.766 1 89 260 ALA B C 1
ATOM 5556 O O . ALA B 1 260 ? -2.523 7.289 24.375 1 89 260 ALA B O 1
ATOM 5557 N N . LEU B 1 261 ? -3.064 5.391 25.391 1 95.06 261 LEU B N 1
ATOM 5558 C CA . LEU B 1 261 ? -1.685 5.039 25.703 1 95.06 261 LEU B CA 1
ATOM 5559 C C . LEU B 1 261 ? -0.885 4.793 24.438 1 95.06 261 LEU B C 1
ATOM 5561 O O . LEU B 1 261 ? 0.313 5.082 24.391 1 95.06 261 LEU B O 1
ATOM 5565 N N . THR B 1 262 ? -1.543 4.203 23.438 1 94.25 262 THR B N 1
ATOM 5566 C CA . THR B 1 262 ? -0.875 3.979 22.156 1 94.25 262 THR B CA 1
ATOM 5567 C C . THR B 1 262 ? -0.397 5.297 21.562 1 94.25 262 THR B C 1
ATOM 5569 O O . THR B 1 262 ? 0.745 5.398 21.109 1 94.25 262 THR B O 1
ATOM 5572 N N . PHE B 1 263 ? -1.198 6.281 21.609 1 87.75 263 PHE B N 1
ATOM 5573 C CA . PHE B 1 263 ? -0.831 7.594 21.078 1 87.75 263 PHE B CA 1
ATOM 5574 C C . PHE B 1 263 ? 0.239 8.242 21.953 1 87.75 263 PHE B C 1
ATOM 5576 O O . PHE B 1 263 ? 1.145 8.906 21.438 1 87.75 263 PHE B O 1
ATOM 5583 N N . ALA B 1 264 ? 0.103 8.094 23.234 1 91.31 264 ALA B N 1
ATOM 5584 C CA . ALA B 1 264 ? 1.124 8.617 24.141 1 91.31 264 ALA B CA 1
ATOM 5585 C C . ALA B 1 264 ? 2.486 7.992 23.844 1 91.31 264 ALA B C 1
ATOM 5587 O O . ALA B 1 264 ? 3.504 8.688 23.828 1 91.31 264 ALA B O 1
ATOM 5588 N N . THR B 1 265 ? 2.459 6.684 23.641 1 94.38 265 THR B N 1
ATOM 5589 C CA . THR B 1 265 ? 3.693 5.984 23.297 1 94.38 265 THR B CA 1
ATOM 5590 C C . THR B 1 265 ? 4.262 6.48 21.969 1 94.38 265 THR B C 1
ATOM 5592 O O . THR B 1 265 ? 5.48 6.598 21.828 1 94.38 265 THR B O 1
ATOM 5595 N N . MET B 1 266 ? 3.398 6.727 21.062 1 91 266 MET B N 1
ATOM 5596 C CA . MET B 1 266 ? 3.826 7.266 19.766 1 91 266 MET B CA 1
ATOM 5597 C C . MET B 1 266 ? 4.531 8.609 19.953 1 91 266 MET B C 1
ATOM 5599 O O . MET B 1 266 ? 5.594 8.836 19.359 1 91 266 MET B O 1
ATOM 5603 N N . ILE B 1 267 ? 3.934 9.484 20.734 1 87.38 267 ILE B N 1
ATOM 5604 C CA . ILE B 1 267 ? 4.496 10.805 20.984 1 87.38 267 ILE B CA 1
ATOM 5605 C C . ILE B 1 267 ? 5.883 10.656 21.609 1 87.38 267 ILE B C 1
ATOM 5607 O O . ILE B 1 267 ? 6.84 11.305 21.188 1 87.38 267 ILE B O 1
ATOM 5611 N N . TYR B 1 268 ? 5.945 9.773 22.531 1 90.88 268 TYR B N 1
ATOM 5612 C CA . TYR B 1 268 ? 7.234 9.508 23.172 1 90.88 268 TYR B CA 1
ATOM 5613 C C . TYR B 1 268 ? 8.242 8.992 22.156 1 90.88 268 TYR B C 1
ATOM 5615 O O . TYR B 1 268 ? 9.406 9.398 22.156 1 90.88 268 TYR B O 1
ATOM 5623 N N . GLY B 1 269 ? 7.867 8.18 21.281 1 92.25 269 GLY B N 1
ATOM 5624 C CA . GLY B 1 269 ? 8.758 7.547 20.312 1 92.25 269 GLY B CA 1
ATOM 5625 C C . GLY B 1 269 ? 9.367 8.531 19.328 1 92.25 269 GLY B C 1
ATOM 5626 O O . GLY B 1 269 ? 10.484 8.32 18.844 1 92.25 269 GLY B O 1
ATOM 5627 N N . VAL B 1 270 ? 8.672 9.602 19.031 1 89.25 270 VAL B N 1
ATOM 5628 C CA . VAL B 1 270 ? 9.133 10.469 17.953 1 89.25 270 VAL B CA 1
ATOM 5629 C C . VAL B 1 270 ? 9.781 11.719 18.547 1 89.25 270 VAL B C 1
ATOM 5631 O O . VAL B 1 270 ? 10.523 12.422 17.844 1 89.25 270 VAL B O 1
ATOM 5634 N N . LEU B 1 271 ? 9.555 12.078 19.797 1 86.5 271 LEU B N 1
ATOM 5635 C CA . LEU B 1 271 ? 10.078 13.297 20.391 1 86.5 271 LEU B CA 1
ATOM 5636 C C . LEU B 1 271 ? 11.586 13.188 20.609 1 86.5 271 LEU B C 1
ATOM 5638 O O . LEU B 1 271 ? 12.062 12.211 21.188 1 86.5 271 LEU B O 1
ATOM 5642 N N . PRO B 1 272 ? 12.305 14.125 20.078 1 86.5 272 PRO B N 1
ATOM 5643 C CA . PRO B 1 272 ? 13.75 14.141 20.344 1 86.5 272 PRO B CA 1
ATOM 5644 C C . PRO B 1 272 ? 14.094 14.695 21.719 1 86.5 272 PRO B C 1
ATOM 5646 O O . PRO B 1 272 ? 14.656 15.789 21.828 1 86.5 272 PRO B O 1
ATOM 5649 N N . LEU B 1 273 ? 13.945 13.977 22.688 1 84.88 273 LEU B N 1
ATOM 5650 C CA . LEU B 1 273 ? 14.109 14.406 24.078 1 84.88 273 LEU B CA 1
ATOM 5651 C C . LEU B 1 273 ? 15.539 14.859 24.344 1 84.88 273 LEU B C 1
ATOM 5653 O O . LEU B 1 273 ? 15.758 15.812 25.094 1 84.88 273 LEU B O 1
ATOM 5657 N N . GLU B 1 274 ? 16.453 14.211 23.656 1 82.25 274 GLU B N 1
ATOM 5658 C CA . GLU B 1 274 ? 17.859 14.578 23.828 1 82.25 274 GLU B CA 1
ATOM 5659 C C . GLU B 1 274 ? 18.125 15.992 23.344 1 82.25 274 GLU B C 1
ATOM 5661 O O . GLU B 1 274 ? 18.938 16.719 23.922 1 82.25 274 GLU B O 1
ATOM 5666 N N . ASP B 1 275 ? 17.469 16.297 22.344 1 78.94 275 ASP B N 1
ATOM 5667 C CA . ASP B 1 275 ? 17.641 17.625 21.781 1 78.94 275 ASP B CA 1
ATOM 5668 C C . ASP B 1 275 ? 17.031 18.688 22.688 1 78.94 275 ASP B C 1
ATOM 5670 O O . ASP B 1 275 ? 17.359 19.875 22.562 1 78.94 275 ASP B O 1
ATOM 5674 N N . PHE B 1 276 ? 16.219 18.234 23.609 1 74.38 276 PHE B N 1
ATOM 5675 C CA . PHE B 1 276 ? 15.609 19.141 24.578 1 74.38 276 PHE B CA 1
ATOM 5676 C C . PHE B 1 276 ? 16.422 19.172 25.875 1 74.38 276 PHE B C 1
ATOM 5678 O O . PHE B 1 276 ? 16.031 19.844 26.828 1 74.38 276 PHE B O 1
ATOM 5685 N N . GLY B 1 277 ? 17.406 18.484 25.922 1 76.25 277 GLY B N 1
ATOM 5686 C CA . GLY B 1 277 ? 18.234 18.469 27.125 1 76.25 277 GLY B CA 1
ATOM 5687 C C . GLY B 1 277 ? 17.797 17.422 28.141 1 76.25 277 GLY B C 1
ATOM 5688 O O . GLY B 1 277 ? 18.266 17.422 29.266 1 76.25 277 GLY B O 1
ATOM 5689 N N . VAL B 1 278 ? 16.75 16.703 27.703 1 79.75 278 VAL B N 1
ATOM 5690 C CA . VAL B 1 278 ? 16.297 15.641 28.594 1 79.75 278 VAL B CA 1
ATOM 5691 C C . VAL B 1 278 ? 17.109 14.375 28.359 1 79.75 278 VAL B C 1
ATOM 5693 O O . VAL B 1 278 ? 16.828 13.609 27.438 1 79.75 278 VAL B O 1
ATOM 5696 N N . GLU B 1 279 ? 18.094 14.125 29.125 1 80.06 279 GLU B N 1
ATOM 5697 C CA . GLU B 1 279 ? 19 13 28.922 1 80.06 279 GLU B CA 1
ATOM 5698 C C . GLU B 1 279 ? 18.562 11.789 29.734 1 80.06 279 GLU B C 1
ATOM 5700 O O . GLU B 1 279 ? 18.938 10.656 29.422 1 80.06 279 GLU B O 1
ATOM 5705 N N . ALA B 1 280 ? 17.766 11.961 30.688 1 84.44 280 ALA B N 1
ATOM 5706 C CA . ALA B 1 280 ? 17.375 10.883 31.594 1 84.44 280 ALA B CA 1
ATOM 5707 C C . ALA B 1 280 ? 16.531 9.836 30.875 1 84.44 280 ALA B C 1
ATOM 5709 O O . ALA B 1 280 ? 16.531 8.656 31.25 1 84.44 280 ALA B O 1
ATOM 5710 N N . ILE B 1 281 ? 15.797 10.328 29.969 1 87.69 281 ILE B N 1
ATOM 5711 C CA . ILE B 1 281 ? 14.93 9.43 29.203 1 87.69 281 ILE B CA 1
ATOM 5712 C C . ILE B 1 281 ? 15.484 9.266 27.781 1 87.69 281 ILE B C 1
ATOM 5714 O O . ILE B 1 281 ? 15.742 10.258 27.094 1 87.69 281 ILE B O 1
ATOM 5718 N N . PRO B 1 282 ? 15.688 8 27.422 1 90.06 282 PRO B N 1
ATOM 5719 C CA . PRO B 1 282 ? 16.297 7.793 26.109 1 90.06 282 PRO B CA 1
ATOM 5720 C C . PRO B 1 282 ? 15.391 8.227 24.953 1 90.06 282 PRO B C 1
ATOM 5722 O O . PRO B 1 282 ? 14.172 8.023 25.016 1 90.06 282 PRO B O 1
ATOM 5725 N N . THR B 1 283 ? 15.992 8.93 23.984 1 89.81 283 THR B N 1
ATOM 5726 C CA . THR B 1 283 ? 15.289 9.219 22.75 1 89.81 283 THR B CA 1
ATOM 5727 C C . THR B 1 283 ? 15.203 7.977 21.875 1 89.81 283 THR B C 1
ATOM 5729 O O . THR B 1 283 ? 16.203 7.293 21.656 1 89.81 283 THR B O 1
ATOM 5732 N N . LEU B 1 284 ? 14 7.676 21.312 1 92.12 284 LEU B N 1
ATOM 5733 C CA . LEU B 1 284 ? 13.805 6.434 20.578 1 92.12 284 LEU B CA 1
ATOM 5734 C C . LEU B 1 284 ? 14 6.656 19.078 1 92.12 284 LEU B C 1
ATOM 5736 O O . LEU B 1 284 ? 14.203 5.699 18.328 1 92.12 284 LEU B O 1
ATOM 5740 N N . TRP B 1 285 ? 13.883 7.844 18.531 1 90.81 285 TRP B N 1
ATOM 5741 C CA . TRP B 1 285 ? 14.117 8.234 17.156 1 90.81 285 TRP B CA 1
ATOM 5742 C C . TRP B 1 285 ? 13.234 7.426 16.203 1 90.81 285 TRP B C 1
ATOM 5744 O O . TRP B 1 285 ? 13.695 6.977 15.156 1 90.81 285 TRP B O 1
ATOM 5754 N N . TRP B 1 286 ? 11.992 7.121 16.656 1 92.56 286 TRP B N 1
ATOM 5755 C CA . TRP B 1 286 ? 11.055 6.375 15.82 1 92.56 286 TRP B CA 1
ATOM 5756 C C . TRP B 1 286 ? 10.664 7.184 14.594 1 92.56 286 TRP B C 1
ATOM 5758 O O . TRP B 1 286 ? 10.711 8.414 14.609 1 92.56 286 TRP B O 1
ATOM 5768 N N . TRP B 1 287 ? 10.477 6.484 13.547 1 91.75 287 TRP B N 1
ATOM 5769 C CA . TRP B 1 287 ? 9.914 6.992 12.297 1 91.75 287 TRP B CA 1
ATOM 5770 C C . TRP B 1 287 ? 8.703 6.164 11.875 1 91.75 287 TRP B C 1
ATOM 5772 O O . TRP B 1 287 ? 8.148 5.406 12.68 1 91.75 287 TRP B O 1
ATOM 5782 N N . PHE B 1 288 ? 8.258 6.316 10.727 1 91.12 288 PHE B N 1
ATOM 5783 C CA . PHE B 1 288 ? 6.988 5.754 10.273 1 91.12 288 PHE B CA 1
ATOM 5784 C C . PHE B 1 288 ? 6.984 4.238 10.422 1 91.12 288 PHE B C 1
ATOM 5786 O O . PHE B 1 288 ? 5.977 3.652 10.82 1 91.12 288 PHE B O 1
ATOM 5793 N N . PRO B 1 289 ? 8.07 3.514 10.156 1 95.38 289 PRO B N 1
ATOM 5794 C CA . PRO B 1 289 ? 8.016 2.059 10.305 1 95.38 289 PRO B CA 1
ATOM 5795 C C . PRO B 1 289 ? 7.723 1.623 11.742 1 95.38 289 PRO B C 1
ATOM 5797 O O . PRO B 1 289 ? 6.875 0.756 11.969 1 95.38 289 PRO B O 1
ATOM 5800 N N . GLU B 1 290 ? 8.406 2.242 12.711 1 96.44 290 GLU B N 1
ATOM 5801 C CA . GLU B 1 290 ? 8.188 1.914 14.117 1 96.44 290 GLU B CA 1
ATOM 5802 C C . GLU B 1 290 ? 6.777 2.301 14.562 1 96.44 290 GLU B C 1
ATOM 5804 O O . GLU B 1 290 ? 6.141 1.577 15.328 1 96.44 290 GLU B O 1
ATOM 5809 N N . LEU B 1 291 ? 6.336 3.441 14.094 1 94.94 291 LEU B N 1
ATOM 5810 C CA . LEU B 1 291 ? 4.992 3.875 14.445 1 94.94 291 LEU B CA 1
ATOM 5811 C C . LEU B 1 291 ? 3.947 2.908 13.898 1 94.94 291 LEU B C 1
ATOM 5813 O O . LEU B 1 291 ? 2.963 2.598 14.578 1 94.94 291 LEU B O 1
ATOM 5817 N N . THR B 1 292 ? 4.156 2.477 12.672 1 97 292 THR B N 1
ATOM 5818 C CA . THR B 1 292 ? 3.258 1.509 12.055 1 97 292 THR B CA 1
ATOM 5819 C C . THR B 1 292 ? 3.207 0.221 12.875 1 97 292 THR B C 1
ATOM 5821 O O . THR B 1 292 ? 2.129 -0.318 13.125 1 97 292 THR B O 1
ATOM 5824 N N . ALA B 1 293 ? 4.371 -0.262 13.32 1 97.38 293 ALA B N 1
ATOM 5825 C CA . ALA B 1 293 ? 4.438 -1.467 14.141 1 97.38 293 ALA B CA 1
ATOM 5826 C C . ALA B 1 293 ? 3.703 -1.27 15.469 1 97.38 293 ALA B C 1
ATOM 5828 O O . ALA B 1 293 ? 3.033 -2.184 15.953 1 97.38 293 ALA B O 1
ATOM 5829 N N . LEU B 1 294 ? 3.85 -0.09 16.062 1 97.06 294 LEU B N 1
ATOM 5830 C CA . LEU B 1 294 ? 3.182 0.225 17.328 1 97.06 294 LEU B CA 1
ATOM 5831 C C . LEU B 1 294 ? 1.673 0.055 17.203 1 97.06 294 LEU B C 1
ATOM 5833 O O . LEU B 1 294 ? 1.043 -0.595 18.031 1 97.06 294 LEU B O 1
ATOM 5837 N N . PHE B 1 295 ? 1.136 0.619 16.172 1 96.38 295 PHE B N 1
ATOM 5838 C CA . PHE B 1 295 ? -0.314 0.576 16.016 1 96.38 295 PHE B CA 1
ATOM 5839 C C . PHE B 1 295 ? -0.777 -0.827 15.648 1 96.38 295 PHE B C 1
ATOM 5841 O O . PHE B 1 295 ? -1.866 -1.251 16.031 1 96.38 295 PHE B O 1
ATOM 5848 N N . LEU B 1 296 ? 0.016 -1.557 14.875 1 97.62 296 LEU B N 1
ATOM 5849 C CA . LEU B 1 296 ? -0.31 -2.949 14.578 1 97.62 296 LEU B CA 1
ATOM 5850 C C . LEU B 1 296 ? -0.364 -3.775 15.859 1 97.62 296 LEU B C 1
ATOM 5852 O O . LEU B 1 296 ? -1.319 -4.523 16.078 1 97.62 296 LEU B O 1
ATOM 5856 N N . VAL B 1 297 ? 0.641 -3.656 16.703 1 97.38 297 VAL B N 1
ATOM 5857 C CA . VAL B 1 297 ? 0.719 -4.402 17.953 1 97.38 297 VAL B CA 1
ATOM 5858 C C . VAL B 1 297 ? -0.429 -3.988 18.875 1 97.38 297 VAL B C 1
ATOM 5860 O O . VAL B 1 297 ? -1.052 -4.836 19.516 1 97.38 297 VAL B O 1
ATOM 5863 N N . ALA B 1 298 ? -0.664 -2.695 18.922 1 97.44 298 ALA B N 1
ATOM 5864 C CA . ALA B 1 298 ? -1.772 -2.211 19.734 1 97.44 298 ALA B CA 1
ATOM 5865 C C . ALA B 1 298 ? -3.096 -2.816 19.281 1 97.44 298 ALA B C 1
ATOM 5867 O O . ALA B 1 298 ? -3.934 -3.189 20.109 1 97.44 298 ALA B O 1
ATOM 5868 N N . ALA B 1 299 ? -3.314 -2.875 17.969 1 97.12 299 ALA B N 1
ATOM 5869 C CA . ALA B 1 299 ? -4.527 -3.494 17.438 1 97.12 299 ALA B CA 1
ATOM 5870 C C . ALA B 1 299 ? -4.641 -4.949 17.875 1 97.12 299 ALA B C 1
ATOM 5872 O O . ALA B 1 299 ? -5.723 -5.41 18.25 1 97.12 299 ALA B O 1
ATOM 5873 N N . ILE B 1 300 ? -3.551 -5.691 17.828 1 96.19 300 ILE B N 1
ATOM 5874 C CA . ILE B 1 300 ? -3.533 -7.102 18.219 1 96.19 300 ILE B CA 1
ATOM 5875 C C . ILE B 1 300 ? -3.852 -7.234 19.703 1 96.19 300 ILE B C 1
ATOM 5877 O O . ILE B 1 300 ? -4.68 -8.062 20.094 1 96.19 300 ILE B O 1
ATOM 5881 N N . ILE B 1 301 ? -3.246 -6.395 20.562 1 96.62 301 ILE B N 1
ATOM 5882 C CA . ILE B 1 301 ? -3.463 -6.441 22 1 96.62 301 ILE B CA 1
ATOM 5883 C C . ILE B 1 301 ? -4.93 -6.152 22.312 1 96.62 301 ILE B C 1
ATOM 5885 O O . ILE B 1 301 ? -5.566 -6.883 23.078 1 96.62 301 ILE B O 1
ATOM 5889 N N . ILE B 1 302 ? -5.449 -5.113 21.703 1 95.75 302 ILE B N 1
ATOM 5890 C CA . ILE B 1 302 ? -6.84 -4.734 21.938 1 95.75 302 ILE B CA 1
ATOM 5891 C C . ILE B 1 302 ? -7.766 -5.84 21.438 1 95.75 302 ILE B C 1
ATOM 5893 O O . ILE B 1 302 ? -8.766 -6.16 22.078 1 95.75 302 ILE B O 1
ATOM 5897 N N . GLY B 1 303 ? -7.449 -6.387 20.234 1 94.44 303 GLY B N 1
ATOM 5898 C CA . GLY B 1 303 ? -8.227 -7.516 19.75 1 94.44 303 GLY B CA 1
ATOM 5899 C C . GLY B 1 303 ? -8.258 -8.688 20.719 1 94.44 303 GLY B C 1
ATOM 5900 O O . GLY B 1 303 ? -9.305 -9.281 20.938 1 94.44 303 GLY B O 1
ATOM 5901 N N . PHE B 1 304 ? -7.156 -9 21.328 1 93 304 PHE B N 1
ATOM 5902 C CA . PHE B 1 304 ? -7.066 -10.086 22.281 1 93 304 PHE B CA 1
ATOM 5903 C C . PHE B 1 304 ? -7.895 -9.781 23.531 1 93 304 PHE B C 1
ATOM 5905 O O . PHE B 1 304 ? -8.57 -10.664 24.062 1 93 304 PHE B O 1
ATOM 5912 N N . ILE B 1 305 ? -7.832 -8.609 23.969 1 93.31 305 ILE B N 1
ATOM 5913 C CA . ILE B 1 305 ? -8.578 -8.195 25.156 1 93.31 305 ILE B CA 1
ATOM 5914 C C . ILE B 1 305 ? -10.078 -8.281 24.875 1 93.31 305 ILE B C 1
ATOM 5916 O O . ILE B 1 305 ? -10.844 -8.773 25.719 1 93.31 305 ILE B O 1
ATOM 5920 N N . HIS B 1 306 ? -10.43 -7.773 23.719 1 91.56 306 HIS B N 1
ATOM 5921 C CA . HIS B 1 306 ? -11.844 -7.809 23.359 1 91.56 306 HIS B CA 1
ATOM 5922 C C . HIS B 1 306 ? -12.344 -9.242 23.219 1 91.56 306 HIS B C 1
ATOM 5924 O O . HIS B 1 306 ? -13.492 -9.539 23.562 1 91.56 306 HIS B O 1
ATOM 5930 N N . ALA B 1 307 ? -11.539 -10.102 22.703 1 88.56 307 ALA B N 1
ATOM 5931 C CA . ALA B 1 307 ? -11.914 -11.5 22.484 1 88.56 307 ALA B CA 1
ATOM 5932 C C . ALA B 1 307 ? -12.148 -12.219 23.812 1 88.56 307 ALA B C 1
ATOM 5934 O O . ALA B 1 307 ? -12.914 -13.18 23.875 1 88.56 307 ALA B O 1
ATOM 5935 N N . PHE B 1 308 ? -11.516 -11.68 24.781 1 81.62 308 PHE B N 1
ATOM 5936 C CA . PHE B 1 308 ? -11.672 -12.312 26.094 1 81.62 308 PHE B CA 1
ATOM 5937 C C . PHE B 1 308 ? -13.07 -12.062 26.641 1 81.62 308 PHE B C 1
ATOM 5939 O O . PHE B 1 308 ? -13.469 -10.914 26.844 1 81.62 308 PHE B O 1
ATOM 5946 N N . GLY B 1 309 ? -13.812 -13.023 26.734 1 69.81 309 GLY B N 1
ATOM 5947 C CA . GLY B 1 309 ? -15.133 -12.93 27.344 1 69.81 309 GLY B CA 1
ATOM 5948 C C . GLY B 1 309 ? -16.25 -12.758 26.328 1 69.81 309 GLY B C 1
ATOM 5949 O O . GLY B 1 309 ? -17.422 -12.711 26.688 1 69.81 309 GLY B O 1
ATOM 5950 N N . GLU B 1 310 ? -15.828 -12.391 25.109 1 70.38 310 GLU B N 1
ATOM 5951 C CA . GLU B 1 310 ? -16.828 -12.242 24.062 1 70.38 310 GLU B CA 1
ATOM 5952 C C . GLU B 1 310 ? -16.812 -13.445 23.109 1 70.38 310 GLU B C 1
ATOM 5954 O O . GLU B 1 310 ? -15.766 -13.773 22.547 1 70.38 310 GLU B O 1
ATOM 5959 N N . ASP B 1 311 ? -17.812 -14.148 23.047 1 63.44 311 ASP B N 1
ATOM 5960 C CA . ASP B 1 311 ? -17.875 -15.391 22.297 1 63.44 311 ASP B CA 1
ATOM 5961 C C . ASP B 1 311 ? -17.844 -15.117 20.797 1 63.44 311 ASP B C 1
ATOM 5963 O O . ASP B 1 311 ? -17.375 -15.961 20.016 1 63.44 311 ASP B O 1
ATOM 5967 N N . ASP B 1 312 ? -18.125 -13.852 20.438 1 74.38 312 ASP B N 1
ATOM 5968 C CA . ASP B 1 312 ? -18.328 -13.711 19 1 74.38 312 ASP B CA 1
ATOM 5969 C C . ASP B 1 312 ? -17.172 -12.93 18.344 1 74.38 312 ASP B C 1
ATOM 5971 O O . ASP B 1 312 ? -17.25 -12.57 17.172 1 74.38 312 ASP B O 1
ATOM 5975 N N . PHE B 1 313 ? -16.188 -12.711 19.141 1 87.06 313 PHE B N 1
ATOM 5976 C CA . PHE B 1 313 ? -15.047 -12 18.562 1 87.06 313 PHE B CA 1
ATOM 5977 C C . PHE B 1 313 ? -13.789 -12.859 18.594 1 87.06 313 PHE B C 1
ATOM 5979 O O . PHE B 1 313 ? -13.031 -12.828 19.562 1 87.06 313 PHE B O 1
ATOM 5986 N N . GLY B 1 314 ? -13.711 -13.68 17.547 1 88.12 314 GLY B N 1
ATOM 5987 C CA . GLY B 1 314 ? -12.555 -14.555 17.422 1 88.12 314 GLY B CA 1
ATOM 5988 C C . GLY B 1 314 ? -11.508 -14.031 16.453 1 88.12 314 GLY B C 1
ATOM 5989 O O . GLY B 1 314 ? -11.508 -12.844 16.125 1 88.12 314 GLY B O 1
ATOM 5990 N N . GLU B 1 315 ? -10.547 -14.812 16.094 1 91.56 315 GLU B N 1
ATOM 5991 C CA . GLU B 1 315 ? -9.422 -14.469 15.227 1 91.56 315 GLU B CA 1
ATOM 5992 C C . GLU B 1 315 ? -9.906 -14.008 13.859 1 91.56 315 GLU B C 1
ATOM 5994 O O . GLU B 1 315 ? -9.391 -13.023 13.312 1 91.56 315 GLU B O 1
ATOM 5999 N N . GLU B 1 316 ? -10.852 -14.633 13.328 1 90.06 316 GLU B N 1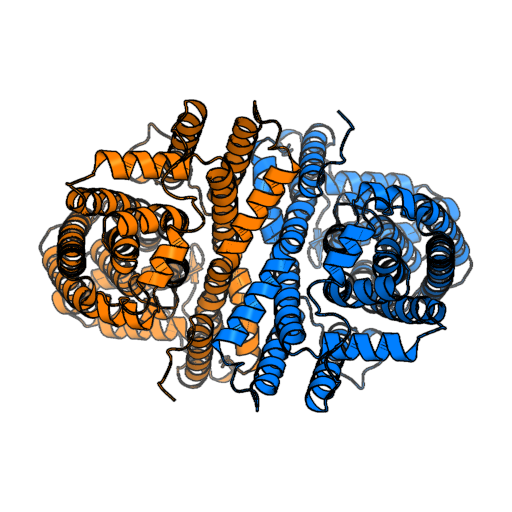
ATOM 6000 C CA . GLU B 1 316 ? -11.391 -14.258 12.023 1 90.06 316 GLU B CA 1
ATOM 6001 C C . GLU B 1 316 ? -12.047 -12.883 12.07 1 90.06 316 GLU B C 1
ATOM 6003 O O . GLU B 1 316 ? -11.891 -12.086 11.141 1 90.06 316 GLU B O 1
ATOM 6008 N N . GLU B 1 317 ? -12.797 -12.648 13.086 1 92.25 317 GLU B N 1
ATOM 6009 C CA . GLU B 1 317 ? -13.453 -11.359 13.25 1 92.25 317 GLU B CA 1
ATOM 6010 C C . GLU B 1 317 ? -12.43 -10.234 13.43 1 92.25 317 GLU B C 1
ATOM 6012 O O . GLU B 1 317 ? -12.633 -9.117 12.945 1 92.25 317 GLU B O 1
ATOM 6017 N N . PHE B 1 318 ? -11.43 -10.578 14.195 1 95.06 318 PHE B N 1
ATOM 6018 C CA . PHE B 1 318 ? -10.359 -9.609 14.367 1 95.06 318 PHE B CA 1
ATOM 6019 C C . PHE B 1 318 ? -9.766 -9.211 13.023 1 95.06 318 PHE B C 1
ATOM 6021 O O . PHE B 1 318 ? -9.633 -8.016 12.727 1 95.06 318 PHE B O 1
ATOM 6028 N N . ILE B 1 319 ? -9.438 -10.227 12.211 1 94.5 319 ILE B N 1
ATOM 6029 C CA . ILE B 1 319 ? -8.797 -9.977 10.922 1 94.5 319 ILE B CA 1
ATOM 6030 C C . ILE B 1 319 ? -9.75 -9.211 10.016 1 94.5 319 ILE B C 1
ATOM 6032 O O . ILE B 1 319 ? -9.352 -8.266 9.336 1 94.5 319 ILE B O 1
ATOM 6036 N N . ASP B 1 320 ? -10.945 -9.602 10.047 1 93.62 320 ASP B N 1
ATOM 6037 C CA . ASP B 1 320 ? -11.953 -8.93 9.227 1 93.62 320 ASP B CA 1
ATOM 6038 C C . ASP B 1 320 ? -12.102 -7.465 9.633 1 93.62 320 ASP B C 1
ATOM 6040 O O . ASP B 1 320 ? -12.211 -6.586 8.773 1 93.62 320 ASP B O 1
ATOM 6044 N N . SER B 1 321 ? -12.133 -7.219 10.93 1 95 321 SER B N 1
ATOM 6045 C CA . SER B 1 321 ? -12.266 -5.852 11.43 1 95 321 SER B CA 1
ATOM 6046 C C . SER B 1 321 ? -11.055 -5.008 11.047 1 95 321 SER B C 1
ATOM 6048 O O . SER B 1 321 ? -11.203 -3.85 10.641 1 95 321 SER B O 1
ATOM 6050 N N . PHE B 1 322 ? -9.898 -5.613 11.164 1 97 322 PHE B N 1
ATOM 6051 C CA . PHE B 1 322 ? -8.664 -4.91 10.828 1 97 322 PHE B CA 1
ATOM 6052 C C . PHE B 1 322 ? -8.617 -4.578 9.344 1 97 322 PHE B C 1
ATOM 6054 O O . PHE B 1 322 ? -8.359 -3.434 8.961 1 97 322 PHE B O 1
ATOM 6061 N N . VAL B 1 323 ? -8.898 -5.527 8.523 1 96.31 323 VAL B N 1
ATOM 6062 C CA . VAL B 1 323 ? -8.797 -5.359 7.078 1 96.31 323 VAL B CA 1
ATOM 6063 C C . VAL B 1 323 ? -9.867 -4.379 6.594 1 96.31 323 VAL B C 1
ATOM 6065 O O . VAL B 1 323 ? -9.602 -3.537 5.734 1 96.31 323 VAL B O 1
ATOM 6068 N N . THR B 1 324 ? -11.07 -4.492 7.109 1 94.81 324 THR B N 1
ATOM 6069 C CA . THR B 1 324 ? -12.141 -3.574 6.746 1 94.81 324 THR B CA 1
ATOM 6070 C C . THR B 1 324 ? -11.781 -2.141 7.125 1 94.81 324 THR B C 1
ATOM 6072 O O . THR B 1 324 ? -12.016 -1.21 6.355 1 94.81 324 THR B O 1
ATOM 6075 N N . GLY B 1 325 ? -11.266 -1.962 8.328 1 94.12 325 GLY B N 1
ATOM 6076 C CA . GLY B 1 325 ? -10.805 -0.64 8.719 1 94.12 325 GLY B CA 1
ATOM 6077 C C . GLY B 1 325 ? -9.719 -0.089 7.816 1 94.12 325 GLY B C 1
ATOM 6078 O O . GLY B 1 325 ? -9.727 1.098 7.484 1 94.12 325 GLY B O 1
ATOM 6079 N N . ALA B 1 326 ? -8.758 -0.926 7.469 1 96.62 326 ALA B N 1
ATOM 6080 C CA . ALA B 1 326 ? -7.703 -0.521 6.539 1 96.62 326 ALA B CA 1
ATOM 6081 C C . ALA B 1 326 ? -8.289 -0.118 5.191 1 96.62 326 ALA B C 1
ATOM 6083 O O . ALA B 1 326 ? -7.852 0.862 4.582 1 96.62 326 ALA B O 1
ATOM 6084 N N . LYS B 1 327 ? -9.266 -0.874 4.734 1 95.75 327 LYS B N 1
ATOM 6085 C CA . LYS B 1 327 ? -9.945 -0.579 3.473 1 95.75 327 LYS B CA 1
ATOM 6086 C C . LYS B 1 327 ? -10.562 0.817 3.492 1 95.75 327 LYS B C 1
ATOM 6088 O O . LYS B 1 327 ? -10.516 1.536 2.492 1 95.75 327 LYS B O 1
ATOM 6093 N N . ASP B 1 328 ? -11.062 1.194 4.598 1 90.06 328 ASP B N 1
ATOM 6094 C CA . ASP B 1 328 ? -11.742 2.482 4.73 1 90.06 328 ASP B CA 1
ATOM 6095 C C . ASP B 1 328 ? -10.773 3.637 4.488 1 90.06 328 ASP B C 1
ATOM 6097 O O . ASP B 1 328 ? -11.18 4.727 4.086 1 90.06 328 ASP B O 1
ATOM 6101 N N . LEU B 1 329 ? -9.492 3.344 4.723 1 92.25 329 LEU B N 1
ATOM 6102 C CA . LEU B 1 329 ? -8.523 4.426 4.594 1 92.25 329 LEU B CA 1
ATOM 6103 C C . LEU B 1 329 ? -7.66 4.238 3.35 1 92.25 329 LEU B C 1
ATOM 6105 O O . LEU B 1 329 ? -6.699 4.98 3.139 1 92.25 329 LEU B O 1
ATOM 6109 N N . LEU B 1 330 ? -7.988 3.311 2.531 1 95.62 330 LEU B N 1
ATOM 6110 C CA . LEU B 1 330 ? -7.18 3.074 1.341 1 95.62 330 LEU B CA 1
ATOM 6111 C C . LEU B 1 330 ? -7.219 4.281 0.408 1 95.62 330 LEU B C 1
ATOM 6113 O O . LEU B 1 330 ? -6.207 4.625 -0.211 1 95.62 330 LEU B O 1
ATOM 6117 N N . GLY B 1 331 ? -8.406 4.898 0.256 1 93.44 331 GLY B N 1
ATOM 6118 C CA . GLY B 1 331 ? -8.5 6.09 -0.571 1 93.44 331 GLY B CA 1
ATOM 6119 C C . GLY B 1 331 ? -7.527 7.18 -0.154 1 93.44 331 GLY B C 1
ATOM 6120 O O . GLY B 1 331 ? -6.914 7.832 -1.002 1 93.44 331 GLY B O 1
ATOM 6121 N N . VAL B 1 332 ? -7.395 7.328 1.137 1 90.5 332 VAL B N 1
ATOM 6122 C CA . VAL B 1 332 ? -6.492 8.336 1.696 1 90.5 332 VAL B CA 1
ATOM 6123 C C . VAL B 1 332 ? -5.043 7.949 1.396 1 90.5 332 VAL B C 1
ATOM 6125 O O . VAL B 1 332 ? -4.234 8.805 1.021 1 90.5 332 VAL B O 1
ATOM 6128 N N . ALA B 1 333 ? -4.727 6.684 1.561 1 94.5 333 ALA B N 1
ATOM 6129 C CA . ALA B 1 333 ? -3.375 6.199 1.29 1 94.5 333 ALA B CA 1
ATOM 6130 C C . ALA B 1 333 ? -3 6.41 -0.174 1 94.5 333 ALA B C 1
ATOM 6132 O O . ALA B 1 333 ? -1.86 6.758 -0.486 1 94.5 333 ALA B O 1
ATOM 6133 N N . LEU B 1 334 ? -3.92 6.188 -1.062 1 96.19 334 LEU B N 1
ATOM 6134 C CA . LEU B 1 334 ? -3.658 6.375 -2.484 1 96.19 334 LEU B CA 1
ATOM 6135 C C . LEU B 1 334 ? -3.4 7.848 -2.799 1 96.19 334 LEU B C 1
ATOM 6137 O O . LEU B 1 334 ? -2.578 8.164 -3.662 1 96.19 334 LEU B O 1
ATOM 6141 N N . ILE B 1 335 ? -4.07 8.734 -2.107 1 93.25 335 ILE B N 1
ATOM 6142 C CA . ILE B 1 335 ? -3.855 10.164 -2.297 1 93.25 335 ILE B CA 1
ATOM 6143 C C . ILE B 1 335 ? -2.424 10.531 -1.909 1 93.25 335 ILE B C 1
ATOM 6145 O O . ILE B 1 335 ? -1.775 11.336 -2.584 1 93.25 335 ILE B O 1
ATOM 6149 N N . VAL B 1 336 ? -1.934 9.914 -0.833 1 92.44 336 VAL B N 1
ATOM 6150 C CA . VAL B 1 336 ? -0.561 10.148 -0.397 1 92.44 336 VAL B CA 1
ATOM 6151 C C . VAL B 1 336 ? 0.406 9.82 -1.532 1 92.44 336 VAL B C 1
ATOM 6153 O O . VAL B 1 336 ? 1.313 10.602 -1.829 1 92.44 336 VAL B O 1
ATOM 6156 N N . GLY B 1 337 ? 0.188 8.727 -2.186 1 94.06 337 GLY B N 1
ATOM 6157 C CA . GLY B 1 337 ? 1.057 8.281 -3.264 1 94.06 337 GLY B CA 1
ATOM 6158 C C . GLY B 1 337 ? 0.985 9.172 -4.492 1 94.06 337 GLY B C 1
ATOM 6159 O O . GLY B 1 337 ? 2.016 9.602 -5.012 1 94.06 337 GLY B O 1
ATOM 6160 N N . VAL B 1 338 ? -0.211 9.461 -4.91 1 95.5 338 VAL B N 1
ATOM 6161 C CA . VAL B 1 338 ? -0.391 10.281 -6.102 1 95.5 338 VAL B CA 1
ATOM 6162 C C . VAL B 1 338 ? 0.198 11.672 -5.867 1 95.5 338 VAL B C 1
ATOM 6164 O O . VAL B 1 338 ? 0.826 12.25 -6.762 1 95.5 338 VAL B O 1
ATOM 6167 N N . SER B 1 339 ? -0.02 12.172 -4.672 1 94 339 SER B N 1
ATOM 6168 C CA . SER B 1 339 ? 0.507 13.5 -4.355 1 94 339 SER B CA 1
ATOM 6169 C C . SER B 1 339 ? 2.031 13.516 -4.422 1 94 339 SER B C 1
ATOM 6171 O O . SER B 1 339 ? 2.625 14.492 -4.887 1 94 339 SER B O 1
ATOM 6173 N N . ARG B 1 340 ? 2.666 12.461 -3.93 1 95.62 340 ARG B N 1
ATOM 6174 C CA . ARG B 1 340 ? 4.121 12.367 -3.994 1 95.62 340 ARG B CA 1
ATOM 6175 C C . ARG B 1 340 ? 4.602 12.273 -5.438 1 95.62 340 ARG B C 1
ATOM 6177 O O . ARG B 1 340 ? 5.77 12.539 -5.73 1 95.62 340 ARG B O 1
ATOM 6184 N N . GLY B 1 341 ? 3.748 11.891 -6.352 1 96.31 341 GLY B N 1
ATOM 6185 C CA . GLY B 1 341 ? 4.07 11.844 -7.77 1 96.31 341 GLY B CA 1
ATOM 6186 C C . GLY B 1 341 ? 4.461 13.195 -8.336 1 96.31 341 GLY B C 1
ATOM 6187 O O . GLY B 1 341 ? 5.242 13.273 -9.281 1 96.31 341 GLY B O 1
ATOM 6188 N N . ILE B 1 342 ? 3.936 14.258 -7.746 1 95.12 342 ILE B N 1
ATOM 6189 C CA . ILE B 1 342 ? 4.281 15.609 -8.172 1 95.12 342 ILE B CA 1
ATOM 6190 C C . ILE B 1 342 ? 5.777 15.852 -7.977 1 95.12 342 ILE B C 1
ATOM 6192 O O . ILE B 1 342 ? 6.469 16.297 -8.891 1 95.12 342 ILE B O 1
ATOM 6196 N N . THR B 1 343 ? 6.25 15.469 -6.824 1 93.69 343 THR B N 1
ATOM 6197 C CA . THR B 1 343 ? 7.66 15.641 -6.496 1 93.69 343 THR B CA 1
ATOM 6198 C C . THR B 1 343 ? 8.531 14.758 -7.387 1 93.69 343 THR B C 1
ATOM 6200 O O . THR B 1 343 ? 9.633 15.148 -7.77 1 93.69 343 THR B O 1
ATOM 6203 N N . VAL B 1 344 ? 8.031 13.586 -7.707 1 95.06 344 VAL B N 1
ATOM 6204 C CA . VAL B 1 344 ? 8.766 12.648 -8.555 1 95.06 344 VAL B CA 1
ATOM 6205 C C . VAL B 1 344 ? 9.031 13.281 -9.914 1 95.06 344 VAL B C 1
ATOM 6207 O O . VAL B 1 344 ? 10.148 13.227 -10.43 1 95.06 344 VAL B O 1
ATOM 6210 N N . VAL B 1 345 ? 8.039 13.891 -10.461 1 96.12 345 VAL B N 1
ATOM 6211 C CA . VAL B 1 345 ? 8.156 14.492 -11.789 1 96.12 345 VAL B CA 1
ATOM 6212 C C . VAL B 1 345 ? 9.07 15.711 -11.719 1 96.12 345 VAL B C 1
ATOM 6214 O O . VAL B 1 345 ? 9.906 15.922 -12.609 1 96.12 345 VAL B O 1
ATOM 6217 N N . MET B 1 346 ? 8.914 16.469 -10.688 1 93.69 346 MET B N 1
ATOM 6218 C CA . MET B 1 346 ? 9.75 17.656 -10.516 1 93.69 346 MET B CA 1
ATOM 6219 C C . MET B 1 346 ? 11.219 17.281 -10.406 1 93.69 346 MET B C 1
ATOM 6221 O O . MET B 1 346 ? 12.078 17.906 -11.023 1 93.69 346 MET B O 1
ATOM 6225 N N . ASN B 1 347 ? 11.516 16.266 -9.656 1 92.19 347 ASN B N 1
ATOM 6226 C CA . ASN B 1 347 ? 12.891 15.805 -9.461 1 92.19 347 ASN B CA 1
ATOM 6227 C C . ASN B 1 347 ? 13.453 15.18 -10.727 1 92.19 347 ASN B C 1
ATOM 6229 O O . ASN B 1 347 ? 14.609 15.414 -11.078 1 92.19 347 ASN B O 1
ATOM 6233 N N . ALA B 1 348 ? 12.648 14.391 -11.352 1 94 348 ALA B N 1
ATOM 6234 C CA . ALA B 1 348 ? 13.094 13.734 -12.578 1 94 348 ALA B CA 1
ATOM 6235 C C . ALA B 1 348 ? 13.391 14.758 -13.672 1 94 348 ALA B C 1
ATOM 6237 O O . ALA B 1 348 ? 14.281 14.547 -14.5 1 94 348 ALA B O 1
ATOM 6238 N N . GLY B 1 349 ? 12.664 15.844 -13.633 1 94.5 349 GLY B N 1
ATOM 6239 C CA . GLY B 1 349 ? 12.891 16.922 -14.586 1 94.5 349 GLY B CA 1
ATOM 6240 C C . GLY B 1 349 ? 14.016 17.859 -14.188 1 94.5 349 GLY B C 1
ATOM 6241 O O . GLY B 1 349 ? 14.359 18.781 -14.93 1 94.5 349 GLY B O 1
ATOM 6242 N N . ASN B 1 350 ? 14.57 17.641 -13.008 1 93.06 350 ASN B N 1
ATOM 6243 C CA . ASN B 1 350 ? 15.656 18.438 -12.469 1 93.06 350 ASN B CA 1
ATOM 6244 C C . ASN B 1 350 ? 15.289 19.922 -12.414 1 93.06 350 ASN B C 1
ATOM 6246 O O . ASN B 1 350 ? 16.094 20.781 -12.781 1 93.06 350 ASN B O 1
ATOM 6250 N N . ILE B 1 351 ? 14.078 20.203 -12.031 1 93.44 351 ILE B N 1
ATOM 6251 C CA . ILE B 1 351 ? 13.695 21.609 -11.992 1 93.44 351 ILE B CA 1
ATOM 6252 C C . ILE B 1 351 ? 13.586 22.078 -10.547 1 93.44 351 ILE B C 1
ATOM 6254 O O . ILE B 1 351 ? 13.492 23.281 -10.281 1 93.44 351 ILE B O 1
ATOM 6258 N N . THR B 1 352 ? 13.602 21.156 -9.586 1 91.56 352 THR B N 1
ATOM 6259 C CA . THR B 1 352 ? 13.539 21.531 -8.172 1 91.56 352 THR B CA 1
ATOM 6260 C C . THR B 1 352 ? 14.688 22.469 -7.812 1 91.56 352 THR B C 1
ATOM 6262 O O . THR B 1 352 ? 14.469 23.5 -7.168 1 91.56 352 THR B O 1
ATOM 6265 N N . SER B 1 353 ? 15.883 22.125 -8.234 1 91.88 353 SER B N 1
ATOM 6266 C CA . SER B 1 353 ? 17.062 22.938 -7.957 1 91.88 353 SER B CA 1
ATOM 6267 C C . SER B 1 353 ? 16.922 24.328 -8.57 1 91.88 353 SER B C 1
ATOM 6269 O O . SER B 1 353 ? 17.375 25.328 -7.98 1 91.88 353 SER B O 1
ATOM 6271 N N . THR B 1 354 ? 16.359 24.359 -9.711 1 92.38 354 THR B N 1
ATOM 6272 C CA . THR B 1 354 ? 16.172 25.625 -10.398 1 92.38 354 THR B CA 1
ATOM 6273 C C . THR B 1 354 ? 15.219 26.531 -9.617 1 92.38 354 THR B C 1
ATOM 6275 O O . THR B 1 354 ? 15.453 27.734 -9.484 1 92.38 354 THR B O 1
ATOM 6278 N N . VAL B 1 355 ? 14.188 25.969 -9.164 1 91.12 355 VAL B N 1
ATOM 6279 C CA . VAL B 1 355 ? 13.234 26.719 -8.352 1 91.12 355 VAL B CA 1
ATOM 6280 C C . VAL B 1 355 ? 13.922 27.219 -7.082 1 91.12 355 VAL B C 1
ATOM 6282 O O . VAL B 1 355 ? 13.75 28.375 -6.691 1 91.12 355 VAL B O 1
ATOM 6285 N N . LEU B 1 356 ? 14.703 26.406 -6.457 1 90.69 356 LEU B N 1
ATOM 6286 C CA . LEU B 1 356 ? 15.43 26.781 -5.25 1 90.69 356 LEU B CA 1
ATOM 6287 C C . LEU B 1 356 ? 16.438 27.891 -5.551 1 90.69 356 LEU B C 1
ATOM 6289 O O . LEU B 1 356 ? 16.641 28.797 -4.738 1 90.69 356 LEU B O 1
ATOM 6293 N N . HIS B 1 357 ? 17.062 27.766 -6.645 1 91.06 357 HIS B N 1
ATOM 6294 C CA . HIS B 1 357 ? 18.031 28.781 -7.051 1 91.06 357 HIS B CA 1
ATOM 6295 C C . HIS B 1 357 ? 17.359 30.125 -7.254 1 91.06 357 HIS B C 1
ATOM 6297 O O . HIS B 1 357 ? 17.938 31.172 -6.926 1 91.06 357 HIS B O 1
ATOM 6303 N N . ALA B 1 358 ? 16.219 30.094 -7.887 1 90 358 ALA B N 1
ATOM 6304 C CA . ALA B 1 358 ? 15.469 31.344 -8.023 1 90 358 ALA B CA 1
ATOM 6305 C C . ALA B 1 358 ? 15.195 31.969 -6.664 1 90 358 ALA B C 1
ATOM 6307 O O . ALA B 1 358 ? 15.258 33.188 -6.52 1 90 358 ALA B O 1
ATOM 6308 N N . GLY B 1 359 ? 14.883 31.156 -5.695 1 88.56 359 GLY B N 1
ATOM 6309 C CA . GLY B 1 359 ? 14.719 31.641 -4.332 1 88.56 359 GLY B CA 1
ATOM 6310 C C . GLY B 1 359 ? 16 32.188 -3.738 1 88.56 359 GLY B C 1
ATOM 6311 O O . GLY B 1 359 ? 15.992 33.281 -3.137 1 88.56 359 GLY B O 1
ATOM 6312 N N . GLU B 1 360 ? 17 31.469 -3.951 1 88.81 360 GLU B N 1
ATOM 6313 C CA . GLU B 1 360 ? 18.312 31.891 -3.457 1 88.81 360 GLU B CA 1
ATOM 6314 C C . GLU B 1 360 ? 18.703 33.25 -4.008 1 88.81 360 GLU B C 1
ATOM 6316 O O . GLU B 1 360 ? 19.125 34.125 -3.254 1 88.81 360 GLU B O 1
ATOM 6321 N N . THR B 1 361 ? 18.5 33.406 -5.266 1 88.56 361 THR B N 1
ATOM 6322 C CA . THR B 1 361 ? 18.906 34.656 -5.926 1 88.56 361 THR B CA 1
ATOM 6323 C C . THR B 1 361 ? 18 35.812 -5.496 1 88.56 361 THR B C 1
ATOM 6325 O O . THR B 1 361 ? 18.484 36.938 -5.285 1 88.56 361 THR B O 1
ATOM 6328 N N . THR B 1 362 ? 16.797 35.562 -5.406 1 88.69 362 THR B N 1
ATOM 6329 C CA . THR B 1 362 ? 15.836 36.594 -5.039 1 88.69 362 THR B CA 1
ATOM 6330 C C . THR B 1 362 ? 16.016 37.031 -3.582 1 88.69 362 THR B C 1
ATOM 6332 O O . THR B 1 362 ? 15.969 38.219 -3.26 1 88.69 362 THR B O 1
ATOM 6335 N N . LEU B 1 363 ? 16.312 36.125 -2.742 1 88.88 363 LEU B N 1
ATOM 6336 C CA . LEU B 1 363 ? 16.344 36.375 -1.305 1 88.88 363 LEU B CA 1
ATOM 6337 C C . LEU B 1 363 ? 17.703 36.906 -0.872 1 88.88 363 LEU B C 1
ATOM 6339 O O . LEU B 1 363 ? 17.797 37.594 0.152 1 88.88 363 LEU B O 1
ATOM 6343 N N . SER B 1 364 ? 18.719 36.625 -1.631 1 86.19 364 SER B N 1
ATOM 6344 C CA . SER B 1 364 ? 20.062 37.062 -1.272 1 86.19 364 SER B CA 1
ATOM 6345 C C . SER B 1 364 ? 20.172 38.594 -1.303 1 86.19 364 SER B C 1
ATOM 6347 O O . SER B 1 364 ? 21.062 39.156 -0.669 1 86.19 364 SER B O 1
ATOM 6349 N N . GLN B 1 365 ? 19.203 39.25 -1.908 1 85.88 365 GLN B N 1
ATOM 6350 C CA . GLN B 1 365 ? 19.281 40.688 -2.068 1 85.88 365 GLN B CA 1
ATOM 6351 C C . GLN B 1 365 ? 18.297 41.406 -1.148 1 85.88 365 GLN B C 1
ATOM 6353 O O . GLN B 1 365 ? 18.266 42.625 -1.1 1 85.88 365 GLN B O 1
ATOM 6358 N N . ALA B 1 366 ? 17.672 40.719 -0.393 1 89.44 366 ALA B N 1
ATOM 6359 C CA . ALA B 1 366 ? 16.578 41.281 0.391 1 89.44 366 ALA B CA 1
ATOM 6360 C C . ALA B 1 366 ? 17.062 41.719 1.771 1 89.44 366 ALA B C 1
ATOM 6362 O O . ALA B 1 366 ? 17.953 41.094 2.354 1 89.44 366 ALA B O 1
ATOM 6363 N N . GLY B 1 367 ? 16.516 42.844 2.217 1 90.44 367 GLY B N 1
ATOM 6364 C CA . GLY B 1 367 ? 16.766 43.25 3.592 1 90.44 367 GLY B CA 1
ATOM 6365 C C . GLY B 1 367 ? 16.062 42.375 4.609 1 90.44 367 GLY B C 1
ATOM 6366 O O . GLY B 1 367 ? 15.375 41.406 4.246 1 90.44 367 GLY B O 1
ATOM 6367 N N . ARG B 1 368 ? 16.234 42.688 5.793 1 92.94 368 ARG B N 1
ATOM 6368 C CA . ARG B 1 368 ? 15.812 41.844 6.914 1 92.94 368 ARG B CA 1
ATOM 6369 C C . ARG B 1 368 ? 14.32 41.531 6.844 1 92.94 368 ARG B C 1
ATOM 6371 O O . ARG B 1 368 ? 13.922 40.375 6.77 1 92.94 368 ARG B O 1
ATOM 6378 N N . ILE B 1 369 ? 13.445 42.594 6.797 1 95.06 369 ILE B N 1
ATOM 6379 C CA . ILE B 1 369 ? 12 42.406 6.82 1 95.06 369 ILE B CA 1
ATOM 6380 C C . ILE B 1 369 ? 11.531 41.812 5.496 1 95.06 369 ILE B C 1
ATOM 6382 O O . ILE B 1 369 ? 10.836 40.812 5.48 1 95.06 369 ILE B O 1
ATOM 6386 N N . PRO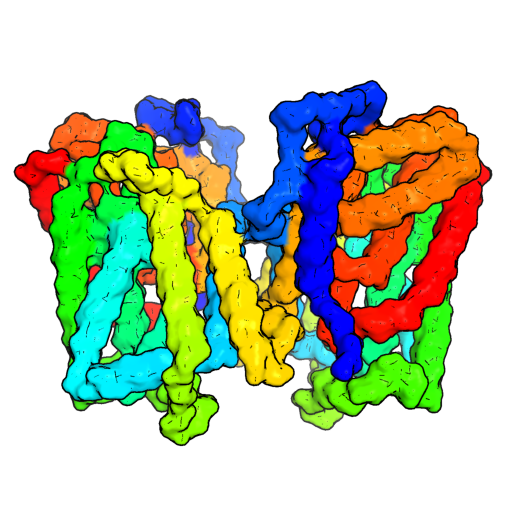 B 1 370 ? 11.938 42.312 4.34 1 95.94 370 PRO B N 1
ATOM 6387 C CA . PRO B 1 370 ? 11.523 41.688 3.074 1 95.94 370 PRO B CA 1
ATOM 6388 C C . PRO B 1 370 ? 11.977 40.25 2.945 1 95.94 370 PRO B C 1
ATOM 6390 O O . PRO B 1 370 ? 11.266 39.438 2.369 1 95.94 370 PRO B O 1
ATOM 6393 N N . PHE B 1 371 ? 13.156 39.938 3.506 1 96.06 371 PHE B N 1
ATOM 6394 C CA . PHE B 1 371 ? 13.703 38.594 3.408 1 96.06 371 PHE B CA 1
ATOM 6395 C C . PHE B 1 371 ? 12.758 37.594 4.035 1 96.06 371 PHE B C 1
ATOM 6397 O O . PHE B 1 371 ? 12.414 36.594 3.408 1 96.06 371 PHE B O 1
ATOM 6404 N N . ILE B 1 372 ? 12.336 37.844 5.242 1 96.38 372 ILE B N 1
ATOM 6405 C CA . ILE B 1 372 ? 11.562 36.844 5.961 1 96.38 372 ILE B CA 1
ATOM 6406 C C . ILE B 1 372 ? 10.164 36.719 5.344 1 96.38 372 ILE B C 1
ATOM 6408 O O . ILE B 1 372 ? 9.602 35.656 5.277 1 96.38 372 ILE B O 1
ATOM 6412 N N . ILE B 1 373 ? 9.57 37.844 4.883 1 97.44 373 ILE B N 1
ATOM 6413 C CA . ILE B 1 373 ? 8.258 37.812 4.234 1 97.44 373 ILE B CA 1
ATOM 6414 C C . ILE B 1 373 ? 8.352 37.062 2.916 1 97.44 373 ILE B C 1
ATOM 6416 O O . ILE B 1 373 ? 7.5 36.188 2.623 1 97.44 373 ILE B O 1
ATOM 6420 N N . LEU B 1 374 ? 9.367 37.312 2.17 1 96.5 374 LEU B N 1
ATOM 6421 C CA . LEU B 1 374 ? 9.539 36.656 0.877 1 96.5 374 LEU B CA 1
ATOM 6422 C C . LEU B 1 374 ? 9.836 35.188 1.058 1 96.5 374 LEU B C 1
ATOM 6424 O O . LEU B 1 374 ? 9.43 34.344 0.236 1 96.5 374 LEU B O 1
ATOM 6428 N N . THR B 1 375 ? 10.641 34.906 2.09 1 97.06 375 THR B N 1
ATOM 6429 C CA . THR B 1 375 ? 10.891 33.5 2.389 1 97.06 375 THR B CA 1
ATOM 6430 C C . THR B 1 375 ? 9.578 32.75 2.645 1 97.06 375 THR B C 1
ATOM 6432 O O . THR B 1 375 ? 9.359 31.656 2.109 1 97.06 375 THR B O 1
ATOM 6435 N N . TYR B 1 376 ? 8.727 33.312 3.414 1 98.06 376 TYR B N 1
ATOM 6436 C CA . TYR B 1 376 ? 7.414 32.75 3.695 1 98.06 376 TYR B CA 1
ATOM 6437 C C . TYR B 1 376 ? 6.605 32.562 2.414 1 98.06 376 TYR B C 1
ATOM 6439 O O . TYR B 1 376 ? 6.051 31.5 2.16 1 98.06 376 TYR B O 1
ATOM 6447 N N . LEU B 1 377 ? 6.574 33.594 1.599 1 97.62 377 LEU B N 1
ATOM 6448 C CA . LEU B 1 377 ? 5.812 33.594 0.356 1 97.62 377 LEU B CA 1
ATOM 6449 C C . LEU B 1 377 ? 6.387 32.562 -0.63 1 97.62 377 LEU B C 1
ATOM 6451 O O . LEU B 1 377 ? 5.645 31.953 -1.401 1 97.62 377 LEU B O 1
ATOM 6455 N N . PHE B 1 378 ? 7.699 32.406 -0.582 1 96.25 378 PHE B N 1
ATOM 6456 C CA . PHE B 1 378 ? 8.383 31.453 -1.455 1 96.25 378 PHE B CA 1
ATOM 6457 C C . PHE B 1 378 ? 8.008 30.016 -1.094 1 96.25 378 PHE B C 1
ATOM 6459 O O . PHE B 1 378 ? 7.809 29.188 -1.977 1 96.25 378 PHE B O 1
ATOM 6466 N N . TYR B 1 379 ? 7.867 29.734 0.165 1 97.5 379 TYR B N 1
ATOM 6467 C CA . TYR B 1 379 ? 7.633 28.359 0.621 1 97.5 379 TYR B CA 1
ATOM 6468 C C . TYR B 1 379 ? 6.176 27.969 0.422 1 97.5 379 TYR B C 1
ATOM 6470 O O . TYR B 1 379 ? 5.844 26.781 0.424 1 97.5 379 TYR B O 1
ATOM 6478 N N . ILE B 1 380 ? 5.238 28.906 0.226 1 97.06 380 ILE B N 1
ATOM 6479 C CA . ILE B 1 380 ? 3.824 28.578 0.072 1 97.06 380 ILE B CA 1
ATOM 6480 C C . ILE B 1 380 ? 3.615 27.781 -1.21 1 97.06 380 ILE B C 1
ATOM 6482 O O . ILE B 1 380 ? 3.166 26.625 -1.165 1 97.06 380 ILE B O 1
ATOM 6486 N N . PRO B 1 381 ? 4.031 28.281 -2.396 1 94.62 381 PRO B N 1
ATOM 6487 C CA . PRO B 1 381 ? 3.863 27.469 -3.602 1 94.62 381 PRO B CA 1
ATOM 6488 C C . PRO B 1 381 ? 4.746 26.219 -3.604 1 94.62 381 PRO B C 1
ATOM 6490 O O . PRO B 1 381 ? 4.359 25.188 -4.156 1 94.62 381 PRO B O 1
ATOM 6493 N N . LEU B 1 382 ? 5.934 26.328 -3 1 94.56 382 LEU B N 1
ATOM 6494 C CA . LEU B 1 382 ? 6.832 25.188 -2.955 1 94.56 382 LEU B CA 1
ATOM 6495 C C . LEU B 1 382 ? 6.23 24.047 -2.131 1 94.56 382 LEU B C 1
ATOM 6497 O O . LEU B 1 382 ? 6.441 22.875 -2.436 1 94.56 382 LEU B O 1
ATOM 6501 N N . SER B 1 383 ? 5.512 24.438 -1.059 1 95.62 383 SER B N 1
ATOM 6502 C CA . SER B 1 383 ? 4.848 23.438 -0.224 1 95.62 383 SER B CA 1
ATOM 6503 C C . SER B 1 383 ? 3.738 22.734 -0.991 1 95.62 383 SER B C 1
ATOM 6505 O O . SER B 1 383 ? 3.41 21.578 -0.693 1 95.62 383 SER B O 1
ATOM 6507 N N . PHE B 1 384 ? 3.172 23.422 -1.896 1 91.94 384 PHE B N 1
ATOM 6508 C CA . PHE B 1 384 ? 2.154 22.828 -2.76 1 91.94 384 PHE B CA 1
ATOM 6509 C C . PHE B 1 384 ? 2.773 21.828 -3.73 1 91.94 384 PHE B C 1
ATOM 6511 O O . PHE B 1 384 ? 2.201 20.766 -3.988 1 91.94 384 PHE B O 1
ATOM 6518 N N . LEU B 1 385 ? 4.008 22.078 -4.211 1 90.75 385 LEU B N 1
ATOM 6519 C CA . LEU B 1 385 ? 4.688 21.266 -5.219 1 90.75 385 LEU B CA 1
ATOM 6520 C C . LEU B 1 385 ? 5.414 20.094 -4.57 1 90.75 385 LEU B C 1
ATOM 6522 O O . LEU B 1 385 ? 5.602 19.047 -5.207 1 90.75 385 LEU B O 1
ATOM 6526 N N . ILE B 1 386 ? 5.848 20.266 -3.34 1 92.31 386 ILE B N 1
ATOM 6527 C CA . ILE B 1 386 ? 6.496 19.219 -2.559 1 92.31 386 ILE B CA 1
ATOM 6528 C C . ILE B 1 386 ? 5.691 18.953 -1.289 1 92.31 386 ILE B C 1
ATOM 6530 O O . ILE B 1 386 ? 6.066 19.391 -0.202 1 92.31 386 ILE B O 1
ATOM 6534 N N . PRO B 1 387 ? 4.656 18.078 -1.48 1 91 387 PRO B N 1
ATOM 6535 C CA . PRO B 1 387 ? 3.709 17.891 -0.379 1 91 387 PRO B CA 1
ATOM 6536 C C . PRO B 1 387 ? 4.266 17 0.735 1 91 387 PRO B C 1
ATOM 6538 O O . PRO B 1 387 ? 3.615 16.047 1.148 1 91 387 PRO B O 1
ATOM 6541 N N . SER B 1 388 ? 5.434 17 1.021 1 91.56 388 SER B N 1
ATOM 6542 C CA . SER B 1 388 ? 6.148 16.375 2.133 1 91.56 388 SER B CA 1
ATOM 6543 C C . SER B 1 388 ? 6.914 17.422 2.943 1 91.56 388 SER B C 1
ATOM 6545 O O . SER B 1 388 ? 7.914 17.953 2.475 1 91.56 388 SER B O 1
ATOM 6547 N N . THR B 1 389 ? 6.355 17.594 4.09 1 93.94 389 THR B N 1
ATOM 6548 C CA . THR B 1 389 ? 6.98 18.609 4.926 1 93.94 389 THR B CA 1
ATOM 6549 C C . THR B 1 389 ? 8.43 18.25 5.227 1 93.94 389 THR B C 1
ATOM 6551 O O . THR B 1 389 ? 9.312 19.109 5.164 1 93.94 389 THR B O 1
ATOM 6554 N N . SER B 1 390 ? 8.688 17.016 5.535 1 92.69 390 SER B N 1
ATOM 6555 C CA . SER B 1 390 ? 10.055 16.578 5.793 1 92.69 390 SER B CA 1
ATOM 6556 C C . SER B 1 390 ? 10.898 16.594 4.523 1 92.69 390 SER B C 1
ATOM 6558 O O . SER B 1 390 ? 12.062 16.984 4.555 1 92.69 390 SER B O 1
ATOM 6560 N N . GLY B 1 391 ? 10.297 16.219 3.453 1 91.69 391 GLY B N 1
ATOM 6561 C CA . GLY B 1 391 ? 10.992 16.281 2.176 1 91.69 391 GLY B CA 1
ATOM 6562 C C . GLY B 1 391 ? 11.359 17.688 1.753 1 91.69 391 GLY B C 1
ATOM 6563 O O . GLY B 1 391 ? 12.453 17.922 1.236 1 91.69 391 GLY B O 1
ATOM 6564 N N . LEU B 1 392 ? 10.445 18.562 1.961 1 95.12 392 LEU B N 1
ATOM 6565 C CA . LEU B 1 392 ? 10.68 19.969 1.624 1 95.12 392 LEU B CA 1
ATOM 6566 C C . LEU B 1 392 ? 11.828 20.531 2.441 1 95.12 392 LEU B C 1
ATOM 6568 O O . LEU B 1 392 ? 12.672 21.266 1.91 1 95.12 392 LEU B O 1
ATOM 6572 N N . ALA B 1 393 ? 11.898 20.188 3.689 1 95.19 393 ALA B N 1
ATOM 6573 C CA . ALA B 1 393 ? 13.008 20.609 4.543 1 95.19 393 ALA B CA 1
ATOM 6574 C C . ALA B 1 393 ? 14.336 20.047 4.035 1 95.19 393 ALA B C 1
ATOM 6576 O O . ALA B 1 393 ? 15.328 20.781 3.961 1 95.19 393 ALA B O 1
ATOM 6577 N N . THR B 1 394 ? 14.336 18.859 3.664 1 90.06 394 THR B N 1
ATOM 6578 C CA . THR B 1 394 ? 15.547 18.156 3.26 1 90.06 394 THR B CA 1
ATOM 6579 C C . THR B 1 394 ? 16.156 18.781 2.012 1 90.06 394 THR B C 1
ATOM 6581 O O . THR B 1 394 ? 17.375 18.953 1.927 1 90.06 394 THR B O 1
ATOM 6584 N N . VAL B 1 395 ? 15.32 19.25 1.139 1 89.88 395 VAL B N 1
ATOM 6585 C CA . VAL B 1 395 ? 15.836 19.703 -0.146 1 89.88 395 VAL B CA 1
ATOM 6586 C C . VAL B 1 395 ? 16.094 21.203 -0.09 1 89.88 395 VAL B C 1
ATOM 6588 O O . VAL B 1 395 ? 16.984 21.719 -0.78 1 89.88 395 VAL B O 1
ATOM 6591 N N . SER B 1 396 ? 15.438 21.922 0.754 1 94.31 396 SER B N 1
ATOM 6592 C CA . SER B 1 396 ? 15.461 23.375 0.65 1 94.31 396 SER B CA 1
ATOM 6593 C C . SER B 1 396 ? 16.25 24 1.8 1 94.31 396 SER B C 1
ATOM 6595 O O . SER B 1 396 ? 16.922 25.016 1.619 1 94.31 396 SER B O 1
ATOM 6597 N N . MET B 1 397 ? 16.25 23.406 2.961 1 94.56 397 MET B N 1
ATOM 6598 C CA . MET B 1 397 ? 16.766 24.062 4.164 1 94.56 397 MET B CA 1
ATOM 6599 C C . MET B 1 397 ? 18.266 24.266 4.07 1 94.56 397 MET B C 1
ATOM 6601 O O . MET B 1 397 ? 18.781 25.297 4.492 1 94.56 397 MET B O 1
ATOM 6605 N N . PRO B 1 398 ? 18.984 23.297 3.496 1 91.94 398 PRO B N 1
ATOM 6606 C CA . PRO B 1 398 ? 20.422 23.516 3.363 1 91.94 398 PRO B CA 1
ATOM 6607 C C . PRO B 1 398 ? 20.766 24.75 2.539 1 91.94 398 PRO B C 1
ATOM 6609 O O . PRO B 1 398 ? 21.828 25.359 2.742 1 91.94 398 PRO B O 1
ATOM 6612 N N . ILE B 1 399 ? 19.875 25.156 1.699 1 91.25 399 ILE B N 1
ATOM 6613 C CA . ILE B 1 399 ? 20.109 26.281 0.798 1 91.25 399 ILE B CA 1
ATOM 6614 C C . ILE B 1 399 ? 19.531 27.562 1.407 1 91.25 399 ILE B C 1
ATOM 6616 O O . ILE B 1 399 ? 20.203 28.594 1.43 1 91.25 399 ILE B O 1
ATOM 6620 N N . MET B 1 400 ? 18.344 27.469 1.945 1 93.5 400 MET B N 1
ATOM 6621 C CA . MET B 1 400 ? 17.594 28.656 2.338 1 93.5 400 MET B CA 1
ATOM 6622 C C . MET B 1 400 ? 18.031 29.156 3.707 1 93.5 400 MET B C 1
ATOM 6624 O O . MET B 1 400 ? 18.078 30.375 3.949 1 93.5 400 MET B O 1
ATOM 6628 N N . ALA B 1 401 ? 18.344 28.281 4.617 1 94.19 401 ALA B N 1
ATOM 6629 C CA . ALA B 1 401 ? 18.672 28.672 5.988 1 94.19 401 ALA B CA 1
ATOM 6630 C C . ALA B 1 401 ? 19.906 29.562 6.023 1 94.19 401 ALA B C 1
ATOM 6632 O O . ALA B 1 401 ? 19.906 30.609 6.664 1 94.19 401 ALA B O 1
ATOM 6633 N N . PRO B 1 402 ? 21 29.219 5.367 1 91.06 402 PRO B N 1
ATOM 6634 C CA . PRO B 1 402 ? 22.203 30.047 5.398 1 91.06 402 PRO B CA 1
ATOM 6635 C C . PRO B 1 402 ? 21.984 31.438 4.785 1 91.06 402 PRO B C 1
ATOM 6637 O O . PRO B 1 402 ? 22.703 32.375 5.102 1 91.06 402 PRO B O 1
ATOM 6640 N N . LEU B 1 403 ? 21.031 31.562 3.926 1 90.19 403 LEU B N 1
ATOM 6641 C CA . LEU B 1 403 ? 20.719 32.875 3.342 1 90.19 403 LEU B CA 1
ATOM 6642 C C . LEU B 1 403 ? 20.281 33.844 4.414 1 90.19 403 LEU B C 1
ATOM 6644 O O . LEU B 1 403 ? 20.453 35.062 4.258 1 90.19 403 LEU B O 1
ATOM 6648 N N . GLY B 1 404 ? 19.688 33.281 5.41 1 91.75 404 GLY B N 1
ATOM 6649 C CA . GLY B 1 404 ? 19.312 34.125 6.535 1 91.75 404 GLY B CA 1
ATOM 6650 C C . GLY B 1 404 ? 20.484 34.844 7.156 1 91.75 404 GLY B C 1
ATOM 6651 O O . GLY B 1 404 ? 20.375 36 7.566 1 91.75 404 GLY B O 1
ATOM 6652 N N . ASP B 1 405 ? 21.578 34.219 7.172 1 89.94 405 ASP B N 1
ATOM 6653 C CA . ASP B 1 405 ? 22.781 34.844 7.734 1 89.94 405 ASP B CA 1
ATOM 6654 C C . ASP B 1 405 ? 23.156 36.094 6.973 1 89.94 405 ASP B C 1
ATOM 6656 O O . ASP B 1 405 ? 23.609 37.094 7.566 1 89.94 405 ASP B O 1
ATOM 6660 N N . PHE B 1 406 ? 22.984 36.094 5.766 1 86.62 406 PHE B N 1
ATOM 6661 C CA . PHE B 1 406 ? 23.344 37.219 4.926 1 86.62 406 PHE B CA 1
ATOM 6662 C C . PHE B 1 406 ? 22.375 38.375 5.121 1 86.62 406 PHE B C 1
ATOM 6664 O O . PHE B 1 406 ? 22.766 39.562 5.008 1 86.62 406 PHE B O 1
ATOM 6671 N N . ALA B 1 407 ? 21.234 38.062 5.398 1 90.56 407 ALA B N 1
ATOM 6672 C CA . ALA B 1 407 ? 20.203 39.094 5.578 1 90.56 407 ALA B CA 1
ATOM 6673 C C . ALA B 1 407 ? 20.078 39.5 7.043 1 90.56 407 ALA B C 1
ATOM 6675 O O . ALA B 1 407 ? 19.203 40.281 7.398 1 90.56 407 ALA B O 1
ATOM 6676 N N . ASN B 1 408 ? 20.875 38.906 7.84 1 91.44 408 ASN B N 1
ATOM 6677 C CA . ASN B 1 408 ? 20.828 39.125 9.281 1 91.44 408 ASN B CA 1
ATOM 6678 C C . ASN B 1 408 ? 19.516 38.625 9.883 1 91.44 408 ASN B C 1
ATOM 6680 O O . ASN B 1 408 ? 18.875 39.344 10.648 1 91.44 408 ASN B O 1
ATOM 6684 N N . VAL B 1 409 ? 19.094 37.594 9.438 1 94.44 409 VAL B N 1
ATOM 6685 C CA . VAL B 1 409 ? 17.922 36.906 9.961 1 94.44 409 VAL B CA 1
ATOM 6686 C C . VAL B 1 409 ? 18.344 35.531 10.523 1 94.44 409 VAL B C 1
ATOM 6688 O O . VAL B 1 409 ? 19.078 34.781 9.867 1 94.44 409 VAL B O 1
ATOM 6691 N N . ALA B 1 410 ? 17.906 35.281 11.672 1 95.19 410 ALA B N 1
ATOM 6692 C CA . ALA B 1 410 ? 18.266 34 12.297 1 95.19 410 ALA B CA 1
ATOM 6693 C C . ALA B 1 410 ? 17.766 32.844 11.461 1 95.19 410 ALA B C 1
ATOM 6695 O O . ALA B 1 410 ? 16.641 32.875 10.93 1 95.19 410 ALA B O 1
ATOM 6696 N N . ARG B 1 411 ? 18.531 31.75 11.375 1 95.44 411 ARG B N 1
ATOM 6697 C CA . ARG B 1 411 ? 18.141 30.562 10.633 1 95.44 411 ARG B CA 1
ATOM 6698 C C . ARG B 1 411 ? 16.891 29.922 11.227 1 95.44 411 ARG B C 1
ATOM 6700 O O . ARG B 1 411 ? 16.078 29.344 10.5 1 95.44 411 ARG B O 1
ATOM 6707 N N . SER B 1 412 ? 16.766 30.094 12.562 1 95.94 412 SER B N 1
ATOM 6708 C CA . SER B 1 412 ? 15.594 29.562 13.234 1 95.94 412 SER B CA 1
ATOM 6709 C C . SER B 1 412 ? 14.32 30.219 12.719 1 95.94 412 SER B C 1
ATOM 6711 O O . SER B 1 412 ? 13.258 29.594 12.664 1 95.94 412 SER B O 1
ATOM 6713 N N . LEU B 1 413 ? 14.422 31.438 12.312 1 96.75 413 LEU B N 1
ATOM 6714 C CA . LEU B 1 413 ? 13.25 32.156 11.789 1 96.75 413 LEU B CA 1
ATOM 6715 C C . LEU B 1 413 ? 12.945 31.703 10.367 1 96.75 413 LEU B C 1
ATOM 6717 O O . LEU B 1 413 ? 11.781 31.688 9.953 1 96.75 413 LEU B O 1
ATOM 6721 N N . VAL B 1 414 ? 13.969 31.312 9.602 1 96.94 414 VAL B N 1
ATOM 6722 C CA . VAL B 1 414 ? 13.766 30.734 8.281 1 96.94 414 VAL B CA 1
ATOM 6723 C C . VAL B 1 414 ? 13.008 29.406 8.406 1 96.94 414 VAL B C 1
ATOM 6725 O O . VAL B 1 414 ? 12.094 29.141 7.633 1 96.94 414 VAL B O 1
ATOM 6728 N N . ILE B 1 415 ? 13.391 28.641 9.406 1 97.69 415 ILE B N 1
ATOM 6729 C CA . ILE B 1 415 ? 12.703 27.391 9.703 1 97.69 415 ILE B CA 1
ATOM 6730 C C . ILE B 1 415 ? 11.234 27.672 10.016 1 97.69 415 ILE B C 1
ATOM 6732 O O . ILE B 1 415 ? 10.344 26.969 9.523 1 97.69 415 ILE B O 1
ATOM 6736 N N . THR B 1 416 ? 10.992 28.688 10.828 1 97.81 416 THR B N 1
ATOM 6737 C CA . THR B 1 416 ? 9.633 29.047 11.211 1 97.81 416 THR B CA 1
ATOM 6738 C C . THR B 1 416 ? 8.82 29.469 9.984 1 97.81 416 THR B C 1
ATOM 6740 O O . THR B 1 416 ? 7.645 29.109 9.859 1 97.81 416 THR B O 1
ATOM 6743 N N . ALA B 1 417 ? 9.422 30.234 9.102 1 98.06 417 ALA B N 1
ATOM 6744 C CA . ALA B 1 417 ? 8.758 30.641 7.863 1 98.06 417 ALA B CA 1
ATOM 6745 C C . ALA B 1 417 ? 8.398 29.438 7.012 1 98.06 417 ALA B C 1
ATOM 6747 O O . ALA B 1 417 ? 7.285 29.344 6.492 1 98.06 417 ALA B O 1
ATOM 6748 N N . TYR B 1 418 ? 9.352 28.578 6.875 1 97.81 418 TYR B N 1
ATOM 6749 C CA . TYR B 1 418 ? 9.164 27.344 6.121 1 97.81 418 TYR B CA 1
ATOM 6750 C C . TYR B 1 418 ? 7.996 26.531 6.68 1 97.81 418 TYR B C 1
ATOM 6752 O O . TYR B 1 418 ? 7.074 26.172 5.945 1 97.81 418 TYR B O 1
ATOM 6760 N N . GLN B 1 419 ? 7.98 26.203 7.949 1 98.19 419 GLN B N 1
ATOM 6761 C CA . GLN B 1 419 ? 6.98 25.312 8.523 1 98.19 419 GLN B CA 1
ATOM 6762 C C . GLN B 1 419 ? 5.609 25.984 8.57 1 98.19 419 GLN B C 1
ATOM 6764 O O . GLN B 1 419 ? 4.582 25.312 8.414 1 98.19 419 GLN B O 1
ATOM 6769 N N . SER B 1 420 ? 5.566 27.297 8.797 1 98.38 420 SER B N 1
ATOM 6770 C CA . SER B 1 420 ? 4.289 28 8.805 1 98.38 420 SER B CA 1
ATOM 6771 C C . SER B 1 420 ? 3.688 28.062 7.402 1 98.38 420 SER B C 1
ATOM 6773 O O . SER B 1 420 ? 2.469 27.984 7.242 1 98.38 420 SER B O 1
ATOM 6775 N N . ALA B 1 421 ? 4.562 28.25 6.414 1 98.25 421 ALA B N 1
ATOM 6776 C CA . ALA B 1 421 ? 4.094 28.219 5.031 1 98.25 421 ALA B CA 1
ATOM 6777 C C . ALA B 1 421 ? 3.518 26.859 4.668 1 98.25 421 ALA B C 1
ATOM 6779 O O . ALA B 1 421 ? 2.443 26.766 4.07 1 98.25 421 ALA B O 1
ATOM 6780 N N . SER B 1 422 ? 4.254 25.859 5.02 1 97.31 422 SER B N 1
ATOM 6781 C CA . SER B 1 422 ? 3.75 24.5 4.809 1 97.31 422 SER B CA 1
ATOM 6782 C C . SER B 1 422 ? 2.441 24.281 5.562 1 97.31 422 SER B C 1
ATOM 6784 O O . SER B 1 422 ? 1.541 23.594 5.062 1 97.31 422 SER B O 1
ATOM 6786 N N . GLY B 1 423 ? 2.355 24.812 6.73 1 97.56 423 GLY B N 1
ATOM 6787 C CA . GLY B 1 423 ? 1.184 24.656 7.578 1 97.56 423 GLY B CA 1
ATOM 6788 C C . GLY B 1 423 ? -0.07 25.266 6.98 1 97.56 423 GLY B C 1
ATOM 6789 O O . GLY B 1 423 ? -1.141 24.656 7.012 1 97.56 423 GLY B O 1
ATOM 6790 N N . ILE B 1 424 ? 0.028 26.469 6.508 1 97.62 424 ILE B N 1
ATOM 6791 C CA . ILE B 1 424 ? -1.15 27.141 5.965 1 97.62 424 ILE B CA 1
ATOM 6792 C C . ILE B 1 424 ? -1.626 26.406 4.711 1 97.62 424 ILE B C 1
ATOM 6794 O O . ILE B 1 424 ? -2.83 26.281 4.48 1 97.62 424 ILE B O 1
ATOM 6798 N N . VAL B 1 425 ? -0.714 25.922 3.898 1 97.25 425 VAL B N 1
ATOM 6799 C CA . VAL B 1 425 ? -1.057 25.172 2.691 1 97.25 425 VAL B CA 1
ATOM 6800 C C . VAL B 1 425 ? -1.774 23.875 3.066 1 97.25 425 VAL B C 1
ATOM 6802 O O . VAL B 1 425 ? -2.76 23.5 2.43 1 97.25 425 VAL B O 1
ATOM 6805 N N . ASN B 1 426 ? -1.362 23.281 4.141 1 96.44 426 ASN B N 1
ATOM 6806 C CA . ASN B 1 426 ? -1.888 21.984 4.562 1 96.44 426 ASN B CA 1
ATOM 6807 C C . ASN B 1 426 ? -3.262 22.125 5.211 1 96.44 426 ASN B C 1
ATOM 6809 O O . ASN B 1 426 ? -3.861 21.125 5.625 1 96.44 426 ASN B O 1
ATOM 6813 N N . LEU B 1 427 ? -3.801 23.359 5.273 1 97.31 427 LEU B N 1
ATOM 6814 C CA . LEU B 1 427 ? -5.164 23.547 5.754 1 97.31 427 LEU B CA 1
ATOM 6815 C C . LEU B 1 427 ? -6.168 23.406 4.613 1 97.31 427 LEU B C 1
ATOM 6817 O O . LEU B 1 427 ? -7.367 23.25 4.855 1 97.31 427 LEU B O 1
ATOM 6821 N N . VAL B 1 428 ? -5.594 23.406 3.383 1 96 428 VAL B N 1
ATOM 6822 C CA . VAL B 1 428 ? -6.574 23.547 2.312 1 96 428 VAL B CA 1
ATOM 6823 C C . VAL B 1 428 ? -6.152 22.719 1.107 1 96 428 VAL B C 1
ATOM 6825 O O . VAL B 1 428 ? -6.992 22.297 0.302 1 96 428 VAL B O 1
ATOM 6828 N N . THR B 1 429 ? -4.941 22.344 0.956 1 94.88 429 THR B N 1
ATOM 6829 C CA . THR B 1 429 ? -4.426 21.828 -0.307 1 94.88 429 THR B CA 1
ATOM 6830 C C . THR B 1 429 ? -4.988 20.453 -0.595 1 94.88 429 THR B C 1
ATOM 6832 O O . THR B 1 429 ? -5.145 19.625 0.317 1 94.88 429 THR B O 1
ATOM 6835 N N . PRO B 1 430 ? -5.324 20.188 -1.838 1 91.44 430 PRO B N 1
ATOM 6836 C CA . PRO B 1 430 ? -5.762 18.828 -2.217 1 91.44 430 PRO B CA 1
ATOM 6837 C C . PRO B 1 430 ? -4.621 17.828 -2.219 1 91.44 430 PRO B C 1
ATOM 6839 O O . PRO B 1 430 ? -4.859 16.609 -2.301 1 91.44 430 PRO B O 1
ATOM 6842 N N . THR B 1 431 ? -3.361 18.281 -2.115 1 91.56 431 THR B N 1
ATOM 6843 C CA . THR B 1 431 ? -2.201 17.406 -2.105 1 91.56 431 THR B CA 1
ATOM 6844 C C . THR B 1 431 ? -1.997 16.797 -0.723 1 91.56 431 THR B C 1
ATOM 6846 O O . THR B 1 431 ? -1.143 15.922 -0.543 1 91.56 431 THR B O 1
ATOM 6849 N N . SER B 1 432 ? -2.82 17.281 0.182 1 92.94 432 SER B N 1
ATOM 6850 C CA . SER B 1 432 ? -2.758 16.719 1.529 1 92.94 432 SER B CA 1
ATOM 6851 C C . SER B 1 432 ? -3.768 15.586 1.707 1 92.94 432 SER B C 1
ATOM 6853 O O . SER B 1 432 ? -4.977 15.805 1.61 1 92.94 432 SER B O 1
ATOM 6855 N N . ALA B 1 433 ? -3.268 14.461 1.932 1 89.38 433 ALA B N 1
ATOM 6856 C CA . ALA B 1 433 ? -4.133 13.312 2.184 1 89.38 433 ALA B CA 1
ATOM 6857 C C . ALA B 1 433 ? -4.984 13.531 3.43 1 89.38 433 ALA B C 1
ATOM 6859 O O . ALA B 1 433 ? -6.113 13.039 3.51 1 89.38 433 ALA B O 1
ATOM 6860 N N . VAL B 1 434 ? -4.508 14.297 4.316 1 93.12 434 VAL B N 1
ATOM 6861 C CA . VAL B 1 434 ? -5.195 14.562 5.574 1 93.12 434 VAL B CA 1
ATOM 6862 C C . VAL B 1 434 ? -6.406 15.453 5.32 1 93.12 434 VAL B C 1
ATOM 6864 O O . VAL B 1 434 ? -7.492 15.203 5.844 1 93.12 434 VAL B O 1
ATOM 6867 N N . VAL B 1 435 ? -6.211 16.453 4.473 1 95.38 435 VAL B N 1
ATOM 6868 C CA . VAL B 1 435 ? -7.305 17.359 4.137 1 95.38 435 VAL B CA 1
ATOM 6869 C C . VAL B 1 435 ? -8.383 16.609 3.367 1 95.38 435 VAL B C 1
ATOM 6871 O O . VAL B 1 435 ? -9.547 16.594 3.775 1 95.38 435 VAL B O 1
ATOM 6874 N N . MET B 1 436 ? -7.949 15.945 2.365 1 91.31 436 MET B N 1
ATOM 6875 C CA . MET B 1 436 ? -8.906 15.273 1.494 1 91.31 436 MET B CA 1
ATOM 6876 C C . MET B 1 436 ? -9.555 14.086 2.205 1 91.31 436 MET B C 1
ATOM 6878 O O . MET B 1 436 ? -10.75 13.828 2.033 1 91.31 436 MET B O 1
ATOM 6882 N N . GLY B 1 437 ? -8.766 13.383 2.904 1 89.94 437 GLY B N 1
ATOM 6883 C CA . GLY B 1 437 ? -9.297 12.273 3.678 1 89.94 437 GLY B CA 1
ATOM 6884 C C . GLY B 1 437 ? -10.297 12.711 4.734 1 89.94 437 GLY B C 1
ATOM 6885 O O . GLY B 1 437 ? -11.359 12.117 4.879 1 89.94 437 GLY B O 1
ATOM 6886 N N . GLY B 1 438 ? -9.938 13.742 5.504 1 94.25 438 GLY B N 1
ATOM 6887 C CA . GLY B 1 438 ? -10.836 14.273 6.512 1 94.25 438 GLY B CA 1
ATOM 6888 C C . GLY B 1 438 ? -12.164 14.75 5.938 1 94.25 438 GLY B C 1
ATOM 6889 O O . GLY B 1 438 ? -13.219 14.484 6.504 1 94.25 438 GLY B O 1
ATOM 6890 N N . LEU B 1 439 ? -12.086 15.383 4.82 1 94.75 439 LEU B N 1
ATOM 6891 C CA . LEU B 1 439 ? -13.289 15.883 4.16 1 94.75 439 LEU B CA 1
ATOM 6892 C C . LEU B 1 439 ? -14.156 14.734 3.668 1 94.75 439 LEU B C 1
ATOM 6894 O O . LEU B 1 439 ? -15.383 14.781 3.777 1 94.75 439 LEU B O 1
ATOM 6898 N N . ALA B 1 440 ? -13.477 13.75 3.203 1 88.44 440 ALA B N 1
ATOM 6899 C CA . ALA B 1 440 ? -14.211 12.594 2.695 1 88.44 440 ALA B CA 1
ATOM 6900 C C . ALA B 1 440 ? -14.938 11.867 3.822 1 88.44 440 ALA B C 1
ATOM 6902 O O . ALA B 1 440 ? -16.125 11.539 3.693 1 88.44 440 ALA B O 1
ATOM 6903 N N . ILE B 1 441 ? -14.258 11.641 4.848 1 87.75 441 ILE B N 1
ATOM 6904 C CA . ILE B 1 441 ? -14.852 10.945 5.984 1 87.75 441 ILE B CA 1
ATOM 6905 C C . ILE B 1 441 ? -15.969 11.789 6.582 1 87.75 441 ILE B C 1
ATOM 6907 O O . ILE B 1 441 ? -17 11.258 7.004 1 87.75 441 ILE B O 1
ATOM 6911 N N . GLY B 1 442 ? -15.82 13.102 6.598 1 93.94 442 GLY B N 1
ATOM 6912 C CA . GLY B 1 442 ? -16.812 14.008 7.164 1 93.94 442 GLY B CA 1
ATOM 6913 C C . GLY B 1 442 ? -17.938 14.344 6.207 1 93.94 442 GLY B C 1
ATOM 6914 O O . GLY B 1 442 ? -18.891 15.023 6.574 1 93.94 442 GLY B O 1
ATOM 6915 N N . ARG B 1 443 ? -17.812 13.82 5.004 1 92.94 443 ARG B N 1
ATOM 6916 C CA . ARG B 1 443 ? -18.797 14.109 3.969 1 92.94 443 ARG B CA 1
ATOM 6917 C C . ARG B 1 443 ? -18.938 15.617 3.756 1 92.94 443 ARG B C 1
ATOM 6919 O O . ARG B 1 443 ? -20.062 16.141 3.754 1 92.94 443 ARG B O 1
ATOM 6926 N N . VAL B 1 444 ? -17.891 16.25 3.633 1 95.56 444 VAL B N 1
ATOM 6927 C CA . VAL B 1 444 ? -17.812 17.672 3.299 1 95.56 444 VAL B CA 1
ATOM 6928 C C . VAL B 1 444 ? -17.156 17.859 1.938 1 95.56 444 VAL B C 1
ATOM 6930 O O . VAL B 1 444 ? -15.938 17.641 1.803 1 95.56 444 VAL B O 1
ATOM 6933 N N . PRO B 1 445 ? -17.906 18.297 0.986 1 92.75 445 PRO B N 1
ATOM 6934 C CA . PRO B 1 445 ? -17.297 18.516 -0.322 1 92.75 445 PRO B CA 1
ATOM 6935 C C . PRO B 1 445 ? -16.172 19.547 -0.271 1 92.75 445 PRO B C 1
ATOM 6937 O O . PRO B 1 445 ? -16.266 20.547 0.442 1 92.75 445 PRO B O 1
ATOM 6940 N N . TYR B 1 446 ? -15.156 19.312 -1.027 1 92.94 446 TYR B N 1
ATOM 6941 C CA . TYR B 1 446 ? -13.969 20.156 -1.035 1 92.94 446 TYR B CA 1
ATOM 6942 C C . TYR B 1 446 ? -14.328 21.609 -1.345 1 92.94 446 TYR B C 1
ATOM 6944 O O . TYR B 1 446 ? -13.789 22.531 -0.732 1 92.94 446 TYR B O 1
ATOM 6952 N N . GLY B 1 447 ? -15.211 21.766 -2.311 1 93.44 447 GLY B N 1
ATOM 6953 C CA . GLY B 1 447 ? -15.641 23.125 -2.658 1 93.44 447 GLY B CA 1
ATOM 6954 C C . GLY B 1 447 ? -16.25 23.875 -1.492 1 93.44 447 GLY B C 1
ATOM 6955 O O . GLY B 1 447 ? -16 25.062 -1.315 1 93.44 447 GLY B O 1
ATOM 6956 N N . LYS B 1 448 ? -17.016 23.203 -0.711 1 95.69 448 LYS B N 1
ATOM 6957 C CA . LYS B 1 448 ? -17.641 23.812 0.458 1 95.69 448 LYS B CA 1
ATOM 6958 C C . LYS B 1 448 ? -16.609 24.125 1.539 1 95.69 448 LYS B C 1
ATOM 6960 O O . LYS B 1 448 ? -16.75 25.109 2.271 1 95.69 448 LYS B O 1
ATOM 6965 N N . TRP B 1 449 ? -15.641 23.266 1.622 1 96.81 449 TRP B N 1
ATOM 6966 C CA . TRP B 1 449 ? -14.57 23.531 2.572 1 96.81 449 TRP B CA 1
ATOM 6967 C C . TRP B 1 449 ? -13.805 24.797 2.195 1 96.81 449 TRP B C 1
ATOM 6969 O O . TRP B 1 449 ? -13.484 25.609 3.059 1 96.81 449 TRP B O 1
ATOM 6979 N N . LEU B 1 450 ? -13.516 24.969 0.879 1 96.31 450 LEU B N 1
ATOM 6980 C CA . LEU B 1 450 ? -12.828 26.172 0.408 1 96.31 450 LEU B CA 1
ATOM 6981 C C . LEU B 1 450 ? -13.625 27.422 0.75 1 96.31 450 LEU B C 1
ATOM 6983 O O . LEU B 1 450 ? -13.047 28.438 1.169 1 96.31 450 LEU B O 1
ATOM 6987 N N . LYS B 1 451 ? -14.891 27.312 0.587 1 96.56 451 LYS B N 1
ATOM 6988 C CA . LYS B 1 451 ? -15.766 28.438 0.909 1 96.56 451 LYS B CA 1
ATOM 6989 C C . LYS B 1 451 ? -15.734 28.75 2.402 1 96.56 451 LYS B C 1
ATOM 6991 O O . LYS B 1 451 ? -15.82 29.922 2.799 1 96.56 451 LYS B O 1
ATOM 6996 N N . TYR B 1 452 ? -15.609 27.766 3.162 1 97.81 452 TYR B N 1
ATOM 6997 C CA . TYR B 1 452 ? -15.57 27.906 4.613 1 97.81 452 TYR B CA 1
ATOM 6998 C C . TYR B 1 452 ? -14.227 28.469 5.07 1 97.81 452 TYR B C 1
ATOM 7000 O O . TYR B 1 452 ? -14.188 29.422 5.844 1 97.81 452 TYR B O 1
ATOM 7008 N N . VAL B 1 453 ? -13.125 27.953 4.551 1 98.25 453 VAL B N 1
ATOM 7009 C CA . VAL B 1 453 ? -11.836 28.109 5.219 1 98.25 453 VAL B CA 1
ATOM 7010 C C . VAL B 1 453 ? -11.094 29.312 4.633 1 98.25 453 VAL B C 1
ATOM 7012 O O . VAL B 1 453 ? -10.164 29.828 5.254 1 98.25 453 VAL B O 1
ATOM 7015 N N . TRP B 1 454 ? -11.445 29.844 3.451 1 97.81 454 TRP B N 1
ATOM 7016 C CA . TRP B 1 454 ? -10.641 30.859 2.77 1 97.81 454 TRP B CA 1
ATOM 7017 C C . TRP B 1 454 ? -10.461 32.094 3.645 1 97.81 454 TRP B C 1
ATOM 7019 O O . TRP B 1 454 ? -9.391 32.719 3.66 1 97.81 454 TRP B O 1
ATOM 7029 N N . LYS B 1 455 ? -11.492 32.531 4.367 1 98 455 LYS B N 1
ATOM 7030 C CA . LYS B 1 455 ? -11.359 33.688 5.25 1 98 455 LYS B CA 1
ATOM 7031 C C . LYS B 1 455 ? -10.359 33.406 6.371 1 98 455 LYS B C 1
ATOM 7033 O O . LYS B 1 455 ? -9.594 34.312 6.754 1 98 455 LYS B O 1
ATOM 7038 N N . PHE B 1 456 ? -10.461 32.219 6.863 1 98.62 456 PHE B N 1
ATOM 7039 C CA . PHE B 1 456 ? -9.523 31.844 7.914 1 98.62 456 PHE B CA 1
ATOM 7040 C C . PHE B 1 456 ? -8.094 31.844 7.391 1 98.62 456 PHE B C 1
ATOM 7042 O O . PHE B 1 456 ? -7.168 32.219 8.102 1 98.62 456 PHE B O 1
ATOM 7049 N N . LEU B 1 457 ? -7.902 31.375 6.137 1 98.62 457 LEU B N 1
ATOM 7050 C CA . LEU B 1 457 ? -6.582 31.359 5.516 1 98.62 457 LEU B CA 1
ATOM 7051 C C . LEU B 1 457 ? -5.996 32.781 5.457 1 98.62 457 LEU B C 1
ATOM 7053 O O . LEU B 1 457 ? -4.805 32.969 5.703 1 98.62 457 LEU B O 1
ATOM 7057 N N . VAL B 1 458 ? -6.793 33.719 5.16 1 98.44 458 VAL B N 1
ATOM 7058 C CA . VAL B 1 458 ? -6.34 35.125 5.09 1 98.44 458 VAL B CA 1
ATOM 7059 C C . VAL B 1 458 ? -5.934 35.594 6.484 1 98.44 458 VAL B C 1
ATOM 7061 O O . VAL B 1 458 ? -4.895 36.25 6.645 1 98.44 458 VAL B O 1
ATOM 7064 N N . ILE B 1 459 ? -6.742 35.25 7.445 1 98.56 459 ILE B N 1
ATOM 7065 C CA . ILE B 1 459 ? -6.477 35.656 8.82 1 98.56 459 ILE B CA 1
ATOM 7066 C C . ILE B 1 459 ? -5.148 35.062 9.289 1 98.56 459 ILE B C 1
ATOM 7068 O O . ILE B 1 459 ? -4.305 35.781 9.836 1 98.56 459 ILE B O 1
ATOM 7072 N N . ILE B 1 460 ? -4.988 33.812 9.047 1 98.56 460 ILE B N 1
ATOM 7073 C CA . ILE B 1 460 ? -3.795 33.094 9.508 1 98.56 460 ILE B CA 1
ATOM 7074 C C . ILE B 1 460 ? -2.576 33.594 8.719 1 98.56 460 ILE B C 1
ATOM 7076 O O . ILE B 1 460 ? -1.473 33.656 9.266 1 98.56 460 ILE B O 1
ATOM 7080 N N . PHE B 1 461 ? -2.766 33.875 7.438 1 98.62 461 PHE B N 1
ATOM 7081 C CA . PHE B 1 461 ? -1.704 34.438 6.598 1 98.62 461 PHE B CA 1
ATOM 7082 C C . PHE B 1 461 ? -1.159 35.719 7.188 1 98.62 461 PHE B C 1
ATOM 7084 O O . PHE B 1 461 ? 0.054 35.875 7.344 1 98.62 461 PHE B O 1
ATOM 7091 N N . ILE B 1 462 ? -2.016 36.625 7.531 1 98.62 462 ILE B N 1
ATOM 7092 C CA . ILE B 1 462 ? -1.636 37.906 8.094 1 98.62 462 ILE B CA 1
ATOM 7093 C C . ILE B 1 462 ? -0.994 37.719 9.461 1 98.62 462 ILE B C 1
ATOM 7095 O O . ILE B 1 462 ? 0.033 38.312 9.773 1 98.62 462 ILE B O 1
ATOM 7099 N N . MET B 1 463 ? -1.594 36.875 10.258 1 98.5 463 MET B N 1
ATOM 7100 C CA . MET B 1 463 ? -1.051 36.562 11.578 1 98.5 463 MET B CA 1
ATOM 7101 C C . MET B 1 463 ? 0.373 36.031 11.477 1 98.5 463 MET B C 1
ATOM 7103 O O . MET B 1 463 ? 1.247 36.438 12.25 1 98.5 463 MET B O 1
ATOM 7107 N N . THR B 1 464 ? 0.62 35.094 10.508 1 98.56 464 THR B N 1
ATOM 7108 C CA . THR B 1 464 ? 1.935 34.5 10.336 1 98.56 464 THR B CA 1
ATOM 7109 C C . THR B 1 464 ? 2.965 35.531 9.922 1 98.56 464 THR B C 1
ATOM 7111 O O . THR B 1 464 ? 4.086 35.562 10.438 1 98.56 464 THR B O 1
ATOM 7114 N N . ILE B 1 465 ? 2.59 36.438 9.008 1 98.31 465 ILE B N 1
ATOM 7115 C CA . ILE B 1 465 ? 3.49 37.5 8.555 1 98.31 465 ILE B CA 1
ATOM 7116 C C . ILE B 1 465 ? 3.857 38.406 9.742 1 98.31 465 ILE B C 1
ATOM 7118 O O . ILE B 1 465 ? 5.031 38.719 9.938 1 98.31 465 ILE B O 1
ATOM 7122 N N . LEU B 1 466 ? 2.896 38.781 10.531 1 98.12 466 LEU B N 1
ATOM 7123 C CA . LEU B 1 466 ? 3.135 39.656 11.68 1 98.12 466 LEU B CA 1
ATOM 7124 C C . LEU B 1 466 ? 4.02 38.938 12.711 1 98.12 466 LEU B C 1
ATOM 7126 O O . LEU B 1 466 ? 4.91 39.562 13.289 1 98.12 466 LEU B O 1
ATOM 7130 N N . ALA B 1 467 ? 3.793 37.719 12.914 1 97.75 467 ALA B N 1
ATOM 7131 C CA . ALA B 1 467 ? 4.594 36.938 13.867 1 97.75 467 ALA B CA 1
ATOM 7132 C C . ALA B 1 467 ? 6.043 36.812 13.398 1 97.75 467 ALA B C 1
ATOM 7134 O O . ALA B 1 467 ? 6.973 36.906 14.203 1 97.75 467 ALA B O 1
ATOM 7135 N N . LEU B 1 468 ? 6.219 36.531 12.117 1 97.62 468 LEU B N 1
ATOM 7136 C CA . LEU B 1 468 ? 7.566 36.438 11.562 1 97.62 468 LEU B CA 1
ATOM 7137 C C . LEU B 1 468 ? 8.312 37.781 11.695 1 97.62 468 LEU B C 1
ATOM 7139 O O . LEU B 1 468 ? 9.5 37.781 12.031 1 97.62 468 LEU B O 1
ATOM 7143 N N . ILE B 1 469 ? 7.59 38.875 11.43 1 97.19 469 ILE B N 1
ATOM 7144 C CA . ILE B 1 469 ? 8.195 40.219 11.586 1 97.19 469 ILE B CA 1
ATOM 7145 C C . ILE B 1 469 ? 8.562 40.438 13.047 1 97.19 469 ILE B C 1
ATOM 7147 O O . ILE B 1 469 ? 9.648 40.938 13.352 1 97.19 469 ILE B O 1
ATOM 7151 N N . LEU B 1 470 ? 7.699 40.062 13.93 1 96.62 470 LEU B N 1
ATOM 7152 C CA . LEU B 1 470 ? 7.973 40.156 15.359 1 96.62 470 LEU B CA 1
ATOM 7153 C C . LEU B 1 470 ? 9.211 39.375 15.734 1 96.62 470 LEU B C 1
ATOM 7155 O O . LEU B 1 470 ? 9.984 39.781 16.609 1 96.62 470 LEU B O 1
ATOM 7159 N N . GLY B 1 471 ? 9.391 38.219 15.109 1 95.56 471 GLY B N 1
ATOM 7160 C CA . GLY B 1 471 ? 10.523 37.344 15.375 1 95.56 471 GLY B CA 1
ATOM 7161 C C . GLY B 1 471 ? 11.859 38 15.055 1 95.56 471 GLY B C 1
ATOM 7162 O O . GLY B 1 471 ? 12.883 37.594 15.617 1 95.56 471 GLY B O 1
ATOM 7163 N N . LEU B 1 472 ? 11.844 38.969 14.148 1 94.62 472 LEU B N 1
ATOM 7164 C CA . LEU B 1 472 ? 13.062 39.688 13.789 1 94.62 472 LEU B CA 1
ATOM 7165 C C . LEU B 1 472 ? 13.555 40.531 14.945 1 94.62 472 LEU B C 1
ATOM 7167 O O . LEU B 1 472 ? 14.734 40.875 15.016 1 94.62 472 LEU B O 1
ATOM 7171 N N . TYR B 1 473 ? 12.578 40.844 15.812 1 91.81 473 TYR B N 1
ATOM 7172 C CA . TYR B 1 473 ? 12.914 41.781 16.875 1 91.81 473 TYR B CA 1
ATOM 7173 C C . TYR B 1 473 ? 13.039 41.062 18.219 1 91.81 473 TYR B C 1
ATOM 7175 O O . TYR B 1 473 ? 13.508 41.656 19.188 1 91.81 473 TYR B O 1
ATOM 7183 N N . ILE B 1 474 ? 12.531 39.906 18.25 1 82.19 474 ILE B N 1
ATOM 7184 C CA . ILE B 1 474 ? 12.656 39.125 19.484 1 82.19 474 ILE B CA 1
ATOM 7185 C C . ILE B 1 474 ? 13.93 38.312 19.438 1 82.19 474 ILE B C 1
ATOM 7187 O O . ILE B 1 474 ? 14.258 37.719 18.406 1 82.19 474 ILE B O 1
ATOM 7191 N N . ASN B 1 475 ? 15.07 38.625 20.016 1 61.59 475 ASN B N 1
ATOM 7192 C CA . ASN B 1 475 ? 16.344 37.906 20.062 1 61.59 475 ASN B CA 1
ATOM 7193 C C . ASN B 1 475 ? 16.125 36.406 20.281 1 61.59 475 ASN B C 1
ATOM 7195 O O . ASN B 1 475 ? 15.93 35.938 21.406 1 61.59 475 ASN B O 1
ATOM 7199 N N . ILE B 1 476 ? 15.656 35.75 19.219 1 52.53 476 ILE B N 1
ATOM 7200 C CA . ILE B 1 476 ? 15.383 34.344 19.359 1 52.53 476 ILE B CA 1
ATOM 7201 C C . ILE B 1 476 ? 16.594 33.531 18.891 1 52.53 476 ILE B C 1
ATOM 7203 O O . ILE B 1 476 ? 17.219 33.875 17.891 1 52.53 476 ILE B O 1
#